Protein 3LKB (pdb70)

Radius of gyration: 27.09 Å; Cα contacts (8 Å, |Δi|>4): 1683; chains: 2; bounding box: 39×80×77 Å

Secondary structure (DSSP, 8-state):
---EEEEEEEEE-SSSTTHHHHHHHHHHHHHHHHHHHHHTSSTTEEEEEEEEE-TT-HHHHHHHHHHHHHTT--S-EEE--HHHHHHHHHHHHHHT--EEES---GGGGSSSS-TTB-EEE--HHHHHHHHHHHHHHH-TT-EEEEEE-SSHHHHTTHHHHHHHHHHHT-EEEEEEE--TT----HHHHHHHHHTT--EEEEES-HHHHHHHHHHHHHTT---EEEE-GGG-SHHHHHHHGGGGTT-EEEESBPPTTS--HHHHHHHHHHHHTT--HHHHT-HHHHHHHHHHHHHHHHHHHHHHHHSS--HHHHHHHHHT--GGG-B--SSB---SSS-SB---SS--EEE--BEEEEEETTEEEE-S--B--HHHHHHHH-/--PEEEEEEEEE-SSSTTHHHHHHHHHHHHHHHHHHHHHTSSTTEEEEEEEEE-TT-HHHHHHHHHHHHHHH--S-EEE--HHHHHHHHHHHHHHT--EEES---GGGTSSSS-TTB-EEE--HHHHHHHHHHHHHHHSTT-EEEEEE-SSHHHHTTHHHHHHHHHHHT-EEEEEEE--TT----HHHHHHHHHTT--EEEEES-HHHHHHHHHHHHHTT---EEEE-GGG-SHHHHHHHGGGGTT-EEEESBPPTTS--HHHHHHHHHHHHTT--HHHHT-HHHHHHHHHHHHHHHHHHHHHHHHS--SHHHHHHHHHT-SGGG-B--SSB---SSS-SB---SS--EEE--BEEEEEETTEEEE-S--B--HHHHHHHH-

Nearest PDB structures (foldseek):
  3lkb-assembly1_A  TM=1.003E+00  e=3.487E-83  Thermus thermophilus HB8
  3ip9-assembly1_A  TM=8.528E-01  e=4.993E-21  Agrobacterium fabrum str. C58
  3ipc-assembly1_A  TM=8.525E-01  e=5.986E-21  Agrobacterium fabrum str. C58
  1z17-assembly1_A  TM=8.556E-01  e=3.413E-18  Escherichia coli K-12
  1usg-assembly1_A  TM=5.687E-01  e=4.935E-19  Escherichia coli

Solvent-accessible surface area: 28973 Å² total

B-factor: mean 16.78, std 8.5, range [2.0, 55.26]

InterPro domains:
  IPR028081 Leucine-binding protein domain [PF13458] (36-386)
  IPR028082 Periplasmic binding protein-like I [SSF53822] (34-391)

Structure (mmCIF, N/CA/C/O backbone):
data_3LKB
#
_entry.id   3LKB
#
_cell.length_a   76.708
_cell.length_b   83.176
_cell.length_c   122.002
_cell.angle_alpha   90.00
_cell.angle_beta   90.00
_cell.angle_gamma   90.00
#
_symmetry.space_group_name_H-M   'P 21 21 21'
#
loop_
_entity.id
_entity.type
_entity.pdbx_description
1 polymer 'Probable branched-chain amino acid ABC transporter, amino acid binding protein'
2 non-polymer VALINE
3 non-polymer 'ISOPROPYL ALCOHOL'
4 non-polymer 'SODIUM ION'
5 water water
#
loop_
_atom_site.group_PDB
_atom_site.id
_atom_site.type_symbol
_atom_site.label_atom_id
_atom_site.label_alt_id
_atom_site.label_comp_id
_atom_site.label_asym_id
_atom_site.label_entity_id
_atom_site.label_seq_id
_atom_site.pdbx_PDB_ins_code
_atom_site.Cartn_x
_atom_site.Cartn_y
_atom_site.Cartn_z
_atom_site.occupancy
_atom_site.B_iso_or_equiv
_atom_site.auth_seq_id
_atom_site.auth_comp_id
_atom_site.auth_asym_id
_atom_site.auth_atom_id
_atom_site.pdbx_PDB_model_num
ATOM 1 N N . LEU A 1 3 ? 47.328 25.833 28.016 1.00 20.10 3 LEU A N 1
ATOM 2 C CA . LEU A 1 3 ? 46.048 25.711 28.840 1.00 20.21 3 LEU A CA 1
ATOM 3 C C . LEU A 1 3 ? 45.444 27.044 29.258 1.00 20.03 3 LEU A C 1
ATOM 4 O O . LEU A 1 3 ? 46.032 27.745 30.071 1.00 20.18 3 LEU A O 1
ATOM 9 N N . GLY A 1 4 ? 44.281 27.377 28.701 1.00 18.70 4 GLY A N 1
ATOM 10 C CA . GLY A 1 4 ? 43.741 28.718 28.823 1.00 19.55 4 GLY A CA 1
ATOM 11 C C . GLY A 1 4 ? 44.241 29.658 27.751 1.00 20.37 4 GLY A C 1
ATOM 12 O O . GLY A 1 4 ? 44.923 29.241 26.811 1.00 21.17 4 GLY A O 1
ATOM 13 N N . GLN A 1 5 ? 43.907 30.928 27.883 1.00 20.72 5 GLN A N 1
ATOM 14 C CA . GLN A 1 5 ? 44.416 31.968 26.998 1.00 22.49 5 GLN A CA 1
ATOM 15 C C . GLN A 1 5 ? 45.928 32.134 27.094 1.00 22.45 5 GLN A C 1
ATOM 16 O O . GLN A 1 5 ? 46.475 32.229 28.188 1.00 23.54 5 GLN A O 1
ATOM 22 N N . GLN A 1 6 ? 46.603 32.178 25.954 1.00 22.82 6 GLN A N 1
ATOM 23 C CA . GLN A 1 6 ? 48.016 32.586 25.902 1.00 23.12 6 GLN A CA 1
ATOM 24 C C . GLN A 1 6 ? 48.221 33.834 25.027 1.00 22.65 6 GLN A C 1
ATOM 25 O O . GLN A 1 6 ? 47.432 34.138 24.123 1.00 21.93 6 GLN A O 1
ATOM 31 N N . GLN A 1 7 ? 49.286 34.569 25.317 1.00 22.84 7 GLN A N 1
ATOM 32 C CA . GLN A 1 7 ? 49.623 35.733 24.524 1.00 22.30 7 GLN A CA 1
ATOM 33 C C . GLN A 1 7 ? 50.594 35.356 23.385 1.00 21.15 7 GLN A C 1
ATOM 34 O O . GLN A 1 7 ? 51.627 34.670 23.613 1.00 19.89 7 GLN A O 1
ATOM 40 N N . VAL A 1 8 ? 50.236 35.797 22.176 1.00 19.12 8 VAL A N 1
ATOM 41 C CA . VAL A 1 8 ? 51.088 35.655 21.010 1.00 18.84 8 VAL A CA 1
ATOM 42 C C . VAL A 1 8 ? 51.307 37.008 20.254 1.00 18.95 8 VAL A C 1
ATOM 43 O O . VAL A 1 8 ? 50.349 37.730 19.894 1.00 18.64 8 VAL A O 1
ATOM 47 N N . THR A 1 9 ? 52.580 37.329 20.032 1.00 18.14 9 THR A N 1
ATOM 48 C CA . THR A 1 9 ? 52.949 38.548 19.376 1.00 17.60 9 THR A CA 1
ATOM 49 C C . THR A 1 9 ? 53.065 38.449 17.869 1.00 17.02 9 THR A C 1
ATOM 50 O O . THR A 1 9 ? 53.754 37.579 17.294 1.00 16.30 9 THR A O 1
ATOM 54 N N . LEU A 1 10 ? 52.331 39.356 17.243 1.00 16.04 10 LEU A N 1
ATOM 55 C CA . LEU A 1 10 ? 52.326 39.486 15.817 1.00 15.00 10 LEU A CA 1
ATOM 56 C C . LEU A 1 10 ? 53.092 40.778 15.576 1.00 13.09 10 LEU A C 1
ATOM 57 O O . LEU A 1 10 ? 52.640 41.838 15.967 1.00 11.76 10 LEU A O 1
ATOM 62 N N . PHE A 1 11 ? 54.280 40.671 14.988 1.00 11.33 11 PHE A N 1
ATOM 63 C CA . PHE A 1 11 ? 55.168 41.805 14.887 1.00 10.73 11 PHE A CA 1
ATOM 64 C C . PHE A 1 11 ? 55.469 42.159 13.423 1.00 10.55 11 PHE A C 1
ATOM 65 O O . PHE A 1 11 ? 55.847 41.318 12.621 1.00 11.67 11 PHE A O 1
ATOM 73 N N . TRP A 1 12 ? 55.258 43.416 13.067 1.00 9.82 12 TRP A N 1
ATOM 74 C CA . TRP A 1 12 ? 55.633 43.915 11.749 1.00 8.18 12 TRP A CA 1
ATOM 75 C C . TRP A 1 12 ? 56.524 45.099 11.971 1.00 8.02 12 TRP A C 1
ATOM 76 O O . TRP A 1 12 ? 56.317 45.884 12.922 1.00 8.53 12 TRP A O 1
ATOM 87 N N . SER A 1 13 ? 57.549 45.209 11.143 1.00 7.46 13 SER A N 1
ATOM 88 C CA . SER A 1 13 ? 58.420 46.401 11.159 1.00 8.60 13 SER A CA 1
ATOM 89 C C . SER A 1 13 ? 58.540 46.896 9.731 1.00 8.76 13 SER A C 1
ATOM 90 O O . SER A 1 13 ? 58.916 46.139 8.859 1.00 9.61 13 SER A O 1
ATOM 93 N N . GLY A 1 14 ? 58.202 48.157 9.486 1.00 9.20 14 GLY A N 1
ATOM 94 C CA . GLY A 1 14 ? 58.240 48.730 8.141 1.00 7.85 14 GLY A CA 1
ATOM 95 C C . GLY A 1 14 ? 58.036 50.230 8.200 1.00 9.11 14 GLY A C 1
ATOM 96 O O . GLY A 1 14 ? 58.051 50.840 9.286 1.00 9.79 14 GLY A O 1
ATOM 97 N N . ALA A 1 15 ? 57.920 50.834 7.020 1.00 9.30 15 ALA A N 1
ATOM 98 C CA . ALA A 1 15 ? 57.921 52.266 6.823 1.00 9.36 15 ALA A CA 1
ATOM 99 C C . ALA A 1 15 ? 56.505 52.863 6.849 1.00 9.77 15 ALA A C 1
ATOM 100 O O . ALA A 1 15 ? 55.909 53.073 5.770 1.00 9.27 15 ALA A O 1
ATOM 102 N N . ILE A 1 16 ? 55.994 53.141 8.058 1.00 9.20 16 ILE A N 1
ATOM 103 C CA . ILE A 1 16 ? 54.742 53.871 8.249 1.00 9.47 16 ILE A CA 1
ATOM 104 C C . ILE A 1 16 ? 55.013 55.327 7.813 1.00 10.57 16 ILE A C 1
ATOM 105 O O . ILE A 1 16 ? 54.125 56.015 7.265 1.00 10.46 16 ILE A O 1
ATOM 110 N N . THR A 1 17 ? 56.263 55.783 8.011 1.00 9.86 17 THR A N 1
ATOM 111 C CA . THR A 1 17 ? 56.676 57.074 7.494 1.00 9.78 17 THR A CA 1
ATOM 112 C C . THR A 1 17 ? 58.012 56.916 6.856 1.00 9.79 17 THR A C 1
ATOM 113 O O . THR A 1 17 ? 58.560 55.820 6.894 1.00 9.97 17 THR A O 1
ATOM 117 N N . GLY A 1 18 ? 58.529 57.991 6.239 1.00 9.81 18 GLY A N 1
ATOM 118 C CA . GLY A 1 18 ? 59.806 57.946 5.543 1.00 7.86 18 GLY A CA 1
ATOM 119 C C . GLY A 1 18 ? 59.673 57.348 4.171 1.00 8.07 18 GLY A C 1
ATOM 120 O O . GLY A 1 18 ? 58.567 57.200 3.665 1.00 8.37 18 GLY A O 1
ATOM 121 N N . PRO A 1 19 ? 60.802 57.008 3.547 1.00 7.74 19 PRO A N 1
ATOM 122 C CA . PRO A 1 19 ? 60.803 56.565 2.143 1.00 8.38 19 PRO A CA 1
ATOM 123 C C . PRO A 1 19 ? 59.888 55.363 1.929 1.00 8.30 19 PRO A C 1
ATOM 124 O O . PRO A 1 19 ? 59.894 54.444 2.764 1.00 8.08 19 PRO A O 1
ATOM 128 N N . THR A 1 20 ? 59.087 55.377 0.861 1.00 9.17 20 THR A N 1
ATOM 129 C CA . THR A 1 20 ? 58.265 54.191 0.509 1.00 10.77 20 THR A CA 1
ATOM 130 C C . THR A 1 20 ? 56.958 54.152 1.296 1.00 11.30 20 THR A C 1
ATOM 131 O O . THR A 1 20 ? 56.129 53.234 1.125 1.00 12.34 20 THR A O 1
ATOM 135 N N . SER A 1 21 ? 56.748 55.167 2.141 1.00 10.44 21 SER A N 1
ATOM 136 C CA . SER A 1 21 ? 55.596 55.164 3.035 1.00 10.22 21 SER A CA 1
ATOM 137 C C . SER A 1 21 ? 54.215 55.253 2.338 1.00 10.26 21 SER A C 1
ATOM 138 O O . SER A 1 21 ? 53.193 54.900 2.910 1.00 10.22 21 SER A O 1
ATOM 141 N N . ASP A 1 22 ? 54.173 55.620 1.071 1.00 11.29 22 ASP A N 1
ATOM 142 C CA . ASP A 1 22 ? 52.905 55.498 0.315 1.00 12.06 22 ASP A CA 1
ATOM 143 C C . ASP A 1 22 ? 52.327 54.074 0.472 1.00 10.49 22 ASP A C 1
ATOM 144 O O . ASP A 1 22 ? 51.128 53.859 0.422 1.00 10.36 22 ASP A O 1
ATOM 149 N N . ALA A 1 23 ? 53.203 53.090 0.582 1.00 9.75 23 ALA A N 1
ATOM 150 C CA . ALA A 1 23 ? 52.786 51.707 0.619 1.00 8.58 23 ALA A CA 1
ATOM 151 C C . ALA A 1 23 ? 52.883 51.192 2.057 1.00 8.46 23 ALA A C 1
ATOM 152 O O . ALA A 1 23 ? 52.002 50.497 2.544 1.00 8.40 23 ALA A O 1
ATOM 154 N N . GLY A 1 24 ? 53.933 51.570 2.766 1.00 8.03 24 GLY A N 1
ATOM 155 C CA . GLY A 1 24 ? 54.083 51.063 4.101 1.00 8.43 24 GLY A CA 1
ATOM 156 C C . GLY A 1 24 ? 53.009 51.512 5.094 1.00 9.11 24 GLY A C 1
ATOM 157 O O . GLY A 1 24 ? 52.706 50.771 6.039 1.00 8.51 24 GLY A O 1
ATOM 158 N N . ALA A 1 25 ? 52.464 52.720 4.909 1.00 7.58 25 ALA A N 1
ATOM 159 C CA . ALA A 1 25 ? 51.431 53.210 5.820 1.00 8.85 25 ALA A CA 1
ATOM 160 C C . ALA A 1 25 ? 50.143 52.329 5.796 1.00 8.64 25 ALA A C 1
ATOM 161 O O . ALA A 1 25 ? 49.774 51.727 6.812 1.00 8.47 25 ALA A O 1
ATOM 163 N N . PRO A 1 26 ? 49.519 52.192 4.615 1.00 8.82 26 PRO A N 1
ATOM 164 C CA . PRO A 1 26 ? 48.343 51.340 4.501 1.00 8.56 26 PRO A CA 1
ATOM 165 C C . PRO A 1 26 ? 48.644 49.854 4.808 1.00 8.53 26 PRO A C 1
ATOM 166 O O . PRO A 1 26 ? 47.837 49.170 5.475 1.00 9.35 26 PRO A O 1
ATOM 170 N N . TYR A 1 27 ? 49.811 49.387 4.407 1.00 6.89 27 TYR A N 1
ATOM 171 C CA . TYR A 1 27 ? 50.249 48.052 4.769 1.00 6.35 27 TYR A CA 1
ATOM 172 C C . TYR A 1 27 ? 50.325 47.833 6.298 1.00 6.26 27 TYR A C 1
ATOM 173 O O . TYR A 1 27 ? 49.806 46.847 6.815 1.00 5.21 27 TYR A O 1
ATOM 182 N N . GLY A 1 28 ? 51.003 48.743 7.001 1.00 5.97 28 GLY A N 1
ATOM 183 C CA . GLY A 1 28 ? 51.153 48.625 8.438 1.00 7.01 28 GLY A CA 1
ATOM 184 C C . GLY A 1 28 ? 49.770 48.655 9.042 1.00 8.16 28 GLY A C 1
ATOM 185 O O . GLY A 1 28 ? 49.434 47.855 9.914 1.00 9.00 28 GLY A O 1
ATOM 186 N N . ALA A 1 29 ? 48.934 49.530 8.513 1.00 7.78 29 ALA A N 1
ATOM 187 C CA . ALA A 1 29 ? 47.621 49.718 9.087 1.00 8.78 29 ALA A CA 1
ATOM 188 C C . ALA A 1 29 ? 46.797 48.414 8.987 1.00 8.19 29 ALA A C 1
ATOM 189 O O . ALA A 1 29 ? 46.085 48.029 9.919 1.00 8.47 29 ALA A O 1
ATOM 191 N N . ALA A 1 30 ? 46.890 47.751 7.839 1.00 8.05 30 ALA A N 1
ATOM 192 C CA . ALA A 1 30 ? 46.162 46.484 7.618 1.00 7.40 30 ALA A CA 1
ATOM 193 C C . ALA A 1 30 ? 46.627 45.428 8.607 1.00 8.19 30 ALA A C 1
ATOM 194 O O . ALA A 1 30 ? 45.818 44.668 9.118 1.00 8.63 30 ALA A O 1
ATOM 196 N N . VAL A 1 31 ? 47.923 45.381 8.910 1.00 9.01 31 VAL A N 1
ATOM 197 C CA . VAL A 1 31 ? 48.406 44.331 9.816 1.00 10.19 31 VAL A CA 1
ATOM 198 C C . VAL A 1 31 ? 47.767 44.560 11.209 1.00 11.19 31 VAL A C 1
ATOM 199 O O . VAL A 1 31 ? 47.257 43.646 11.843 1.00 9.04 31 VAL A O 1
ATOM 203 N N . GLU A 1 32 ? 47.813 45.809 11.670 1.00 12.42 32 GLU A N 1
ATOM 204 C CA . GLU A 1 32 ? 47.298 46.150 12.969 1.00 13.65 32 GLU A CA 1
ATOM 205 C C . GLU A 1 32 ? 45.810 45.853 13.005 1.00 13.15 32 GLU A C 1
ATOM 206 O O . GLU A 1 32 ? 45.331 45.263 13.956 1.00 13.08 32 GLU A O 1
ATOM 212 N N . ASP A 1 33 ? 45.093 46.246 11.951 1.00 13.26 33 ASP A N 1
ATOM 213 C CA . ASP A 1 33 ? 43.647 46.025 11.889 1.00 13.14 33 ASP A CA 1
ATOM 214 C C . ASP A 1 33 ? 43.212 44.551 11.900 1.00 12.61 33 ASP A C 1
ATOM 215 O O . ASP A 1 33 ? 42.293 44.172 12.638 1.00 11.60 33 ASP A O 1
ATOM 220 N N . TYR A 1 34 ? 43.883 43.775 11.094 1.00 12.52 34 TYR A N 1
ATOM 221 C CA . TYR A 1 34 ? 43.559 42.367 10.984 1.00 14.19 34 TYR A CA 1
ATOM 222 C C . TYR A 1 34 ? 43.809 41.652 12.308 1.00 16.03 34 TYR A C 1
ATOM 223 O O . TYR A 1 34 ? 43.013 40.812 12.748 1.00 16.24 34 TYR A O 1
ATOM 232 N N . CYS A 1 35 ? 44.945 41.999 12.929 1.00 18.52 35 CYS A N 1
ATOM 233 C CA . CYS A 1 35 ? 45.307 41.409 14.193 1.00 21.62 35 CYS A CA 1
ATOM 234 C C . CYS A 1 35 ? 44.261 41.748 15.246 1.00 21.21 35 CYS A C 1
ATOM 235 O O . CYS A 1 35 ? 43.943 40.928 16.122 1.00 21.28 35 CYS A O 1
ATOM 238 N N . LYS A 1 36 ? 43.723 42.970 15.112 1.00 21.11 36 LYS A N 1
ATOM 239 C CA . LYS A 1 36 ? 42.681 43.493 15.986 1.00 21.44 36 LYS A CA 1
ATOM 240 C C . LYS A 1 36 ? 41.409 42.698 15.792 1.00 20.25 36 LYS A C 1
ATOM 241 O O . LYS A 1 36 ? 40.749 42.285 16.744 1.00 19.43 36 LYS A O 1
ATOM 247 N N . TRP A 1 37 ? 41.045 42.494 14.505 1.00 18.51 37 TRP A N 1
ATOM 248 C CA . TRP A 1 37 ? 39.924 41.644 14.102 1.00 19.14 37 TRP A CA 1
ATOM 249 C C . TRP A 1 37 ? 40.089 40.160 14.520 1.00 18.94 37 TRP A C 1
ATOM 250 O O . TRP A 1 37 ? 39.144 39.545 14.957 1.00 18.33 37 TRP A O 1
ATOM 261 N N . ALA A 1 38 ? 41.293 39.602 14.423 1.00 19.38 38 ALA A N 1
ATOM 262 C CA . ALA A 1 38 ? 41.537 38.253 14.967 1.00 19.92 38 ALA A CA 1
ATOM 263 C C . ALA A 1 38 ? 41.090 38.126 16.427 1.00 19.21 38 ALA A C 1
ATOM 264 O O . ALA A 1 38 ? 40.456 37.146 16.796 1.00 18.89 38 ALA A O 1
ATOM 266 N N . ASN A 1 39 ? 41.413 39.123 17.236 1.00 19.28 39 ASN A N 1
ATOM 267 C CA . ASN A 1 39 ? 41.056 39.131 18.667 1.00 19.86 39 ASN A CA 1
ATOM 268 C C . ASN A 1 39 ? 39.540 39.234 18.913 1.00 21.26 39 ASN A C 1
ATOM 269 O O . ASN A 1 39 ? 39.002 38.477 19.735 1.00 20.36 39 ASN A O 1
ATOM 274 N N . GLU A 1 40 ? 38.876 40.165 18.200 1.00 23.09 40 GLU A N 1
ATOM 275 C CA . GLU A 1 40 ? 37.426 40.384 18.303 1.00 25.46 40 GLU A CA 1
ATOM 276 C C . GLU A 1 40 ? 36.609 39.160 17.852 1.00 25.49 40 GLU A C 1
ATOM 277 O O . GLU A 1 40 ? 35.579 38.878 18.418 1.00 26.23 40 GLU A O 1
ATOM 283 N N . ARG A 1 41 ? 37.051 38.465 16.816 1.00 25.66 41 ARG A N 1
ATOM 284 C CA . ARG A 1 41 ? 36.317 37.326 16.299 1.00 26.81 41 ARG A CA 1
ATOM 285 C C . ARG A 1 41 ? 36.838 36.003 16.826 1.00 26.21 41 ARG A C 1
ATOM 286 O O . ARG A 1 41 ? 36.346 34.954 16.450 1.00 25.79 41 ARG A O 1
ATOM 294 N N . LYS A 1 42 ? 37.857 36.050 17.676 1.00 26.67 42 LYS A N 1
ATOM 295 C CA . LYS A 1 42 ? 38.472 34.829 18.218 1.00 26.79 42 LYS A CA 1
ATOM 296 C C . LYS A 1 42 ? 38.780 33.786 17.123 1.00 25.49 42 LYS A C 1
ATOM 297 O O . LYS A 1 42 ? 38.419 32.611 17.207 1.00 24.92 42 LYS A O 1
ATOM 303 N N . LEU A 1 43 ? 39.447 34.254 16.085 1.00 24.05 43 LEU A N 1
ATOM 304 C CA . LEU A 1 43 ? 39.868 33.411 15.002 1.00 23.49 43 LEU A CA 1
ATOM 305 C C . LEU A 1 43 ? 40.781 32.276 15.445 1.00 22.90 43 LEU A C 1
ATOM 306 O O . LEU A 1 43 ? 40.766 31.212 14.842 1.00 22.73 43 LEU A O 1
ATOM 311 N N . VAL A 1 44 ? 41.612 32.506 16.455 1.00 21.72 44 VAL A N 1
ATOM 312 C CA . VAL A 1 44 ? 42.397 31.413 16.978 1.00 21.86 44 VAL A CA 1
ATOM 313 C C . VAL A 1 44 ? 42.019 31.139 18.423 1.00 21.45 44 VAL A C 1
ATOM 314 O O . VAL A 1 44 ? 42.392 31.861 19.331 1.00 21.29 44 VAL A O 1
ATOM 318 N N . PRO A 1 45 ? 41.298 30.061 18.631 1.00 21.71 45 PRO A N 1
ATOM 319 C CA . PRO A 1 45 ? 40.795 29.816 19.967 1.00 22.29 45 PRO A CA 1
ATOM 320 C C . PRO A 1 45 ? 41.952 29.639 20.944 1.00 21.47 45 PRO A C 1
ATOM 321 O O . PRO A 1 45 ? 42.916 28.915 20.645 1.00 21.87 45 PRO A O 1
ATOM 325 N N . GLY A 1 46 ? 41.873 30.362 22.055 1.00 20.24 46 GLY A N 1
ATOM 326 C CA . GLY A 1 46 ? 42.834 30.285 23.138 1.00 19.47 46 GLY A CA 1
ATOM 327 C C . GLY A 1 46 ? 44.032 31.214 22.992 1.00 19.39 46 GLY A C 1
ATOM 328 O O . GLY A 1 46 ? 44.994 31.077 23.728 1.00 18.89 46 GLY A O 1
ATOM 329 N N . VAL A 1 47 ? 43.997 32.143 22.037 1.00 18.50 47 VAL A N 1
ATOM 330 C CA . VAL A 1 47 ? 45.149 33.005 21.792 1.00 18.42 47 VAL A CA 1
ATOM 331 C C . VAL A 1 47 ? 44.737 34.475 21.746 1.00 19.00 47 VAL A C 1
ATOM 332 O O . VAL A 1 47 ? 43.846 34.856 20.982 1.00 19.15 47 VAL A O 1
ATOM 336 N N . VAL A 1 48 ? 45.350 35.321 22.557 1.00 20.10 48 VAL A N 1
ATOM 337 C CA . VAL A 1 48 ? 45.167 36.762 22.283 1.00 20.89 48 VAL A CA 1
ATOM 338 C C . VAL A 1 48 ? 46.413 37.311 21.611 1.00 19.87 48 VAL A C 1
ATOM 339 O O . VAL A 1 48 ? 47.536 37.069 22.072 1.00 20.51 48 VAL A O 1
ATOM 343 N N . PHE A 1 49 ? 46.220 37.964 20.469 1.00 19.25 49 PHE A N 1
ATOM 344 C CA . PHE A 1 49 ? 47.350 38.542 19.763 1.00 18.81 49 PHE A CA 1
ATOM 345 C C . PHE A 1 49 ? 47.752 39.864 20.395 1.00 19.03 49 PHE A C 1
ATOM 346 O O . PHE A 1 49 ? 46.927 40.746 20.622 1.00 19.08 49 PHE A O 1
ATOM 354 N N . ASN A 1 50 ? 49.026 39.949 20.724 1.00 18.09 50 ASN A N 1
ATOM 355 C CA . ASN A 1 50 ? 49.659 41.199 21.013 1.00 18.29 50 ASN A CA 1
ATOM 356 C C . ASN A 1 50 ? 50.214 41.777 19.671 1.00 18.93 50 ASN A C 1
ATOM 357 O O . ASN A 1 50 ? 51.101 41.211 18.999 1.00 17.61 50 ASN A O 1
ATOM 362 N N . CYS A 1 51 ? 49.646 42.897 19.274 1.00 19.93 51 CYS A N 1
ATOM 363 C CA . CYS A 1 51 ? 49.930 43.462 17.974 1.00 21.60 51 CYS A CA 1
ATOM 364 C C . CYS A 1 51 ? 51.039 44.501 18.049 1.00 20.04 51 CYS A C 1
ATOM 365 O O . CYS A 1 51 ? 50.842 45.545 18.611 1.00 20.33 51 CYS A O 1
ATOM 368 N N . VAL A 1 52 ? 52.201 44.204 17.495 1.00 18.46 52 VAL A N 1
ATOM 369 C CA . VAL A 1 52 ? 53.281 45.132 17.540 1.00 17.39 52 VAL A CA 1
ATOM 370 C C . VAL A 1 52 ? 53.669 45.568 16.128 1.00 17.90 52 VAL A C 1
ATOM 371 O O . VAL A 1 52 ? 54.162 44.770 15.320 1.00 17.93 52 VAL A O 1
ATOM 375 N N . VAL A 1 53 ? 53.404 46.846 15.851 1.00 17.77 53 VAL A N 1
ATOM 376 C CA . VAL A 1 53 ? 53.605 47.458 14.551 1.00 17.92 53 VAL A CA 1
ATOM 377 C C . VAL A 1 53 ? 54.595 48.597 14.705 1.00 17.48 53 VAL A C 1
ATOM 378 O O . VAL A 1 53 ? 54.246 49.628 15.284 1.00 17.81 53 VAL A O 1
ATOM 382 N N . ARG A 1 54 ? 55.821 48.404 14.204 1.00 16.55 54 ARG A N 1
ATOM 383 C CA . ARG A 1 54 ? 56.904 49.395 14.376 1.00 16.30 54 ARG A CA 1
ATOM 384 C C . ARG A 1 54 ? 57.194 50.113 13.062 1.00 15.54 54 ARG A C 1
ATOM 385 O O . ARG A 1 54 ? 57.275 49.497 11.986 1.00 16.48 54 ARG A O 1
ATOM 393 N N . ASP A 1 55 ? 57.334 51.418 13.151 1.00 13.74 55 ASP A N 1
ATOM 394 C CA . ASP A 1 55 ? 57.775 52.219 12.078 1.00 12.09 55 ASP A CA 1
ATOM 395 C C . ASP A 1 55 ? 59.295 52.292 12.105 1.00 11.91 55 ASP A C 1
ATOM 396 O O . ASP A 1 55 ? 59.850 52.994 12.940 1.00 11.63 55 ASP A O 1
ATOM 401 N N . ASP A 1 56 ? 59.958 51.588 11.177 1.00 11.38 56 ASP A N 1
ATOM 402 C CA . ASP A 1 56 ? 61.399 51.681 11.017 1.00 10.64 56 ASP A CA 1
ATOM 403 C C . ASP A 1 56 ? 61.845 52.741 10.030 1.00 10.18 56 ASP A C 1
ATOM 404 O O . ASP A 1 56 ? 63.041 52.896 9.828 1.00 9.84 56 ASP A O 1
ATOM 409 N N . GLN A 1 57 ? 60.891 53.430 9.395 1.00 10.50 57 GLN A N 1
ATOM 410 C CA . GLN A 1 57 ? 61.160 54.475 8.387 1.00 10.95 57 GLN A CA 1
ATOM 411 C C . GLN A 1 57 ? 62.144 54.073 7.275 1.00 10.12 57 GLN A C 1
ATOM 412 O O . GLN A 1 57 ? 62.858 54.915 6.728 1.00 9.27 57 GLN A O 1
ATOM 418 N N . TYR A 1 58 ? 62.154 52.789 6.935 1.00 9.27 58 TYR A N 1
ATOM 419 C CA . TYR A 1 58 ? 62.998 52.289 5.858 1.00 9.19 58 TYR A CA 1
ATOM 420 C C . TYR A 1 58 ? 64.459 52.352 6.246 1.00 8.67 58 TYR A C 1
ATOM 421 O O . TYR A 1 58 ? 65.297 52.424 5.386 1.00 7.71 58 TYR A O 1
ATOM 430 N N . ASN A 1 59 ? 64.745 52.385 7.539 1.00 8.55 59 ASN A N 1
ATOM 431 C CA . ASN A 1 59 ? 66.114 52.389 8.004 1.00 8.97 59 ASN A CA 1
ATOM 432 C C . ASN A 1 59 ? 66.459 50.986 8.547 1.00 8.26 59 ASN A C 1
ATOM 433 O O . ASN A 1 59 ? 65.942 50.540 9.570 1.00 6.88 59 ASN A O 1
ATOM 438 N N . ASN A 1 60 ? 67.328 50.304 7.826 1.00 8.65 60 ASN A N 1
ATOM 439 C CA . ASN A 1 60 ? 67.698 48.922 8.128 1.00 10.13 60 ASN A CA 1
ATOM 440 C C . ASN A 1 60 ? 68.204 48.684 9.556 1.00 11.50 60 ASN A C 1
ATOM 441 O O . ASN A 1 60 ? 67.902 47.623 10.112 1.00 12.84 60 ASN A O 1
ATOM 446 N N . ALA A 1 61 ? 68.923 49.662 10.149 1.00 11.53 61 ALA A N 1
ATOM 447 C CA . ALA A 1 61 ? 69.349 49.614 11.560 1.00 11.72 61 ALA A CA 1
ATOM 448 C C . ALA A 1 61 ? 68.200 49.677 12.561 1.00 12.96 61 ALA A C 1
ATOM 449 O O . ALA A 1 61 ? 68.211 48.964 13.600 1.00 13.48 61 ALA A O 1
ATOM 451 N N . ASN A 1 62 ? 67.211 50.524 12.286 1.00 12.75 62 ASN A N 1
ATOM 452 C CA . ASN A 1 62 ? 65.992 50.447 13.070 1.00 13.55 62 ASN A CA 1
ATOM 453 C C . ASN A 1 62 ? 65.367 49.045 12.925 1.00 14.04 62 ASN A C 1
ATOM 454 O O . ASN A 1 62 ? 65.054 48.412 13.929 1.00 14.30 62 ASN A O 1
ATOM 459 N N . THR A 1 63 ? 65.244 48.528 11.701 1.00 14.38 63 THR A N 1
ATOM 460 C CA . THR A 1 63 ? 64.595 47.222 11.505 1.00 14.63 63 THR A CA 1
ATOM 461 C C . THR A 1 63 ? 65.297 46.079 12.274 1.00 16.17 63 THR A C 1
ATOM 462 O O . THR A 1 63 ? 64.641 45.209 12.844 1.00 15.90 63 THR A O 1
ATOM 466 N N . GLN A 1 64 ? 66.628 46.097 12.288 1.00 17.47 64 GLN A N 1
ATOM 467 C CA . GLN A 1 64 ? 67.391 45.065 12.963 1.00 19.06 64 GLN A CA 1
ATOM 468 C C . GLN A 1 64 ? 67.150 45.152 14.465 1.00 18.35 64 GLN A C 1
ATOM 469 O O . GLN A 1 64 ? 66.960 44.117 15.144 1.00 17.74 64 GLN A O 1
ATOM 475 N N . ARG A 1 65 ? 67.146 46.380 14.980 1.00 18.04 65 ARG A N 1
ATOM 476 C CA . ARG A 1 65 ? 66.994 46.572 16.411 1.00 18.02 65 ARG A CA 1
ATOM 477 C C . ARG A 1 65 ? 65.607 46.095 16.768 1.00 16.51 65 ARG A C 1
ATOM 478 O O . ARG A 1 65 ? 65.446 45.365 17.721 1.00 15.88 65 ARG A O 1
ATOM 486 N N . PHE A 1 66 ? 64.608 46.453 15.975 1.00 15.53 66 PHE A N 1
ATOM 487 C CA . PHE A 1 66 ? 63.234 46.047 16.302 1.00 15.31 66 PHE A CA 1
ATOM 488 C C . PHE A 1 66 ? 63.020 44.532 16.219 1.00 14.85 66 PHE A C 1
ATOM 489 O O . PHE A 1 66 ? 62.278 43.959 17.002 1.00 14.87 66 PHE A O 1
ATOM 497 N N . PHE A 1 67 ? 63.714 43.891 15.290 1.00 13.98 67 PHE A N 1
ATOM 498 C CA . PHE A 1 67 ? 63.648 42.469 15.137 1.00 13.61 67 PHE A CA 1
ATOM 499 C C . PHE A 1 67 ? 64.314 41.743 16.287 1.00 13.81 67 PHE A C 1
ATOM 500 O O . PHE A 1 67 ? 63.777 40.734 16.785 1.00 13.81 67 PHE A O 1
ATOM 508 N N . GLU A 1 68 ? 65.477 42.244 16.710 1.00 14.48 68 GLU A N 1
ATOM 509 C CA . GLU A 1 68 ? 66.190 41.625 17.837 1.00 16.41 68 GLU A CA 1
ATOM 510 C C . GLU A 1 68 ? 65.382 41.705 19.120 1.00 17.23 68 GLU A C 1
ATOM 511 O O . GLU A 1 68 ? 65.266 40.698 19.806 1.00 16.76 68 GLU A O 1
ATOM 517 N N . GLU A 1 69 ? 64.804 42.883 19.389 1.00 18.23 69 GLU A N 1
ATOM 518 C CA . GLU A 1 69 ? 63.902 43.093 20.517 1.00 20.80 69 GLU A CA 1
ATOM 519 C C . GLU A 1 69 ? 62.750 42.130 20.411 1.00 20.98 69 GLU A C 1
ATOM 520 O O . GLU A 1 69 ? 62.467 41.430 21.380 1.00 22.42 69 GLU A O 1
ATOM 526 N N . ALA A 1 70 ? 62.118 42.072 19.241 1.00 20.45 70 ALA A N 1
ATOM 527 C CA . ALA A 1 70 ? 60.978 41.197 19.034 1.00 19.99 70 ALA A CA 1
ATOM 528 C C . ALA A 1 70 ? 61.320 39.699 19.162 1.00 19.99 70 ALA A C 1
ATOM 529 O O . ALA A 1 70 ? 60.448 38.928 19.518 1.00 19.13 70 ALA A O 1
ATOM 531 N N . VAL A 1 71 ? 62.544 39.279 18.849 1.00 19.98 71 VAL A N 1
ATOM 532 C CA . VAL A 1 71 ? 62.838 37.861 19.003 1.00 21.83 71 VAL A CA 1
ATOM 533 C C . VAL A 1 71 ? 63.108 37.573 20.490 1.00 23.37 71 VAL A C 1
ATOM 534 O O . VAL A 1 71 ? 62.545 36.606 21.070 1.00 23.79 71 VAL A O 1
ATOM 538 N N . ASP A 1 72 ? 63.910 38.447 21.109 1.00 23.85 72 ASP A N 1
ATOM 539 C CA . ASP A 1 72 ? 64.323 38.324 22.523 1.00 25.62 72 ASP A CA 1
ATOM 540 C C . ASP A 1 72 ? 63.226 38.523 23.600 1.00 25.07 72 ASP A C 1
ATOM 541 O O . ASP A 1 72 ? 63.185 37.818 24.619 1.00 24.07 72 ASP A O 1
ATOM 546 N N . ARG A 1 73 ? 62.367 39.514 23.367 1.00 24.73 73 ARG A N 1
ATOM 547 C CA . ARG A 1 73 ? 61.408 39.932 24.349 1.00 24.55 73 ARG A CA 1
ATOM 548 C C . ARG A 1 73 ? 60.021 39.403 24.061 1.00 23.58 73 ARG A C 1
ATOM 549 O O . ARG A 1 73 ? 59.314 38.991 24.987 1.00 23.49 73 ARG A O 1
ATOM 557 N N . PHE A 1 74 ? 59.635 39.398 22.782 1.00 22.20 74 PHE A N 1
ATOM 558 C CA . PHE A 1 74 ? 58.301 38.943 22.40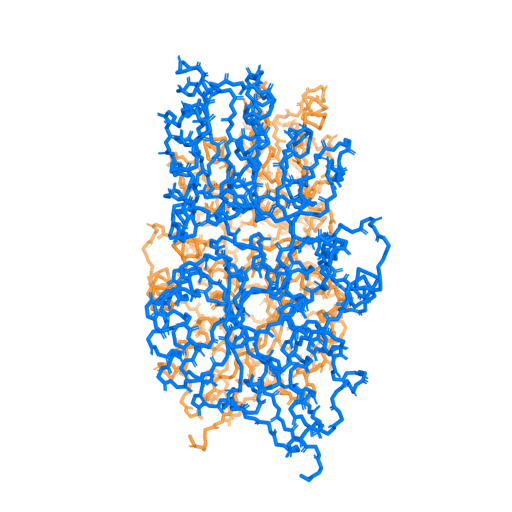7 1.00 21.22 74 PHE A CA 1
ATOM 559 C C . PHE A 1 74 ? 58.211 37.480 21.915 1.00 20.51 74 PHE A C 1
ATOM 560 O O . PHE A 1 74 ? 57.112 37.010 21.644 1.00 19.65 74 PHE A O 1
ATOM 568 N N . LYS A 1 75 ? 59.354 36.784 21.795 1.00 19.65 75 LYS A N 1
ATOM 569 C CA . LYS A 1 75 ? 59.374 35.346 21.419 1.00 19.15 75 LYS A CA 1
ATOM 570 C C . LYS A 1 75 ? 58.589 35.053 20.155 1.00 17.74 75 LYS A C 1
ATOM 571 O O . LYS A 1 75 ? 57.894 34.026 20.080 1.00 18.20 75 LYS A O 1
ATOM 577 N N . ILE A 1 76 ? 58.673 35.936 19.168 1.00 15.79 76 ILE A N 1
ATOM 578 C CA . ILE A 1 76 ? 57.866 35.776 17.957 1.00 15.08 76 ILE A CA 1
ATOM 579 C C . ILE A 1 76 ? 58.082 34.440 17.242 1.00 14.57 76 ILE A C 1
ATOM 580 O O . ILE A 1 76 ? 59.207 34.035 17.018 1.00 14.29 76 ILE A O 1
ATOM 585 N N . PRO A 1 77 ? 56.990 33.771 16.862 1.00 13.98 77 PRO A N 1
ATOM 586 C CA . PRO A 1 77 ? 57.026 32.580 16.037 1.00 14.10 77 PRO A CA 1
ATOM 587 C C . PRO A 1 77 ? 57.030 32.841 14.514 1.00 13.69 77 PRO A C 1
ATOM 588 O O . PRO A 1 77 ? 57.236 31.894 13.730 1.00 12.85 77 PRO A O 1
ATOM 592 N N . VAL A 1 78 ? 56.802 34.104 14.127 1.00 13.87 78 VAL A N 1
ATOM 593 C CA . VAL A 1 78 ? 56.772 34.614 12.720 1.00 13.95 78 VAL A CA 1
ATOM 594 C C . VAL A 1 78 ? 57.211 36.081 12.734 1.00 13.39 78 VAL A C 1
ATOM 595 O O . VAL A 1 78 ? 57.023 36.752 13.740 1.00 13.83 78 VAL A O 1
ATOM 599 N N . PHE A 1 79 ? 57.704 36.570 11.595 1.00 12.31 79 PHE A N 1
ATOM 600 C CA . PHE A 1 79 ? 58.187 37.937 11.406 1.00 10.67 79 PHE A CA 1
ATOM 601 C C . PHE A 1 79 ? 57.495 38.400 10.139 1.00 10.78 79 PHE A C 1
ATOM 602 O O . PHE A 1 79 ? 57.669 37.779 9.087 1.00 10.74 79 PHE A O 1
ATOM 610 N N . LEU A 1 80 ? 56.666 39.434 10.263 1.00 9.98 80 LEU A N 1
ATOM 611 C CA . LEU A 1 80 ? 56.094 40.169 9.144 1.00 9.82 80 LEU A CA 1
ATOM 612 C C . LEU A 1 80 ? 57.069 41.314 8.837 1.00 10.78 80 LEU A C 1
ATOM 613 O O . LEU A 1 80 ? 57.301 42.193 9.685 1.00 11.07 80 LEU A O 1
ATOM 618 N N . SER A 1 81 ? 57.722 41.256 7.675 1.00 10.26 81 SER A N 1
ATOM 619 C CA . SER A 1 81 ? 58.763 42.235 7.396 1.00 9.79 81 SER A CA 1
ATOM 620 C C . SER A 1 81 ? 58.375 43.084 6.212 1.00 9.08 81 SER A C 1
ATOM 621 O O . SER A 1 81 ? 57.287 42.918 5.640 1.00 8.09 81 SER A O 1
ATOM 624 N N . TYR A 1 82 ? 59.290 43.975 5.834 1.00 8.33 82 TYR A N 1
ATOM 625 C CA . TYR A 1 82 ? 58.964 45.012 4.865 1.00 6.81 82 TYR A CA 1
ATOM 626 C C . TYR A 1 82 ? 60.012 45.193 3.788 1.00 6.59 82 TYR A C 1
ATOM 627 O O . TYR A 1 82 ? 59.872 44.572 2.731 1.00 6.74 82 TYR A O 1
ATOM 636 N N . ALA A 1 83 ? 61.025 46.009 4.022 1.00 5.82 83 ALA A N 1
ATOM 637 C CA . ALA A 1 83 ? 61.983 46.447 3.020 1.00 7.17 83 ALA A CA 1
ATOM 638 C C . ALA A 1 83 ? 62.869 45.379 2.427 1.00 8.55 83 ALA A C 1
ATOM 639 O O . ALA A 1 83 ? 63.271 44.525 3.089 1.00 10.17 83 ALA A O 1
ATOM 641 N N . THR A 1 84 ? 63.139 45.477 1.152 1.00 10.05 84 THR A N 1
ATOM 642 C CA . THR A 1 84 ? 64.062 44.605 0.460 1.00 10.89 84 THR A CA 1
ATOM 643 C C . THR A 1 84 ? 65.455 44.633 1.089 1.00 11.18 84 THR A C 1
ATOM 644 O O . THR A 1 84 ? 66.028 43.634 1.317 1.00 11.84 84 THR A O 1
ATOM 648 N N . GLY A 1 85 ? 65.955 45.812 1.362 1.00 10.53 85 GLY A N 1
ATOM 649 C CA . GLY A 1 85 ? 67.275 45.986 1.843 1.00 10.66 85 GLY A CA 1
ATOM 650 C C . GLY A 1 85 ? 67.412 45.363 3.186 1.00 11.44 85 GLY A C 1
ATOM 651 O O . GLY A 1 85 ? 68.343 44.706 3.443 1.00 10.81 85 GLY A O 1
ATOM 652 N N . ALA A 1 86 ? 66.400 45.556 3.999 1.00 11.74 86 ALA A N 1
ATOM 653 C CA . ALA A 1 86 ? 66.374 45.034 5.353 1.00 12.33 86 ALA A CA 1
ATOM 654 C C . ALA A 1 86 ? 66.320 43.527 5.345 1.00 12.91 86 ALA A C 1
ATOM 655 O O . ALA A 1 86 ? 67.130 42.887 6.032 1.00 14.94 86 ALA A O 1
ATOM 657 N N . ASN A 1 87 ? 65.400 42.963 4.563 1.00 12.25 87 ASN A N 1
ATOM 658 C CA . ASN A 1 87 ? 65.295 41.514 4.432 1.00 12.22 87 ASN A CA 1
ATOM 659 C C . ASN A 1 87 ? 66.569 40.880 3.928 1.00 12.52 87 ASN A C 1
ATOM 660 O O . ASN A 1 87 ? 66.991 39.867 4.482 1.00 12.81 87 ASN A O 1
ATOM 665 N N . LEU A 1 88 ? 67.188 41.445 2.878 1.00 12.00 88 LEU A N 1
ATOM 666 C CA . LEU A 1 88 ? 68.535 40.956 2.446 1.00 11.68 88 LEU A CA 1
ATOM 667 C C . LEU A 1 88 ? 69.551 40.863 3.600 1.00 11.78 88 LEU A C 1
ATOM 668 O O . LEU A 1 88 ? 70.196 39.848 3.780 1.00 13.41 88 LEU A O 1
ATOM 673 N N . GLN A 1 89 ? 69.617 41.903 4.409 1.00 11.16 89 GLN A N 1
ATOM 674 C CA . GLN A 1 89 ? 70.557 42.042 5.484 1.00 11.88 89 GLN A CA 1
ATOM 675 C C . GLN A 1 89 ? 70.271 41.039 6.609 1.00 12.06 89 GLN A C 1
ATOM 676 O O . GLN A 1 89 ? 71.178 40.483 7.170 1.00 12.76 89 GLN A O 1
ATOM 682 N N . LEU A 1 90 ? 69.001 40.852 6.964 1.00 11.85 90 LEU A N 1
ATOM 683 C CA . LEU A 1 90 ? 68.593 39.870 7.985 1.00 12.10 90 LEU A CA 1
ATOM 684 C C . LEU A 1 90 ? 68.529 38.401 7.576 1.00 12.16 90 LEU A C 1
ATOM 685 O O . LEU A 1 90 ? 68.315 37.560 8.460 1.00 12.43 90 LEU A O 1
ATOM 690 N N . LYS A 1 91 ? 68.644 38.079 6.280 1.00 11.59 91 LYS A N 1
ATOM 691 C CA . LYS A 1 91 ? 68.561 36.660 5.842 1.00 12.52 91 LYS A CA 1
ATOM 692 C C . LYS A 1 91 ? 69.451 35.705 6.687 1.00 13.47 91 LYS A C 1
ATOM 693 O O . LYS A 1 91 ? 68.948 34.706 7.226 1.00 15.31 91 LYS A O 1
ATOM 699 N N . PRO A 1 92 ? 70.759 36.013 6.851 1.00 13.40 92 PRO A N 1
ATOM 700 C CA . PRO A 1 92 ? 71.592 35.082 7.680 1.00 13.55 92 PRO A CA 1
ATOM 701 C C . PRO A 1 92 ? 71.018 34.827 9.085 1.00 13.67 92 PRO A C 1
ATOM 702 O O . PRO A 1 92 ? 71.048 33.698 9.577 1.00 13.62 92 PRO A O 1
ATOM 706 N N . LEU A 1 93 ? 70.515 35.881 9.721 1.00 14.10 93 LEU A N 1
ATOM 707 C CA . LEU A 1 93 ? 69.979 35.778 11.062 1.00 14.88 93 LEU A CA 1
ATOM 708 C C . LEU A 1 93 ? 68.610 35.063 11.062 1.00 14.96 93 LEU A C 1
ATOM 709 O O . LEU A 1 93 ? 68.321 34.248 11.955 1.00 15.21 93 LEU A O 1
ATOM 714 N N . ILE A 1 94 ? 67.783 35.349 10.057 1.00 14.36 94 ILE A N 1
ATOM 715 C CA . ILE A 1 94 ? 66.494 34.653 9.945 1.00 14.85 94 ILE A CA 1
ATOM 716 C C . ILE A 1 94 ? 66.680 33.134 9.846 1.00 15.16 94 ILE A C 1
ATOM 717 O O . ILE A 1 94 ? 66.037 32.376 10.540 1.00 15.28 94 ILE A O 1
ATOM 722 N N . GLN A 1 95 ? 67.535 32.737 8.916 1.00 16.51 95 GLN A N 1
ATOM 723 C CA . GLN A 1 95 ? 68.007 31.379 8.743 1.00 17.23 95 GLN A CA 1
ATOM 724 C C . GLN A 1 95 ? 68.544 30.787 10.058 1.00 18.04 95 GLN A C 1
ATOM 725 O O . GLN A 1 95 ? 68.160 29.661 10.429 1.00 18.24 95 GLN A O 1
ATOM 731 N N . GLU A 1 96 ? 69.413 31.518 10.763 1.00 19.40 96 GLU A N 1
ATOM 732 C CA . GLU A 1 96 ? 70.050 30.962 11.998 1.00 21.16 96 GLU A CA 1
ATOM 733 C C . GLU A 1 96 ? 69.014 30.669 13.050 1.00 20.19 96 GLU A C 1
ATOM 734 O O . GLU A 1 96 ? 68.987 29.607 13.616 1.00 20.14 96 GLU A O 1
ATOM 740 N N . LEU A 1 97 ? 68.101 31.593 13.266 1.00 20.26 97 LEU A N 1
ATOM 741 C CA . LEU A 1 97 ? 67.102 31.323 14.272 1.00 20.57 97 LEU A CA 1
ATOM 742 C C . LEU A 1 97 ? 65.822 30.676 13.767 1.00 19.66 97 LEU A C 1
ATOM 743 O O . LEU A 1 97 ? 64.888 30.504 14.535 1.00 18.84 97 LEU A O 1
ATOM 748 N N . ARG A 1 98 ? 65.789 30.310 12.483 1.00 18.42 98 ARG A N 1
ATOM 749 C CA . ARG A 1 98 ? 64.664 29.573 11.920 1.00 18.28 98 ARG A CA 1
ATOM 750 C C . ARG A 1 98 ? 63.286 30.219 12.166 1.00 17.04 98 ARG A C 1
ATOM 751 O O . ARG A 1 98 ? 62.337 29.537 12.518 1.00 15.99 98 ARG A O 1
ATOM 759 N N . ILE A 1 99 ? 63.151 31.529 12.028 1.00 16.62 99 ILE A N 1
ATOM 760 C CA . ILE A 1 99 ? 61.777 32.036 12.086 1.00 15.96 99 ILE A CA 1
ATOM 761 C C . ILE A 1 99 ? 61.161 32.397 10.740 1.00 13.77 99 ILE A C 1
ATOM 762 O O . ILE A 1 99 ? 61.681 33.256 10.029 1.00 14.18 99 ILE A O 1
ATOM 767 N N . PRO A 1 100 ? 60.041 31.740 10.394 1.00 12.21 100 PRO A N 1
ATOM 768 C CA . PRO A 1 100 ? 59.295 32.050 9.151 1.00 10.86 100 PRO A CA 1
ATOM 769 C C . PRO A 1 100 ? 59.029 33.521 9.015 1.00 9.57 100 PRO A C 1
ATOM 770 O O . PRO A 1 100 ? 58.602 34.147 9.969 1.00 10.04 100 PRO A O 1
ATOM 774 N N . THR A 1 101 ? 59.239 34.057 7.827 1.00 9.15 101 THR A N 1
ATOM 775 C CA . THR A 1 101 ? 59.233 35.492 7.609 1.00 9.92 101 THR A CA 1
ATOM 776 C C . THR A 1 101 ? 58.451 35.757 6.384 1.00 9.71 101 THR A C 1
ATOM 777 O O . THR A 1 101 ? 58.764 35.186 5.318 1.00 11.17 101 THR A O 1
ATOM 781 N N . ILE A 1 102 ? 57.427 36.589 6.515 1.00 8.53 102 ILE A N 1
ATOM 782 C CA . ILE A 1 102 ? 56.586 36.910 5.380 1.00 8.82 102 ILE A CA 1
ATOM 783 C C . ILE A 1 102 ? 56.795 38.380 5.052 1.00 9.10 102 ILE A C 1
ATOM 784 O O . ILE A 1 102 ? 56.316 39.240 5.796 1.00 9.82 102 ILE A O 1
ATOM 789 N N . PRO A 1 103 ? 57.535 38.682 3.965 1.00 9.31 103 PRO A N 1
ATOM 790 C CA . PRO A 1 103 ? 57.857 40.058 3.581 1.00 9.01 103 PRO A CA 1
ATOM 791 C C . PRO A 1 103 ? 56.816 40.759 2.679 1.00 8.44 103 PRO A C 1
ATOM 792 O O . PRO A 1 103 ? 56.165 40.123 1.861 1.00 7.89 103 PRO A O 1
ATOM 796 N N . ALA A 1 104 ? 56.679 42.069 2.861 1.00 7.88 104 ALA A N 1
ATOM 797 C CA . ALA A 1 104 ? 56.055 42.946 1.871 1.00 7.93 104 ALA A CA 1
ATOM 798 C C . ALA A 1 104 ? 56.910 43.065 0.612 1.00 7.42 104 ALA A C 1
ATOM 799 O O . ALA A 1 104 ? 56.395 43.312 -0.440 1.00 7.57 104 ALA A O 1
ATOM 801 N N . SER A 1 105 ? 58.225 42.973 0.764 1.00 7.27 105 SER A N 1
ATOM 802 C CA . SER A 1 105 ? 59.117 42.976 -0.357 1.00 7.98 105 SER A CA 1
ATOM 803 C C . SER A 1 105 ? 58.806 41.738 -1.198 1.00 8.28 105 SER A C 1
ATOM 804 O O . SER A 1 105 ? 58.675 40.631 -0.661 1.00 8.37 105 SER A O 1
ATOM 807 N N . MET A 1 106 ? 58.757 41.912 -2.508 1.00 7.20 106 MET A N 1
ATOM 808 C CA . MET A 1 106 ? 58.534 40.780 -3.382 1.00 6.77 106 MET A CA 1
ATOM 809 C C . MET A 1 106 ? 59.813 40.474 -4.197 1.00 7.86 106 MET A C 1
ATOM 810 O O . MET A 1 106 ? 59.788 40.123 -5.393 1.00 8.23 106 MET A O 1
ATOM 815 N N . HIS A 1 107 ? 60.963 40.603 -3.556 1.00 7.93 107 HIS A N 1
ATOM 816 C CA . HIS A 1 107 ? 62.151 40.426 -4.325 1.00 8.72 107 HIS A CA 1
ATOM 817 C C . HIS A 1 107 ? 62.497 38.941 -4.371 1.00 9.34 107 HIS A C 1
ATOM 818 O O . HIS A 1 107 ? 62.573 38.296 -3.330 1.00 8.11 107 HIS A O 1
ATOM 825 N N . ILE A 1 108 ? 62.698 38.401 -5.568 1.00 10.18 108 ILE A N 1
ATOM 826 C CA . ILE A 1 108 ? 62.915 36.947 -5.692 1.00 11.89 108 ILE A CA 1
ATOM 827 C C . ILE A 1 108 ? 64.181 36.419 -4.970 1.00 13.99 108 ILE A C 1
ATOM 828 O O . ILE A 1 108 ? 64.223 35.268 -4.454 1.00 14.65 108 ILE A O 1
ATOM 833 N N . GLU A 1 109 ? 65.193 37.278 -4.920 1.00 14.16 109 GLU A N 1
ATOM 834 C CA . GLU A 1 109 ? 66.457 36.978 -4.265 1.00 16.28 109 GLU A CA 1
ATOM 835 C C . GLU A 1 109 ? 66.271 36.527 -2.799 1.00 15.20 109 GLU A C 1
ATOM 836 O O . GLU A 1 109 ? 67.090 35.776 -2.237 1.00 15.09 109 GLU A O 1
ATOM 842 N N . LEU A 1 110 ? 65.186 36.981 -2.185 1.00 13.89 110 LEU A N 1
ATOM 843 C CA . LEU A 1 110 ? 64.881 36.616 -0.809 1.00 12.58 110 LEU A CA 1
ATOM 844 C C . LEU A 1 110 ? 64.632 35.134 -0.618 1.00 12.34 110 LEU A C 1
ATOM 845 O O . LEU A 1 110 ? 64.959 34.627 0.439 1.00 12.12 110 LEU A O 1
ATOM 850 N N . ILE A 1 111 ? 64.039 34.462 -1.607 1.00 12.38 111 ILE A N 1
ATOM 851 C CA . ILE A 1 111 ? 63.766 33.028 -1.501 1.00 13.77 111 ILE A CA 1
ATOM 852 C C . ILE A 1 111 ? 64.786 32.190 -2.309 1.00 14.61 111 ILE A C 1
ATOM 853 O O . ILE A 1 111 ? 64.591 31.009 -2.496 1.00 14.13 111 ILE A O 1
ATOM 858 N N . ASP A 1 112 ? 65.864 32.829 -2.772 1.00 15.27 112 ASP A N 1
ATOM 859 C CA . ASP A 1 112 ? 66.980 32.142 -3.439 1.00 16.11 112 ASP A CA 1
ATOM 860 C C . ASP A 1 112 ? 68.093 31.884 -2.433 1.00 15.40 112 ASP A C 1
ATOM 861 O O . ASP A 1 112 ? 68.173 32.582 -1.449 1.00 15.31 112 ASP A O 1
ATOM 866 N N . PRO A 1 113 ? 68.893 30.826 -2.649 1.00 15.28 113 PRO A N 1
ATOM 867 C CA . PRO A 1 113 ? 69.958 30.411 -1.723 1.00 15.17 113 PRO A CA 1
ATOM 868 C C . PRO A 1 113 ? 71.062 31.423 -1.698 1.00 15.13 113 PRO A C 1
ATOM 869 O O . PRO A 1 113 ? 71.222 32.165 -2.662 1.00 16.25 113 PRO A O 1
ATOM 873 N N . PRO A 1 114 ? 71.808 31.496 -0.589 1.00 15.13 114 PRO A N 1
ATOM 874 C CA . PRO A 1 114 ? 71.631 30.697 0.659 1.00 13.98 114 PRO A CA 1
ATOM 875 C C . PRO A 1 114 ? 70.598 31.371 1.574 1.00 13.69 114 PRO A C 1
ATOM 876 O O . PRO A 1 114 ? 70.042 32.402 1.193 1.00 13.49 114 PRO A O 1
ATOM 880 N N . ASN A 1 115 ? 70.370 30.788 2.758 1.00 13.31 115 ASN A N 1
ATOM 881 C CA . ASN A 1 115 ? 69.623 31.399 3.862 1.00 12.64 115 ASN A CA 1
ATOM 882 C C . ASN A 1 115 ? 68.162 31.699 3.513 1.00 12.52 115 ASN A C 1
ATOM 883 O O . ASN A 1 115 ? 67.596 32.695 3.943 1.00 11.57 115 ASN A O 1
ATOM 888 N N . ASN A 1 116 ? 67.575 30.803 2.737 1.00 13.11 116 ASN A N 1
ATOM 889 C CA . ASN A 1 116 ? 66.240 30.967 2.176 1.00 13.48 116 ASN A CA 1
ATOM 890 C C . ASN A 1 116 ? 65.177 29.964 2.684 1.00 13.08 116 ASN A C 1
ATOM 891 O O . ASN A 1 116 ? 64.037 29.995 2.227 1.00 12.01 116 ASN A O 1
ATOM 896 N N . ASP A 1 117 ? 65.518 29.104 3.644 1.00 12.10 117 ASP A N 1
ATOM 897 C CA . ASP A 1 117 ? 64.558 28.088 4.050 1.00 11.62 117 ASP A CA 1
ATOM 898 C C . ASP A 1 117 ? 63.292 28.638 4.747 1.00 10.90 117 ASP A C 1
ATOM 899 O O . ASP A 1 117 ? 62.220 27.999 4.695 1.00 9.81 117 ASP A O 1
ATOM 904 N N . TYR A 1 118 ? 63.406 29.825 5.352 1.00 10.26 118 TYR A N 1
ATOM 905 C CA . TYR A 1 118 ? 62.311 30.389 6.182 1.00 11.13 118 TYR A CA 1
ATOM 906 C C . TYR A 1 118 ? 61.600 31.643 5.672 1.00 11.09 118 TYR A C 1
ATOM 907 O O . TYR A 1 118 ? 60.862 32.271 6.418 1.00 10.78 118 TYR A O 1
ATOM 916 N N . ILE A 1 119 ? 61.795 32.002 4.406 1.00 11.14 119 ILE A N 1
ATOM 917 C CA . ILE A 1 119 ? 61.208 33.237 3.898 1.00 11.16 119 ILE A CA 1
ATOM 918 C C . ILE A 1 119 ? 60.127 32.907 2.911 1.00 11.31 119 ILE A C 1
ATOM 919 O O . ILE A 1 119 ? 60.369 32.140 1.972 1.00 12.89 119 ILE A O 1
ATOM 924 N N . PHE A 1 120 ? 58.925 33.447 3.108 1.00 10.75 120 PHE A N 1
ATOM 925 C CA . PHE A 1 120 ? 57.819 33.101 2.216 1.00 9.37 120 PHE A CA 1
ATOM 926 C C . PHE A 1 120 ? 57.176 34.321 1.629 1.00 9.52 120 PHE A C 1
ATOM 927 O O . PHE A 1 120 ? 56.666 35.147 2.350 1.00 8.56 120 PHE A O 1
ATOM 935 N N . LEU A 1 121 ? 57.217 34.410 0.295 1.00 10.35 121 LEU A N 1
ATOM 936 C CA . LEU A 1 121 ? 56.652 35.502 -0.471 1.00 11.14 121 LEU A CA 1
ATOM 937 C C . LEU A 1 121 ? 55.154 35.262 -0.639 1.00 11.60 121 LEU A C 1
ATOM 938 O O . LEU A 1 121 ? 54.762 34.191 -1.104 1.00 12.33 121 LEU A O 1
ATOM 943 N N . PRO A 1 122 ? 54.311 36.230 -0.223 1.00 11.85 122 PRO A N 1
ATOM 944 C CA . PRO A 1 122 ? 52.875 36.034 -0.360 1.00 11.29 122 PRO A CA 1
ATOM 945 C C . PRO A 1 122 ? 52.463 36.053 -1.817 1.00 10.90 122 PRO A C 1
ATOM 946 O O . PRO A 1 122 ? 51.539 35.347 -2.166 1.00 9.16 122 PRO A O 1
ATOM 950 N N . THR A 1 123 ? 53.163 36.824 -2.663 1.00 11.27 123 THR A N 1
ATOM 951 C CA . THR A 1 123 ? 52.787 36.905 -4.093 1.00 11.95 123 THR A CA 1
ATOM 952 C C . THR A 1 123 ? 53.950 36.860 -5.070 1.00 12.48 123 THR A C 1
ATOM 953 O O . THR A 1 123 ? 55.100 36.752 -4.685 1.00 13.76 123 THR A O 1
ATOM 957 N N . THR A 1 124 ? 53.645 36.996 -6.351 1.00 12.84 124 THR A N 1
ATOM 958 C CA . THR A 1 124 ? 54.686 37.064 -7.376 1.00 13.25 124 THR A CA 1
ATOM 959 C C . THR A 1 124 ? 55.788 38.081 -7.077 1.00 13.22 124 THR A C 1
ATOM 960 O O . THR A 1 124 ? 55.590 39.033 -6.317 1.00 14.60 124 THR A O 1
ATOM 964 N N . SER A 1 125 ? 56.953 37.877 -7.685 1.00 12.69 125 SER A N 1
ATOM 965 C CA . SER A 1 125 ? 58.124 38.679 -7.373 1.00 11.64 125 SER A CA 1
ATOM 966 C C . SER A 1 125 ? 58.124 39.914 -8.280 1.00 11.22 125 SER A C 1
ATOM 967 O O . SER A 1 125 ? 57.390 39.935 -9.285 1.00 10.38 125 SER A O 1
ATOM 970 N N . TYR A 1 126 ? 58.943 40.909 -7.930 1.00 9.77 126 TYR A N 1
ATOM 971 C CA . TYR A 1 126 ? 59.160 42.083 -8.778 1.00 10.38 126 TYR A CA 1
ATOM 972 C C . TYR A 1 126 ? 59.632 41.659 -10.159 1.00 9.79 126 TYR A C 1
ATOM 973 O O . TYR A 1 126 ? 59.161 42.192 -11.165 1.00 9.59 126 TYR A O 1
ATOM 982 N N . SER A 1 127 ? 60.575 40.728 -10.191 1.00 8.52 127 SER A N 1
ATOM 983 C CA . SER A 1 127 ? 61.076 40.158 -11.453 1.00 9.56 127 SER A CA 1
ATOM 984 C C . SER A 1 127 ? 60.022 39.543 -12.389 1.00 9.89 127 SER A C 1
ATOM 985 O O . SER A 1 127 ? 59.974 39.894 -13.576 1.00 10.83 127 SER A O 1
ATOM 988 N N . GLU A 1 128 ? 59.183 38.651 -11.870 1.00 8.93 128 GLU A N 1
ATOM 989 C CA . GLU A 1 128 ? 58.123 38.070 -12.701 1.00 9.45 128 GLU A CA 1
ATOM 990 C C . GLU A 1 128 ? 57.213 39.172 -13.255 1.00 8.72 128 GLU A C 1
ATOM 991 O O . GLU A 1 128 ? 56.867 39.162 -14.431 1.00 9.73 128 GLU A O 1
ATOM 997 N N . GLN A 1 129 ? 56.815 40.089 -12.381 1.00 8.18 129 GLN A N 1
ATOM 998 C CA . GLN A 1 129 ? 55.999 41.260 -12.709 1.00 7.20 129 GLN A CA 1
ATOM 999 C C . GLN A 1 129 ? 56.628 42.026 -13.851 1.00 6.55 129 GLN A C 1
ATOM 1000 O O . GLN A 1 129 ? 55.985 42.265 -14.859 1.00 6.77 129 GLN A O 1
ATOM 1006 N N . VAL A 1 130 ? 57.877 42.409 -13.709 1.00 5.76 130 VAL A N 1
ATOM 1007 C CA . VAL A 1 130 ? 58.556 43.172 -14.704 1.00 6.29 130 VAL A CA 1
ATOM 1008 C C . VAL A 1 130 ? 58.725 42.424 -16.040 1.00 7.17 130 VAL A C 1
ATOM 1009 O O . VAL A 1 130 ? 58.456 42.978 -17.052 1.00 6.91 130 VAL A O 1
ATOM 1013 N N . VAL A 1 131 ? 59.120 41.165 -15.992 1.00 7.09 131 VAL A N 1
ATOM 1014 C CA . VAL A 1 131 ? 59.156 40.295 -17.136 1.00 7.26 131 VAL A CA 1
ATOM 1015 C C . VAL A 1 131 ? 57.763 40.089 -17.766 1.00 8.31 131 VAL A C 1
ATOM 1016 O O . VAL A 1 131 ? 57.636 40.030 -18.935 1.00 8.39 131 VAL A O 1
ATOM 1020 N N . ALA A 1 132 ? 56.732 40.008 -16.959 1.00 8.19 132 ALA A N 1
ATOM 1021 C CA . ALA A 1 132 ? 55.412 39.888 -17.497 1.00 8.18 132 ALA A CA 1
ATOM 1022 C C . ALA A 1 132 ? 55.032 41.122 -18.306 1.00 8.26 132 ALA A C 1
ATOM 1023 O O . ALA A 1 132 ? 54.514 40.999 -19.371 1.00 7.75 132 ALA A O 1
ATOM 1025 N N . LEU A 1 133 ? 55.298 42.277 -17.760 1.00 6.79 133 LEU A N 1
ATOM 1026 C CA . LEU A 1 133 ? 55.160 43.538 -18.483 1.00 8.28 133 LEU A CA 1
ATOM 1027 C C . LEU A 1 133 ? 55.990 43.624 -19.804 1.00 9.34 133 LEU A C 1
ATOM 1028 O O . LEU A 1 133 ? 55.507 44.144 -20.823 1.00 10.35 133 LEU A O 1
ATOM 1033 N N . LEU A 1 134 ? 57.232 43.176 -19.769 1.00 9.63 134 LEU A N 1
ATOM 1034 C CA . LEU A 1 134 ? 58.046 43.182 -20.977 1.00 11.42 134 LEU A CA 1
ATOM 1035 C C . LEU A 1 134 ? 57.450 42.278 -22.010 1.00 12.58 134 LEU A C 1
ATOM 1036 O O . LEU A 1 134 ? 57.515 42.613 -23.199 1.00 13.39 134 LEU A O 1
ATOM 1041 N N . GLU A 1 135 ? 56.861 41.156 -21.580 1.00 13.34 135 GLU A N 1
ATOM 1042 C CA . GLU A 1 135 ? 56.266 40.245 -22.528 1.00 14.93 135 GLU A CA 1
ATOM 1043 C C . GLU A 1 135 ? 55.135 41.000 -23.191 1.00 14.32 135 GLU A C 1
ATOM 1044 O O . GLU A 1 135 ? 55.021 41.048 -24.412 1.00 15.15 135 GLU A O 1
ATOM 1050 N N . TYR A 1 136 ? 54.323 41.644 -22.366 1.00 14.36 136 TYR A N 1
ATOM 1051 C CA . TYR A 1 136 ? 53.217 42.424 -22.852 1.00 13.52 136 TYR A CA 1
ATOM 1052 C C . TYR A 1 136 ? 53.744 43.502 -23.837 1.00 13.83 136 TYR A C 1
ATOM 1053 O O . TYR A 1 136 ? 53.163 43.687 -24.898 1.00 14.28 136 TYR A O 1
ATOM 1062 N N . ILE A 1 137 ? 54.839 44.192 -23.508 1.00 13.08 137 ILE A N 1
ATOM 1063 C CA . ILE A 1 137 ? 55.420 45.134 -24.459 1.00 13.33 137 ILE A CA 1
ATOM 1064 C C . ILE A 1 137 ? 55.763 44.475 -25.828 1.00 14.11 137 ILE A C 1
ATOM 1065 O O . ILE A 1 137 ? 55.447 45.049 -26.869 1.00 13.90 137 ILE A O 1
ATOM 1070 N N . ALA A 1 138 ? 56.420 43.307 -25.806 1.00 14.92 138 ALA A N 1
ATOM 1071 C CA . ALA A 1 138 ? 56.910 42.650 -27.034 1.00 17.18 138 ALA A CA 1
ATOM 1072 C C . ALA A 1 138 ? 55.736 42.155 -27.896 1.00 18.08 138 ALA A C 1
ATOM 1073 O O . ALA A 1 138 ? 55.819 42.178 -29.095 1.00 18.51 138 ALA A O 1
ATOM 1075 N N . ARG A 1 139 ? 54.641 41.721 -27.276 1.00 20.11 139 ARG A N 1
ATOM 1076 C CA . ARG A 1 139 ? 53.432 41.387 -28.035 1.00 21.78 139 ARG A CA 1
ATOM 1077 C C . ARG A 1 139 ? 52.897 42.603 -28.794 1.00 21.51 139 ARG A C 1
ATOM 1078 O O . ARG A 1 139 ? 52.424 42.462 -29.897 1.00 21.79 139 ARG A O 1
ATOM 1086 N N . GLU A 1 140 ? 52.945 43.790 -28.182 1.00 22.09 140 GLU A N 1
ATOM 1087 C CA . GLU A 1 140 ? 52.447 45.016 -28.818 1.00 22.01 140 GLU A CA 1
ATOM 1088 C C . GLU A 1 140 ? 53.313 45.481 -29.964 1.00 21.35 140 GLU A C 1
ATOM 1089 O O . GLU A 1 140 ? 52.787 45.905 -30.974 1.00 20.88 140 GLU A O 1
ATOM 1095 N N . LYS A 1 141 ? 54.636 45.432 -29.776 1.00 20.88 141 LYS A N 1
ATOM 1096 C CA . LYS A 1 141 ? 55.571 46.096 -30.660 1.00 20.95 141 LYS A CA 1
ATOM 1097 C C . LYS A 1 141 ? 56.924 45.437 -30.546 1.00 21.42 141 LYS A C 1
ATOM 1098 O O . LYS A 1 141 ? 57.550 45.528 -29.479 1.00 21.43 141 LYS A O 1
ATOM 1104 N N . LYS A 1 142 ? 57.369 44.759 -31.625 1.00 21.81 142 LYS A N 1
ATOM 1105 C CA . LYS A 1 142 ? 58.690 44.094 -31.667 1.00 22.09 142 LYS A CA 1
ATOM 1106 C C . LYS A 1 142 ? 59.761 45.111 -31.810 1.00 20.78 142 LYS A C 1
ATOM 1107 O O . LYS A 1 142 ? 59.578 46.135 -32.490 1.00 20.93 142 LYS A O 1
ATOM 1113 N N . GLY A 1 143 ? 60.870 44.813 -31.152 1.00 19.69 143 GLY A N 1
ATOM 1114 C CA . GLY A 1 143 ? 62.051 45.649 -31.162 1.00 18.09 143 GLY A CA 1
ATOM 1115 C C . GLY A 1 143 ? 61.835 46.940 -30.403 1.00 17.07 143 GLY A C 1
ATOM 1116 O O . GLY A 1 143 ? 62.606 47.884 -30.597 1.00 16.29 143 GLY A O 1
ATOM 1117 N N . ALA A 1 144 ? 60.800 46.983 -29.554 1.00 15.44 144 ALA A N 1
ATOM 1118 C CA . ALA A 1 144 ? 60.441 48.218 -28.839 1.00 15.48 144 ALA A CA 1
ATOM 1119 C C . ALA A 1 144 ? 61.565 48.748 -27.960 1.00 15.61 144 ALA A C 1
ATOM 1120 O O . ALA A 1 144 ? 62.256 47.992 -27.302 1.00 15.51 144 ALA A O 1
ATOM 1122 N N . LYS A 1 145 ? 61.748 50.058 -27.949 1.00 15.71 145 LYS A N 1
ATOM 1123 C CA . LYS A 1 145 ? 62.716 50.636 -27.067 1.00 15.71 145 LYS A CA 1
ATOM 1124 C C . LYS A 1 145 ? 62.066 50.907 -25.728 1.00 14.53 145 LYS A C 1
ATOM 1125 O O . LYS A 1 145 ? 61.052 51.557 -25.656 1.00 14.60 145 LYS A O 1
ATOM 1131 N N . VAL A 1 146 ? 62.683 50.431 -24.660 1.00 13.80 146 VAL A N 1
ATOM 1132 C CA . VAL A 1 146 ? 62.127 50.579 -23.330 1.00 12.27 146 VAL A CA 1
ATOM 1133 C C . VAL A 1 146 ? 63.153 51.152 -22.358 1.00 12.16 146 VAL A C 1
ATOM 1134 O O . VAL A 1 146 ? 64.352 50.892 -22.467 1.00 11.41 146 VAL A O 1
ATOM 1138 N N . ALA A 1 147 ? 62.664 51.939 -21.408 1.00 11.08 147 ALA A N 1
ATOM 1139 C CA . ALA A 1 147 ? 63.508 52.507 -20.393 1.00 10.92 147 ALA A CA 1
ATOM 1140 C C . ALA A 1 147 ? 62.977 52.009 -19.054 1.00 11.49 147 ALA A C 1
ATOM 1141 O O . ALA A 1 147 ? 61.764 51.828 -18.873 1.00 13.00 147 ALA A O 1
ATOM 1143 N N . LEU A 1 148 ? 63.873 51.761 -18.120 1.00 11.40 148 LEU A N 1
ATOM 1144 C CA . LEU A 1 148 ? 63.469 51.410 -16.797 1.00 11.39 148 LEU A CA 1
ATOM 1145 C C . LEU A 1 148 ? 63.712 52.612 -15.906 1.00 11.42 148 LEU A C 1
ATOM 1146 O O . LEU A 1 148 ? 64.766 53.251 -15.999 1.00 11.79 148 LEU A O 1
ATOM 1151 N N . VAL A 1 149 ? 62.730 52.916 -15.048 1.00 10.66 149 VAL A N 1
ATOM 1152 C CA . VAL A 1 149 ? 62.868 53.906 -13.985 1.00 9.88 149 VAL A CA 1
ATOM 1153 C C . VAL A 1 149 ? 62.528 53.293 -12.616 1.00 8.80 149 VAL A C 1
ATOM 1154 O O . VAL A 1 149 ? 61.448 52.787 -12.411 1.00 9.26 149 VAL A O 1
ATOM 1158 N N . VAL A 1 150 ? 63.411 53.479 -11.656 1.00 7.95 150 VAL A N 1
ATOM 1159 C CA . VAL A 1 150 ? 63.563 52.600 -10.549 1.00 7.81 150 VAL A CA 1
ATOM 1160 C C . VAL A 1 150 ? 63.902 53.391 -9.293 1.00 8.61 150 VAL A C 1
ATOM 1161 O O . VAL A 1 150 ? 64.587 54.430 -9.342 1.00 9.05 150 VAL A O 1
ATOM 1165 N N . HIS A 1 151 ? 63.363 52.939 -8.170 1.00 8.06 151 HIS A N 1
ATOM 1166 C CA . HIS A 1 151 ? 63.596 53.591 -6.911 1.00 7.97 151 HIS A CA 1
ATOM 1167 C C . HIS A 1 151 ? 65.067 53.385 -6.555 1.00 8.35 151 HIS A C 1
ATOM 1168 O O . HIS A 1 151 ? 65.659 52.311 -6.866 1.00 7.11 151 HIS A O 1
ATOM 1175 N N . PRO A 1 152 ? 65.677 54.395 -5.889 1.00 8.56 152 PRO A N 1
ATOM 1176 C CA . PRO A 1 152 ? 67.126 54.298 -5.630 1.00 8.84 152 PRO A CA 1
ATOM 1177 C C . PRO A 1 152 ? 67.357 53.442 -4.413 1.00 8.94 152 PRO A C 1
ATOM 1178 O O . PRO A 1 152 ? 67.569 53.958 -3.351 1.00 10.28 152 PRO A O 1
ATOM 1182 N N . SER A 1 153 ? 67.262 52.136 -4.550 1.00 9.59 153 SER A N 1
ATOM 1183 C CA . SER A 1 153 ? 67.478 51.269 -3.410 1.00 9.61 153 SER A CA 1
ATOM 1184 C C . SER A 1 153 ? 67.536 49.912 -3.961 1.00 8.87 153 SER A C 1
ATOM 1185 O O . SER A 1 153 ? 67.197 49.707 -5.115 1.00 9.29 153 SER A O 1
ATOM 1188 N N . PRO A 1 154 ? 67.945 48.963 -3.126 1.00 8.95 154 PRO A N 1
ATOM 1189 C CA . PRO A 1 154 ? 67.830 47.536 -3.432 1.00 8.65 154 PRO A CA 1
ATOM 1190 C C . PRO A 1 154 ? 66.417 47.209 -3.961 1.00 9.13 154 PRO A C 1
ATOM 1191 O O . PRO A 1 154 ? 66.269 46.403 -4.859 1.00 9.02 154 PRO A O 1
ATOM 1195 N N . PHE A 1 155 ? 65.374 47.808 -3.381 1.00 10.15 155 PHE A N 1
ATOM 1196 C CA . PHE A 1 155 ? 63.979 47.661 -3.889 1.00 9.78 155 PHE A CA 1
ATOM 1197 C C . PHE A 1 155 ? 63.780 48.070 -5.373 1.00 10.10 155 PHE A C 1
ATOM 1198 O O . PHE A 1 155 ? 63.167 47.335 -6.176 1.00 9.72 155 PHE A O 1
ATOM 1206 N N . GLY A 1 156 ? 64.211 49.236 -5.763 1.00 10.12 156 GLY A N 1
ATOM 1207 C CA . GLY A 1 156 ? 64.193 49.606 -7.143 1.00 10.01 156 GLY A CA 1
ATOM 1208 C C . GLY A 1 156 ? 65.029 48.771 -8.052 1.00 10.76 156 GLY A C 1
ATOM 1209 O O . GLY A 1 156 ? 64.650 48.460 -9.100 1.00 10.67 156 GLY A O 1
ATOM 1210 N N . ARG A 1 157 ? 66.201 48.420 -7.597 1.00 11.36 157 ARG A N 1
ATOM 1211 C CA . ARG A 1 157 ? 67.101 47.629 -8.391 1.00 12.35 157 ARG A CA 1
ATOM 1212 C C . ARG A 1 157 ? 66.756 46.151 -8.501 1.00 12.20 157 ARG A C 1
ATOM 1213 O O . ARG A 1 157 ? 67.200 45.532 -9.366 1.00 12.69 157 ARG A O 1
ATOM 1221 N N . ALA A 1 158 ? 65.947 45.618 -7.624 1.00 11.40 158 ALA A N 1
ATOM 1222 C CA . ALA A 1 158 ? 65.589 44.214 -7.611 1.00 12.38 158 ALA A CA 1
ATOM 1223 C C . ALA A 1 158 ? 65.336 43.490 -8.937 1.00 12.46 158 ALA A C 1
ATOM 1224 O O . ALA A 1 158 ? 65.883 42.471 -9.174 1.00 12.76 158 ALA A O 1
ATOM 1226 N N . PRO A 1 159 ? 64.464 44.029 -9.761 1.00 12.38 159 PRO A N 1
ATOM 1227 C CA . PRO A 1 159 ? 64.137 43.279 -10.970 1.00 13.34 159 PRO A CA 1
ATOM 1228 C C . PRO A 1 159 ? 64.992 43.664 -12.201 1.00 13.89 159 PRO A C 1
ATOM 1229 O O . PRO A 1 159 ? 64.808 43.115 -13.282 1.00 14.04 159 PRO A O 1
ATOM 1233 N N . VAL A 1 160 ? 65.912 44.600 -12.038 1.00 14.85 160 VAL A N 1
ATOM 1234 C CA . VAL A 1 160 ? 66.721 45.073 -13.171 1.00 15.19 160 VAL A CA 1
ATOM 1235 C C . VAL A 1 160 ? 67.455 43.977 -13.974 1.00 15.83 160 VAL A C 1
ATOM 1236 O O . VAL A 1 160 ? 67.329 43.922 -15.191 1.00 16.45 160 VAL A O 1
ATOM 1240 N N . GLU A 1 161 ? 68.189 43.085 -13.314 1.00 16.45 161 GLU A N 1
ATOM 1241 C CA . GLU A 1 161 ? 68.857 41.996 -14.029 1.00 16.81 161 GLU A CA 1
ATOM 1242 C C . GLU A 1 161 ? 67.931 41.003 -14.766 1.00 16.51 161 GLU A C 1
ATOM 1243 O O . GLU A 1 161 ? 68.220 40.621 -15.908 1.00 15.54 161 GLU A O 1
ATOM 1249 N N . ASP A 1 162 ? 66.818 40.609 -14.152 1.00 15.17 162 ASP A N 1
ATOM 1250 C CA . ASP A 1 162 ? 65.873 39.735 -14.841 1.00 14.62 162 ASP A CA 1
ATOM 1251 C C . ASP A 1 162 ? 65.253 40.437 -16.025 1.00 13.89 162 ASP A C 1
ATOM 1252 O O . ASP A 1 162 ? 64.974 39.814 -17.043 1.00 12.74 162 ASP A O 1
ATOM 1257 N N . ALA A 1 163 ? 65.113 41.751 -15.938 1.00 14.10 163 ALA A N 1
ATOM 1258 C CA . ALA A 1 163 ? 64.572 42.509 -17.063 1.00 15.16 163 ALA A CA 1
ATOM 1259 C C . ALA A 1 163 ? 65.548 42.573 -18.241 1.00 16.08 163 ALA A C 1
ATOM 1260 O O . ALA A 1 163 ? 65.150 42.455 -19.388 1.00 16.04 163 ALA A O 1
ATOM 1262 N N . ARG A 1 164 ? 66.829 42.770 -17.956 1.00 17.38 164 ARG A N 1
ATOM 1263 C CA . ARG A 1 164 ? 67.797 42.868 -19.020 1.00 19.12 164 ARG A CA 1
ATOM 1264 C C . ARG A 1 164 ? 67.811 41.539 -19.755 1.00 19.96 164 ARG A C 1
ATOM 1265 O O . ARG A 1 164 ? 67.703 41.483 -21.005 1.00 20.33 164 ARG A O 1
ATOM 1273 N N . LYS A 1 165 ? 67.914 40.452 -19.009 1.00 19.98 165 LYS A N 1
ATOM 1274 C CA . LYS A 1 165 ? 67.988 39.225 -19.738 1.00 21.01 165 LYS A CA 1
ATOM 1275 C C . LYS A 1 165 ? 66.686 38.861 -20.443 1.00 20.42 165 LYS A C 1
ATOM 1276 O O . LYS A 1 165 ? 66.753 38.300 -21.521 1.00 21.17 165 LYS A O 1
ATOM 1282 N N . ALA A 1 166 ? 65.522 39.211 -19.874 1.00 19.62 166 ALA A N 1
ATOM 1283 C CA . ALA A 1 166 ? 64.247 39.028 -20.565 1.00 17.99 166 ALA A CA 1
ATOM 1284 C C . ALA A 1 166 ? 64.155 39.898 -21.811 1.00 17.25 166 ALA A C 1
ATOM 1285 O O . ALA A 1 166 ? 63.668 39.440 -22.826 1.00 15.88 166 ALA A O 1
ATOM 1287 N N . ALA A 1 167 ? 64.635 41.139 -21.737 1.00 17.07 167 ALA A N 1
ATOM 1288 C CA . ALA A 1 167 ? 64.580 42.046 -22.879 1.00 18.07 167 ALA A CA 1
ATOM 1289 C C . ALA A 1 167 ? 65.371 41.479 -24.029 1.00 19.61 167 ALA A C 1
ATOM 1290 O O . ALA A 1 167 ? 64.940 41.512 -25.183 1.00 19.21 167 ALA A O 1
ATOM 1292 N N . ARG A 1 168 ? 66.523 40.929 -23.689 1.00 21.60 168 ARG A N 1
ATOM 1293 C CA . ARG A 1 168 ? 67.353 40.297 -24.656 1.00 24.70 168 ARG A CA 1
ATOM 1294 C C . ARG A 1 168 ? 66.556 39.158 -25.317 1.00 24.52 168 ARG A C 1
ATOM 1295 O O . ARG A 1 168 ? 66.477 39.081 -26.550 1.00 24.54 168 ARG A O 1
ATOM 1303 N N . GLU A 1 169 ? 65.924 38.313 -24.514 1.00 24.33 169 GLU A N 1
ATOM 1304 C CA . GLU A 1 169 ? 65.252 37.138 -25.076 1.00 25.31 169 GLU A CA 1
ATOM 1305 C C . GLU A 1 169 ? 64.105 37.490 -26.008 1.00 24.84 169 GLU A C 1
ATOM 1306 O O . GLU A 1 169 ? 63.805 36.740 -26.932 1.00 25.05 169 GLU A O 1
ATOM 1312 N N . LEU A 1 170 ? 63.478 38.637 -25.753 1.00 24.28 170 LEU A N 1
ATOM 1313 C CA . LEU A 1 170 ? 62.270 39.095 -26.440 1.00 22.93 170 LEU A CA 1
ATOM 1314 C C . LEU A 1 170 ? 62.591 39.984 -27.624 1.00 22.25 170 LEU A C 1
ATOM 1315 O O . LEU A 1 170 ? 61.695 40.381 -28.353 1.00 22.60 170 LEU A O 1
ATOM 1320 N N . GLY A 1 171 ? 63.856 40.341 -27.766 1.00 21.56 171 GLY A N 1
ATOM 1321 C CA . GLY A 1 171 ? 64.287 41.253 -28.802 1.00 21.21 171 GLY A CA 1
ATOM 1322 C C . GLY A 1 171 ? 63.962 42.715 -28.531 1.00 21.61 171 GLY A C 1
ATOM 1323 O O . GLY A 1 171 ? 63.764 43.476 -29.489 1.00 22.71 171 GLY A O 1
ATOM 1324 N N . LEU A 1 172 ? 63.894 43.124 -27.256 1.00 20.63 172 LEU A N 1
ATOM 1325 C CA . LEU A 1 172 ? 63.605 44.523 -26.913 1.00 19.77 172 LEU A CA 1
ATOM 1326 C C . LEU A 1 172 ? 64.896 45.218 -26.575 1.00 20.10 172 LEU A C 1
ATOM 1327 O O . LEU A 1 172 ? 65.876 44.591 -26.220 1.00 19.88 172 LEU A O 1
ATOM 1332 N N . GLN A 1 173 ? 64.934 46.532 -26.651 1.00 20.77 173 GLN A N 1
ATOM 1333 C CA . GLN A 1 173 ? 66.128 47.137 -26.133 1.00 21.18 173 GLN A CA 1
ATOM 1334 C C . GLN A 1 173 ? 65.901 48.052 -24.948 1.00 20.70 173 GLN A C 1
ATOM 1335 O O . GLN A 1 173 ? 65.115 48.998 -24.991 1.00 22.04 173 GLN A O 1
ATOM 1341 N N . ILE A 1 174 ? 66.562 47.718 -23.861 1.00 19.69 174 ILE A N 1
ATOM 1342 C CA . ILE A 1 174 ? 66.579 48.573 -22.711 1.00 18.97 174 ILE A CA 1
ATOM 1343 C C . ILE A 1 174 ? 67.599 49.631 -23.019 1.00 19.34 174 ILE A C 1
ATOM 1344 O O . ILE A 1 174 ? 68.783 49.306 -23.086 1.00 19.76 174 ILE A O 1
ATOM 1349 N N . VAL A 1 175 ? 67.177 50.874 -23.182 1.00 19.01 175 VAL A N 1
ATOM 1350 C CA . VAL A 1 175 ? 68.115 51.907 -23.619 1.00 21.05 175 VAL A CA 1
ATOM 1351 C C . VAL A 1 175 ? 68.684 52.755 -22.449 1.00 22.21 175 VAL A C 1
ATOM 1352 O O . VAL A 1 175 ? 69.775 53.352 -22.561 1.00 22.64 175 VAL A O 1
ATOM 1356 N N . ASP A 1 176 ? 67.954 52.814 -21.337 1.00 22.49 176 ASP A N 1
ATOM 1357 C CA . ASP A 1 176 ? 68.464 53.469 -20.157 1.00 22.52 176 ASP A CA 1
ATOM 1358 C C . ASP A 1 176 ? 67.844 52.826 -18.958 1.00 22.28 176 ASP A C 1
ATOM 1359 O O . ASP A 1 176 ? 66.767 52.214 -19.064 1.00 22.63 176 ASP A O 1
ATOM 1364 N N . VAL A 1 177 ? 68.560 52.911 -17.844 1.00 21.40 177 VAL A N 1
ATOM 1365 C CA . VAL A 1 177 ? 67.990 52.751 -16.535 1.00 20.86 177 VAL A CA 1
ATOM 1366 C C . VAL A 1 177 ? 68.432 53.846 -15.566 1.00 21.23 177 VAL A C 1
ATOM 1367 O O . VAL A 1 177 ? 69.635 54.102 -15.325 1.00 20.87 177 VAL A O 1
ATOM 1371 N N . GLN A 1 178 ? 67.408 54.517 -15.067 1.00 20.67 178 GLN A N 1
ATOM 1372 C CA . GLN A 1 178 ? 67.509 55.653 -14.202 1.00 21.26 178 GLN A CA 1
ATOM 1373 C C . GLN A 1 178 ? 66.871 55.375 -12.845 1.00 20.37 178 GLN A C 1
ATOM 1374 O O . GLN A 1 178 ? 65.801 54.780 -12.747 1.00 19.33 178 GLN A O 1
ATOM 1380 N N . GLU A 1 179 ? 67.468 55.897 -11.817 1.00 20.41 179 GLU A N 1
ATOM 1381 C CA . GLU A 1 179 ? 67.003 55.843 -10.486 1.00 20.09 179 GLU A CA 1
ATOM 1382 C C . GLU A 1 179 ? 66.324 57.158 -10.144 1.00 19.50 179 GLU A C 1
ATOM 1383 O O . GLU A 1 179 ? 66.915 58.154 -10.262 1.00 19.82 179 GLU A O 1
ATOM 1389 N N . VAL A 1 180 ? 65.054 57.119 -9.783 1.00 18.44 180 VAL A N 1
ATOM 1390 C CA . VAL A 1 180 ? 64.292 58.280 -9.349 1.00 17.87 180 VAL A CA 1
ATOM 1391 C C . VAL A 1 180 ? 63.545 58.025 -8.040 1.00 18.41 180 VAL A C 1
ATOM 1392 O O . VAL A 1 180 ? 62.747 57.149 -7.942 1.00 18.63 180 VAL A O 1
ATOM 1396 N N . GLY A 1 181 ? 63.828 58.838 -7.038 1.00 18.21 181 GLY A N 1
ATOM 1397 C CA . GLY A 1 181 ? 63.186 58.769 -5.745 1.00 17.54 181 GLY A CA 1
ATOM 1398 C C . GLY A 1 181 ? 62.112 59.773 -5.454 1.00 17.01 181 GLY A C 1
ATOM 1399 O O . GLY A 1 181 ? 61.677 60.451 -6.313 1.00 16.88 181 GLY A O 1
ATOM 1400 N N . SER A 1 182 ? 61.681 59.863 -4.220 1.00 17.03 182 SER A N 1
ATOM 1401 C CA . SER A 1 182 ? 60.612 60.787 -3.910 1.00 18.85 182 SER A CA 1
ATOM 1402 C C . SER A 1 182 ? 61.186 62.212 -3.909 1.00 18.19 182 SER A C 1
ATOM 1403 O O . SER A 1 182 ? 62.392 62.387 -3.755 1.00 18.61 182 SER A O 1
ATOM 1406 N N . GLY A 1 183 ? 60.347 63.210 -4.126 1.00 17.38 183 GLY A N 1
ATOM 1407 C CA . GLY A 1 183 ? 60.854 64.559 -4.255 1.00 17.66 183 GLY A CA 1
ATOM 1408 C C . GLY A 1 183 ? 61.254 64.896 -5.677 1.00 18.26 183 GLY A C 1
ATOM 1409 O O . GLY A 1 183 ? 61.891 65.923 -5.900 1.00 17.90 183 GLY A O 1
ATOM 1410 N N . ASN A 1 184 ? 60.893 64.033 -6.642 1.00 17.97 184 ASN A N 1
ATOM 1411 C CA . ASN A 1 184 ? 61.138 64.302 -8.062 1.00 17.25 184 ASN A CA 1
ATOM 1412 C C . ASN A 1 184 ? 60.128 65.302 -8.650 1.00 18.25 184 ASN A C 1
ATOM 1413 O O . ASN A 1 184 ? 59.278 64.989 -9.480 1.00 17.81 184 ASN A O 1
ATOM 1418 N N . LEU A 1 185 ? 60.229 66.542 -8.201 1.00 19.94 185 LEU A N 1
ATOM 1419 C CA . LEU A 1 185 ? 59.307 67.621 -8.629 1.00 20.54 185 LEU A CA 1
ATOM 1420 C C . LEU A 1 185 ? 59.340 67.916 -10.139 1.00 20.91 185 LEU A C 1
ATOM 1421 O O . LEU A 1 185 ? 58.353 68.385 -10.720 1.00 21.21 185 LEU A O 1
ATOM 1426 N N . ASP A 1 186 ? 60.482 67.659 -10.760 1.00 20.86 186 ASP A N 1
ATOM 1427 C CA . ASP A 1 186 ? 60.656 68.014 -12.154 1.00 21.47 186 ASP A CA 1
ATOM 1428 C C . ASP A 1 186 ? 61.521 66.994 -12.901 1.00 19.71 186 ASP A C 1
ATOM 1429 O O . ASP A 1 186 ? 62.696 66.899 -12.714 1.00 19.11 186 ASP A O 1
ATOM 1434 N N . ASN A 1 187 ? 60.856 66.249 -13.755 1.00 19.41 187 ASN A N 1
ATOM 1435 C CA . ASN A 1 187 ? 61.367 65.101 -14.465 1.00 18.10 187 ASN A CA 1
ATOM 1436 C C . ASN A 1 187 ? 61.506 65.428 -15.933 1.00 17.88 187 ASN A C 1
ATOM 1437 O O . ASN A 1 187 ? 61.754 64.537 -16.724 1.00 18.17 187 ASN A O 1
ATOM 1442 N N . THR A 1 188 ? 61.308 66.708 -16.289 1.00 18.47 188 THR A N 1
ATOM 1443 C CA . THR A 1 188 ? 61.543 67.235 -17.665 1.00 18.28 188 THR A CA 1
ATOM 1444 C C . THR A 1 188 ? 62.816 66.716 -18.318 1.00 17.29 188 THR A C 1
ATOM 1445 O O . THR A 1 188 ? 62.743 66.093 -19.372 1.00 16.69 188 THR A O 1
ATOM 1449 N N . ALA A 1 189 ? 63.967 66.960 -17.699 1.00 16.52 189 ALA A N 1
ATOM 1450 C CA . ALA A 1 189 ? 65.214 66.499 -18.273 1.00 17.25 189 ALA A CA 1
ATOM 1451 C C . ALA A 1 189 ? 65.217 64.981 -18.564 1.00 18.02 189 ALA A C 1
ATOM 1452 O O . ALA A 1 189 ? 65.708 64.516 -19.596 1.00 18.06 189 ALA A O 1
ATOM 1454 N N . LEU A 1 190 ? 64.684 64.201 -17.642 1.00 18.25 190 LEU A N 1
ATOM 1455 C CA . LEU A 1 190 ? 64.785 62.776 -17.781 1.00 18.56 190 LEU A CA 1
ATOM 1456 C C . LEU A 1 190 ? 63.881 62.356 -18.917 1.00 18.03 190 LEU A C 1
ATOM 1457 O O . LEU A 1 190 ? 64.268 61.596 -19.777 1.00 17.90 190 LEU A O 1
ATOM 1462 N N . LEU A 1 191 ? 62.676 62.881 -18.925 1.00 18.07 191 LEU A N 1
ATOM 1463 C CA . LEU A 1 191 ? 61.742 62.572 -19.991 1.00 17.78 191 LEU A CA 1
ATOM 1464 C C . LEU A 1 191 ? 62.241 63.026 -21.388 1.00 18.60 191 LEU A C 1
ATOM 1465 O O . LEU A 1 191 ? 62.087 62.289 -22.376 1.00 18.89 191 LEU A O 1
ATOM 1470 N N . LYS A 1 192 ? 62.836 64.217 -21.465 1.00 19.41 192 LYS A N 1
ATOM 1471 C CA . LYS A 1 192 ? 63.456 64.726 -22.724 1.00 20.98 192 LYS A CA 1
ATOM 1472 C C . LYS A 1 192 ? 64.609 63.830 -23.213 1.00 20.60 192 LYS A C 1
ATOM 1473 O O . LYS A 1 192 ? 64.730 63.595 -24.387 1.00 20.94 192 LYS A O 1
ATOM 1479 N N . ARG A 1 193 ? 65.417 63.316 -22.294 1.00 20.88 193 ARG A N 1
ATOM 1480 C CA . ARG A 1 193 ? 66.431 62.301 -22.579 1.00 21.81 193 ARG A CA 1
ATOM 1481 C C . ARG A 1 193 ? 65.828 61.061 -23.248 1.00 20.73 193 ARG A C 1
ATOM 1482 O O . ARG A 1 193 ? 66.333 60.611 -24.284 1.00 20.50 193 ARG A O 1
ATOM 1490 N N . PHE A 1 194 ? 64.748 60.531 -22.665 1.00 19.17 194 PHE A N 1
ATOM 1491 C CA . PHE A 1 194 ? 64.020 59.352 -23.208 1.00 18.57 194 PHE A CA 1
ATOM 1492 C C . PHE A 1 194 ? 63.442 59.610 -24.588 1.00 18.30 194 PHE A C 1
ATOM 1493 O O . PHE A 1 194 ? 63.556 58.792 -25.477 1.00 17.15 194 PHE A O 1
ATOM 1501 N N . GLU A 1 195 ? 62.824 60.772 -24.751 1.00 19.58 195 GLU A N 1
ATOM 1502 C CA . GLU A 1 195 ? 62.258 61.147 -26.011 1.00 21.01 195 GLU A CA 1
ATOM 1503 C C . GLU A 1 195 ? 63.365 61.233 -27.085 1.00 21.37 195 GLU A C 1
ATOM 1504 O O . GLU A 1 195 ? 63.139 60.777 -28.181 1.00 20.83 195 GLU A O 1
ATOM 1510 N N . GLN A 1 196 ? 64.554 61.773 -26.766 1.00 21.75 196 GLN A N 1
ATOM 1511 C CA . GLN A 1 196 ? 65.644 61.889 -27.772 1.00 23.05 196 GLN A CA 1
ATOM 1512 C C . GLN A 1 196 ? 66.127 60.523 -28.237 1.00 22.24 196 GLN A C 1
ATOM 1513 O O . GLN A 1 196 ? 66.430 60.301 -29.440 1.00 22.34 196 GLN A O 1
ATOM 1519 N N . ALA A 1 197 ? 66.185 59.612 -27.275 1.00 21.37 197 ALA A N 1
ATOM 1520 C CA . ALA A 1 197 ? 66.690 58.274 -27.515 1.00 20.36 197 ALA A CA 1
ATOM 1521 C C . ALA A 1 197 ? 65.604 57.414 -28.120 1.00 20.00 197 ALA A C 1
ATOM 1522 O O . ALA A 1 197 ? 65.824 56.245 -28.351 1.00 20.32 197 ALA A O 1
ATOM 1524 N N . GLY A 1 198 ? 64.420 57.985 -28.345 1.00 19.85 198 GLY A N 1
ATOM 1525 C CA . GLY A 1 198 ? 63.304 57.225 -28.941 1.00 19.57 198 GLY A CA 1
ATOM 1526 C C . GLY A 1 198 ? 62.636 56.170 -28.053 1.00 18.99 198 GLY A C 1
ATOM 1527 O O . GLY A 1 198 ? 62.027 55.234 -28.559 1.00 19.84 198 GLY A O 1
ATOM 1528 N N . VAL A 1 199 ? 62.732 56.321 -26.733 1.00 17.53 199 VAL A N 1
ATOM 1529 C CA . VAL A 1 199 ? 62.047 55.440 -25.799 1.00 16.01 199 VAL A CA 1
ATOM 1530 C C . VAL A 1 199 ? 60.547 55.418 -26.092 1.00 15.42 199 VAL A C 1
ATOM 1531 O O . VAL A 1 199 ? 59.964 56.441 -26.348 1.00 13.71 199 VAL A O 1
ATOM 1535 N N . GLU A 1 200 ? 59.928 54.240 -26.048 1.00 15.39 200 GLU A N 1
ATOM 1536 C CA . GLU A 1 200 ? 58.507 54.160 -26.379 1.00 16.09 200 GLU A CA 1
ATOM 1537 C C . GLU A 1 200 ? 57.683 53.596 -25.245 1.00 14.96 200 GLU A C 1
ATOM 1538 O O . GLU A 1 200 ? 56.466 53.700 -25.238 1.00 13.52 200 GLU A O 1
ATOM 1544 N N . TYR A 1 201 ? 58.375 52.997 -24.283 1.00 14.09 201 TYR A N 1
ATOM 1545 C CA . TYR A 1 201 ? 57.732 52.352 -23.173 1.00 12.85 201 TYR A CA 1
ATOM 1546 C C . TYR A 1 201 ? 58.619 52.611 -22.003 1.00 12.03 201 TYR A C 1
ATOM 1547 O O . TYR A 1 201 ? 59.813 52.353 -22.063 1.00 12.58 201 TYR A O 1
ATOM 1556 N N . VAL A 1 202 ? 58.042 53.116 -20.940 1.00 10.30 202 VAL A N 1
ATOM 1557 C CA . VAL A 1 202 ? 58.773 53.228 -19.702 1.00 10.06 202 VAL A CA 1
ATOM 1558 C C . VAL A 1 202 ? 58.192 52.267 -18.664 1.00 9.89 202 VAL A C 1
ATOM 1559 O O . VAL A 1 202 ? 56.997 52.312 -18.356 1.00 9.20 202 VAL A O 1
ATOM 1563 N N . VAL A 1 203 ? 59.041 51.402 -18.132 1.00 9.15 203 VAL A N 1
ATOM 1564 C CA . VAL A 1 203 ? 58.605 50.493 -17.088 1.00 8.61 203 VAL A CA 1
ATOM 1565 C C . VAL A 1 203 ? 59.105 51.008 -15.761 1.00 8.83 203 VAL A C 1
ATOM 1566 O O . VAL A 1 203 ? 60.292 51.268 -15.623 1.00 8.41 203 VAL A O 1
ATOM 1570 N N . HIS A 1 204 ? 58.204 51.123 -14.785 1.00 9.15 204 HIS A N 1
ATOM 1571 C CA . HIS A 1 204 ? 58.571 51.641 -13.446 1.00 9.07 204 HIS A CA 1
ATOM 1572 C C . HIS A 1 204 ? 58.657 50.577 -12.363 1.00 8.92 204 HIS A C 1
ATOM 1573 O O . HIS A 1 204 ? 57.794 49.719 -12.252 1.00 9.01 204 HIS A O 1
ATOM 1580 N N . GLN A 1 205 ? 59.673 50.670 -11.516 1.00 9.61 205 GLN A N 1
ATOM 1581 C CA . GLN A 1 205 ? 59.698 49.918 -10.264 1.00 7.79 205 GLN A CA 1
ATOM 1582 C C . GLN A 1 205 ? 59.847 50.904 -9.131 1.00 7.78 205 GLN A C 1
ATOM 1583 O O . GLN A 1 205 ? 60.941 51.361 -8.801 1.00 8.11 205 GLN A O 1
ATOM 1589 N N . ASN A 1 206 ? 58.754 51.209 -8.469 1.00 8.23 206 ASN A N 1
ATOM 1590 C CA . ASN A 1 206 ? 58.787 52.291 -7.513 1.00 8.15 206 ASN A CA 1
ATOM 1591 C C . ASN A 1 206 ? 57.550 52.237 -6.638 1.00 8.26 206 ASN A C 1
ATOM 1592 O O . ASN A 1 206 ? 56.723 51.331 -6.811 1.00 8.61 206 ASN A O 1
ATOM 1597 N N . VAL A 1 207 ? 57.417 53.174 -5.697 1.00 7.20 207 VAL A N 1
ATOM 1598 C CA . VAL A 1 207 ? 56.136 53.406 -5.062 1.00 7.39 207 VAL A CA 1
ATOM 1599 C C . VAL A 1 207 ? 55.461 54.443 -5.927 1.00 8.59 207 VAL A C 1
ATOM 1600 O O . VAL A 1 207 ? 56.076 54.941 -6.874 1.00 8.91 207 VAL A O 1
ATOM 1604 N N . ALA A 1 208 ? 54.215 54.760 -5.593 1.00 8.46 208 ALA A N 1
ATOM 1605 C CA . ALA A 1 208 ? 53.368 55.548 -6.452 1.00 9.37 208 ALA A CA 1
ATOM 1606 C C . ALA A 1 208 ? 53.704 57.054 -6.596 1.00 9.16 208 ALA A C 1
ATOM 1607 O O . ALA A 1 208 ? 53.461 57.610 -7.654 1.00 9.84 208 ALA A O 1
ATOM 1609 N N . GLY A 1 209 ? 54.199 57.725 -5.550 1.00 9.57 209 GLY A N 1
ATOM 1610 C CA . GLY A 1 209 ? 54.474 59.205 -5.623 1.00 7.54 209 GLY A CA 1
ATOM 1611 C C . GLY A 1 209 ? 55.514 59.591 -6.682 1.00 8.09 209 GLY A C 1
ATOM 1612 O O . GLY A 1 209 ? 55.275 60.433 -7.521 1.00 7.53 209 GLY A O 1
ATOM 1613 N N . PRO A 1 210 ? 56.694 58.950 -6.684 1.00 8.72 210 PRO A N 1
ATOM 1614 C CA . PRO A 1 210 ? 57.600 59.275 -7.825 1.00 8.74 210 PRO A CA 1
ATOM 1615 C C . PRO A 1 210 ? 57.014 58.984 -9.220 1.00 9.18 210 PRO A C 1
ATOM 1616 O O . PRO A 1 210 ? 57.225 59.759 -10.193 1.00 9.49 210 PRO A O 1
ATOM 1620 N N . VAL A 1 211 ? 56.278 57.883 -9.335 1.00 9.00 211 VAL A N 1
ATOM 1621 C CA . VAL A 1 211 ? 55.673 57.547 -10.626 1.00 8.56 211 VAL A CA 1
ATOM 1622 C C . VAL A 1 211 ? 54.644 58.615 -11.052 1.00 9.20 211 VAL A C 1
ATOM 1623 O O . VAL A 1 211 ? 54.693 59.097 -12.186 1.00 8.85 211 VAL A O 1
ATOM 1627 N N . ALA A 1 212 ? 53.754 58.992 -10.130 1.00 8.89 212 ALA A N 1
ATOM 1628 C CA . ALA A 1 212 ? 52.760 60.029 -10.366 1.00 9.73 212 ALA A CA 1
ATOM 1629 C C . ALA A 1 212 ? 53.389 61.333 -10.870 1.00 10.77 212 ALA A C 1
ATOM 1630 O O . ALA A 1 212 ? 52.864 62.004 -11.821 1.00 11.91 212 ALA A O 1
ATOM 1632 N N . ASN A 1 213 ? 54.494 61.722 -10.241 1.00 10.47 213 ASN A N 1
ATOM 1633 C CA . ASN A 1 213 ? 55.187 62.931 -10.666 1.00 11.37 213 ASN A CA 1
ATOM 1634 C C . ASN A 1 213 ? 55.694 62.850 -12.113 1.00 11.36 213 ASN A C 1
ATOM 1635 O O . ASN A 1 213 ? 55.595 63.817 -12.904 1.00 12.20 213 ASN A O 1
ATOM 1640 N N . ILE A 1 214 ? 56.266 61.702 -12.453 1.00 11.54 214 ILE A N 1
ATOM 1641 C CA . ILE A 1 214 ? 56.723 61.479 -13.810 1.00 11.33 214 ILE A CA 1
ATOM 1642 C C . ILE A 1 214 ? 55.537 61.566 -14.808 1.00 11.76 214 ILE A C 1
ATOM 1643 O O . ILE A 1 214 ? 55.664 62.238 -15.831 1.00 12.73 214 ILE A O 1
ATOM 1648 N N . LEU A 1 215 ? 54.397 60.933 -14.498 1.00 10.29 215 LEU A N 1
ATOM 1649 C CA . LEU A 1 215 ? 53.227 60.938 -15.389 1.00 10.58 215 LEU A CA 1
ATOM 1650 C C . LEU A 1 215 ? 52.672 62.333 -15.565 1.00 11.65 215 LEU A C 1
ATOM 1651 O O . LEU A 1 215 ? 52.327 62.722 -16.660 1.00 11.64 215 LEU A O 1
ATOM 1656 N N . LYS A 1 216 ? 52.580 63.079 -14.466 1.00 12.95 216 LYS A N 1
ATOM 1657 C CA . LYS A 1 216 ? 52.126 64.458 -14.524 1.00 14.70 216 LYS A CA 1
ATOM 1658 C C . LYS A 1 216 ? 52.980 65.257 -15.494 1.00 14.89 216 LYS A C 1
ATOM 1659 O O . LYS A 1 216 ? 52.469 65.946 -16.339 1.00 15.25 216 LYS A O 1
ATOM 1665 N N . ASP A 1 217 ? 54.290 65.129 -15.386 1.00 16.31 217 ASP A N 1
ATOM 1666 C CA . ASP A 1 217 ? 55.179 65.826 -16.300 1.00 18.03 217 ASP A CA 1
ATOM 1667 C C . ASP A 1 217 ? 55.038 65.299 -17.743 1.00 18.35 217 ASP A C 1
ATOM 1668 O O . ASP A 1 217 ? 54.947 66.102 -18.669 1.00 18.48 217 ASP A O 1
ATOM 1673 N N . ALA A 1 218 ? 54.970 63.968 -17.913 1.00 18.18 218 ALA A N 1
ATOM 1674 C CA . ALA A 1 218 ? 54.721 63.358 -19.228 1.00 19.57 218 ALA A CA 1
ATOM 1675 C C . ALA A 1 218 ? 53.502 63.933 -19.953 1.00 19.86 218 ALA A C 1
ATOM 1676 O O . ALA A 1 218 ? 53.579 64.327 -21.124 1.00 19.87 218 ALA A O 1
ATOM 1678 N N . LYS A 1 219 ? 52.391 63.981 -19.240 1.00 20.68 219 LYS A N 1
ATOM 1679 C CA . LYS A 1 219 ? 51.172 64.610 -19.730 1.00 22.09 219 LYS A CA 1
ATOM 1680 C C . LYS A 1 219 ? 51.425 66.088 -20.142 1.00 22.46 219 LYS A C 1
ATOM 1681 O O . LYS A 1 219 ? 51.180 66.467 -21.290 1.00 22.21 219 LYS A O 1
ATOM 1687 N N . ARG A 1 220 ? 51.968 66.878 -19.211 1.00 23.05 220 ARG A N 1
ATOM 1688 C CA . ARG A 1 220 ? 52.278 68.289 -19.397 1.00 24.09 220 ARG A CA 1
ATOM 1689 C C . ARG A 1 220 ? 53.025 68.501 -20.709 1.00 23.90 220 ARG A C 1
ATOM 1690 O O . ARG A 1 220 ? 52.681 69.392 -21.489 1.00 23.27 220 ARG A O 1
ATOM 1698 N N . LEU A 1 221 ? 54.048 67.678 -20.943 1.00 23.01 221 LEU A N 1
ATOM 1699 C CA . LEU A 1 221 ? 54.868 67.809 -22.137 1.00 23.64 221 LEU A CA 1
ATOM 1700 C C . LEU A 1 221 ? 54.265 67.206 -23.417 1.00 24.66 221 LEU A C 1
ATOM 1701 O O . LEU A 1 221 ? 54.859 67.335 -24.503 1.00 25.21 221 LEU A O 1
ATOM 1706 N N . GLY A 1 222 ? 53.121 66.533 -23.288 1.00 25.26 222 GLY A N 1
ATOM 1707 C CA . GLY A 1 222 ? 52.483 65.830 -24.407 1.00 25.93 222 GLY A CA 1
ATOM 1708 C C . GLY A 1 222 ? 53.193 64.620 -24.996 1.00 25.97 222 GLY A C 1
ATOM 1709 O O . GLY A 1 222 ? 53.071 64.388 -26.193 1.00 26.88 222 GLY A O 1
ATOM 1710 N N . LEU A 1 223 ? 53.912 63.827 -24.199 1.00 26.01 223 LEU A N 1
ATOM 1711 C CA . LEU A 1 223 ? 54.677 62.721 -24.787 1.00 25.92 223 LEU A CA 1
ATOM 1712 C C . LEU A 1 223 ? 53.815 61.491 -25.065 1.00 26.34 223 LEU A C 1
ATOM 1713 O O . LEU A 1 223 ? 52.773 61.300 -24.429 1.00 26.18 223 LEU A O 1
ATOM 1718 N N . LYS A 1 224 ? 54.266 60.654 -25.996 1.00 26.28 224 LYS A N 1
ATOM 1719 C CA . LYS A 1 224 ? 53.518 59.465 -26.392 1.00 26.91 224 LYS A CA 1
ATOM 1720 C C . LYS A 1 224 ? 54.011 58.133 -25.775 1.00 25.12 224 LYS A C 1
ATOM 1721 O O . LYS A 1 224 ? 53.430 57.076 -26.049 1.00 24.84 224 LYS A O 1
ATOM 1727 N N . MET A 1 225 ? 55.066 58.167 -24.971 1.00 23.00 225 MET A N 1
ATOM 1728 C CA . MET A 1 225 ? 55.580 56.932 -24.424 1.00 21.29 225 MET A CA 1
ATOM 1729 C C . MET A 1 225 ? 54.506 56.350 -23.523 1.00 20.00 225 MET A C 1
ATOM 1730 O O . MET A 1 225 ? 53.774 57.078 -22.836 1.00 18.86 225 MET A O 1
ATOM 1735 N N . ARG A 1 226 ? 54.424 55.036 -23.533 1.00 18.07 226 ARG A N 1
ATOM 1736 C CA . ARG A 1 226 ? 53.564 54.309 -22.633 1.00 17.34 226 ARG A CA 1
ATOM 1737 C C . ARG A 1 226 ? 54.290 53.979 -21.310 1.00 15.49 226 ARG A C 1
ATOM 1738 O O . ARG A 1 226 ? 55.469 53.588 -21.315 1.00 15.18 226 ARG A O 1
ATOM 1746 N N . HIS A 1 227 ? 53.579 54.142 -20.185 1.00 13.41 227 HIS A N 1
ATOM 1747 C CA . HIS A 1 227 ? 54.077 53.738 -18.871 1.00 10.99 227 HIS A CA 1
ATOM 1748 C C . HIS A 1 227 ? 53.429 52.478 -18.270 1.00 10.40 227 HIS A C 1
ATOM 1749 O O . HIS A 1 227 ? 52.210 52.266 -18.325 1.00 9.95 227 HIS A O 1
ATOM 1756 N N . LEU A 1 228 ? 54.286 51.646 -17.685 1.00 9.32 228 LEU A N 1
ATOM 1757 C CA . LEU A 1 228 ? 53.903 50.391 -17.061 1.00 9.24 228 LEU A CA 1
ATOM 1758 C C . LEU A 1 228 ? 54.632 50.287 -15.731 1.00 8.38 228 LEU A C 1
ATOM 1759 O O . LEU A 1 228 ? 55.585 51.024 -15.479 1.00 9.62 228 LEU A O 1
ATOM 1764 N N . GLY A 1 229 ? 54.224 49.370 -14.873 1.00 7.46 229 GLY A N 1
ATOM 1765 C CA . GLY A 1 229 ? 54.821 49.306 -13.555 1.00 6.76 229 GLY A CA 1
ATOM 1766 C C . GLY A 1 229 ? 54.447 48.094 -12.759 1.00 7.41 229 GLY A C 1
ATOM 1767 O O . GLY A 1 229 ? 53.413 47.483 -12.975 1.00 8.35 229 GLY A O 1
ATOM 1768 N N . ALA A 1 230 ? 55.329 47.741 -11.838 1.00 7.47 230 ALA A N 1
ATOM 1769 C CA . ALA A 1 230 ? 55.195 46.589 -11.025 1.00 6.37 230 ALA A CA 1
ATOM 1770 C C . ALA A 1 230 ? 54.349 46.910 -9.795 1.00 7.18 230 ALA A C 1
ATOM 1771 O O . ALA A 1 230 ? 53.834 48.007 -9.635 1.00 8.25 230 ALA A O 1
ATOM 1773 N N . HIS A 1 231 ? 54.244 45.955 -8.896 1.00 7.18 231 HIS A N 1
ATOM 1774 C CA . HIS A 1 231 ? 53.213 45.989 -7.885 1.00 7.19 231 HIS A CA 1
ATOM 1775 C C . HIS A 1 231 ? 52.973 47.336 -7.136 1.00 7.46 231 HIS A C 1
ATOM 1776 O O . HIS A 1 231 ? 51.832 47.845 -7.133 1.00 7.67 231 HIS A O 1
ATOM 1783 N N . TYR A 1 232 ? 54.022 47.859 -6.493 1.00 6.21 232 TYR A N 1
ATOM 1784 C CA . TYR A 1 232 ? 53.970 49.057 -5.695 1.00 5.73 232 TYR A CA 1
ATOM 1785 C C . TYR A 1 232 ? 53.730 50.383 -6.424 1.00 6.60 232 TYR A C 1
ATOM 1786 O O . TYR A 1 232 ? 53.540 51.414 -5.785 1.00 6.96 232 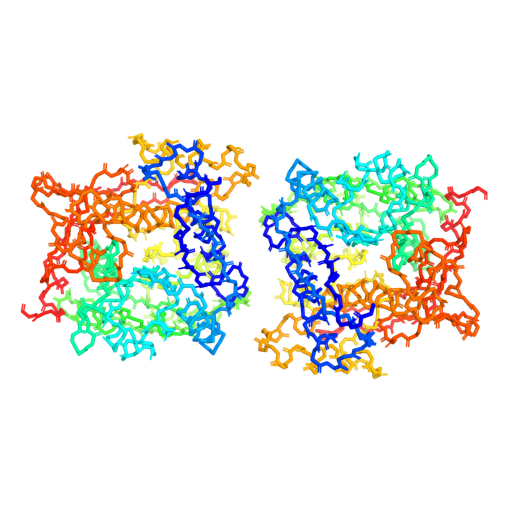TYR A O 1
ATOM 1795 N N . THR A 1 233 ? 53.701 50.360 -7.741 1.00 7.40 233 THR A N 1
ATOM 1796 C CA . THR A 1 233 ? 53.507 51.574 -8.513 1.00 8.70 233 THR A CA 1
ATOM 1797 C C . THR A 1 233 ? 52.053 51.989 -8.667 1.00 9.55 233 THR A C 1
ATOM 1798 O O . THR A 1 233 ? 51.788 53.148 -9.004 1.00 9.67 233 THR A O 1
ATOM 1802 N N . GLY A 1 234 ? 51.098 51.081 -8.464 1.00 9.81 234 GLY A N 1
ATOM 1803 C CA . GLY A 1 234 ? 49.749 51.366 -8.962 1.00 9.12 234 GLY A CA 1
ATOM 1804 C C . GLY A 1 234 ? 48.613 51.269 -7.972 1.00 9.94 234 GLY A C 1
ATOM 1805 O O . GLY A 1 234 ? 48.822 51.417 -6.773 1.00 9.57 234 GLY A O 1
ATOM 1806 N N . GLY A 1 235 ? 47.419 50.949 -8.509 1.00 9.92 235 GLY A N 1
ATOM 1807 C CA . GLY A 1 235 ? 46.171 50.931 -7.801 1.00 8.38 235 GLY A CA 1
ATOM 1808 C C . GLY A 1 235 ? 45.642 52.339 -7.583 1.00 9.65 235 GLY A C 1
ATOM 1809 O O . GLY A 1 235 ? 46.172 53.332 -8.123 1.00 8.83 235 GLY A O 1
ATOM 1810 N N . PRO A 1 236 ? 44.623 52.445 -6.717 1.00 10.16 236 PRO A N 1
ATOM 1811 C CA . PRO A 1 236 ? 43.960 53.704 -6.389 1.00 10.20 236 PRO A CA 1
ATOM 1812 C C . PRO A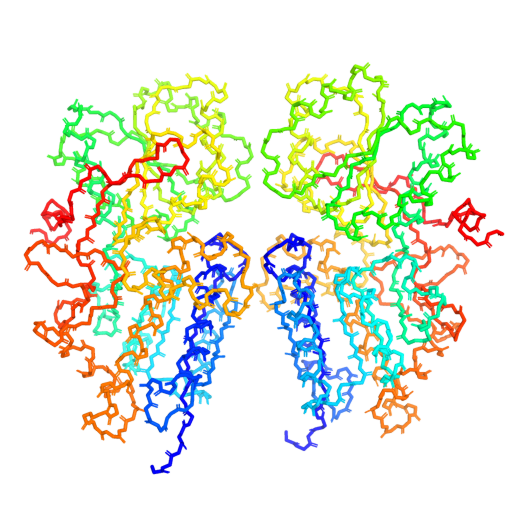 1 236 ? 44.876 54.761 -5.841 1.00 11.32 236 PRO A C 1
ATOM 1813 O O . PRO A 1 236 ? 44.607 55.936 -6.037 1.00 12.45 236 PRO A O 1
ATOM 1817 N N . ASP A 1 237 ? 45.950 54.362 -5.177 1.00 12.27 237 ASP A N 1
ATOM 1818 C CA . ASP A 1 237 ? 47.003 55.300 -4.803 1.00 13.79 237 ASP A CA 1
ATOM 1819 C C . ASP A 1 237 ? 47.588 56.059 -5.989 1.00 13.51 237 ASP A C 1
ATOM 1820 O O . ASP A 1 237 ? 47.675 57.294 -5.941 1.00 14.95 237 ASP A O 1
ATOM 1825 N N . LEU A 1 238 ? 47.994 55.368 -7.055 1.00 12.82 238 LEU A N 1
ATOM 1826 C CA . LEU A 1 238 ? 48.520 56.090 -8.213 1.00 12.12 238 LEU A CA 1
ATOM 1827 C C . LEU A 1 238 ? 47.477 57.039 -8.803 1.00 12.04 238 LEU A C 1
ATOM 1828 O O . LEU A 1 238 ? 47.777 58.181 -9.161 1.00 12.28 238 LEU A O 1
ATOM 1833 N N . ILE A 1 239 ? 46.247 56.583 -8.917 1.00 11.70 239 ILE A N 1
ATOM 1834 C CA . ILE A 1 239 ? 45.199 57.442 -9.474 1.00 11.47 239 ILE A CA 1
ATOM 1835 C C . ILE A 1 239 ? 45.009 58.700 -8.638 1.00 11.52 239 ILE A C 1
ATOM 1836 O O . ILE A 1 239 ? 44.872 59.801 -9.169 1.00 13.51 239 ILE A O 1
ATOM 1841 N N . ALA A 1 240 ? 45.021 58.553 -7.339 1.00 10.60 240 ALA A N 1
ATOM 1842 C CA . ALA A 1 240 ? 44.820 59.684 -6.468 1.00 10.80 240 ALA A CA 1
ATOM 1843 C C . ALA A 1 240 ? 45.938 60.735 -6.631 1.00 11.26 240 ALA A C 1
ATOM 1844 O O . ALA A 1 240 ? 45.682 61.951 -6.506 1.00 11.96 240 ALA A O 1
ATOM 1846 N N . LEU A 1 241 ? 47.173 60.279 -6.842 1.00 10.71 241 LEU A N 1
ATOM 1847 C CA . LEU A 1 241 ? 48.345 61.205 -6.962 1.00 9.73 241 LEU A CA 1
ATOM 1848 C C . LEU A 1 241 ? 48.536 61.716 -8.382 1.00 10.23 241 LEU A C 1
ATOM 1849 O O . LEU A 1 241 ? 49.054 62.808 -8.562 1.00 11.41 241 LEU A O 1
ATOM 1854 N N . ALA A 1 242 ? 48.119 60.942 -9.382 1.00 9.46 242 ALA A N 1
ATOM 1855 C CA . ALA A 1 242 ? 48.351 61.271 -10.793 1.00 10.13 242 ALA A CA 1
ATOM 1856 C C . ALA A 1 242 ? 47.083 61.787 -11.521 1.00 10.11 242 ALA A C 1
ATOM 1857 O O . ALA A 1 242 ? 47.195 62.491 -12.552 1.00 9.15 242 ALA A O 1
ATOM 1859 N N . GLY A 1 243 ? 45.906 61.431 -11.002 1.00 9.85 243 GLY A N 1
ATOM 1860 C CA . GLY A 1 243 ? 44.645 61.799 -11.682 1.00 11.01 243 GLY A CA 1
ATOM 1861 C C . GLY A 1 243 ? 44.679 61.282 -13.112 1.00 11.08 243 GLY A C 1
ATOM 1862 O O . GLY A 1 243 ? 45.052 60.171 -13.350 1.00 10.81 243 GLY A O 1
ATOM 1863 N N . ASP A 1 244 ? 44.351 62.121 -14.062 1.00 13.09 244 ASP A N 1
ATOM 1864 C CA . ASP A 1 244 ? 44.236 61.712 -15.439 1.00 15.71 244 ASP A CA 1
ATOM 1865 C C . ASP A 1 244 ? 45.534 61.389 -16.077 1.00 15.11 244 ASP A C 1
ATOM 1866 O O . ASP A 1 244 ? 45.547 60.829 -17.182 1.00 14.77 244 ASP A O 1
ATOM 1871 N N . ALA A 1 245 ? 46.627 61.792 -15.443 1.00 14.38 245 ALA A N 1
ATOM 1872 C CA . ALA A 1 245 ? 47.901 61.495 -16.067 1.00 14.42 245 ALA A CA 1
ATOM 1873 C C . ALA A 1 245 ? 48.129 60.001 -15.968 1.00 13.46 245 ALA A C 1
ATOM 1874 O O . ALA A 1 245 ? 48.989 59.476 -16.651 1.00 13.51 245 ALA A O 1
ATOM 1876 N N . ALA A 1 246 ? 47.339 59.331 -15.135 1.00 12.96 246 ALA A N 1
ATOM 1877 C CA . ALA A 1 246 ? 47.402 57.843 -14.996 1.00 13.73 246 ALA A CA 1
ATOM 1878 C C . ALA A 1 246 ? 46.698 57.047 -16.107 1.00 13.45 246 ALA A C 1
ATOM 1879 O O . ALA A 1 246 ? 46.966 55.884 -16.312 1.00 12.68 246 ALA A O 1
ATOM 1881 N N . GLU A 1 247 ? 45.773 57.673 -16.801 1.00 14.16 247 GLU A N 1
ATOM 1882 C CA . GLU A 1 247 ? 45.055 56.980 -17.897 1.00 14.51 247 GLU A CA 1
ATOM 1883 C C . GLU A 1 247 ? 45.964 56.107 -18.759 1.00 12.76 247 GLU A C 1
ATOM 1884 O O . GLU A 1 247 ? 46.950 56.589 -19.311 1.00 13.30 247 GLU A O 1
ATOM 1890 N N . GLY A 1 248 ? 45.634 54.833 -18.900 1.00 11.75 248 GLY A N 1
ATOM 1891 C CA . GLY A 1 248 ? 46.409 53.955 -19.774 1.00 9.40 248 GLY A CA 1
ATOM 1892 C C . GLY A 1 248 ? 47.645 53.354 -19.113 1.00 8.46 248 GLY A C 1
ATOM 1893 O O . GLY A 1 248 ? 48.317 52.525 -19.714 1.00 8.42 248 GLY A O 1
ATOM 1894 N N . PHE A 1 249 ? 47.973 53.749 -17.888 1.00 6.29 249 PHE A N 1
ATOM 1895 C CA . PHE A 1 249 ? 49.072 53.090 -17.193 1.00 6.08 249 PHE A CA 1
ATOM 1896 C C . PHE A 1 249 ? 48.852 51.568 -17.114 1.00 5.98 249 PHE A C 1
ATOM 1897 O O . PHE A 1 249 ? 47.745 51.141 -16.808 1.00 6.15 249 PHE A O 1
ATOM 1905 N N . LEU A 1 250 ? 49.905 50.770 -17.299 1.00 5.60 250 LEU A N 1
ATOM 1906 C CA . LEU A 1 250 ? 49.751 49.324 -17.235 1.00 6.84 250 LEU A CA 1
ATOM 1907 C C . LEU A 1 250 ? 50.467 48.762 -16.020 1.00 7.63 250 LEU A C 1
ATOM 1908 O O . LEU A 1 250 ? 51.651 48.972 -15.842 1.00 9.80 250 LEU A O 1
ATOM 1913 N N . TRP A 1 251 ? 49.747 48.016 -15.197 1.00 7.66 251 TRP A N 1
ATOM 1914 C CA . TRP A 1 251 ? 50.189 47.630 -13.881 1.00 6.52 251 TRP A CA 1
ATOM 1915 C C . TRP A 1 251 ? 50.116 46.106 -13.678 1.00 7.32 251 TRP A C 1
ATOM 1916 O O . TRP A 1 251 ? 49.118 45.482 -13.976 1.00 8.17 251 TRP A O 1
ATOM 1927 N N . ALA A 1 252 ? 51.204 45.516 -13.282 1.00 7.80 252 ALA A N 1
ATOM 1928 C CA . ALA A 1 252 ? 51.275 44.127 -12.927 1.00 8.20 252 ALA A CA 1
ATOM 1929 C C . ALA A 1 252 ? 51.197 43.905 -11.425 1.00 8.69 252 ALA A C 1
ATOM 1930 O O . ALA A 1 252 ? 51.915 44.498 -10.666 1.00 8.08 252 ALA A O 1
ATOM 1932 N N . THR A 1 253 ? 50.300 43.028 -11.046 1.00 7.59 253 THR A N 1
ATOM 1933 C CA . THR A 1 253 ? 49.965 42.738 -9.663 1.00 8.44 253 THR A CA 1
ATOM 1934 C C . THR A 1 253 ? 49.239 41.418 -9.489 1.00 7.56 253 THR A C 1
ATOM 1935 O O . THR A 1 253 ? 48.592 40.986 -10.336 1.00 7.97 253 THR A O 1
ATOM 1939 N N . SER A 1 254 ? 49.365 40.804 -8.339 1.00 7.09 254 SER A N 1
ATOM 1940 C CA . SER A 1 254 ? 48.647 39.598 -7.988 1.00 7.00 254 SER A CA 1
ATOM 1941 C C . SER A 1 254 ? 47.309 39.788 -7.279 1.00 7.27 254 SER A C 1
ATOM 1942 O O . SER A 1 254 ? 46.581 38.898 -7.094 1.00 6.81 254 SER A O 1
ATOM 1945 N N . PHE A 1 255 ? 47.048 40.986 -6.860 1.00 7.36 255 PHE A N 1
ATOM 1946 C CA . PHE A 1 255 ? 45.859 41.286 -6.058 1.00 7.83 255 PHE A CA 1
ATOM 1947 C C . PHE A 1 255 ? 44.580 41.504 -6.858 1.00 8.88 255 PHE A C 1
ATOM 1948 O O . PHE A 1 255 ? 44.622 41.842 -8.037 1.00 9.31 255 PHE A O 1
ATOM 1956 N N . TYR A 1 256 ? 43.446 41.235 -6.206 1.00 9.50 256 TYR A N 1
ATOM 1957 C CA . TYR A 1 256 ? 42.149 41.679 -6.649 1.00 9.22 256 TYR A CA 1
ATOM 1958 C C . TYR A 1 256 ? 42.056 43.182 -6.402 1.00 9.24 256 TYR A C 1
ATOM 1959 O O . TYR A 1 256 ? 42.735 43.721 -5.481 1.00 9.80 256 TYR A O 1
ATOM 1968 N N . MET A 1 257 ? 41.209 43.847 -7.196 1.00 8.23 257 MET A N 1
ATOM 1969 C CA . MET A 1 257 ? 40.899 45.251 -6.997 1.00 7.92 257 MET A CA 1
ATOM 1970 C C . MET A 1 257 ? 39.749 45.450 -6.044 1.00 8.78 257 MET A C 1
ATOM 1971 O O . MET A 1 257 ? 38.916 44.545 -5.824 1.00 8.83 257 MET A O 1
ATOM 1976 N N . ALA A 1 258 ? 39.678 46.669 -5.537 1.00 9.42 258 ALA A N 1
ATOM 1977 C CA . ALA A 1 258 ? 38.643 47.097 -4.623 1.00 10.97 258 ALA A CA 1
ATOM 1978 C C . ALA A 1 258 ? 37.231 46.976 -5.232 1.00 11.95 258 ALA A C 1
ATOM 1979 O O . ALA A 1 258 ? 36.240 46.867 -4.487 1.00 12.94 258 ALA A O 1
ATOM 1981 N N . HIS A 1 259 ? 37.146 46.945 -6.557 1.00 11.16 259 HIS A N 1
ATOM 1982 C CA . HIS A 1 259 ? 35.855 46.923 -7.199 1.00 12.16 259 HIS A CA 1
ATOM 1983 C C . HIS A 1 259 ? 35.453 45.541 -7.623 1.00 12.02 259 HIS A C 1
ATOM 1984 O O . HIS A 1 259 ? 34.378 45.367 -8.161 1.00 13.37 259 HIS A O 1
ATOM 1991 N N . GLU A 1 260 ? 36.292 44.547 -7.396 1.00 12.26 260 GLU A N 1
ATOM 1992 C CA . GLU A 1 260 ? 35.866 43.165 -7.688 1.00 13.09 260 GLU A CA 1
ATOM 1993 C C . GLU A 1 260 ? 35.167 42.468 -6.493 1.00 13.41 260 GLU A C 1
ATOM 1994 O O . GLU A 1 260 ? 35.240 42.915 -5.329 1.00 13.03 260 GLU A O 1
ATOM 2000 N N . ASP A 1 261 ? 34.473 41.372 -6.781 1.00 14.17 261 ASP A N 1
ATOM 2001 C CA . ASP A 1 261 ? 33.675 40.686 -5.748 1.00 14.64 261 ASP A CA 1
ATOM 2002 C C . ASP A 1 261 ? 34.304 39.405 -5.210 1.00 15.14 261 ASP A C 1
ATOM 2003 O O . ASP A 1 261 ? 34.399 38.414 -5.934 1.00 15.76 261 ASP A O 1
ATOM 2008 N N . THR A 1 262 ? 34.635 39.424 -3.913 1.00 16.16 262 THR A N 1
ATOM 2009 C CA . THR A 1 262 ? 35.502 38.468 -3.221 1.00 16.12 262 THR A CA 1
ATOM 2010 C C . THR A 1 262 ? 35.168 38.607 -1.742 1.00 16.97 262 THR A C 1
ATOM 2011 O O . THR A 1 262 ? 34.947 39.723 -1.264 1.00 17.21 262 THR A O 1
ATOM 2015 N N . PRO A 1 263 ? 35.127 37.482 -0.995 1.00 17.40 263 PRO A N 1
ATOM 2016 C CA . PRO A 1 263 ? 34.981 37.606 0.443 1.00 17.16 263 PRO A CA 1
ATOM 2017 C C . PRO A 1 263 ? 36.105 38.402 1.110 1.00 17.05 263 PRO A C 1
ATOM 2018 O O . PRO A 1 263 ? 35.877 39.042 2.158 1.00 17.07 263 PRO A O 1
ATOM 2022 N N . GLY A 1 264 ? 37.291 38.405 0.502 1.00 16.08 264 GLY A N 1
ATOM 2023 C CA . GLY A 1 264 ? 38.444 39.002 1.156 1.00 14.19 264 GLY A CA 1
ATOM 2024 C C . GLY A 1 264 ? 38.390 40.491 1.002 1.00 13.32 264 GLY A C 1
ATOM 2025 O O . GLY A 1 264 ? 38.531 41.214 1.986 1.00 12.95 264 GLY A O 1
ATOM 2026 N N . ILE A 1 265 ? 38.165 40.952 -0.236 1.00 13.44 265 ILE A N 1
ATOM 2027 C CA . ILE A 1 265 ? 37.907 42.379 -0.501 1.00 13.60 265 ILE A CA 1
ATOM 2028 C C . ILE A 1 265 ? 36.741 42.892 0.361 1.00 13.76 265 ILE A C 1
ATOM 2029 O O . ILE A 1 265 ? 36.823 43.957 0.956 1.00 13.99 265 ILE A O 1
ATOM 2034 N N . ARG A 1 266 ? 35.681 42.107 0.457 1.00 13.52 266 ARG A N 1
ATOM 2035 C CA . ARG A 1 266 ? 34.549 42.460 1.305 1.00 14.10 266 ARG A CA 1
ATOM 2036 C C . ARG A 1 266 ? 35.006 42.656 2.760 1.00 13.33 266 ARG A C 1
ATOM 2037 O O . ARG A 1 266 ? 34.692 43.662 3.391 1.00 12.85 266 ARG A O 1
ATOM 2045 N N . LEU A 1 267 ? 35.793 41.708 3.259 1.00 12.82 267 LEU A N 1
ATOM 2046 C CA . LEU A 1 267 ? 36.327 41.761 4.618 1.00 12.91 267 LEU A CA 1
ATOM 2047 C C . LEU A 1 267 ? 37.250 42.958 4.852 1.00 13.09 267 LEU A C 1
ATOM 2048 O O . LEU A 1 267 ? 37.174 43.622 5.891 1.00 13.17 267 LEU A O 1
ATOM 2053 N N . GLN A 1 268 ? 38.133 43.241 3.895 1.00 13.02 268 GLN A N 1
ATOM 2054 C CA . GLN A 1 268 ? 38.996 44.414 4.020 1.00 13.09 268 GLN A CA 1
ATOM 2055 C C . GLN A 1 268 ? 38.151 45.673 4.285 1.00 12.94 268 GLN A C 1
ATOM 2056 O O . GLN A 1 268 ? 38.485 46.451 5.184 1.00 12.57 268 GLN A O 1
ATOM 2062 N N . LYS A 1 269 ? 37.049 45.817 3.535 1.00 12.33 269 LYS A N 1
ATOM 2063 C CA . LYS A 1 269 ? 36.109 46.937 3.621 1.00 13.39 269 LYS A CA 1
ATOM 2064 C C . LYS A 1 269 ? 35.434 47.005 4.991 1.00 13.90 269 LYS A C 1
ATOM 2065 O O . LYS A 1 269 ? 35.467 48.042 5.685 1.00 14.49 269 LYS A O 1
ATOM 2071 N N . GLU A 1 270 ? 34.896 45.865 5.406 1.00 14.02 270 GLU A N 1
ATOM 2072 C CA . GLU A 1 270 ? 34.269 45.703 6.696 1.00 14.53 270 GLU A CA 1
ATOM 2073 C C . GLU A 1 270 ? 35.232 46.052 7.831 1.00 14.20 270 GLU A C 1
ATOM 2074 O O . GLU A 1 270 ? 34.888 46.840 8.719 1.00 13.46 270 GLU A O 1
ATOM 2080 N N . ILE A 1 271 ? 36.434 45.486 7.790 1.00 13.77 271 ILE A N 1
ATOM 2081 C CA . ILE A 1 271 ? 37.422 45.754 8.833 1.00 14.64 271 ILE A CA 1
ATOM 2082 C C . ILE A 1 271 ? 37.850 47.225 8.794 1.00 15.32 271 ILE A C 1
ATOM 2083 O O . ILE A 1 271 ? 37.929 47.928 9.814 1.00 14.62 271 ILE A O 1
ATOM 2088 N N . GLY A 1 272 ? 38.080 47.718 7.589 1.00 16.85 272 GLY A N 1
ATOM 2089 C CA . GLY A 1 272 ? 38.464 49.112 7.463 1.00 18.91 272 GLY A CA 1
ATOM 2090 C C . GLY A 1 272 ? 37.441 50.062 8.057 1.00 19.90 272 GLY A C 1
ATOM 2091 O O . GLY A 1 272 ? 37.805 50.993 8.732 1.00 20.27 272 GLY A O 1
ATOM 2092 N N . ARG A 1 273 ? 36.163 49.851 7.790 1.00 22.29 273 ARG A N 1
ATOM 2093 C CA . ARG A 1 273 ? 35.171 50.766 8.319 1.00 25.64 273 ARG A CA 1
ATOM 2094 C C . ARG A 1 273 ? 35.073 50.612 9.823 1.00 26.13 273 ARG A C 1
ATOM 2095 O O . ARG A 1 273 ? 35.088 51.610 10.574 1.00 26.31 273 ARG A O 1
ATOM 2103 N N . LYS A 1 274 ? 35.104 49.359 10.265 1.00 26.50 274 LYS A N 1
ATOM 2104 C CA . LYS A 1 274 ? 35.014 49.054 11.664 1.00 26.81 274 LYS A CA 1
ATOM 2105 C C . LYS A 1 274 ? 35.933 49.930 12.468 1.00 26.16 274 LYS A C 1
ATOM 2106 O O . LYS A 1 274 ? 35.476 50.489 13.449 1.00 26.86 274 LYS A O 1
ATOM 2112 N N . TYR A 1 275 ? 37.206 50.058 12.078 1.00 24.93 275 TYR A N 1
ATOM 2113 C CA . TYR A 1 275 ? 38.186 50.804 12.887 1.00 23.98 275 TYR A CA 1
ATOM 2114 C C . TYR A 1 275 ? 38.412 52.240 12.388 1.00 23.82 275 TYR A C 1
ATOM 2115 O O . TYR A 1 275 ? 39.429 52.872 12.710 1.00 23.46 275 TYR A O 1
ATOM 2124 N N . GLY A 1 276 ? 37.462 52.737 11.591 1.00 23.79 276 GLY A N 1
ATOM 2125 C CA . GLY A 1 276 ? 37.439 54.137 11.127 1.00 22.76 276 GLY A CA 1
ATOM 2126 C C . GLY A 1 276 ? 38.623 54.560 10.260 1.00 22.31 276 GLY A C 1
ATOM 2127 O O . GLY A 1 276 ? 39.083 55.692 10.355 1.00 22.57 276 GLY A O 1
ATOM 2128 N N . ARG A 1 277 ? 39.133 53.659 9.420 1.00 20.66 277 ARG A N 1
ATOM 2129 C CA . ARG A 1 277 ? 40.216 54.044 8.522 1.00 18.87 277 ARG A CA 1
ATOM 2130 C C . ARG A 1 277 ? 39.687 55.035 7.499 1.00 18.37 277 ARG A C 1
ATOM 2131 O O . ARG A 1 277 ? 38.503 54.990 7.154 1.00 18.42 277 ARG A O 1
ATOM 2139 N N . PRO A 1 278 ? 40.555 55.943 7.022 1.00 18.10 278 PRO A N 1
ATOM 2140 C CA . PRO A 1 278 ? 40.129 56.827 5.920 1.00 18.13 278 PRO A CA 1
ATOM 2141 C C . PRO A 1 278 ? 39.859 56.035 4.657 1.00 18.47 278 PRO A C 1
ATOM 2142 O O . PRO A 1 278 ? 40.519 55.004 4.401 1.00 17.50 278 PRO A O 1
ATOM 2146 N N . GLU A 1 279 ? 38.919 56.529 3.863 1.00 19.21 279 GLU A N 1
ATOM 2147 C CA . GLU A 1 279 ? 38.510 55.878 2.632 1.00 21.18 279 GLU A CA 1
ATOM 2148 C C . GLU A 1 279 ? 39.661 55.438 1.731 1.00 20.35 279 GLU A C 1
ATOM 2149 O O . GLU A 1 279 ? 39.637 54.318 1.188 1.00 19.98 279 GLU A O 1
ATOM 2155 N N . ASN A 1 280 ? 40.656 56.310 1.587 1.00 19.51 280 ASN A N 1
ATOM 2156 C CA . ASN A 1 280 ? 41.788 56.010 0.734 1.00 20.25 280 ASN A CA 1
ATOM 2157 C C . ASN A 1 280 ? 42.716 54.904 1.276 1.00 19.05 280 ASN A C 1
ATOM 2158 O O . ASN A 1 280 ? 43.424 54.298 0.488 1.00 18.13 280 ASN A O 1
ATOM 2163 N N . PHE A 1 281 ? 42.697 54.641 2.588 1.00 18.22 281 PHE A N 1
ATOM 2164 C CA . PHE A 1 281 ? 43.339 53.435 3.137 1.00 18.03 281 PHE A CA 1
ATOM 2165 C C . PHE A 1 281 ? 42.535 52.198 2.801 1.00 18.11 281 PHE A C 1
ATOM 2166 O O . PHE A 1 281 ? 43.102 51.226 2.323 1.00 18.43 281 PHE A O 1
ATOM 2174 N N . ILE A 1 282 ? 41.225 52.248 3.055 1.00 18.84 282 ILE A N 1
ATOM 2175 C CA . ILE A 1 282 ? 40.316 51.137 2.823 1.00 19.49 282 ILE A CA 1
ATOM 2176 C C . ILE A 1 282 ? 40.518 50.622 1.383 1.00 19.73 282 ILE A C 1
ATOM 2177 O O . ILE A 1 282 ? 40.563 49.410 1.153 1.00 20.15 282 ILE A O 1
ATOM 2182 N N . GLU A 1 283 ? 40.675 51.529 0.424 1.00 19.04 283 GLU A N 1
ATOM 2183 C CA . GLU A 1 283 ? 40.759 51.094 -0.965 1.00 18.95 283 GLU A CA 1
ATOM 2184 C C . GLU A 1 283 ? 42.156 50.822 -1.515 1.00 17.28 283 GLU A C 1
ATOM 2185 O O . GLU A 1 283 ? 42.298 50.434 -2.671 1.00 16.82 283 GLU A O 1
ATOM 2191 N N . SER A 1 284 ? 43.187 51.053 -0.708 1.00 14.73 284 SER A N 1
ATOM 2192 C CA . SER A 1 284 ? 44.517 50.873 -1.206 1.00 12.95 284 SER A CA 1
ATOM 2193 C C . SER A 1 284 ? 44.794 49.405 -1.458 1.00 11.44 284 SER A C 1
ATOM 2194 O O . SER A 1 284 ? 44.412 48.557 -0.661 1.00 11.37 284 SER A O 1
ATOM 2197 N N . VAL A 1 285 ? 45.464 49.095 -2.556 1.00 9.43 285 VAL A N 1
ATOM 2198 C CA . VAL A 1 285 ? 45.891 47.733 -2.797 1.00 8.42 285 VAL A CA 1
ATOM 2199 C C . VAL A 1 285 ? 46.906 47.307 -1.738 1.00 9.11 285 VAL A C 1
ATOM 2200 O O . VAL A 1 285 ? 47.030 46.129 -1.438 1.00 8.91 285 VAL A O 1
ATOM 2204 N N . ASN A 1 286 ? 47.577 48.270 -1.105 1.00 9.42 286 ASN A N 1
ATOM 2205 C CA . ASN A 1 286 ? 48.529 47.916 -0.025 1.00 9.60 286 ASN A CA 1
ATOM 2206 C C . ASN A 1 286 ? 47.928 47.573 1.349 1.00 8.65 286 ASN A C 1
ATOM 2207 O O . ASN A 1 286 ? 48.477 46.787 2.128 1.00 8.83 286 ASN A O 1
ATOM 2212 N N . TYR A 1 287 ? 46.755 48.115 1.605 1.00 8.09 287 TYR A N 1
ATOM 2213 C CA . TYR A 1 287 ? 45.922 47.649 2.694 1.00 7.36 287 TYR A CA 1
ATOM 2214 C C . TYR A 1 287 ? 45.507 46.211 2.402 1.00 7.05 287 TYR A C 1
ATOM 2215 O O . TYR A 1 287 ? 45.609 45.358 3.247 1.00 8.40 287 TYR A O 1
ATOM 2224 N N . THR A 1 288 ? 45.145 45.895 1.171 1.00 7.49 288 THR A N 1
ATOM 2225 C CA . THR A 1 288 ? 44.915 44.489 0.793 1.00 7.66 288 THR A CA 1
ATOM 2226 C C . THR A 1 288 ? 46.175 43.628 1.012 1.00 8.01 288 THR A C 1
ATOM 2227 O O . THR A 1 288 ? 46.098 42.517 1.527 1.00 8.84 288 THR A O 1
ATOM 2231 N N . ASN A 1 289 ? 47.329 44.163 0.610 1.00 7.97 289 ASN A N 1
ATOM 2232 C CA . ASN A 1 289 ? 48.635 43.502 0.690 1.00 6.91 289 ASN A CA 1
ATOM 2233 C C . ASN A 1 289 ? 49.033 43.159 2.130 1.00 6.52 289 ASN A C 1
ATOM 2234 O O . ASN A 1 289 ? 49.359 42.017 2.436 1.00 7.04 289 ASN A O 1
ATOM 2239 N N . GLY A 1 290 ? 48.968 44.137 3.025 1.00 6.36 290 GLY A N 1
ATOM 2240 C CA . GLY A 1 290 ? 49.160 43.879 4.466 1.00 6.85 290 GLY A CA 1
ATOM 2241 C C . GLY A 1 290 ? 48.172 42.899 5.079 1.00 6.22 290 GLY A C 1
ATOM 2242 O O . GLY A 1 290 ? 48.519 42.101 5.953 1.00 6.53 290 GLY A O 1
ATOM 2243 N N . MET A 1 291 ? 46.937 42.951 4.619 1.00 6.39 291 MET A N 1
ATOM 2244 C CA . MET A 1 291 ? 45.913 42.091 5.190 1.00 7.29 291 MET A CA 1
ATOM 2245 C C . MET A 1 291 ? 46.216 40.641 4.772 1.00 7.62 291 MET A C 1
ATOM 2246 O O . MET A 1 291 ? 46.057 39.694 5.560 1.00 7.23 291 MET A O 1
ATOM 2251 N N . LEU A 1 292 ? 46.676 40.456 3.541 1.00 7.25 292 LEU A N 1
ATOM 2252 C CA . LEU A 1 292 ? 47.031 39.094 3.139 1.00 7.16 292 LEU A CA 1
ATOM 2253 C C . LEU A 1 292 ? 48.207 38.581 4.014 1.00 6.71 292 LEU A C 1
ATOM 2254 O O . LEU A 1 292 ? 48.150 37.482 4.531 1.00 7.46 292 LEU A O 1
ATOM 2259 N N . ALA A 1 293 ? 49.244 39.385 4.214 1.00 6.27 293 ALA A N 1
ATOM 2260 C CA . ALA A 1 293 ? 50.385 38.959 4.993 1.00 6.22 293 ALA A CA 1
ATOM 2261 C C . ALA A 1 293 ? 49.943 38.620 6.418 1.00 7.63 293 ALA A C 1
ATOM 2262 O O . ALA A 1 293 ? 50.323 37.561 6.931 1.00 8.29 293 ALA A O 1
ATOM 2264 N N . ALA A 1 294 ? 49.182 39.505 7.075 1.00 6.65 294 ALA A N 1
ATOM 2265 C CA . ALA A 1 294 ? 48.728 39.209 8.433 1.00 7.10 294 ALA A CA 1
ATOM 2266 C C . ALA A 1 294 ? 47.799 37.980 8.441 1.00 8.03 294 ALA A C 1
ATOM 2267 O O . ALA A 1 294 ? 47.875 37.138 9.348 1.00 7.19 294 ALA A O 1
ATOM 2269 N N . ALA A 1 295 ? 46.921 37.893 7.441 1.00 8.06 295 ALA A N 1
ATOM 2270 C CA . ALA A 1 295 ? 46.023 36.732 7.312 1.00 8.65 295 ALA A CA 1
ATOM 2271 C C . ALA A 1 295 ? 46.792 35.419 7.170 1.00 9.04 295 ALA A C 1
ATOM 2272 O O . ALA A 1 295 ? 46.432 34.434 7.803 1.00 10.18 295 ALA A O 1
ATOM 2274 N N . ILE A 1 296 ? 47.865 35.410 6.374 1.00 9.46 296 ILE A N 1
ATOM 2275 C CA . ILE A 1 296 ? 48.677 34.210 6.231 1.00 8.81 296 ILE A CA 1
ATOM 2276 C C . ILE A 1 296 ? 49.244 33.795 7.602 1.00 9.96 296 ILE A C 1
ATOM 2277 O O . ILE A 1 296 ? 49.068 32.625 8.015 1.00 9.93 296 ILE A O 1
ATOM 2282 N N . ALA A 1 297 ? 49.842 34.767 8.311 1.00 9.95 297 ALA A N 1
ATOM 2283 C CA . ALA A 1 297 ? 50.434 34.578 9.651 1.00 9.90 297 ALA A CA 1
ATOM 2284 C C . ALA A 1 297 ? 49.392 34.080 10.608 1.00 10.27 297 ALA A C 1
ATOM 2285 O O . ALA A 1 297 ? 49.584 33.074 11.257 1.00 10.93 297 ALA A O 1
ATOM 2287 N N . VAL A 1 298 ? 48.274 34.779 10.693 1.00 9.97 298 VAL A N 1
ATOM 2288 C CA . VAL A 1 298 ? 47.249 34.337 11.578 1.00 10.28 298 VAL A CA 1
ATOM 2289 C C . VAL A 1 298 ? 46.736 32.940 11.148 1.00 11.47 298 VAL A C 1
ATOM 2290 O O . VAL A 1 298 ? 46.487 32.064 11.988 1.00 12.01 298 VAL A O 1
ATOM 2294 N N . GLU A 1 299 ? 46.601 32.678 9.868 1.00 11.56 299 GLU A N 1
ATOM 2295 C CA . GLU A 1 299 ? 46.151 31.303 9.549 1.00 12.10 299 GLU A CA 1
ATOM 2296 C C . GLU A 1 299 ? 47.189 30.219 9.898 1.00 11.85 299 GLU A C 1
ATOM 2297 O O . GLU A 1 299 ? 46.831 29.126 10.268 1.00 12.89 299 GLU A O 1
ATOM 2303 N N . ALA A 1 300 ? 48.477 30.501 9.785 1.00 12.92 300 ALA A N 1
ATOM 2304 C CA . ALA A 1 300 ? 49.466 29.476 10.132 1.00 13.22 300 ALA A CA 1
ATOM 2305 C C . ALA A 1 300 ? 49.534 29.256 11.651 1.00 13.68 300 ALA A C 1
ATOM 2306 O O . ALA A 1 300 ? 49.713 28.107 12.083 1.00 12.68 300 ALA A O 1
ATOM 2308 N N . ILE A 1 301 ? 49.386 30.296 12.460 1.00 13.60 301 ILE A N 1
ATOM 2309 C CA . ILE A 1 301 ? 49.246 30.192 13.910 1.00 14.46 301 ILE A CA 1
ATOM 2310 C C . ILE A 1 301 ? 48.044 29.319 14.318 1.00 14.84 301 ILE A C 1
ATOM 2311 O O . ILE A 1 301 ? 48.128 28.532 15.211 1.00 15.70 301 ILE A O 1
ATOM 2316 N N . ARG A 1 302 ? 46.946 29.486 13.628 1.00 14.62 302 ARG A N 1
ATOM 2317 C CA . ARG A 1 302 ? 45.756 28.720 13.855 1.00 16.23 302 ARG A CA 1
ATOM 2318 C C . ARG A 1 302 ? 45.954 27.247 13.546 1.00 16.94 302 ARG A C 1
ATOM 2319 O O . ARG A 1 302 ? 45.571 26.423 14.295 1.00 16.99 302 ARG A O 1
ATOM 2327 N N . ARG A 1 303 ? 46.574 26.960 12.429 1.00 16.41 303 ARG A N 1
ATOM 2328 C CA . ARG A 1 303 ? 46.913 25.617 12.072 1.00 16.71 303 ARG A CA 1
ATOM 2329 C C . ARG A 1 303 ? 47.920 25.003 13.009 1.00 17.79 303 ARG A C 1
ATOM 2330 O O . ARG A 1 303 ? 47.785 23.901 13.407 1.00 17.48 303 ARG A O 1
ATOM 2338 N N . ALA A 1 304 ? 48.905 25.760 13.400 1.00 18.85 304 ALA A N 1
ATOM 2339 C CA . ALA A 1 304 ? 49.776 25.308 14.466 1.00 20.88 304 ALA A CA 1
ATOM 2340 C C . ALA A 1 304 ? 48.988 24.917 15.751 1.00 22.02 304 ALA A C 1
ATOM 2341 O O . ALA A 1 304 ? 49.345 23.933 16.417 1.00 21.52 304 ALA A O 1
ATOM 2343 N N . GLN A 1 305 ? 47.928 25.653 16.101 1.00 23.20 305 GLN A N 1
ATOM 2344 C CA . GLN A 1 305 ? 47.256 25.347 17.365 1.00 25.01 305 GLN A CA 1
ATOM 2345 C C . GLN A 1 305 ? 46.442 24.102 17.267 1.00 25.85 305 GLN A C 1
ATOM 2346 O O . GLN A 1 305 ? 46.384 23.316 18.211 1.00 25.54 305 GLN A O 1
ATOM 2352 N N . GLU A 1 306 ? 45.776 23.964 16.134 1.00 26.96 306 GLU A N 1
ATOM 2353 C CA . GLU A 1 306 ? 44.965 22.818 15.856 1.00 29.29 306 GLU A CA 1
ATOM 2354 C C . GLU A 1 306 ? 45.819 21.539 15.823 1.00 29.46 306 GLU A C 1
ATOM 2355 O O . GLU A 1 306 ? 45.468 20.570 16.464 1.00 28.96 306 GLU A O 1
ATOM 2361 N N . ARG A 1 307 ? 46.955 21.559 15.124 1.00 30.08 307 ARG A N 1
ATOM 2362 C CA . ARG A 1 307 ? 47.780 20.361 14.976 1.00 31.18 307 ARG A CA 1
ATOM 2363 C C . ARG A 1 307 ? 48.590 20.076 16.256 1.00 31.11 307 ARG A C 1
ATOM 2364 O O . ARG A 1 307 ? 48.502 18.981 16.797 1.00 31.42 307 ARG A O 1
ATOM 2372 N N . PHE A 1 308 ? 49.346 21.056 16.758 1.00 30.71 308 PHE A N 1
ATOM 2373 C CA . PHE A 1 308 ? 50.313 20.792 17.812 1.00 30.24 308 PHE A CA 1
ATOM 2374 C C . PHE A 1 308 ? 49.907 21.254 19.196 1.00 30.30 308 PHE A C 1
ATOM 2375 O O . PHE A 1 308 ? 50.497 20.817 20.193 1.00 30.63 308 PHE A O 1
ATOM 2383 N N . LYS A 1 309 ? 48.904 22.129 19.259 1.00 29.39 309 LYS A N 1
ATOM 2384 C CA . LYS A 1 309 ? 48.465 22.752 20.502 1.00 29.20 309 LYS A CA 1
ATOM 2385 C C . LYS A 1 309 ? 49.629 23.522 21.189 1.00 27.37 309 LYS A C 1
ATOM 2386 O O . LYS A 1 309 ? 49.639 23.775 22.392 1.00 28.37 309 LYS A O 1
ATOM 2392 N N . ARG A 1 310 ? 50.603 23.912 20.392 1.00 25.25 310 ARG A N 1
ATOM 2393 C CA . ARG A 1 310 ? 51.705 24.757 20.839 1.00 24.24 310 ARG A CA 1
ATOM 2394 C C . ARG A 1 310 ? 52.053 25.663 19.668 1.00 22.09 310 ARG A C 1
ATOM 2395 O O . ARG A 1 310 ? 51.901 25.271 18.513 1.00 21.53 310 ARG A O 1
ATOM 2403 N N . ILE A 1 311 ? 52.488 26.878 19.966 1.00 19.32 311 ILE A N 1
ATOM 2404 C CA . ILE A 1 311 ? 52.736 27.854 18.947 1.00 16.98 311 ILE A CA 1
ATOM 2405 C C . ILE A 1 311 ? 54.181 28.297 19.044 1.00 17.20 311 ILE A C 1
ATOM 2406 O O . ILE A 1 311 ? 54.562 29.053 19.963 1.00 17.80 311 ILE A O 1
ATOM 2411 N N . THR A 1 312 ? 54.970 27.839 18.076 1.00 16.74 312 THR A N 1
ATOM 2412 C CA . THR A 1 312 ? 56.389 28.168 17.973 1.00 17.59 312 THR A CA 1
ATOM 2413 C C . THR A 1 312 ? 56.824 28.398 16.506 1.00 16.22 312 THR A C 1
ATOM 2414 O O . THR A 1 312 ? 56.071 28.105 15.555 1.00 15.18 312 THR A O 1
ATOM 2418 N N . ASN A 1 313 ? 58.028 28.940 16.337 1.00 14.98 313 ASN A N 1
ATOM 2419 C CA . ASN A 1 313 ? 58.602 29.084 15.011 1.00 15.18 313 ASN A CA 1
ATOM 2420 C C . ASN A 1 313 ? 58.588 27.760 14.243 1.00 15.07 313 ASN A C 1
ATOM 2421 O O . ASN A 1 313 ? 58.431 27.739 13.002 1.00 15.10 313 ASN A O 1
ATOM 2426 N N . GLU A 1 314 ? 58.770 26.668 14.970 1.00 15.40 314 GLU A N 1
ATOM 2427 C CA . GLU A 1 314 ? 58.763 25.351 14.332 1.00 17.03 314 GLU A CA 1
ATOM 2428 C C . GLU A 1 314 ? 57.372 24.895 13.926 1.00 15.45 314 GLU A C 1
ATOM 2429 O O . GLU A 1 314 ? 57.178 24.442 12.806 1.00 15.48 314 GLU A O 1
ATOM 2435 N N . THR A 1 315 ? 56.396 25.045 14.801 1.00 14.49 315 THR A N 1
ATOM 2436 C CA . THR A 1 315 ? 55.067 24.568 14.467 1.00 14.71 315 THR A CA 1
ATOM 2437 C C . THR A 1 315 ? 54.445 25.430 13.396 1.00 14.16 315 THR A C 1
ATOM 2438 O O . THR A 1 315 ? 53.745 24.887 12.508 1.00 13.91 315 THR A O 1
ATOM 2442 N N . VAL A 1 316 ? 54.701 26.740 13.477 1.00 12.29 316 VAL A N 1
ATOM 2443 C CA . VAL A 1 316 ? 54.219 27.687 12.473 1.00 12.82 316 VAL A CA 1
ATOM 2444 C C . VAL A 1 316 ? 54.849 27.402 11.117 1.00 13.04 316 VAL A C 1
ATOM 2445 O O . VAL A 1 316 ? 54.155 27.433 10.093 1.00 12.61 316 VAL A O 1
ATOM 2449 N N . TYR A 1 317 ? 56.155 27.089 11.127 1.00 13.37 317 TYR A N 1
ATOM 2450 C CA . TYR A 1 317 ? 56.837 26.626 9.926 1.00 14.27 317 TYR A CA 1
ATOM 2451 C C . TYR A 1 317 ? 56.081 25.434 9.277 1.00 14.60 317 TYR A C 1
ATOM 2452 O O . TYR A 1 317 ? 55.783 25.466 8.062 1.00 14.37 317 TYR A O 1
ATOM 2461 N N . GLN A 1 318 ? 55.704 24.440 10.093 1.00 14.72 318 GLN A N 1
ATOM 2462 C CA . GLN A 1 318 ? 55.084 23.177 9.615 1.00 14.54 318 GLN A CA 1
ATOM 2463 C C . GLN A 1 318 ? 53.712 23.430 9.073 1.00 14.18 318 GLN A C 1
ATOM 2464 O O . GLN A 1 318 ? 53.273 22.805 8.115 1.00 14.19 318 GLN A O 1
ATOM 2470 N N . ALA A 1 319 ? 53.013 24.359 9.698 1.00 14.78 319 ALA A N 1
ATOM 2471 C CA . ALA A 1 319 ? 51.713 24.811 9.191 1.00 14.24 319 ALA A CA 1
ATOM 2472 C C . ALA A 1 319 ? 51.864 25.471 7.811 1.00 14.11 319 ALA A C 1
ATOM 2473 O O . ALA A 1 319 ? 51.064 25.222 6.932 1.00 15.54 319 ALA A O 1
ATOM 2475 N N . ILE A 1 320 ? 52.901 26.266 7.591 1.00 13.27 320 ILE A N 1
ATOM 2476 C CA . ILE A 1 320 ? 53.053 26.941 6.292 1.00 13.20 320 ILE A CA 1
ATOM 2477 C C . ILE A 1 320 ? 53.396 25.999 5.144 1.00 13.10 320 ILE A C 1
ATOM 2478 O O . ILE A 1 320 ? 52.828 26.131 4.065 1.00 13.21 320 ILE A O 1
ATOM 2483 N N . VAL A 1 321 ? 54.312 25.048 5.377 1.00 12.43 321 VAL A N 1
ATOM 2484 C CA . VAL A 1 321 ? 54.777 24.118 4.330 1.00 11.70 321 VAL A CA 1
ATOM 2485 C C . VAL A 1 321 ? 53.794 22.993 4.088 1.00 12.10 321 VAL A C 1
ATOM 2486 O O . VAL A 1 321 ? 53.954 22.242 3.134 1.00 12.61 321 VAL A O 1
ATOM 2490 N N . GLY A 1 322 ? 52.803 22.855 4.959 1.00 11.87 322 GLY A N 1
ATOM 2491 C CA . GLY A 1 322 ? 51.654 21.986 4.688 1.00 12.43 322 GLY A CA 1
ATOM 2492 C C . GLY A 1 322 ? 50.460 22.708 4.051 1.00 12.85 322 GLY A C 1
ATOM 2493 O O . GLY A 1 322 ? 49.394 22.094 3.843 1.00 12.52 322 GLY A O 1
ATOM 2494 N N . MET A 1 323 ? 50.618 24.008 3.757 1.00 12.70 323 MET A N 1
ATOM 2495 C CA . MET A 1 323 ? 49.526 24.860 3.222 1.00 12.46 323 MET A CA 1
ATOM 2496 C C . MET A 1 323 ? 49.449 24.715 1.702 1.00 13.26 323 MET A C 1
ATOM 2497 O O . MET A 1 323 ? 49.788 25.657 0.955 1.00 12.27 323 MET A O 1
ATOM 2502 N N . ASN A 1 324 ? 49.038 23.524 1.242 1.00 13.26 324 ASN A N 1
ATOM 2503 C CA . ASN A 1 324 ? 48.941 23.224 -0.191 1.00 14.88 324 ASN A CA 1
ATOM 2504 C C . ASN A 1 324 ? 47.855 22.234 -0.572 1.00 15.71 324 ASN A C 1
ATOM 2505 O O . ASN A 1 324 ? 47.248 21.570 0.287 1.00 16.12 324 ASN A O 1
ATOM 2510 N N . GLY A 1 325 ? 47.601 22.146 -1.873 1.00 16.30 325 GLY A N 1
ATOM 2511 C CA . GLY A 1 325 ? 46.498 21.313 -2.388 1.00 16.28 325 GLY A CA 1
ATOM 2512 C C . GLY A 1 325 ? 45.151 21.766 -1.862 1.00 16.40 325 GLY A C 1
ATOM 2513 O O . GLY A 1 325 ? 44.854 22.948 -1.842 1.00 16.18 325 GLY A O 1
ATOM 2514 N N . PRO A 1 326 ? 44.306 20.816 -1.469 1.00 17.00 326 PRO A N 1
ATOM 2515 C CA . PRO A 1 326 ? 43.016 21.071 -0.811 1.00 16.98 326 PRO A CA 1
ATOM 2516 C C . PRO A 1 326 ? 43.203 21.724 0.564 1.00 16.25 326 PRO A C 1
ATOM 2517 O O . PRO A 1 326 ? 42.231 22.133 1.182 1.00 16.68 326 PRO A O 1
ATOM 2521 N N . ASN A 1 327 ? 44.437 21.767 1.054 1.00 15.68 327 ASN A N 1
ATOM 2522 C CA . ASN A 1 327 ? 44.747 22.380 2.347 1.00 14.38 327 ASN A CA 1
ATOM 2523 C C . ASN A 1 327 ? 45.365 23.788 2.129 1.00 13.22 327 ASN A C 1
ATOM 2524 O O . ASN A 1 327 ? 46.020 24.347 3.013 1.00 11.10 327 ASN A O 1
ATOM 2529 N N . ALA A 1 328 ? 45.135 24.350 0.948 1.00 12.20 328 ALA A N 1
ATOM 2530 C CA . ALA A 1 328 ? 45.622 25.678 0.635 1.00 13.25 328 ALA A CA 1
ATOM 2531 C C . ALA A 1 328 ? 44.780 26.733 1.355 1.00 14.32 328 ALA A C 1
ATOM 2532 O O . ALA A 1 328 ? 43.667 26.456 1.803 1.00 14.33 328 ALA A O 1
ATOM 2534 N N . PHE A 1 329 ? 45.325 27.940 1.453 1.00 14.44 329 PHE A N 1
ATOM 2535 C CA . PHE A 1 329 ? 44.633 29.011 2.107 1.00 15.49 329 PHE A CA 1
ATOM 2536 C C . PHE A 1 329 ? 44.017 29.908 1.020 1.00 16.34 329 PHE A C 1
ATOM 2537 O O . PHE A 1 329 ? 44.702 30.405 0.114 1.00 15.77 329 PHE A O 1
ATOM 2545 N N . LYS A 1 330 ? 42.700 30.055 1.081 1.00 17.27 330 LYS A N 1
ATOM 2546 C CA . LYS A 1 330 ? 42.013 30.845 0.103 1.00 18.49 330 LYS A CA 1
ATOM 2547 C C . LYS A 1 330 ? 41.251 31.996 0.745 1.00 16.81 330 LYS A C 1
ATOM 2548 O O . LYS A 1 330 ? 40.045 31.962 0.845 1.00 18.20 330 LYS A O 1
ATOM 2554 N N . PRO A 1 331 ? 41.957 33.040 1.185 1.00 15.59 331 PRO A N 1
ATOM 2555 C CA . PRO A 1 331 ? 41.162 34.147 1.769 1.00 14.27 331 PRO A CA 1
ATOM 2556 C C . PRO A 1 331 ? 40.450 35.042 0.715 1.00 12.91 331 PRO A C 1
ATOM 2557 O O . PRO A 1 331 ? 39.578 35.799 1.068 1.00 13.65 331 PRO A O 1
ATOM 2561 N N . GLY A 1 332 ? 40.796 34.939 -0.565 1.00 11.63 332 GLY A N 1
ATOM 2562 C CA . GLY A 1 332 ? 40.243 35.824 -1.592 1.00 9.85 332 GLY A CA 1
ATOM 2563 C C . GLY A 1 332 ? 40.941 37.178 -1.674 1.00 9.87 332 GLY A C 1
ATOM 2564 O O . GLY A 1 332 ? 40.331 38.153 -2.008 1.00 8.58 332 GLY A O 1
ATOM 2565 N N . PHE A 1 333 ? 42.234 37.255 -1.367 1.00 10.02 333 PHE A N 1
ATOM 2566 C CA . PHE A 1 333 ? 42.939 38.544 -1.536 1.00 10.53 333 PHE A CA 1
ATOM 2567 C C . PHE A 1 333 ? 43.678 38.668 -2.854 1.00 10.64 333 PHE A C 1
ATOM 2568 O O . PHE A 1 333 ? 43.749 39.770 -3.440 1.00 11.20 333 PHE A O 1
ATOM 2576 N N . ALA A 1 334 ? 44.200 37.544 -3.327 1.00 9.78 334 ALA A N 1
ATOM 2577 C CA . ALA A 1 334 ? 44.987 37.514 -4.536 1.00 9.88 334 ALA A CA 1
ATOM 2578 C C . ALA A 1 334 ? 44.341 36.565 -5.496 1.00 10.13 334 ALA A C 1
ATOM 2579 O O . ALA A 1 334 ? 43.600 35.674 -5.070 1.00 11.63 334 ALA A O 1
ATOM 2581 N N . VAL A 1 335 ? 44.664 36.729 -6.772 1.00 9.63 335 VAL A N 1
ATOM 2582 C CA . VAL A 1 335 ? 44.121 35.930 -7.846 1.00 10.15 335 VAL A CA 1
ATOM 2583 C C . VAL A 1 335 ? 44.691 34.499 -7.819 1.00 11.37 335 VAL A C 1
ATOM 2584 O O . VAL A 1 335 ? 45.657 34.237 -7.128 1.00 12.12 335 VAL A O 1
ATOM 2588 N N . SER A 1 336 ? 44.067 33.573 -8.528 1.00 12.60 336 SER A N 1
ATOM 2589 C CA . SER A 1 336 ? 44.622 32.238 -8.702 1.00 15.62 336 SER A CA 1
ATOM 2590 C C . SER A 1 336 ? 44.559 31.823 -10.186 1.00 17.24 336 SER A C 1
ATOM 2591 O O . SER A 1 336 ? 43.686 32.306 -10.946 1.00 17.61 336 SER A O 1
ATOM 2594 N N . THR A 1 337 ? 45.506 31.020 -10.659 1.00 19.12 337 THR A N 1
ATOM 2595 C CA . THR A 1 337 ? 45.371 30.541 -12.057 1.00 21.94 337 THR A CA 1
ATOM 2596 C C . THR A 1 337 ? 44.167 29.583 -12.180 1.00 23.62 337 THR A C 1
ATOM 2597 O O . THR A 1 337 ? 43.645 29.113 -11.166 1.00 23.38 337 THR A O 1
ATOM 2601 N N . LYS A 1 338 ? 43.675 29.325 -13.391 1.00 26.89 338 LYS A N 1
ATOM 2602 C CA . LYS A 1 338 ? 42.514 28.436 -13.475 1.00 30.12 338 LYS A CA 1
ATOM 2603 C C . LYS A 1 338 ? 42.972 27.044 -13.161 1.00 31.07 338 LYS A C 1
ATOM 2604 O O . LYS A 1 338 ? 42.225 26.218 -12.680 1.00 31.67 338 LYS A O 1
ATOM 2610 N N . GLN A 1 339 ? 44.254 26.848 -13.391 1.00 32.70 339 GLN A N 1
ATOM 2611 C CA . GLN A 1 339 ? 45.038 25.728 -12.880 1.00 34.77 339 GLN A CA 1
ATOM 2612 C C . GLN A 1 339 ? 45.152 25.631 -11.322 1.00 33.96 339 GLN A C 1
ATOM 2613 O O . GLN A 1 339 ? 44.970 24.551 -10.721 1.00 33.90 339 GLN A O 1
ATOM 2619 N N . GLY A 1 340 ? 45.489 26.763 -10.693 1.00 32.58 340 GLY A N 1
ATOM 2620 C CA . GLY A 1 340 ? 46.100 26.755 -9.370 1.00 29.80 340 GLY A CA 1
ATOM 2621 C C . GLY A 1 340 ? 45.132 27.102 -8.282 1.00 28.22 340 GLY A C 1
ATOM 2622 O O . GLY A 1 340 ? 43.921 27.222 -8.521 1.00 28.33 340 GLY A O 1
ATOM 2623 N N . VAL A 1 341 ? 45.683 27.235 -7.077 1.00 26.16 341 VAL A N 1
ATOM 2624 C CA . VAL A 1 341 ? 44.962 27.758 -5.923 1.00 23.73 341 VAL A CA 1
ATOM 2625 C C . VAL A 1 341 ? 45.604 29.068 -5.498 1.00 22.28 341 VAL A C 1
ATOM 2626 O O . VAL A 1 341 ? 46.625 29.463 -6.069 1.00 22.17 341 VAL A O 1
ATOM 2630 N N . GLU A 1 342 ? 45.007 29.738 -4.509 1.00 20.47 342 GLU A N 1
ATOM 2631 C CA . GLU A 1 342 ? 45.432 31.069 -4.115 1.00 17.73 342 GLU A CA 1
ATOM 2632 C C . GLU A 1 342 ? 46.735 31.019 -3.312 1.00 15.82 342 GLU A C 1
ATOM 2633 O O . GLU A 1 342 ? 47.805 31.227 -3.866 1.00 15.56 342 GLU A O 1
ATOM 2639 N N . ILE A 1 343 ? 46.663 30.750 -2.024 1.00 13.12 343 ILE A N 1
ATOM 2640 C CA . ILE A 1 343 ? 47.898 30.735 -1.248 1.00 11.69 343 ILE A CA 1
ATOM 2641 C C . ILE A 1 343 ? 48.384 29.318 -0.961 1.00 11.45 343 ILE A C 1
ATOM 2642 O O . ILE A 1 343 ? 47.801 28.630 -0.158 1.00 11.62 343 ILE A O 1
ATOM 2647 N N . ASP A 1 344 ? 49.456 28.905 -1.605 1.00 11.26 344 ASP A N 1
ATOM 2648 C CA . ASP A 1 344 ? 50.008 27.590 -1.382 1.00 12.69 344 ASP A CA 1
ATOM 2649 C C . ASP A 1 344 ? 51.529 27.616 -1.342 1.00 12.91 344 ASP A C 1
ATOM 2650 O O . ASP A 1 344 ? 52.179 28.265 -2.201 1.00 12.74 344 ASP A O 1
ATOM 2655 N N . PHE A 1 345 ? 52.069 26.966 -0.300 1.00 12.53 345 PHE A N 1
ATOM 2656 C CA . PHE A 1 345 ? 53.491 26.847 -0.082 1.00 11.86 345 PHE A CA 1
ATOM 2657 C C . PHE A 1 345 ? 53.861 25.372 0.128 1.00 12.70 345 PHE A C 1
ATOM 2658 O O . PHE A 1 345 ? 53.030 24.567 0.531 1.00 10.98 345 PHE A O 1
ATOM 2666 N N . THR A 1 346 ? 55.116 25.040 -0.145 1.00 12.48 346 THR A N 1
ATOM 2667 C CA . THR A 1 346 ? 55.667 23.787 0.251 1.00 14.36 346 THR A CA 1
ATOM 2668 C C . THR A 1 346 ? 57.090 24.109 0.655 1.00 15.60 346 THR A C 1
ATOM 2669 O O . THR A 1 346 ? 57.550 25.237 0.459 1.00 14.28 346 THR A O 1
ATOM 2673 N N . LYS A 1 347 ? 57.810 23.102 1.144 1.00 17.21 347 LYS A N 1
ATOM 2674 C CA . LYS A 1 347 ? 59.232 23.279 1.446 1.00 19.72 347 LYS A CA 1
ATOM 2675 C C . LYS A 1 347 ? 60.067 23.815 0.301 1.00 19.49 347 LYS A C 1
ATOM 2676 O O . LYS A 1 347 ? 61.103 24.432 0.516 1.00 19.88 347 LYS A O 1
ATOM 2682 N N . SER A 1 348 ? 59.623 23.577 -0.923 1.00 20.43 348 SER A N 1
ATOM 2683 C CA . SER A 1 348 ? 60.429 23.959 -2.077 1.00 20.14 348 SER A CA 1
ATOM 2684 C C . SER A 1 348 ? 59.735 25.048 -2.890 1.00 19.90 348 SER A C 1
ATOM 2685 O O . SER A 1 348 ? 60.320 25.611 -3.815 1.00 21.03 348 SER A O 1
ATOM 2688 N N . GLU A 1 349 ? 58.487 25.341 -2.553 1.00 18.83 349 GLU A N 1
ATOM 2689 C CA . GLU A 1 349 ? 57.755 26.405 -3.231 1.00 18.05 349 GLU A CA 1
ATOM 2690 C C . GLU A 1 349 ? 57.391 27.529 -2.257 1.00 15.41 349 GLU A C 1
ATOM 2691 O O . GLU A 1 349 ? 56.506 27.387 -1.448 1.00 14.40 349 GLU A O 1
ATOM 2697 N N . HIS A 1 350 ? 58.095 28.644 -2.361 1.00 13.90 350 HIS A N 1
ATOM 2698 C CA . HIS A 1 350 ? 58.031 29.662 -1.356 1.00 13.46 350 HIS A CA 1
ATOM 2699 C C . HIS A 1 350 ? 57.238 30.884 -1.847 1.00 13.40 350 HIS A C 1
ATOM 2700 O O . HIS A 1 350 ? 57.306 31.941 -1.242 1.00 14.54 350 HIS A O 1
ATOM 2707 N N . THR A 1 351 ? 56.493 30.760 -2.935 1.00 12.29 351 THR A N 1
ATOM 2708 C CA . THR A 1 351 ? 55.700 31.872 -3.437 1.00 11.97 351 THR A CA 1
ATOM 2709 C C . THR A 1 351 ? 54.252 31.537 -3.278 1.00 10.57 351 THR A C 1
ATOM 2710 O O . THR A 1 351 ? 53.839 30.529 -3.791 1.00 10.98 351 THR A O 1
ATOM 2714 N N . GLY A 1 352 ? 53.466 32.374 -2.602 1.00 9.47 352 GLY A N 1
ATOM 2715 C CA . GLY A 1 352 ? 52.075 32.007 -2.307 1.00 10.27 352 GLY A CA 1
ATOM 2716 C C . GLY A 1 352 ? 51.136 32.039 -3.519 1.00 10.63 352 GLY A C 1
ATOM 2717 O O . GLY A 1 352 ? 50.838 31.009 -4.101 1.00 11.05 352 GLY A O 1
ATOM 2718 N N . ALA A 1 353 ? 50.711 33.226 -3.903 1.00 10.28 353 ALA A N 1
ATOM 2719 C CA . ALA A 1 353 ? 49.959 33.430 -5.111 1.00 11.52 353 ALA A CA 1
ATOM 2720 C C . ALA A 1 353 ? 50.904 33.585 -6.302 1.00 12.53 353 ALA A C 1
ATOM 2721 O O . ALA A 1 353 ? 51.426 34.666 -6.562 1.00 13.40 353 ALA A O 1
ATOM 2723 N N . GLU A 1 354 ? 51.099 32.511 -7.045 1.00 13.33 354 GLU A N 1
ATOM 2724 C CA . GLU A 1 354 ? 52.027 32.522 -8.159 1.00 13.39 354 GLU A CA 1
ATOM 2725 C C . GLU A 1 354 ? 51.473 33.212 -9.438 1.00 12.63 354 GLU A C 1
ATOM 2726 O O . GLU A 1 354 ? 52.228 33.488 -10.378 1.00 13.09 354 GLU A O 1
ATOM 2732 N N . GLY A 1 355 ? 50.172 33.468 -9.488 1.00 11.89 355 GLY A N 1
ATOM 2733 C CA . GLY A 1 355 ? 49.595 34.202 -10.614 1.00 10.44 355 GLY A CA 1
ATOM 2734 C C . GLY A 1 355 ? 49.545 35.712 -10.414 1.00 11.09 355 GLY A C 1
ATOM 2735 O O . GLY A 1 355 ? 49.548 36.237 -9.270 1.00 10.31 355 GLY A O 1
ATOM 2736 N N . LEU A 1 356 ? 49.521 36.419 -11.542 1.00 10.74 356 LEU A N 1
ATOM 2737 C CA . LEU A 1 356 ? 49.401 37.866 -11.562 1.00 10.45 356 LEU A CA 1
ATOM 2738 C C . LEU A 1 356 ? 48.584 38.203 -12.798 1.00 9.79 356 LEU A C 1
ATOM 2739 O O . LEU A 1 356 ? 48.324 37.309 -13.619 1.00 9.52 356 LEU A O 1
ATOM 2744 N N . ARG A 1 357 ? 48.142 39.453 -12.898 1.00 7.74 357 ARG A N 1
ATOM 2745 C CA . ARG A 1 357 ? 47.532 39.948 -14.117 1.00 6.71 357 ARG A CA 1
ATOM 2746 C C . ARG A 1 357 ? 48.150 41.298 -14.460 1.00 6.99 357 ARG A C 1
ATOM 2747 O O . ARG A 1 357 ? 48.852 41.907 -13.637 1.00 6.34 357 ARG A O 1
ATOM 2755 N N . ILE A 1 358 ? 47.927 41.739 -15.692 1.00 6.65 358 ILE A N 1
ATOM 2756 C CA . ILE A 1 358 ? 48.171 43.112 -16.056 1.00 7.12 358 ILE A CA 1
ATOM 2757 C C . ILE A 1 358 ? 46.825 43.844 -16.052 1.00 8.21 358 ILE A C 1
ATOM 2758 O O . ILE A 1 358 ? 45.823 43.365 -16.613 1.00 7.75 358 ILE A O 1
ATOM 2763 N N . LEU A 1 359 ? 46.790 44.999 -15.394 1.00 9.35 359 LEU A N 1
ATOM 2764 C CA . LEU A 1 359 ? 45.582 45.827 -15.388 1.00 10.65 359 LEU A CA 1
ATOM 2765 C C . LEU A 1 359 ? 45.903 47.158 -16.067 1.00 10.88 359 LEU A C 1
ATOM 2766 O O . LEU A 1 359 ? 47.061 47.587 -16.059 1.00 11.16 359 LEU A O 1
ATOM 2771 N N . GLU A 1 360 ? 44.892 47.786 -16.677 1.00 10.62 360 GLU A N 1
ATOM 2772 C CA . GLU A 1 360 ? 45.057 49.055 -17.327 1.00 10.70 360 GLU A CA 1
ATOM 2773 C C . GLU A 1 360 ? 44.182 50.074 -16.628 1.00 10.61 360 GLU A C 1
ATOM 2774 O O . GLU A 1 360 ? 43.004 49.790 -16.353 1.00 11.35 360 GLU A O 1
ATOM 2780 N N . ALA A 1 361 ? 44.732 51.250 -16.351 1.00 10.40 361 ALA A N 1
ATOM 2781 C CA . ALA A 1 361 ? 43.958 52.353 -15.742 1.00 11.16 361 ALA A CA 1
ATOM 2782 C C . ALA A 1 361 ? 42.996 52.951 -16.790 1.00 11.75 361 ALA A C 1
ATOM 2783 O O . ALA A 1 361 ? 43.454 53.454 -17.850 1.00 9.75 361 ALA A O 1
ATOM 2785 N N . LYS A 1 362 ? 41.682 52.857 -16.525 1.00 12.77 362 LYS A N 1
ATOM 2786 C CA . LYS A 1 362 ? 40.665 53.415 -17.461 1.00 13.80 362 LYS A CA 1
ATOM 2787 C C . LYS A 1 362 ? 39.619 54.228 -16.706 1.00 14.10 362 LYS A C 1
ATOM 2788 O O . LYS A 1 362 ? 38.992 53.726 -15.787 1.00 14.50 362 LYS A O 1
ATOM 2794 N N . GLY A 1 363 ? 39.485 55.501 -17.063 1.00 14.39 363 GLY A N 1
ATOM 2795 C CA . GLY A 1 363 ? 38.623 56.429 -16.343 1.00 14.92 363 GLY A CA 1
ATOM 2796 C C . GLY A 1 363 ? 38.707 56.314 -14.844 1.00 15.46 363 GLY A C 1
ATOM 2797 O O . GLY A 1 363 ? 37.669 56.266 -14.178 1.00 16.92 363 GLY A O 1
ATOM 2798 N N . GLY A 1 364 ? 39.930 56.226 -14.310 1.00 14.55 364 GLY A N 1
ATOM 2799 C CA . GLY A 1 364 ? 40.153 56.349 -12.872 1.00 13.83 364 GLY A CA 1
ATOM 2800 C C . GLY A 1 364 ? 40.173 55.059 -12.069 1.00 13.79 364 GLY A C 1
ATOM 2801 O O . GLY A 1 364 ? 40.271 55.058 -10.830 1.00 12.96 364 GLY A O 1
ATOM 2802 N N . ARG A 1 365 ? 40.099 53.949 -12.784 1.00 13.71 365 ARG A N 1
ATOM 2803 C CA . ARG A 1 365 ? 40.047 52.664 -12.138 1.00 13.89 365 ARG A CA 1
ATOM 2804 C C . ARG A 1 365 ? 40.928 51.670 -12.911 1.00 12.97 365 ARG A C 1
ATOM 2805 O O . ARG A 1 365 ? 40.893 51.619 -14.180 1.00 12.43 365 ARG A O 1
ATOM 2813 N N . PHE A 1 366 ? 41.707 50.884 -12.177 1.00 10.86 366 PHE A N 1
ATOM 2814 C CA . PHE A 1 366 ? 42.406 49.745 -12.832 1.00 11.22 366 PHE A CA 1
ATOM 2815 C C . PHE A 1 366 ? 41.532 48.551 -13.284 1.00 11.80 366 PHE A C 1
ATOM 2816 O O . PHE A 1 366 ? 40.900 47.908 -12.474 1.00 12.65 366 PHE A O 1
ATOM 2824 N N . VAL A 1 367 ? 41.515 48.269 -14.582 1.00 12.62 367 VAL A N 1
ATOM 2825 C CA . VAL A 1 367 ? 40.662 47.260 -15.182 1.00 13.28 367 VAL A CA 1
ATOM 2826 C C . VAL A 1 367 ? 41.565 46.114 -15.651 1.00 14.21 367 VAL A C 1
ATOM 2827 O O . VAL A 1 367 ? 42.555 46.352 -16.317 1.00 13.01 367 VAL A O 1
ATOM 2831 N N . PRO A 1 368 ? 41.214 44.863 -15.314 1.00 15.91 368 PRO A N 1
ATOM 2832 C CA . PRO A 1 368 ? 42.051 43.749 -15.813 1.00 16.80 368 PRO A CA 1
ATOM 2833 C C . PRO A 1 368 ? 41.972 43.594 -17.318 1.00 17.23 368 PRO A C 1
ATOM 2834 O O . PRO A 1 368 ? 40.879 43.484 -17.876 1.00 18.73 368 PRO A O 1
ATOM 2838 N N . VAL A 1 369 ? 43.121 43.606 -17.971 1.00 16.67 369 VAL A N 1
ATOM 2839 C CA . VAL A 1 369 ? 43.180 43.294 -19.379 1.00 16.19 369 VAL A CA 1
ATOM 2840 C C . VAL A 1 369 ? 43.841 41.915 -19.603 1.00 16.75 369 VAL A C 1
ATOM 2841 O O . VAL A 1 369 ? 44.243 41.612 -20.721 1.00 17.10 369 VAL A O 1
ATOM 2845 N N . THR A 1 370 ? 43.992 41.109 -18.542 1.00 16.03 370 THR A N 1
ATOM 2846 C CA . THR A 1 370 ? 44.367 39.682 -18.704 1.00 15.01 370 THR A CA 1
ATOM 2847 C C . THR A 1 370 ? 43.633 38.765 -17.694 1.00 16.05 370 THR A C 1
ATOM 2848 O O . THR A 1 370 ? 42.961 39.231 -16.759 1.00 16.84 370 THR A O 1
ATOM 2852 N N . GLU A 1 371 ? 43.724 37.466 -17.945 1.00 16.62 371 GLU A N 1
ATOM 2853 C CA . GLU A 1 371 ? 43.426 36.428 -16.977 1.00 16.86 371 GLU A CA 1
ATOM 2854 C C . GLU A 1 371 ? 44.675 36.199 -16.096 1.00 15.03 371 GLU A C 1
ATOM 2855 O O . GLU A 1 371 ? 45.780 36.607 -16.472 1.00 13.04 371 GLU A O 1
ATOM 2861 N N . PRO A 1 372 ? 44.506 35.591 -14.890 1.00 14.00 372 PRO A N 1
ATOM 2862 C CA . PRO A 1 372 ? 45.710 35.318 -14.087 1.00 12.94 372 PRO A CA 1
ATOM 2863 C C . PRO A 1 372 ? 46.664 34.437 -14.877 1.00 13.06 372 PRO A C 1
ATOM 2864 O O . PRO A 1 372 ? 46.181 33.523 -15.537 1.00 14.62 372 PRO A O 1
ATOM 2868 N N . PHE A 1 373 ? 47.970 34.719 -14.844 1.00 11.14 373 PHE A N 1
ATOM 2869 C CA . PHE A 1 373 ? 48.962 33.902 -15.506 1.00 10.98 373 PHE A CA 1
ATOM 2870 C C . PHE A 1 373 ? 50.329 33.915 -14.768 1.00 10.57 373 PHE A C 1
ATOM 2871 O O . PHE A 1 373 ? 50.592 34.812 -13.960 1.00 9.59 373 PHE A O 1
ATOM 2879 N N . THR A 1 374 ? 51.150 32.895 -15.020 1.00 10.51 374 THR A N 1
ATOM 2880 C CA . THR A 1 374 ? 52.539 32.840 -14.548 1.00 11.76 374 THR A CA 1
ATOM 2881 C C . THR A 1 374 ? 53.446 33.035 -15.734 1.00 11.88 374 THR A C 1
ATOM 288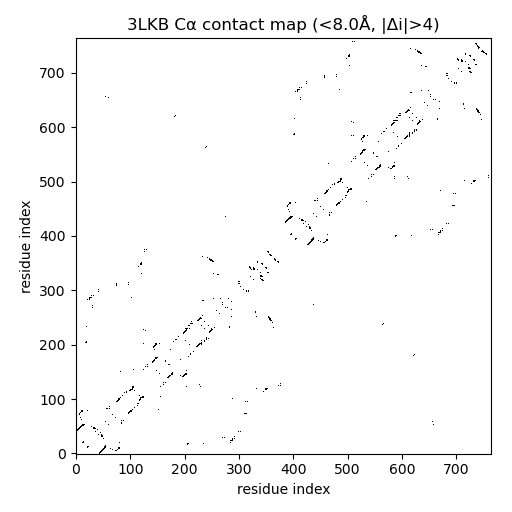2 O O . THR A 1 374 ? 53.069 32.689 -16.868 1.00 13.45 374 THR A O 1
ATOM 2886 N N . SER A 1 375 ? 54.614 33.624 -15.525 1.00 11.89 375 SER A N 1
ATOM 2887 C CA . SER A 1 375 ? 55.545 33.861 -16.645 1.00 12.49 375 SER A CA 1
ATOM 2888 C C . SER A 1 375 ? 56.606 32.759 -16.780 1.00 13.51 375 SER A C 1
ATOM 2889 O O . SER A 1 375 ? 57.545 32.702 -15.999 1.00 14.77 375 SER A O 1
ATOM 2892 N N . ALA A 1 376 ? 56.473 31.884 -17.769 1.00 13.85 376 ALA A N 1
ATOM 2893 C CA . ALA A 1 376 ? 57.532 30.912 -18.017 1.00 13.88 376 ALA A CA 1
ATOM 2894 C C . ALA A 1 376 ? 58.839 31.617 -18.433 1.00 14.32 376 ALA A C 1
ATOM 2895 O O . ALA A 1 376 ? 59.942 31.182 -18.025 1.00 15.15 376 ALA A O 1
ATOM 2897 N N . LEU A 1 377 ? 58.743 32.698 -19.220 1.00 13.72 377 LEU A N 1
ATOM 2898 C CA . LEU A 1 377 ? 59.943 33.511 -19.512 1.00 13.73 377 LEU A CA 1
ATOM 2899 C C . LEU A 1 377 ? 60.759 33.913 -18.241 1.00 13.82 377 LEU A C 1
ATOM 2900 O O . LEU A 1 377 ? 61.994 33.754 -18.180 1.00 14.70 377 LEU A O 1
ATOM 2905 N N . PHE A 1 378 ? 60.074 34.446 -17.241 1.00 13.51 378 PHE A N 1
ATOM 2906 C CA . PHE A 1 378 ? 60.698 34.704 -15.953 1.00 13.35 378 PHE A CA 1
ATOM 2907 C C . PHE A 1 378 ? 61.462 33.494 -15.431 1.00 13.78 378 PHE A C 1
ATOM 2908 O O . PHE A 1 378 ? 62.590 33.627 -14.924 1.00 13.72 378 PHE A O 1
ATOM 2916 N N . ARG A 1 379 ? 60.859 32.314 -15.515 1.00 13.94 379 ARG A N 1
ATOM 2917 C CA . ARG A 1 379 ? 61.563 31.157 -14.985 1.00 14.65 379 ARG A CA 1
ATOM 2918 C C . ARG A 1 379 ? 62.786 30.794 -15.848 1.00 15.07 379 ARG A C 1
ATOM 2919 O O . ARG A 1 379 ? 63.838 30.491 -15.286 1.00 14.33 379 ARG A O 1
ATOM 2927 N N . LYS A 1 380 ? 62.689 30.881 -17.183 1.00 15.81 380 LYS A N 1
ATOM 2928 C CA . LYS A 1 380 ? 63.912 30.650 -17.966 1.00 17.30 380 LYS A CA 1
ATOM 2929 C C . LYS A 1 380 ? 65.053 31.620 -17.637 1.00 16.68 380 LYS A C 1
ATOM 2930 O O . LYS A 1 380 ? 66.144 31.179 -17.347 1.00 15.91 380 LYS A O 1
ATOM 2936 N N . VAL A 1 381 ? 64.803 32.928 -17.645 1.00 17.20 381 VAL A N 1
ATOM 2937 C CA . VAL A 1 381 ? 65.899 33.868 -17.385 1.00 17.09 381 VAL A CA 1
ATOM 2938 C C . VAL A 1 381 ? 66.420 33.778 -15.963 1.00 17.41 381 VAL A C 1
ATOM 2939 O O . VAL A 1 381 ? 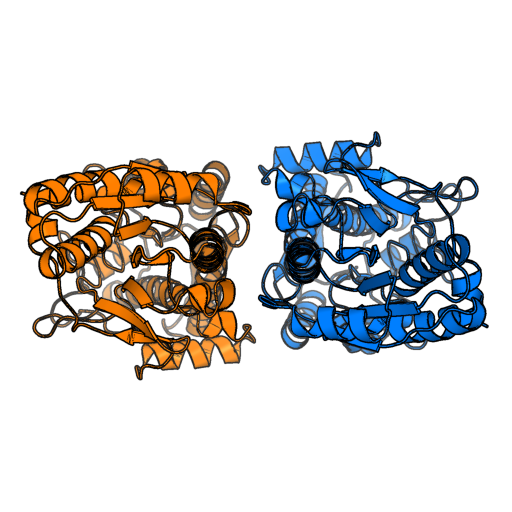67.605 34.010 -15.713 1.00 18.62 381 VAL A O 1
ATOM 2943 N N . HIS A 1 382 ? 65.555 33.438 -15.028 1.00 17.39 382 HIS A N 1
ATOM 2944 C CA . HIS A 1 382 ? 65.978 33.415 -13.653 1.00 17.66 382 HIS A CA 1
ATOM 2945 C C . HIS A 1 382 ? 66.551 32.087 -13.159 1.00 19.14 382 HIS A C 1
ATOM 2946 O O . HIS A 1 382 ? 67.522 32.090 -12.433 1.00 19.41 382 HIS A O 1
ATOM 2953 N N . TYR A 1 383 ? 65.943 30.964 -13.537 1.00 20.96 383 TYR A N 1
ATOM 2954 C CA . TYR A 1 383 ? 66.380 29.646 -13.094 1.00 22.61 383 TYR A CA 1
ATOM 2955 C C . TYR A 1 383 ? 67.169 28.851 -14.172 1.00 23.94 383 TYR A C 1
ATOM 2956 O O . TYR A 1 383 ? 67.842 27.867 -13.830 1.00 24.68 383 TYR A O 1
ATOM 2965 N N . GLY A 1 384 ? 67.087 29.274 -15.440 1.00 23.84 384 GLY A N 1
ATOM 2966 C CA . GLY A 1 384 ? 67.810 28.644 -16.546 1.00 25.17 384 GLY A CA 1
ATOM 2967 C C . GLY A 1 384 ? 67.064 27.440 -17.072 1.00 26.70 384 GLY A C 1
ATOM 2968 O O . GLY A 1 384 ? 65.933 27.166 -16.613 1.00 28.11 384 GLY A O 1
ATOM 2969 N N . LEU B 1 3 ? 64.284 48.490 37.071 1.00 22.06 3 LEU B N 1
ATOM 2970 C CA . LEU B 1 3 ? 63.635 47.759 38.240 1.00 21.83 3 LEU B CA 1
ATOM 2971 C C . LEU B 1 3 ? 63.329 48.678 39.420 1.00 21.13 3 LEU B C 1
ATOM 2972 O O . LEU B 1 3 ? 64.217 49.318 39.958 1.00 20.98 3 LEU B O 1
ATOM 2977 N N . GLY B 1 4 ? 62.064 48.761 39.811 1.00 21.18 4 GLY B N 1
ATOM 2978 C CA . GLY B 1 4 ? 61.673 49.587 40.966 1.00 22.35 4 GLY B CA 1
ATOM 2979 C C . GLY B 1 4 ? 61.395 51.046 40.642 1.00 22.03 4 GLY B C 1
ATOM 2980 O O . GLY B 1 4 ? 61.101 51.864 41.538 1.00 22.84 4 GLY B O 1
ATOM 2981 N N . GLN B 1 5 ? 61.497 51.365 39.361 1.00 21.58 5 GLN B N 1
ATOM 2982 C CA . GLN B 1 5 ? 61.384 52.741 38.904 1.00 22.15 5 GLN B CA 1
ATOM 2983 C C . GLN B 1 5 ? 59.927 53.074 38.642 1.00 20.98 5 GLN B C 1
ATOM 2984 O O . GLN B 1 5 ? 59.155 52.232 38.189 1.00 21.43 5 GLN B O 1
ATOM 2990 N N . GLN B 1 6 ? 59.553 54.286 38.986 1.00 20.05 6 GLN B N 1
ATOM 2991 C CA . GLN B 1 6 ? 58.219 54.769 38.717 1.00 19.70 6 GLN B CA 1
ATOM 2992 C C . GLN B 1 6 ? 57.924 55.006 37.225 1.00 19.69 6 GLN B C 1
ATOM 2993 O O . GLN B 1 6 ? 58.597 55.815 36.557 1.00 19.65 6 GLN B O 1
ATOM 2999 N N . GLN B 1 7 ? 56.904 54.312 36.725 1.00 19.42 7 GLN B N 1
ATOM 3000 C CA . GLN B 1 7 ? 56.490 54.450 35.345 1.00 20.10 7 GLN B CA 1
ATOM 3001 C C . GLN B 1 7 ? 55.578 55.638 35.110 1.00 19.38 7 GLN B C 1
ATOM 3002 O O . GLN B 1 7 ? 54.468 55.684 35.626 1.00 19.95 7 GLN B O 1
ATOM 3008 N N . VAL B 1 8 ? 56.013 56.598 34.306 1.00 18.79 8 VAL B N 1
ATOM 3009 C CA . VAL B 1 8 ? 55.117 57.694 33.925 1.00 17.96 8 VAL B CA 1
ATOM 3010 C C . VAL B 1 8 ? 54.815 57.637 32.417 1.00 18.02 8 VAL B C 1
ATOM 3011 O O . VAL B 1 8 ? 55.730 57.672 31.580 1.00 18.28 8 VAL B O 1
ATOM 3015 N N . THR B 1 9 ? 53.540 57.565 32.071 1.00 17.09 9 THR B N 1
ATOM 3016 C CA . THR B 1 9 ? 53.159 57.495 30.672 1.00 16.81 9 THR B CA 1
ATOM 3017 C C . THR B 1 9 ? 53.038 58.862 30.002 1.00 16.96 9 THR B C 1
ATOM 3018 O O . THR B 1 9 ? 52.315 59.741 30.509 1.00 16.53 9 THR B O 1
ATOM 3022 N N . LEU B 1 10 ? 53.805 59.055 28.908 1.00 16.76 10 LEU B N 1
ATOM 3023 C CA . LEU B 1 10 ? 53.659 60.254 28.031 1.00 17.44 10 LEU B CA 1
ATOM 3024 C C . LEU B 1 10 ? 52.800 59.945 26.805 1.00 16.41 10 LEU B C 1
ATOM 3025 O O . LEU B 1 10 ? 53.215 59.158 25.934 1.00 16.21 10 LEU B O 1
ATOM 3030 N N . PHE B 1 11 ? 51.596 60.522 26.763 1.00 14.51 11 PHE B N 1
ATOM 3031 C CA . PHE B 1 11 ? 50.608 60.144 25.754 1.00 13.14 11 PHE B CA 1
ATOM 3032 C C . PHE B 1 11 ? 50.343 61.231 24.734 1.00 11.88 11 PHE B C 1
ATOM 3033 O O . PHE B 1 11 ? 50.014 62.352 25.108 1.00 10.88 11 PHE B O 1
ATOM 3041 N N . TRP B 1 12 ? 50.420 60.859 23.453 1.00 10.73 12 TRP B N 1
ATOM 3042 C CA . TRP B 1 12 ? 50.097 61.732 22.323 1.00 9.06 12 TRP B CA 1
ATOM 3043 C C . TRP B 1 12 ? 49.257 60.967 21.326 1.00 8.96 12 TRP B C 1
ATOM 3044 O O . TRP B 1 12 ? 49.457 59.769 21.105 1.00 8.60 12 TRP B O 1
ATOM 3055 N N . SER B 1 13 ? 48.284 61.650 20.740 1.00 8.71 13 SER B N 1
ATOM 3056 C CA . SER B 1 13 ? 47.449 61.046 19.742 1.00 8.89 13 SER B CA 1
ATOM 3057 C C . SER B 1 13 ? 47.304 62.081 18.654 1.00 8.90 13 SER B C 1
ATOM 3058 O O . SER B 1 13 ? 46.977 63.278 18.951 1.00 8.80 13 SER B O 1
ATOM 3061 N N . GLY B 1 14 ? 47.566 61.669 17.412 1.00 7.74 14 GLY B N 1
ATOM 3062 C CA . GLY B 1 14 ? 47.602 62.613 16.294 1.00 7.26 14 GLY B CA 1
ATOM 3063 C C . GLY B 1 14 ? 47.748 61.924 14.960 1.00 7.89 14 GLY B C 1
ATOM 3064 O O . GLY B 1 14 ? 47.799 60.685 14.900 1.00 7.94 14 GLY B O 1
ATOM 3065 N N . ALA B 1 15 ? 47.804 62.717 13.881 1.00 7.33 15 ALA B N 1
ATOM 3066 C CA . ALA B 1 15 ? 47.810 62.169 12.531 1.00 6.69 15 ALA B CA 1
ATOM 3067 C C . ALA B 1 15 ? 49.215 61.797 12.110 1.00 7.10 15 ALA B C 1
ATOM 3068 O O . ALA B 1 15 ? 49.878 62.573 11.448 1.00 7.27 15 ALA B O 1
ATOM 3070 N N . ILE B 1 16 ? 49.689 60.631 12.520 1.00 7.00 16 ILE B N 1
ATOM 3071 C CA . ILE B 1 16 ? 50.917 60.096 11.925 1.00 7.26 16 ILE B CA 1
ATOM 3072 C C . ILE B 1 16 ? 50.705 59.820 10.436 1.00 8.35 16 ILE B C 1
ATOM 3073 O O . ILE B 1 16 ? 51.614 60.087 9.632 1.00 9.07 16 ILE B O 1
ATOM 3078 N N . THR B 1 17 ? 49.511 59.317 10.083 1.00 8.20 17 THR B N 1
ATOM 3079 C CA . THR B 1 17 ? 49.072 59.205 8.695 1.00 8.47 17 THR B CA 1
ATOM 3080 C C . THR B 1 17 ? 47.699 59.828 8.575 1.00 9.96 17 THR B C 1
ATOM 3081 O O . THR B 1 17 ? 47.121 60.339 9.580 1.00 9.62 17 THR B O 1
ATOM 3085 N N . GLY B 1 18 ? 47.164 59.803 7.353 1.00 9.94 18 GLY B N 1
ATOM 3086 C CA . GLY B 1 18 ? 45.944 60.543 7.058 1.00 9.94 18 GLY B CA 1
ATOM 3087 C C . GLY B 1 18 ? 46.075 62.068 6.910 1.00 9.70 18 GLY B C 1
ATOM 3088 O O . GLY B 1 18 ? 47.163 62.607 6.724 1.00 9.62 18 GLY B O 1
ATOM 3089 N N . PRO B 1 19 ? 44.935 62.759 6.959 1.00 9.32 19 PRO B N 1
ATOM 3090 C CA . PRO B 1 19 ? 44.916 64.213 6.784 1.00 8.68 19 PRO B CA 1
ATOM 3091 C C . PRO B 1 19 ? 45.766 64.969 7.845 1.00 8.88 19 PRO B C 1
ATOM 3092 O O . PRO B 1 19 ? 45.690 64.692 9.045 1.00 9.21 19 PRO B O 1
ATOM 3096 N N . THR B 1 20 ? 46.514 65.954 7.355 1.00 8.18 20 THR B N 1
ATOM 3097 C CA . THR B 1 20 ? 47.480 66.765 8.070 1.00 8.33 20 THR B CA 1
ATOM 3098 C C . THR B 1 20 ? 48.733 66.052 8.477 1.00 8.52 20 THR B C 1
ATOM 3099 O O . THR B 1 20 ? 49.557 66.687 9.110 1.00 9.86 20 THR B O 1
ATOM 3103 N N . SER B 1 21 ? 48.933 64.797 8.065 1.00 7.73 21 SER B N 1
ATOM 3104 C CA . SER B 1 21 ? 50.143 64.026 8.447 1.00 8.87 21 SER B CA 1
ATOM 3105 C C . SER B 1 21 ? 51.488 64.581 7.979 1.00 10.12 21 SER B C 1
ATOM 3106 O O . SER B 1 21 ? 52.537 64.198 8.513 1.00 9.55 21 SER B O 1
ATOM 3109 N N . ASP B 1 22 ? 51.491 65.478 6.993 1.00 11.66 22 ASP B N 1
ATOM 3110 C CA . ASP B 1 22 ? 52.767 66.149 6.617 1.00 13.28 22 ASP B CA 1
ATOM 3111 C C . ASP B 1 22 ? 53.378 66.797 7.896 1.00 13.22 22 ASP B C 1
ATOM 3112 O O . ASP B 1 22 ? 54.619 66.906 8.056 1.00 12.81 22 ASP B O 1
ATOM 3117 N N . ALA B 1 23 ? 52.475 67.196 8.795 1.00 11.53 23 ALA B N 1
ATOM 3118 C CA . ALA B 1 23 ? 52.832 67.823 10.034 1.00 10.83 23 ALA B CA 1
ATOM 3119 C C . ALA B 1 23 ? 52.852 66.804 11.153 1.00 10.07 23 ALA B C 1
ATOM 3120 O O . ALA B 1 23 ? 53.750 66.839 11.964 1.00 10.64 23 ALA B O 1
ATOM 3122 N N . GLY B 1 24 ? 51.854 65.922 11.219 1.00 9.26 24 GLY B N 1
ATOM 3123 C CA . GLY B 1 24 ? 51.655 65.112 12.421 1.00 7.72 24 GLY B CA 1
ATOM 3124 C C . GLY B 1 24 ? 52.698 64.034 12.616 1.00 7.80 24 GLY B C 1
ATOM 3125 O O . GLY B 1 24 ? 53.047 63.667 13.750 1.00 7.82 24 GLY B O 1
ATOM 3126 N N . ALA B 1 25 ? 53.215 63.534 11.497 1.00 7.69 25 ALA B N 1
ATOM 3127 C CA . ALA B 1 25 ? 54.226 62.483 11.493 1.00 6.97 25 ALA B CA 1
ATOM 3128 C C . ALA B 1 25 ? 55.531 62.964 12.171 1.00 6.82 25 ALA B C 1
ATOM 3129 O O . ALA B 1 25 ? 55.957 62.346 13.130 1.00 7.91 25 ALA B O 1
ATOM 3131 N N . PRO B 1 26 ? 56.142 64.080 11.702 1.00 6.50 26 PRO B N 1
ATOM 3132 C CA . PRO B 1 26 ? 57.359 64.609 12.383 1.00 5.80 26 PRO B CA 1
ATOM 3133 C C . PRO B 1 26 ? 57.083 65.065 13.817 1.00 6.04 26 PRO B C 1
ATOM 3134 O O . PRO B 1 26 ? 57.941 64.970 14.681 1.00 5.29 26 PRO B O 1
ATOM 3138 N N . TYR B 1 27 ? 55.881 65.565 14.054 1.00 6.69 27 TYR B N 1
ATOM 3139 C CA . TYR B 1 27 ? 55.462 65.991 15.379 1.00 7.46 27 TYR B CA 1
ATOM 3140 C C . TYR B 1 27 ? 55.436 64.788 16.321 1.00 6.96 27 TYR B C 1
ATOM 3141 O O . TYR B 1 27 ? 56.024 64.839 17.387 1.00 7.02 27 TYR B O 1
ATOM 3150 N N . GLY B 1 28 ? 54.753 63.719 15.909 1.00 7.35 28 GLY B N 1
ATOM 3151 C CA . GLY B 1 28 ? 54.663 62.481 16.711 1.00 8.07 28 GLY B CA 1
ATOM 3152 C C . GLY B 1 28 ? 56.034 61.808 16.876 1.00 8.02 28 GLY B C 1
ATOM 3153 O O . GLY B 1 28 ? 56.368 61.298 17.934 1.00 7.93 28 GLY B O 1
ATOM 3154 N N . ALA B 1 29 ? 56.827 61.832 15.811 1.00 8.57 29 ALA B N 1
ATOM 3155 C CA . ALA B 1 29 ? 58.207 61.318 15.857 1.00 8.68 29 ALA B CA 1
ATOM 3156 C C . ALA B 1 29 ? 59.024 62.029 16.933 1.00 8.41 29 ALA B C 1
ATOM 3157 O O . ALA B 1 29 ? 59.741 61.351 17.675 1.00 7.48 29 ALA B O 1
ATOM 3159 N N . ALA B 1 30 ? 58.843 63.353 17.074 1.00 8.60 30 ALA B N 1
ATOM 3160 C CA . ALA B 1 30 ? 59.598 64.164 18.085 1.00 9.03 30 ALA B CA 1
ATOM 3161 C C . ALA B 1 30 ? 59.158 63.828 19.486 1.00 9.73 30 ALA B C 1
ATOM 3162 O O . ALA B 1 30 ? 59.991 63.762 20.410 1.00 10.35 30 ALA B O 1
ATOM 3164 N N . VAL B 1 31 ? 57.855 63.623 19.668 1.00 9.40 31 VAL B N 1
ATOM 3165 C CA . VAL B 1 31 ? 57.363 63.199 20.983 1.00 9.08 31 VAL B CA 1
ATOM 3166 C C . VAL B 1 31 ? 58.015 61.876 21.394 1.00 10.44 31 VAL B C 1
ATOM 3167 O O . VAL B 1 31 ? 58.573 61.768 22.480 1.00 10.19 31 VAL B O 1
ATOM 3171 N N . GLU B 1 32 ? 57.964 60.885 20.519 1.00 11.61 32 GLU B N 1
ATOM 3172 C CA . GLU B 1 32 ? 58.569 59.577 20.795 1.00 14.73 32 GLU B CA 1
ATOM 3173 C C . GLU B 1 32 ? 60.065 59.677 21.091 1.00 15.28 32 GLU B C 1
ATOM 3174 O O . GLU B 1 32 ? 60.552 59.056 22.025 1.00 16.97 32 GLU B O 1
ATOM 3180 N N . ASP B 1 33 ? 60.789 60.466 20.307 1.00 15.22 33 ASP B N 1
ATOM 3181 C CA . ASP B 1 33 ? 62.230 60.565 20.437 1.00 15.12 33 ASP B CA 1
ATOM 3182 C C . ASP B 1 33 ? 62.641 61.349 21.682 1.00 15.18 33 ASP B C 1
ATOM 3183 O O . ASP B 1 33 ? 63.552 60.932 22.407 1.00 14.06 33 ASP B O 1
ATOM 3188 N N . TYR B 1 34 ? 62.000 62.487 21.928 1.00 15.07 34 TYR B N 1
ATOM 3189 C CA . TYR B 1 34 ? 62.306 63.228 23.131 1.00 15.16 34 TYR B CA 1
ATOM 3190 C C . TYR B 1 34 ? 62.077 62.355 24.353 1.00 16.73 34 TYR B C 1
ATOM 3191 O O . TYR B 1 34 ? 62.823 62.422 25.344 1.00 16.22 34 TYR B O 1
ATOM 3200 N N . CYS B 1 35 ? 61.059 61.513 24.254 1.00 18.79 35 CYS B N 1
ATOM 3201 C CA . CYS B 1 35 ? 60.738 60.497 25.275 1.00 21.71 35 CYS B CA 1
ATOM 3202 C C . CYS B 1 35 ? 61.863 59.470 25.482 1.00 20.55 35 CYS B C 1
ATOM 3203 O O . CYS B 1 35 ? 62.331 59.304 26.604 1.00 19.63 35 CYS B O 1
ATOM 3206 N N . LYS B 1 36 ? 62.315 58.813 24.401 1.00 20.52 36 LYS B N 1
ATOM 3207 C CA . LYS B 1 36 ? 63.435 57.887 24.495 1.00 20.28 36 LYS B CA 1
ATOM 3208 C C . LYS B 1 36 ? 64.616 58.621 25.139 1.00 19.43 36 LYS B C 1
ATOM 3209 O O . LYS B 1 36 ? 65.346 58.069 25.968 1.00 20.00 36 LYS B O 1
ATOM 3215 N N . TRP B 1 37 ? 64.790 59.877 24.772 1.00 18.13 37 TRP B N 1
ATOM 3216 C CA . TRP B 1 37 ? 65.922 60.634 25.226 1.00 17.90 37 TRP B CA 1
ATOM 3217 C C . TRP B 1 37 ? 65.857 60.974 26.733 1.00 18.23 37 TRP B C 1
ATOM 3218 O O . TRP B 1 37 ? 66.856 60.912 27.423 1.00 18.52 37 TRP B O 1
ATOM 3229 N N . ALA B 1 38 ? 64.683 61.357 27.222 1.00 18.45 38 ALA B N 1
ATOM 3230 C CA . ALA B 1 38 ? 64.467 61.531 28.644 1.00 19.66 38 ALA B CA 1
ATOM 3231 C C . ALA B 1 38 ? 64.881 60.274 29.422 1.00 19.72 38 ALA B C 1
ATOM 3232 O O . ALA B 1 38 ? 65.472 60.358 30.504 1.00 19.53 38 ALA B O 1
ATOM 3234 N N . ASN B 1 39 ? 64.571 59.120 28.858 1.00 20.01 39 ASN B N 1
ATOM 3235 C CA . ASN B 1 39 ? 64.993 57.876 29.470 1.00 20.81 39 ASN B CA 1
ATOM 3236 C C . ASN B 1 39 ? 66.499 57.686 29.439 1.00 22.88 39 ASN B C 1
ATOM 3237 O O . ASN B 1 39 ? 67.078 57.397 30.480 1.00 23.07 39 ASN B O 1
ATOM 3242 N N . GLU B 1 40 ? 67.128 57.907 28.276 1.00 25.35 40 GLU B N 1
ATOM 3243 C CA . GLU B 1 40 ? 68.582 57.739 28.111 1.00 28.13 40 GLU B CA 1
ATOM 3244 C C . GLU B 1 40 ? 69.361 58.604 29.089 1.00 28.36 40 GLU B C 1
ATOM 3245 O O . GLU B 1 40 ? 70.450 58.253 29.511 1.00 28.96 40 GLU B O 1
ATOM 3251 N N . ARG B 1 41 ? 68.806 59.748 29.425 1.00 28.45 41 ARG B N 1
ATOM 3252 C CA . ARG B 1 41 ? 69.575 60.761 30.106 1.00 30.01 41 ARG B CA 1
ATOM 3253 C C . ARG B 1 41 ? 69.069 60.922 31.539 1.00 30.00 41 ARG B C 1
ATOM 3254 O O . ARG B 1 41 ? 69.633 61.686 32.318 1.00 30.47 41 ARG B O 1
ATOM 3262 N N . LYS B 1 42 ? 68.011 60.165 31.869 1.00 30.13 42 LYS B N 1
ATOM 3263 C CA . LYS B 1 42 ? 67.279 60.242 33.127 1.00 29.27 42 LYS B CA 1
ATOM 3264 C C . LYS B 1 42 ? 67.020 61.672 33.497 1.00 28.27 42 LYS B C 1
ATOM 3265 O O . LYS B 1 42 ? 67.539 62.160 34.476 1.00 27.68 42 LYS B O 1
ATOM 3271 N N . LEU B 1 43 ? 66.234 62.366 32.687 1.00 27.90 43 LEU B N 1
ATOM 3272 C CA . LEU B 1 43 ? 65.936 63.770 32.997 1.00 27.35 43 LEU B CA 1
ATOM 3273 C C . LEU B 1 43 ? 65.254 63.873 34.359 1.00 26.09 43 LEU B C 1
ATOM 3274 O O . LEU B 1 43 ? 65.608 64.730 35.174 1.00 26.04 43 LEU B O 1
ATOM 3279 N N . VAL B 1 44 ? 64.340 62.953 34.626 1.00 24.62 44 VAL B N 1
ATOM 3280 C CA . VAL B 1 44 ? 63.701 62.946 35.918 1.00 24.57 44 VAL B CA 1
ATOM 3281 C C . VAL B 1 44 ? 64.081 61.716 36.737 1.00 23.46 44 VAL B C 1
ATOM 3282 O O . VAL B 1 44 ? 63.734 60.599 36.388 1.00 23.72 44 VAL B O 1
ATOM 3286 N N . PRO B 1 45 ? 64.838 61.925 37.817 1.00 23.19 45 PRO B N 1
ATOM 3287 C CA . PRO B 1 45 ? 65.483 60.855 38.629 1.00 22.88 45 PRO B CA 1
ATOM 3288 C C . PRO B 1 45 ? 64.457 59.880 39.152 1.00 22.19 45 PRO B C 1
ATOM 3289 O O . PRO B 1 45 ? 63.432 60.293 39.683 1.00 21.56 45 PRO B O 1
ATOM 3293 N N . GLY B 1 46 ? 64.722 58.599 38.979 1.00 22.71 46 GLY B N 1
ATOM 3294 C CA . GLY B 1 46 ? 63.848 57.560 39.536 1.00 22.93 46 GLY B CA 1
ATOM 3295 C C . GLY B 1 46 ? 62.568 57.217 38.770 1.00 22.66 46 GLY B C 1
ATOM 3296 O O . GLY B 1 46 ? 61.792 56.357 39.214 1.00 22.13 46 GLY B O 1
ATOM 3297 N N . VAL B 1 47 ? 62.351 57.879 37.623 1.00 22.81 47 VAL B N 1
ATOM 3298 C CA . VAL B 1 47 ? 61.182 57.593 36.767 1.00 22.67 47 VAL B CA 1
ATOM 3299 C C . VAL B 1 47 ? 61.543 57.166 35.364 1.00 21.81 47 VAL B C 1
ATOM 3300 O O . VAL B 1 47 ? 62.420 57.776 34.756 1.00 20.71 47 VAL B O 1
ATOM 3304 N N . VAL B 1 48 ? 60.832 56.152 34.851 1.00 21.60 48 VAL B N 1
ATOM 3305 C CA . VAL B 1 48 ? 60.919 55.781 33.420 1.00 21.41 48 VAL B CA 1
ATOM 3306 C C . VAL B 1 48 ? 59.657 56.221 32.686 1.00 20.64 48 VAL B C 1
ATOM 3307 O O . VAL B 1 48 ? 58.547 56.001 33.153 1.00 20.80 48 VAL B O 1
ATOM 3311 N N . PHE B 1 49 ? 59.840 56.885 31.555 1.00 20.13 49 PHE B N 1
ATOM 3312 C CA . PHE B 1 49 ? 58.722 57.288 30.721 1.00 19.54 49 PHE B CA 1
ATOM 3313 C C . PHE B 1 49 ? 58.297 56.171 29.795 1.00 19.80 49 PHE B C 1
ATOM 3314 O O . PHE B 1 49 ? 59.125 55.618 29.034 1.00 19.47 49 PHE B O 1
ATOM 3322 N N . ASN B 1 50 ? 57.017 55.835 29.862 1.00 19.26 50 ASN B N 1
ATOM 3323 C CA . ASN B 1 50 ? 56.443 54.947 28.890 1.00 19.64 50 ASN B CA 1
ATOM 3324 C C . ASN B 1 50 ? 55.764 55.798 27.810 1.00 20.22 50 ASN B C 1
ATOM 3325 O O . ASN B 1 50 ? 54.887 56.617 28.104 1.00 21.47 50 ASN B O 1
ATOM 3330 N N . CYS B 1 51 ? 56.135 55.572 26.568 1.00 20.19 51 CYS B N 1
ATOM 3331 C CA . CYS B 1 51 ? 55.702 56.437 25.513 1.00 21.04 51 CYS B CA 1
ATOM 3332 C C . CYS B 1 51 ? 54.561 55.901 24.643 1.00 19.61 51 CYS B C 1
ATOM 3333 O O . CYS B 1 51 ? 54.727 54.961 23.868 1.00 19.75 51 CYS B O 1
ATOM 3336 N N . VAL B 1 52 ? 53.396 56.505 24.771 1.00 18.17 52 VAL B N 1
ATOM 3337 C CA . VAL B 1 52 ? 52.267 56.052 23.990 1.00 17.81 52 VAL B CA 1
ATOM 3338 C C . VAL B 1 52 ? 51.972 57.106 22.933 1.00 17.63 52 VAL B C 1
ATOM 3339 O O . VAL B 1 52 ? 51.474 58.213 23.220 1.00 17.63 52 VAL B O 1
ATOM 3343 N N . VAL B 1 53 ? 52.399 56.801 21.720 1.00 17.10 53 VAL B N 1
ATOM 3344 C CA . VAL B 1 53 ? 52.219 57.713 20.599 1.00 16.87 53 VAL B CA 1
ATOM 3345 C C . VAL B 1 53 ? 51.301 56.964 19.660 1.00 17.15 53 VAL B C 1
ATOM 3346 O O . VAL B 1 53 ? 51.664 55.883 19.187 1.00 16.86 53 VAL B O 1
ATOM 3350 N N . ARG B 1 54 ? 50.098 57.505 19.438 1.00 17.43 54 ARG B N 1
ATOM 3351 C CA . ARG B 1 54 ? 49.019 56.803 18.697 1.00 17.46 54 ARG B CA 1
ATOM 3352 C C . ARG B 1 54 ? 48.615 57.562 17.444 1.00 16.37 54 ARG B C 1
ATOM 3353 O O . ARG B 1 54 ? 48.412 58.772 17.482 1.00 17.07 54 ARG B O 1
ATOM 3361 N N . ASP B 1 55 ? 48.469 56.867 16.334 1.00 15.40 55 ASP B N 1
ATOM 3362 C CA . ASP B 1 55 ? 47.997 57.476 15.095 1.00 14.14 55 ASP B CA 1
ATOM 3363 C C . ASP B 1 55 ? 46.441 57.468 15.015 1.00 13.68 55 ASP B C 1
ATOM 3364 O O . ASP B 1 55 ? 45.836 56.453 14.633 1.00 12.37 55 ASP B O 1
ATOM 3369 N N . ASP B 1 56 ? 45.795 58.592 15.356 1.00 12.53 56 ASP B N 1
ATOM 3370 C CA . ASP B 1 56 ? 44.328 58.715 15.178 1.00 11.61 56 ASP B CA 1
ATOM 3371 C C . ASP B 1 56 ? 43.847 59.098 13.771 1.00 11.12 56 ASP B C 1
ATOM 3372 O O . ASP B 1 56 ? 42.650 59.206 13.561 1.00 11.44 56 ASP B O 1
ATOM 3377 N N . GLN B 1 57 ? 44.781 59.328 12.846 1.00 10.53 57 GLN B N 1
ATOM 3378 C CA . GLN B 1 57 ? 44.502 59.721 11.477 1.00 11.21 57 GLN B CA 1
ATOM 3379 C C . GLN B 1 57 ? 43.544 60.895 11.323 1.00 11.32 57 GLN B C 1
ATOM 3380 O O . GLN B 1 57 ? 42.763 60.960 10.376 1.00 11.37 57 GLN B O 1
ATOM 3386 N N . TYR B 1 58 ? 43.603 61.813 12.274 1.00 11.27 58 TYR B N 1
ATOM 3387 C CA . TYR B 1 58 ? 42.764 63.000 12.229 1.00 12.14 58 TYR B CA 1
ATOM 3388 C C . TYR B 1 58 ? 41.246 62.711 12.429 1.00 11.88 58 TYR B C 1
ATOM 3389 O O . TYR B 1 58 ? 40.405 63.549 12.142 1.00 11.99 58 TYR B O 1
ATOM 3398 N N . ASN B 1 59 ? 40.927 61.544 12.964 1.00 12.03 59 ASN B N 1
ATOM 3399 C CA . ASN B 1 59 ? 39.566 61.173 13.220 1.00 12.53 59 ASN B CA 1
ATOM 3400 C C . ASN B 1 59 ? 39.245 61.354 14.709 1.00 12.88 59 ASN B C 1
ATOM 3401 O O . ASN B 1 59 ? 39.779 60.644 15.589 1.00 12.50 59 ASN B O 1
ATOM 3406 N N . ASN B 1 60 ? 38.344 62.281 14.992 1.00 12.85 60 ASN B N 1
ATOM 3407 C CA . ASN B 1 60 ? 38.045 62.639 16.371 1.00 13.90 60 ASN B CA 1
ATOM 3408 C C . ASN B 1 60 ? 37.570 61.496 17.226 1.00 14.25 60 ASN B C 1
ATOM 3409 O O . ASN B 1 60 ? 37.856 61.453 18.464 1.00 14.67 60 ASN B O 1
ATOM 3414 N N . ALA B 1 61 ? 36.827 60.581 16.609 1.00 14.10 61 ALA B N 1
ATOM 3415 C CA . ALA B 1 61 ? 36.376 59.408 17.367 1.00 14.44 61 ALA B CA 1
ATOM 3416 C C . ALA B 1 61 ? 37.561 58.544 17.817 1.00 14.58 61 ALA B C 1
ATOM 3417 O O . ALA B 1 61 ? 37.537 58.018 18.941 1.00 15.92 61 ALA B O 1
ATOM 3419 N N . ASN B 1 62 ? 38.590 58.378 16.979 1.00 14.12 62 ASN B N 1
ATOM 3420 C CA . ASN B 1 62 ? 39.729 57.583 17.429 1.00 14.40 62 ASN B CA 1
ATOM 3421 C C . ASN B 1 62 ? 40.411 58.344 18.590 1.00 14.66 62 ASN B C 1
ATOM 3422 O O . ASN B 1 62 ? 40.714 57.754 19.646 1.00 14.39 62 ASN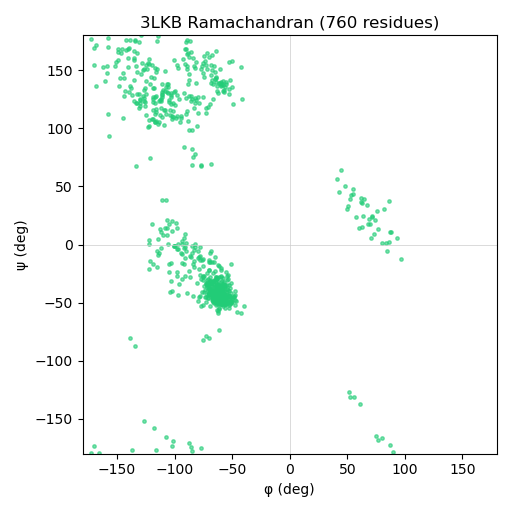 B O 1
ATOM 3427 N N . THR B 1 63 ? 40.636 59.649 18.394 1.00 14.37 63 THR B N 1
ATOM 3428 C CA . THR B 1 63 ? 41.324 60.475 19.380 1.00 14.50 63 THR B CA 1
ATOM 3429 C C . THR B 1 63 ? 40.652 60.328 20.774 1.00 15.53 63 THR B C 1
ATOM 3430 O O . THR B 1 63 ? 41.321 60.089 21.847 1.00 14.45 63 THR B O 1
ATOM 3434 N N . GLN B 1 64 ? 39.336 60.457 20.779 1.00 16.09 64 GLN B N 1
ATOM 3435 C CA . GLN B 1 64 ? 38.623 60.330 22.055 1.00 18.02 64 GLN B CA 1
ATOM 3436 C C . GLN B 1 64 ? 38.747 58.944 22.701 1.00 17.82 64 GLN B C 1
ATOM 3437 O O . GLN B 1 64 ? 38.979 58.808 23.951 1.00 17.87 64 GLN B O 1
ATOM 3443 N N . ARG B 1 65 ? 38.577 57.914 21.876 1.00 17.94 65 ARG B N 1
ATOM 3444 C CA . ARG B 1 65 ? 38.814 56.542 22.358 1.00 19.01 65 ARG B CA 1
ATOM 3445 C C . ARG B 1 65 ? 40.249 56.384 22.860 1.00 17.73 65 ARG B C 1
ATOM 3446 O O . ARG B 1 65 ? 40.460 55.842 23.955 1.00 18.08 65 ARG B O 1
ATOM 3454 N N . PHE B 1 66 ? 41.232 56.851 22.102 1.00 16.38 66 PHE B N 1
ATOM 3455 C CA . PHE B 1 66 ? 42.604 56.727 22.623 1.00 16.66 66 PHE B CA 1
ATOM 3456 C C . PHE B 1 66 ? 42.765 57.472 23.900 1.00 15.57 66 PHE B C 1
ATOM 3457 O O . PHE B 1 66 ? 43.399 56.985 24.805 1.00 16.49 66 PHE B O 1
ATOM 3465 N N . PHE B 1 67 ? 42.164 58.644 23.996 1.00 16.12 67 PHE B N 1
ATOM 3466 C CA . PHE B 1 67 ? 42.338 59.449 25.202 1.00 17.02 67 PHE B CA 1
ATOM 3467 C C . PHE B 1 67 ? 41.745 58.770 26.432 1.00 17.32 67 PHE B C 1
ATOM 3468 O O . PHE B 1 67 ? 42.375 58.717 27.493 1.00 16.72 67 PHE B O 1
ATOM 3476 N N . GLU B 1 68 ? 40.522 58.314 26.341 1.00 18.07 68 GLU B N 1
ATOM 3477 C CA . GLU B 1 68 ? 39.856 57.641 27.442 1.00 20.24 68 GLU B CA 1
ATOM 3478 C C . GLU B 1 68 ? 40.593 56.390 27.950 1.00 20.17 68 GLU B C 1
ATOM 3479 O O . GLU B 1 68 ? 40.711 56.184 29.094 1.00 19.56 68 GLU B O 1
ATOM 3485 N N . GLU B 1 69 ? 41.112 55.611 27.054 1.00 21.64 69 GLU B N 1
ATOM 3486 C CA . GLU B 1 69 ? 41.919 54.489 27.379 1.00 23.41 69 GLU B CA 1
ATOM 3487 C C . GLU B 1 69 ? 43.187 54.816 28.111 1.00 22.58 69 GLU B C 1
ATOM 3488 O O . GLU B 1 69 ? 43.595 54.123 28.966 1.00 22.46 69 GLU B O 1
ATOM 3494 N N . ALA B 1 70 ? 43.812 55.895 27.743 1.00 22.27 70 ALA B N 1
ATOM 3495 C CA . ALA B 1 70 ? 45.019 56.281 28.370 1.00 21.89 70 ALA B CA 1
ATOM 3496 C C . ALA B 1 70 ? 44.793 56.864 29.728 1.00 21.61 70 ALA B C 1
ATOM 3497 O O . ALA B 1 70 ? 45.621 56.766 30.556 1.00 21.47 70 ALA B O 1
ATOM 3499 N N . VAL B 1 71 ? 43.651 57.462 29.943 1.00 21.82 71 VAL B N 1
ATOM 3500 C CA . VAL B 1 71 ? 43.243 57.885 31.272 1.00 22.34 71 VAL B CA 1
ATOM 3501 C C . VAL B 1 71 ? 42.955 56.666 32.129 1.00 23.38 71 VAL B C 1
ATOM 3502 O O . VAL B 1 71 ? 43.544 56.494 33.189 1.00 23.87 71 VAL B O 1
ATOM 3506 N N . ASP B 1 72 ? 42.108 55.768 31.649 1.00 24.92 72 ASP B N 1
ATOM 3507 C CA . ASP B 1 72 ? 41.772 54.590 32.446 1.00 26.64 72 ASP B CA 1
ATOM 3508 C C . ASP B 1 72 ? 42.937 53.671 32.795 1.00 25.77 72 ASP B C 1
ATOM 3509 O O . ASP B 1 72 ? 43.107 53.236 33.929 1.00 25.73 72 ASP B O 1
ATOM 3514 N N . ARG B 1 73 ? 43.782 53.417 31.834 1.00 25.68 73 ARG B N 1
ATOM 3515 C CA . ARG B 1 73 ? 44.781 52.393 32.034 1.00 26.19 73 ARG B CA 1
ATOM 3516 C C . ARG B 1 73 ? 46.122 52.959 32.559 1.00 24.95 73 ARG B C 1
ATOM 3517 O O . ARG B 1 73 ? 46.818 52.309 33.316 1.00 25.04 73 ARG B O 1
ATOM 3525 N N . PHE B 1 74 ? 46.440 54.193 32.205 1.00 23.91 74 PHE B N 1
ATOM 3526 C CA . PHE B 1 74 ? 47.720 54.757 32.548 1.00 23.22 74 PHE B CA 1
ATOM 3527 C C . PHE B 1 74 ? 47.631 55.914 33.528 1.00 23.74 74 PHE B C 1
ATOM 3528 O O . PHE B 1 74 ? 48.642 56.356 34.017 1.00 24.68 74 PHE B O 1
ATOM 3536 N N . LYS B 1 75 ? 46.424 56.381 33.846 1.00 23.67 75 LYS B N 1
ATOM 3537 C CA . LYS B 1 75 ? 46.257 57.559 34.706 1.00 23.95 75 LYS B CA 1
ATOM 3538 C C . LYS B 1 75 ? 47.269 58.667 34.397 1.00 21.99 75 LYS B C 1
ATOM 3539 O O . LYS B 1 75 ? 48.017 59.125 35.253 1.00 20.63 75 LYS B O 1
ATOM 3545 N N . ILE B 1 76 ? 47.247 59.078 33.132 1.00 20.80 76 ILE B N 1
ATOM 3546 C CA . ILE B 1 76 ? 48.120 60.123 32.603 1.00 19.41 76 ILE B CA 1
ATOM 3547 C C . ILE B 1 76 ? 47.987 61.487 33.272 1.00 18.16 76 ILE B C 1
ATOM 3548 O O . ILE B 1 76 ? 46.897 61.945 33.560 1.00 17.79 76 ILE B O 1
ATOM 3553 N N . PRO B 1 77 ? 49.100 62.121 33.535 1.00 17.05 77 PRO B N 1
ATOM 3554 C CA . PRO B 1 77 ? 49.100 63.393 34.223 1.00 16.63 77 PRO B CA 1
ATOM 3555 C C . PRO B 1 77 ? 49.096 64.568 33.244 1.00 16.25 77 PRO B C 1
ATOM 3556 O O . PRO B 1 77 ? 48.800 65.635 33.629 1.00 16.35 77 PRO B O 1
ATOM 3560 N N . VAL B 1 78 ? 49.420 64.302 31.989 1.00 15.04 78 VAL B N 1
ATOM 3561 C CA . VAL B 1 78 ? 49.433 65.252 30.915 1.00 14.47 78 VAL B CA 1
ATOM 3562 C C . VAL B 1 78 ? 48.885 64.659 29.594 1.00 13.87 78 VAL B C 1
ATOM 3563 O O . VAL B 1 78 ? 48.940 63.522 29.373 1.00 13.33 78 VAL B O 1
ATOM 3567 N N . PHE B 1 79 ? 48.350 65.475 28.735 1.00 12.26 79 PHE B N 1
ATOM 3568 C CA . PHE B 1 79 ? 47.849 65.045 27.471 1.00 10.73 79 PHE B CA 1
ATOM 3569 C C . PHE B 1 79 ? 48.518 65.876 26.421 1.00 10.37 79 PHE B C 1
ATOM 3570 O O . PHE B 1 79 ? 48.386 67.037 26.472 1.00 8.50 79 PHE B O 1
ATOM 3578 N N . LEU B 1 80 ? 49.209 65.240 25.478 1.00 9.59 80 LEU B N 1
ATOM 3579 C CA . LEU B 1 80 ? 49.708 65.891 24.250 1.00 9.72 80 LEU B CA 1
ATOM 3580 C C . LEU B 1 80 ? 48.754 65.591 23.086 1.00 9.84 80 LEU B C 1
ATOM 3581 O O . LEU B 1 80 ? 48.666 64.453 22.609 1.00 10.27 80 LEU B O 1
ATOM 3586 N N . SER B 1 81 ? 48.035 66.619 22.663 1.00 8.81 81 SER B N 1
ATOM 3587 C CA . SER B 1 81 ? 46.941 66.440 21.760 1.00 9.98 81 SER B CA 1
ATOM 3588 C C . SER B 1 81 ? 47.324 67.126 20.483 1.00 9.74 81 SER B C 1
ATOM 3589 O O . SER B 1 81 ? 48.413 67.750 20.370 1.00 10.58 81 SER B O 1
ATOM 3592 N N . TYR B 1 82 ? 46.421 67.043 19.510 1.00 8.65 82 TYR B N 1
ATOM 3593 C CA . TYR B 1 82 ? 46.808 67.391 18.156 1.00 6.96 82 TYR B CA 1
ATOM 3594 C C . TYR B 1 82 ? 45.759 68.190 17.400 1.00 6.40 82 TYR B C 1
ATOM 3595 O O . TYR B 1 82 ? 45.908 69.377 17.301 1.00 6.76 82 TYR B O 1
ATOM 3604 N N . ALA B 1 83 ? 44.728 67.561 16.850 1.00 7.08 83 ALA B N 1
ATOM 3605 C CA . ALA B 1 83 ? 43.803 68.246 15.921 1.00 6.86 83 ALA B CA 1
ATOM 3606 C C . ALA B 1 83 ? 43.023 69.389 16.587 1.00 8.13 83 ALA B C 1
ATOM 3607 O O . ALA B 1 83 ? 42.629 69.270 17.754 1.00 9.78 83 ALA B O 1
ATOM 3609 N N . THR B 1 84 ? 42.842 70.518 15.893 1.00 8.32 84 THR B N 1
ATOM 3610 C CA . THR B 1 84 ? 42.064 71.559 16.481 1.00 8.52 84 THR B CA 1
ATOM 3611 C C . THR B 1 84 ? 40.680 71.050 16.734 1.00 8.46 84 THR B C 1
ATOM 3612 O O . THR B 1 84 ? 40.207 71.194 17.837 1.00 8.52 84 THR B O 1
ATOM 3616 N N . GLY B 1 85 ? 40.069 70.380 15.751 1.00 9.24 85 GLY B N 1
ATOM 3617 C CA . GLY B 1 85 ? 38.728 69.786 15.938 1.00 9.30 85 GLY B CA 1
ATOM 3618 C C . GLY B 1 85 ? 38.579 68.807 17.119 1.00 9.79 85 GLY B C 1
ATOM 3619 O O . GLY B 1 85 ? 37.596 68.841 17.870 1.00 10.51 85 GLY B O 1
ATOM 3620 N N . ALA B 1 86 ? 39.540 67.912 17.273 1.00 9.50 86 ALA B N 1
ATOM 3621 C CA . ALA B 1 86 ? 39.520 66.974 18.373 1.00 9.73 86 ALA B CA 1
ATOM 3622 C C . ALA B 1 86 ? 39.623 67.764 19.711 1.00 10.43 86 ALA B C 1
ATOM 3623 O O . ALA B 1 86 ? 38.861 67.498 20.665 1.00 11.34 86 ALA B O 1
ATOM 3625 N N . ASN B 1 87 ? 40.511 68.754 19.764 1.00 10.08 87 ASN B N 1
ATOM 3626 C CA . ASN B 1 87 ? 40.631 69.574 20.951 1.00 11.50 87 ASN B CA 1
ATOM 3627 C C . ASN B 1 87 ? 39.356 70.355 21.325 1.00 11.99 87 ASN B C 1
ATOM 3628 O O . ASN B 1 87 ? 38.958 70.356 22.498 1.00 12.10 87 ASN B O 1
ATOM 3633 N N . LEU B 1 88 ? 38.717 70.975 20.341 1.00 12.01 88 LEU B N 1
ATOM 3634 C CA . LEU B 1 88 ? 37.449 71.636 20.569 1.00 13.74 88 LEU B CA 1
ATOM 3635 C C . LEU B 1 88 ? 36.405 70.666 21.139 1.00 14.94 88 LEU B C 1
ATOM 3636 O O . LEU B 1 88 ? 35.629 71.019 22.027 1.00 15.31 88 LEU B O 1
ATOM 3641 N N . GLN B 1 89 ? 36.388 69.446 20.630 1.00 15.32 89 GLN B N 1
ATOM 3642 C CA . GLN B 1 89 ? 35.390 68.494 21.079 1.00 16.38 89 GLN B CA 1
ATOM 3643 C C . GLN B 1 89 ? 35.675 67.999 22.521 1.00 15.90 89 GLN B C 1
ATOM 3644 O O . GLN B 1 89 ? 34.766 67.761 23.309 1.00 14.83 89 GLN B O 1
ATOM 3650 N N . LEU B 1 90 ? 36.956 67.905 22.878 1.00 15.96 90 LEU B N 1
ATOM 3651 C CA . LEU B 1 90 ? 37.334 67.369 24.190 1.00 15.81 90 LEU B CA 1
ATOM 3652 C C . LEU B 1 90 ? 37.456 68.369 25.345 1.00 15.51 90 LEU B C 1
ATOM 3653 O O . LEU B 1 90 ? 37.686 67.975 26.512 1.00 15.84 90 LEU B O 1
ATOM 3658 N N . LYS B 1 91 ? 37.329 69.660 25.056 1.00 14.93 91 LYS B N 1
ATOM 3659 C CA . LYS B 1 91 ? 37.502 70.660 26.138 1.00 14.28 91 LYS B CA 1
ATOM 3660 C C . LYS B 1 91 ? 36.668 70.275 27.393 1.00 12.83 91 LYS B C 1
ATOM 3661 O O . LYS B 1 91 ? 37.171 70.343 28.483 1.00 12.73 91 LYS B O 1
ATOM 3667 N N . PRO B 1 92 ? 35.405 69.865 27.238 1.00 12.47 92 PRO B N 1
ATOM 3668 C CA . PRO B 1 92 ? 34.653 69.619 28.483 1.00 13.35 92 PRO B CA 1
ATOM 3669 C C . PRO B 1 92 ? 35.261 68.473 29.290 1.00 13.68 92 PRO B C 1
ATOM 3670 O O . PRO B 1 92 ? 35.416 68.591 30.523 1.00 14.24 92 PRO B O 1
ATOM 3674 N N . LEU B 1 93 ? 35.661 67.405 28.589 1.00 13.62 93 LEU B N 1
ATOM 3675 C CA . LEU B 1 93 ? 36.267 66.244 29.226 1.00 13.09 93 LEU B CA 1
ATOM 3676 C C . LEU B 1 93 ? 37.645 66.551 29.833 1.00 12.54 93 LEU B C 1
ATOM 3677 O O . LEU B 1 93 ? 37.974 66.083 30.940 1.00 13.19 93 LEU B O 1
ATOM 3682 N N . ILE B 1 94 ? 38.438 67.347 29.130 1.00 11.51 94 ILE B N 1
ATOM 3683 C CA . ILE B 1 94 ? 39.700 67.800 29.672 1.00 11.46 94 ILE B CA 1
ATOM 3684 C C . ILE B 1 94 ? 39.520 68.614 30.961 1.00 11.57 94 ILE B C 1
ATOM 3685 O O . ILE B 1 94 ? 40.264 68.448 31.937 1.00 9.66 94 ILE B O 1
ATOM 3690 N N . GLN B 1 95 ? 38.545 69.517 30.929 1.00 12.76 95 GLN B N 1
ATOM 3691 C CA . GLN B 1 95 ? 38.215 70.343 32.088 1.00 13.59 95 GLN B CA 1
ATOM 3692 C C . GLN B 1 95 ? 37.744 69.446 33.216 1.00 14.18 95 GLN B C 1
ATOM 3693 O O . GLN B 1 95 ? 38.203 69.557 34.351 1.00 13.15 95 GLN B O 1
ATOM 3699 N N . GLU B 1 96 ? 36.841 68.526 32.887 1.00 15.60 96 GLU B N 1
ATOM 3700 C CA . GLU B 1 96 ? 36.382 67.500 33.848 1.00 17.20 96 GLU B CA 1
ATOM 3701 C C . GLU B 1 96 ? 37.490 66.714 34.507 1.00 17.05 96 GLU B C 1
ATOM 3702 O O . GLU B 1 96 ? 37.434 66.416 35.716 1.00 17.17 96 GLU B O 1
ATOM 3708 N N . LEU B 1 97 ? 38.470 66.302 33.707 1.00 16.10 97 LEU B N 1
ATOM 3709 C CA . LEU B 1 97 ? 39.509 65.438 34.246 1.00 15.33 97 LEU B CA 1
ATOM 3710 C C . LEU B 1 97 ? 40.598 66.208 34.869 1.00 15.08 97 LEU B C 1
ATOM 3711 O O . LEU B 1 97 ? 41.432 65.608 35.548 1.00 15.86 97 LEU B O 1
ATOM 3716 N N . ARG B 1 98 ? 40.600 67.525 34.674 1.00 15.13 98 ARG B N 1
ATOM 3717 C CA . ARG B 1 98 ? 41.603 68.399 35.327 1.00 16.33 98 ARG B CA 1
ATOM 3718 C C . ARG B 1 98 ? 42.984 68.008 34.847 1.00 15.05 98 ARG B C 1
ATOM 3719 O O . ARG B 1 98 ? 43.898 67.926 35.646 1.00 15.94 98 ARG B O 1
ATOM 3727 N N . ILE B 1 99 ? 43.119 67.697 33.558 1.00 14.90 99 ILE B N 1
ATOM 3728 C CA . ILE B 1 99 ? 44.395 67.218 33.001 1.00 14.54 99 ILE B CA 1
ATOM 3729 C C . ILE B 1 99 ? 45.105 68.254 32.100 1.00 12.86 99 ILE B C 1
ATOM 3730 O O . ILE B 1 99 ? 44.576 68.638 31.069 1.00 13.23 99 ILE B O 1
ATOM 3735 N N . PRO B 1 100 ? 46.292 68.726 32.496 1.00 12.14 100 PRO B N 1
ATOM 3736 C CA . PRO B 1 100 ? 46.943 69.711 31.619 1.00 11.72 100 PRO B CA 1
ATOM 3737 C C . PRO B 1 100 ? 47.114 69.078 30.251 1.00 11.85 100 PRO B C 1
ATOM 3738 O O . PRO B 1 100 ? 47.545 67.929 30.158 1.00 10.99 100 PRO B O 1
ATOM 3742 N N . THR B 1 101 ? 46.718 69.840 29.230 1.00 12.44 101 THR B N 1
ATOM 3743 C CA . THR B 1 101 ? 46.673 69.451 27.835 1.00 12.27 101 THR B CA 1
ATOM 3744 C C . THR B 1 101 ? 47.455 70.488 27.003 1.00 12.70 101 THR B C 1
ATOM 3745 O O . THR B 1 101 ? 47.189 71.697 27.089 1.00 13.09 101 THR B O 1
ATOM 3749 N N . ILE B 1 102 ? 48.456 69.995 26.262 1.00 11.83 102 ILE B N 1
ATOM 3750 C CA . ILE B 1 102 ? 49.355 70.795 25.482 1.00 11.35 102 ILE B CA 1
ATOM 3751 C C . ILE B 1 102 ? 49.127 70.329 24.053 1.00 11.57 102 ILE B C 1
ATOM 3752 O O . ILE B 1 102 ? 49.470 69.201 23.698 1.00 12.72 102 ILE B O 1
ATOM 3757 N N . PRO B 1 103 ? 48.476 71.168 23.234 1.00 11.28 103 PRO B N 1
ATOM 3758 C CA . PRO B 1 103 ? 48.195 70.732 21.850 1.00 10.41 103 PRO B CA 1
ATOM 3759 C C . PRO B 1 103 ? 49.167 71.234 20.822 1.00 9.73 103 PRO B C 1
ATOM 3760 O O . PRO B 1 103 ? 49.767 72.267 21.018 1.00 10.56 103 PRO B O 1
ATOM 3764 N N . ALA B 1 104 ? 49.271 70.483 19.732 1.00 9.93 104 ALA B N 1
ATOM 3765 C CA . ALA B 1 104 ? 49.855 70.920 18.446 1.00 9.73 104 ALA B CA 1
ATOM 3766 C C . ALA B 1 104 ? 49.032 72.003 17.775 1.00 9.57 104 ALA B C 1
ATOM 3767 O O . ALA B 1 104 ? 49.587 72.890 17.089 1.00 10.62 104 ALA B O 1
ATOM 3769 N N . SER B 1 105 ? 47.712 71.851 17.854 1.00 8.46 105 SER B N 1
ATOM 3770 C CA . SER B 1 105 ? 46.794 72.895 17.475 1.00 8.74 105 SER B CA 1
ATOM 3771 C C . SER B 1 105 ? 47.120 74.228 18.199 1.00 9.39 105 SER B C 1
ATOM 3772 O O . SER B 1 105 ? 47.269 74.260 19.413 1.00 9.49 105 SER B O 1
ATOM 3775 N N . MET B 1 106 ? 47.219 75.308 17.437 1.00 9.55 106 MET B N 1
ATOM 3776 C CA . MET B 1 106 ? 47.395 76.647 17.992 1.00 10.33 106 MET B CA 1
ATOM 3777 C C . MET B 1 106 ? 46.124 77.526 17.872 1.00 10.28 106 MET B C 1
ATOM 3778 O O . MET B 1 106 ? 46.197 78.702 17.615 1.00 11.05 106 MET B O 1
ATOM 3783 N N . HIS B 1 107 ? 44.941 76.973 18.049 1.00 11.02 107 HIS B N 1
ATOM 3784 C CA . HIS B 1 107 ? 43.722 77.789 17.867 1.00 11.66 107 HIS B CA 1
ATOM 3785 C C . HIS B 1 107 ? 43.461 78.564 19.145 1.00 12.30 107 HIS B C 1
ATOM 3786 O O . HIS B 1 107 ? 43.320 77.958 20.215 1.00 12.58 107 HIS B O 1
ATOM 3793 N N . ILE B 1 108 ? 43.417 79.898 19.056 1.00 12.73 108 ILE B N 1
ATOM 3794 C CA . ILE B 1 108 ? 43.238 80.757 20.250 1.00 12.55 108 ILE B CA 1
ATOM 3795 C C . ILE B 1 108 ? 41.993 80.355 21.057 1.00 13.11 108 ILE B C 1
ATOM 3796 O O . ILE B 1 108 ? 41.950 80.500 22.291 1.00 12.27 108 ILE B O 1
ATOM 3801 N N . GLU B 1 109 ? 40.994 79.817 20.358 1.00 13.22 109 GLU B N 1
ATOM 3802 C CA . GLU B 1 109 ? 39.728 79.488 20.981 1.00 14.24 109 GLU B CA 1
ATOM 3803 C C . GLU B 1 109 ? 39.884 78.332 21.998 1.00 14.37 109 GLU B C 1
ATOM 3804 O O . GLU B 1 109 ? 39.043 78.151 22.908 1.00 12.76 109 GLU B O 1
ATOM 3810 N N . LEU B 1 110 ? 41.010 77.615 21.930 1.00 13.06 110 LEU B N 1
ATOM 3811 C CA . LEU B 1 110 ? 41.189 76.531 22.905 1.00 12.87 110 LEU B CA 1
ATOM 3812 C C . LEU B 1 110 ? 41.400 77.088 24.312 1.00 14.32 110 LEU B C 1
ATOM 3813 O O . LEU B 1 110 ? 41.113 76.392 25.299 1.00 13.68 110 LEU B O 1
ATOM 3818 N N . ILE B 1 111 ? 41.960 78.296 24.404 1.00 14.56 111 ILE B N 1
ATOM 3819 C CA . ILE B 1 111 ? 42.320 78.830 25.705 1.00 16.01 111 ILE B CA 1
ATOM 3820 C C . ILE B 1 111 ? 41.343 79.936 26.135 1.00 17.62 111 ILE B C 1
ATOM 3821 O O . ILE B 1 111 ? 41.441 80.474 27.239 1.00 18.35 111 ILE B O 1
ATOM 3826 N N . ASP B 1 112 ? 40.365 80.211 25.282 1.00 18.47 112 ASP B N 1
ATOM 3827 C CA . ASP B 1 112 ? 39.220 81.000 25.667 1.00 20.23 112 ASP B CA 1
ATOM 3828 C C . ASP B 1 112 ? 38.207 80.213 26.508 1.00 20.70 112 ASP B C 1
ATOM 3829 O O . ASP B 1 112 ? 38.092 78.978 26.376 1.00 20.86 112 ASP B O 1
ATOM 3834 N N . PRO B 1 113 ? 37.469 80.929 27.383 1.00 21.01 113 PRO B N 1
ATOM 3835 C CA . PRO B 1 113 ? 36.503 80.310 28.281 1.00 20.62 113 PRO B CA 1
ATOM 3836 C C . PRO B 1 113 ? 35.276 79.955 27.479 1.00 19.92 113 PRO B C 1
ATOM 3837 O O . PRO B 1 113 ? 35.026 80.591 26.467 1.00 20.63 113 PRO B O 1
ATOM 3841 N N . PRO B 1 114 ? 34.517 78.938 27.905 1.00 18.90 114 PRO B N 1
ATOM 3842 C CA . PRO B 1 114 ? 34.632 78.079 29.098 1.00 18.04 114 PRO B CA 1
ATOM 3843 C C . PRO B 1 114 ? 35.551 76.844 28.913 1.00 16.68 114 PRO B C 1
ATOM 3844 O O . PRO B 1 114 ? 36.081 76.641 27.810 1.00 16.19 114 PRO B O 1
ATOM 3848 N N . ASN B 1 115 ? 35.770 76.083 29.994 1.00 14.89 115 ASN B N 1
ATOM 3849 C CA . ASN B 1 115 ? 36.593 74.869 29.990 1.00 14.26 115 ASN B CA 1
ATOM 3850 C C . ASN B 1 115 ? 38.019 75.049 29.462 1.00 14.06 115 ASN B C 1
ATOM 3851 O O . ASN B 1 115 ? 38.488 74.289 28.634 1.00 14.86 115 ASN B O 1
ATOM 3856 N N . ASN B 1 116 ? 38.704 76.063 29.927 1.00 13.82 116 ASN B N 1
ATOM 3857 C CA . ASN B 1 116 ? 39.962 76.409 29.357 1.00 14.26 116 ASN B CA 1
ATOM 3858 C C . ASN B 1 116 ? 41.097 76.415 30.342 1.00 14.75 116 ASN B C 1
ATOM 3859 O O . ASN B 1 116 ? 42.215 76.773 29.935 1.00 15.37 116 ASN B O 1
ATOM 3864 N N . ASP B 1 117 ? 40.815 76.030 31.598 1.00 14.63 117 ASP B N 1
ATOM 3865 C CA . ASP B 1 117 ? 41.788 76.070 32.703 1.00 15.83 117 ASP B CA 1
ATOM 3866 C C . ASP B 1 117 ? 42.994 75.134 32.516 1.00 15.64 117 ASP B C 1
ATOM 3867 O O . ASP B 1 117 ? 44.052 75.411 33.051 1.00 15.09 117 ASP B O 1
ATOM 3872 N N . TYR B 1 118 ? 42.830 74.030 31.783 1.00 15.22 118 TYR B N 1
ATOM 3873 C CA . TYR B 1 118 ? 43.877 72.989 31.753 1.00 15.54 118 TYR B CA 1
ATOM 3874 C C . TYR B 1 118 ? 44.575 72.857 30.391 1.00 15.16 118 TYR B C 1
ATOM 3875 O O . TYR B 1 118 ? 45.375 71.926 30.202 1.00 15.20 118 TYR B O 1
ATOM 3884 N N . ILE B 1 119 ? 44.323 73.824 29.491 1.00 13.97 119 ILE B N 1
ATOM 3885 C CA . ILE B 1 119 ? 44.895 73.822 28.132 1.00 12.95 119 ILE B CA 1
ATOM 3886 C C . ILE B 1 119 ? 45.924 74.912 27.892 1.00 13.09 119 ILE B C 1
ATOM 3887 O O . ILE B 1 119 ? 45.645 76.062 28.137 1.00 14.27 119 ILE B O 1
ATOM 3892 N N . PHE B 1 120 ? 47.102 74.551 27.383 1.00 13.21 120 PHE B N 1
ATOM 3893 C CA . PHE B 1 120 ? 48.222 75.483 27.200 1.00 12.37 120 PHE B CA 1
ATOM 3894 C C . PHE B 1 120 ? 48.795 75.395 25.803 1.00 12.95 120 PHE B C 1
ATOM 3895 O O . PHE B 1 120 ? 49.231 74.326 25.387 1.00 13.99 120 PHE B O 1
ATOM 3903 N N . LEU B 1 121 ? 48.757 76.500 25.066 1.00 12.98 121 LEU B N 1
ATOM 3904 C CA . LEU B 1 121 ? 49.436 76.639 23.784 1.00 12.85 121 LEU B CA 1
ATOM 3905 C C . LEU B 1 121 ? 50.936 76.827 23.980 1.00 13.25 121 LEU B C 1
ATOM 3906 O O . LEU B 1 121 ? 51.370 77.708 24.712 1.00 13.27 121 LEU B O 1
ATOM 3911 N N . PRO B 1 122 ? 51.755 76.005 23.323 1.00 14.71 122 PRO B N 1
ATOM 3912 C CA . PRO B 1 122 ? 53.200 76.226 23.480 1.00 15.10 122 PRO B CA 1
ATOM 3913 C C . PRO B 1 122 ? 53.650 77.494 22.772 1.00 16.02 122 PRO B C 1
ATOM 3914 O O . PRO B 1 122 ? 54.573 78.175 23.260 1.00 16.00 122 PRO B O 1
ATOM 3918 N N . THR B 1 123 ? 52.993 77.797 21.643 1.00 15.89 123 THR B N 1
ATOM 3919 C CA . THR B 1 123 ? 53.323 78.953 20.835 1.00 16.75 123 THR B CA 1
ATOM 3920 C C . THR B 1 123 ? 52.090 79.725 20.401 1.00 16.71 123 THR B C 1
ATOM 3921 O O . THR B 1 123 ? 50.933 79.340 20.606 1.00 18.37 123 THR B O 1
ATOM 3925 N N . THR B 1 124 ? 52.398 80.816 19.762 1.00 15.12 124 THR B N 1
ATOM 3926 C CA . THR B 1 124 ? 51.488 81.744 19.179 1.00 15.03 124 THR B CA 1
ATOM 3927 C C . THR B 1 124 ? 50.317 81.088 18.420 1.00 14.02 124 THR B C 1
ATOM 3928 O O . THR B 1 124 ? 50.418 79.952 17.935 1.00 14.51 124 THR B O 1
ATOM 3932 N N . SER B 1 125 ? 49.187 81.781 18.336 1.00 12.75 125 SER B N 1
ATOM 3933 C CA . SER B 1 125 ? 47.986 81.175 17.739 1.00 11.19 125 SER B CA 1
ATOM 3934 C C . SER B 1 125 ? 47.918 81.447 16.269 1.00 10.99 125 SER B C 1
ATOM 3935 O O . SER B 1 125 ? 48.641 82.323 15.752 1.00 11.71 125 SER B O 1
ATOM 3938 N N . TYR B 1 126 ? 47.014 80.734 15.605 1.00 10.08 126 TYR B N 1
ATOM 3939 C CA . TYR B 1 126 ? 46.777 80.883 14.180 1.00 10.70 126 TYR B CA 1
ATOM 3940 C C . TYR B 1 126 ? 46.311 82.292 13.833 1.00 10.82 126 TYR B C 1
ATOM 3941 O O . TYR B 1 126 ? 46.674 82.867 12.799 1.00 11.15 126 TYR B O 1
ATOM 3950 N N . SER B 1 127 ? 45.459 82.819 14.701 1.00 10.62 127 SER B N 1
ATOM 3951 C CA . SER B 1 127 ? 44.857 84.115 14.518 1.00 9.34 127 SER B CA 1
ATOM 3952 C C . SER B 1 127 ? 45.923 85.192 14.555 1.00 9.25 127 SER B C 1
ATOM 3953 O O . SER B 1 127 ? 45.924 86.114 13.742 1.00 9.59 127 SER B O 1
ATOM 3956 N N . GLU B 1 128 ? 46.862 85.075 15.482 1.00 9.19 128 GLU B N 1
ATOM 3957 C CA . GLU B 1 128 ? 47.891 86.095 15.578 1.00 8.90 128 GLU B CA 1
ATOM 3958 C C . GLU B 1 128 ? 48.847 85.951 14.389 1.00 8.35 128 GLU B C 1
ATOM 3959 O O . GLU B 1 128 ? 49.330 86.959 13.856 1.00 8.76 128 GLU B O 1
ATOM 3965 N N . GLN B 1 129 ? 49.089 84.715 13.927 1.00 7.51 129 GLN B N 1
ATOM 3966 C CA . GLN B 1 129 ? 49.945 84.519 12.751 1.00 7.05 129 GLN B CA 1
ATOM 3967 C C . GLN B 1 129 ? 49.277 85.111 11.519 1.00 8.40 129 GLN B C 1
ATOM 3968 O O . GLN B 1 129 ? 49.903 85.853 10.741 1.00 9.31 129 GLN B O 1
ATOM 3974 N N . VAL B 1 130 ? 48.010 84.840 11.326 1.00 8.81 130 VAL B N 1
ATOM 3975 C CA . VAL B 1 130 ? 47.291 85.431 10.222 1.00 9.82 130 VAL B CA 1
ATOM 3976 C C . VAL B 1 130 ? 47.134 86.946 10.270 1.00 9.85 130 VAL B C 1
ATOM 3977 O O . VAL B 1 130 ? 47.299 87.591 9.305 1.00 8.81 130 VAL B O 1
ATOM 3981 N N . VAL B 1 131 ? 46.873 87.476 11.438 1.00 10.68 131 VAL B N 1
ATOM 3982 C CA . VAL B 1 131 ? 46.808 88.896 11.654 1.00 12.24 131 VAL B CA 1
ATOM 3983 C C . VAL B 1 131 ? 48.158 89.544 11.435 1.00 13.03 131 VAL B C 1
ATOM 3984 O O . VAL B 1 131 ? 48.216 90.607 10.927 1.00 15.31 131 VAL B O 1
ATOM 3988 N N . ALA B 1 132 ? 49.231 88.871 11.794 1.00 12.60 132 ALA B N 1
ATOM 3989 C CA . ALA B 1 132 ? 50.531 89.417 11.610 1.00 11.44 132 ALA B CA 1
ATOM 3990 C C . ALA B 1 132 ? 50.831 89.516 10.163 1.00 10.35 132 ALA B C 1
ATOM 3991 O O . ALA B 1 132 ? 51.315 90.492 9.713 1.00 10.07 132 ALA B O 1
ATOM 3993 N N . LEU B 1 133 ? 50.462 88.491 9.452 1.00 9.81 133 LEU B N 1
ATOM 3994 C CA . LEU B 1 133 ? 50.604 88.493 8.014 1.00 9.26 133 LEU B CA 1
ATOM 3995 C C . LEU B 1 133 ? 49.775 89.594 7.295 1.00 9.11 133 LEU B C 1
ATOM 3996 O O . LEU B 1 133 ? 50.253 90.238 6.377 1.00 10.50 133 LEU B O 1
ATOM 4001 N N . LEU B 1 134 ? 48.532 89.791 7.684 1.00 8.70 134 LEU B N 1
ATOM 4002 C CA . LEU B 1 134 ? 47.704 90.828 7.081 1.00 9.14 134 LEU B CA 1
ATOM 4003 C C . LEU B 1 134 ? 48.299 92.196 7.376 1.00 10.57 134 LEU B C 1
ATOM 4004 O O . LEU B 1 134 ? 48.121 93.136 6.576 1.00 9.87 134 LEU B O 1
ATOM 4009 N N . GLU B 1 135 ? 48.969 92.301 8.537 1.00 11.40 135 GLU B N 1
ATOM 4010 C CA . GLU B 1 135 ? 49.671 93.516 8.886 1.00 14.18 135 GLU B CA 1
ATOM 4011 C C . GLU B 1 135 ? 50.864 93.736 7.934 1.00 14.52 135 GLU B C 1
ATOM 4012 O O . GLU B 1 135 ? 51.061 94.859 7.440 1.00 15.79 135 GLU B O 1
ATOM 4018 N N . TYR B 1 136 ? 51.636 92.683 7.656 1.00 13.74 136 TYR B N 1
ATOM 4019 C CA . TYR B 1 136 ? 52.692 92.766 6.651 1.00 13.34 136 TYR B CA 1
ATOM 4020 C C . TYR B 1 136 ? 52.097 93.219 5.277 1.00 14.17 136 TYR B C 1
ATOM 4021 O O . TYR B 1 136 ? 52.660 94.078 4.584 1.00 12.02 136 TYR B O 1
ATOM 4030 N N . ILE B 1 137 ? 50.954 92.634 4.886 1.00 13.69 137 ILE B N 1
ATOM 4031 C CA . ILE B 1 137 ? 50.331 93.058 3.616 1.00 13.39 137 ILE B CA 1
ATOM 4032 C C . ILE B 1 137 ? 49.926 94.569 3.582 1.00 13.37 137 ILE B C 1
ATOM 4033 O O . ILE B 1 137 ? 50.129 95.245 2.563 1.00 12.19 137 ILE B O 1
ATOM 4038 N N . ALA B 1 138 ? 49.368 95.091 4.676 1.00 13.87 138 ALA B N 1
ATOM 4039 C CA . ALA B 1 138 ? 48.894 96.504 4.667 1.00 14.95 138 ALA B CA 1
ATOM 4040 C C . ALA B 1 138 ? 50.004 97.547 4.643 1.00 15.64 138 ALA B C 1
ATOM 4041 O O . ALA B 1 138 ? 49.781 98.609 4.096 1.00 15.47 138 ALA B O 1
ATOM 4043 N N . ARG B 1 139 ? 51.174 97.262 5.215 1.00 17.68 139 ARG B N 1
ATOM 4044 C CA . ARG B 1 139 ? 52.273 98.227 5.108 1.00 20.59 139 ARG B CA 1
ATOM 4045 C C . ARG B 1 139 ? 52.915 98.220 3.713 1.00 21.17 139 ARG B C 1
ATOM 4046 O O . ARG B 1 139 ? 53.422 99.253 3.236 1.00 20.36 139 ARG B O 1
ATOM 4054 N N . GLU B 1 140 ? 52.826 97.075 3.034 1.00 21.27 140 GLU B N 1
ATOM 4055 C CA . GLU B 1 140 ? 53.297 96.974 1.649 1.00 21.90 140 GLU B CA 1
ATOM 4056 C C . GLU B 1 140 ? 52.316 97.526 0.586 1.00 21.63 140 GLU B C 1
ATOM 4057 O O . GLU B 1 140 ? 52.755 98.034 -0.424 1.00 22.12 140 GLU B O 1
ATOM 4063 N N . LYS B 1 141 ? 51.004 97.408 0.805 1.00 20.73 141 LYS B N 1
ATOM 4064 C CA . LYS B 1 141 ? 50.005 97.741 -0.205 1.00 19.47 141 LYS B CA 1
ATOM 4065 C C . LYS B 1 141 ? 48.639 98.060 0.406 1.00 19.06 141 LYS B C 1
ATOM 4066 O O . LYS B 1 141 ? 47.778 97.170 0.610 1.00 17.73 141 LYS B O 1
ATOM 4072 N N . LYS B 1 142 ? 48.438 99.351 0.629 1.00 17.70 142 LYS B N 1
ATOM 4073 C CA . LYS B 1 142 ? 47.213 99.841 1.193 1.00 17.20 142 LYS B CA 1
ATOM 4074 C C . LYS B 1 142 ? 46.063 99.439 0.325 1.00 16.83 142 LYS B C 1
ATOM 4075 O O . LYS B 1 142 ? 46.169 99.462 -0.896 1.00 17.85 142 LYS B O 1
ATOM 4081 N N . GLY B 1 143 ? 44.967 99.063 0.967 1.00 16.94 143 GLY B N 1
ATOM 4082 C CA . GLY B 1 143 ? 43.747 98.597 0.292 1.00 16.68 143 GLY B CA 1
ATOM 4083 C C . GLY B 1 143 ? 43.848 97.333 -0.548 1.00 16.64 143 GLY B C 1
ATOM 4084 O O . GLY B 1 143 ? 42.953 97.064 -1.336 1.00 17.29 143 GLY B O 1
ATOM 4085 N N . ALA B 1 144 ? 44.924 96.555 -0.397 1.00 16.22 144 ALA B N 1
ATOM 4086 C CA . ALA B 1 144 ? 45.116 95.288 -1.163 1.00 15.47 144 ALA B CA 1
ATOM 4087 C C . ALA B 1 144 ? 43.954 94.273 -1.124 1.00 14.89 144 ALA B C 1
ATOM 4088 O O . ALA B 1 144 ? 43.307 94.035 -0.082 1.00 13.45 144 ALA B O 1
ATOM 4090 N N . LYS B 1 145 ? 43.736 93.653 -2.274 1.00 15.17 145 LYS B N 1
ATOM 4091 C CA . LYS B 1 145 ? 42.795 92.538 -2.400 1.00 16.14 145 LYS B CA 1
ATOM 4092 C C . LYS B 1 145 ? 43.455 91.267 -1.874 1.00 15.79 145 LYS B C 1
ATOM 4093 O O . LYS B 1 145 ? 44.504 90.869 -2.390 1.00 15.72 145 LYS B O 1
ATOM 4099 N N . VAL B 1 146 ? 42.872 90.607 -0.876 1.00 15.56 146 VAL B N 1
ATOM 4100 C CA . VAL B 1 146 ? 43.477 89.360 -0.450 1.00 14.70 146 VAL B CA 1
ATOM 4101 C C . VAL B 1 146 ? 42.490 88.187 -0.498 1.00 14.82 146 VAL B C 1
ATOM 4102 O O . VAL B 1 146 ? 41.267 88.383 -0.354 1.00 15.94 146 VAL B O 1
ATOM 4106 N N . ALA B 1 147 ? 43.018 86.988 -0.719 1.00 12.78 147 ALA B N 1
ATOM 4107 C CA . ALA B 1 147 ? 42.227 85.773 -0.564 1.00 12.66 147 ALA B CA 1
ATOM 4108 C C . ALA B 1 147 ? 42.775 84.891 0.555 1.00 12.18 147 ALA B C 1
ATOM 4109 O O . ALA B 1 147 ? 43.980 84.862 0.795 1.00 11.85 147 ALA B O 1
ATOM 4111 N N . LEU B 1 148 ? 41.893 84.162 1.220 1.00 11.82 148 LEU B N 1
ATOM 4112 C CA . LEU B 1 148 ? 42.319 83.163 2.193 1.00 12.91 148 LEU B CA 1
ATOM 4113 C C . LEU B 1 148 ? 42.033 81.798 1.633 1.00 12.97 148 LEU B C 1
ATOM 4114 O O . LEU B 1 148 ? 40.919 81.549 1.092 1.00 14.18 148 LEU B O 1
ATOM 4119 N N . VAL B 1 149 ? 43.003 80.918 1.712 1.00 11.68 149 VAL B N 1
ATOM 4120 C CA . VAL B 1 149 ? 42.850 79.537 1.369 1.00 9.77 149 VAL B CA 1
ATOM 4121 C C . VAL B 1 149 ? 43.126 78.662 2.582 1.00 9.67 149 VAL B C 1
ATOM 4122 O O . VAL B 1 149 ? 44.133 78.709 3.143 1.00 10.73 149 VAL B O 1
ATOM 4126 N N . VAL B 1 150 ? 42.181 77.862 2.965 1.00 8.26 150 VAL B N 1
ATOM 4127 C CA . VAL B 1 150 ? 42.256 77.140 4.169 1.00 7.93 150 VAL B CA 1
ATOM 4128 C C . VAL B 1 150 ? 41.881 75.703 3.983 1.00 8.40 150 VAL B C 1
ATOM 4129 O O . VAL B 1 150 ? 41.170 75.361 3.119 1.00 7.00 150 VAL B O 1
ATOM 4133 N N . HIS B 1 151 ? 42.432 74.911 4.869 1.00 8.48 151 HIS B N 1
ATOM 4134 C CA . HIS B 1 151 ? 42.168 73.534 5.058 1.00 9.05 151 HIS B CA 1
ATOM 4135 C C . HIS B 1 151 ? 40.717 73.293 5.444 1.00 9.93 151 HIS B C 1
ATOM 4136 O O . HIS B 1 151 ? 40.148 74.029 6.167 1.00 9.89 151 HIS B O 1
ATOM 4143 N N . PRO B 1 152 ? 40.106 72.266 4.893 1.00 10.68 152 PRO B N 1
ATOM 4144 C CA . PRO B 1 152 ? 38.652 72.075 5.140 1.00 11.36 152 PRO B CA 1
ATOM 4145 C C . PRO B 1 152 ? 38.339 71.342 6.438 1.00 11.46 152 PRO B C 1
ATOM 4146 O O . PRO B 1 152 ? 37.938 70.176 6.419 1.00 12.28 152 PRO B O 1
ATOM 4150 N N . SER B 1 153 ? 38.480 72.061 7.555 1.00 10.60 153 SER B N 1
ATOM 4151 C CA . SER B 1 153 ? 38.315 71.517 8.894 1.00 10.22 153 SER B CA 1
ATOM 4152 C C . SER B 1 153 ? 38.271 72.734 9.824 1.00 10.27 153 SER B C 1
ATOM 4153 O O . SER B 1 153 ? 38.519 73.834 9.366 1.00 10.82 153 SER B O 1
ATOM 4156 N N . PRO B 1 154 ? 37.952 72.533 11.122 1.00 9.88 154 PRO B N 1
ATOM 4157 C CA . PRO B 1 154 ? 38.076 73.526 12.192 1.00 9.83 154 PRO B CA 1
ATOM 4158 C C . PRO B 1 154 ? 39.484 74.170 12.246 1.00 11.15 154 PRO B C 1
ATOM 4159 O O . PRO B 1 154 ? 39.625 75.393 12.565 1.00 10.96 154 PRO B O 1
ATOM 4163 N N . PHE B 1 155 ? 40.512 73.350 11.983 1.00 9.94 155 PHE B N 1
ATOM 4164 C CA . PHE B 1 155 ? 41.887 73.811 11.874 1.00 8.73 155 PHE B CA 1
ATOM 4165 C C . PHE B 1 155 ? 42.068 74.922 10.822 1.00 9.33 155 PHE B C 1
ATOM 4166 O O . PHE B 1 155 ? 42.724 75.952 11.069 1.00 8.98 155 PHE B O 1
ATOM 4174 N N . GLY B 1 156 ? 41.508 74.699 9.642 1.00 9.15 156 GLY B N 1
ATOM 4175 C CA . GLY B 1 156 ? 41.571 75.685 8.601 1.00 10.08 156 GLY B CA 1
ATOM 4176 C C . GLY B 1 156 ? 40.763 76.926 8.921 1.00 10.74 156 GLY B C 1
ATOM 4177 O O . GLY B 1 156 ? 41.236 78.032 8.738 1.00 10.37 156 GLY B O 1
ATOM 4178 N N . ARG B 1 157 ? 39.536 76.737 9.390 1.00 11.70 157 ARG B N 1
ATOM 4179 C CA . ARG B 1 157 ? 38.632 77.848 9.609 1.00 12.69 157 ARG B CA 1
ATOM 4180 C C . ARG B 1 157 ? 39.016 78.628 10.859 1.00 13.09 157 ARG B C 1
ATOM 4181 O O . ARG B 1 157 ? 38.528 79.745 11.040 1.00 13.97 157 ARG B O 1
ATOM 4189 N N . ALA B 1 158 ? 39.912 78.071 11.690 1.00 12.30 158 ALA B N 1
ATOM 4190 C CA . ALA B 1 158 ? 40.212 78.657 12.994 1.00 12.23 158 ALA B CA 1
ATOM 4191 C C . ALA B 1 158 ? 40.559 80.169 12.973 1.00 11.92 158 ALA B C 1
ATOM 4192 O O . ALA B 1 158 ? 40.006 80.901 13.741 1.00 11.11 158 ALA B O 1
ATOM 4194 N N . PRO B 1 159 ? 41.462 80.629 12.092 1.00 12.09 159 PRO B N 1
ATOM 4195 C CA . PRO B 1 159 ? 41.736 82.050 12.236 1.00 13.45 159 PRO B CA 1
ATOM 4196 C C . PRO B 1 159 ? 40.856 83.007 11.387 1.00 13.43 159 PRO B C 1
ATOM 4197 O O . PRO B 1 159 ? 41.141 84.195 11.327 1.00 14.50 159 PRO B O 1
ATOM 4201 N N . VAL B 1 160 ? 39.825 82.521 10.741 1.00 13.55 160 VAL B N 1
ATOM 4202 C CA . VAL B 1 160 ? 39.167 83.328 9.696 1.00 14.61 160 VAL B CA 1
ATOM 4203 C C . VAL B 1 160 ? 38.438 84.561 10.255 1.00 16.61 160 VAL B C 1
ATOM 4204 O O . VAL B 1 160 ? 38.507 85.665 9.663 1.00 15.71 160 VAL B O 1
ATOM 4208 N N . GLU B 1 161 ? 37.761 84.396 11.395 1.00 17.19 161 GLU B N 1
ATOM 4209 C CA . GLU B 1 161 ? 37.055 85.544 11.956 1.00 19.15 161 GLU B CA 1
ATOM 4210 C C . GLU B 1 161 ? 37.972 86.659 12.420 1.00 18.14 161 GLU B C 1
ATOM 4211 O O . GLU B 1 161 ? 37.663 87.833 12.196 1.00 17.54 161 GLU B O 1
ATOM 4217 N N . ASP B 1 162 ? 39.111 86.297 13.025 1.00 18.33 162 ASP B N 1
ATOM 4218 C CA . ASP B 1 162 ? 40.143 87.298 13.421 1.00 17.60 162 ASP B CA 1
ATOM 4219 C C . ASP B 1 162 ? 40.744 87.983 12.195 1.00 16.76 162 ASP B C 1
ATOM 4220 O O . ASP B 1 162 ? 40.913 89.199 12.155 1.00 14.95 162 ASP B O 1
ATOM 4225 N N . ALA B 1 163 ? 40.982 87.185 11.160 1.00 17.31 163 ALA B N 1
ATOM 4226 C CA . ALA B 1 163 ? 41.366 87.711 9.848 1.00 18.16 163 ALA B CA 1
ATOM 4227 C C . ALA B 1 163 ? 40.361 88.708 9.294 1.00 18.55 163 ALA B C 1
ATOM 4228 O O . ALA B 1 163 ? 40.747 89.776 8.845 1.00 18.96 163 ALA B O 1
ATOM 4230 N N . ARG B 1 164 ? 39.087 88.413 9.247 1.00 19.61 164 ARG B N 1
ATOM 4231 C CA . ARG B 1 164 ? 38.142 89.367 8.689 1.00 20.34 164 ARG B CA 1
ATOM 4232 C C . ARG B 1 164 ? 38.150 90.659 9.475 1.00 20.12 164 ARG B C 1
ATOM 4233 O O . ARG B 1 164 ? 38.132 91.680 8.948 1.00 19.88 164 ARG B O 1
ATOM 4241 N N . LYS B 1 165 ? 38.202 90.556 10.769 1.00 20.79 165 LYS B N 1
ATOM 4242 C CA . LYS B 1 165 ? 38.192 91.678 11.660 1.00 21.94 165 LYS B CA 1
ATOM 4243 C C . LYS B 1 165 ? 39.380 92.614 11.462 1.00 21.20 165 LYS B C 1
ATOM 4244 O O . LYS B 1 165 ? 39.230 93.786 11.413 1.00 21.44 165 LYS B O 1
ATOM 4250 N N . ALA B 1 166 ? 40.545 92.017 11.365 1.00 20.35 166 ALA B N 1
ATOM 4251 C CA . ALA B 1 166 ? 41.793 92.654 11.160 1.00 19.33 166 ALA B CA 1
ATOM 4252 C C . ALA B 1 166 ? 41.873 93.345 9.831 1.00 19.18 166 ALA B C 1
ATOM 4253 O O . ALA B 1 166 ? 42.386 94.404 9.747 1.00 18.93 166 ALA B O 1
ATOM 4255 N N . ALA B 1 167 ? 41.370 92.696 8.810 1.00 18.77 167 ALA B N 1
ATOM 4256 C CA . ALA B 1 167 ? 41.398 93.189 7.468 1.00 19.18 167 ALA B CA 1
ATOM 4257 C C . ALA B 1 167 ? 40.578 94.457 7.402 1.00 19.64 167 ALA B C 1
ATOM 4258 O O . ALA B 1 167 ? 40.988 95.461 6.822 1.00 19.24 167 ALA B O 1
ATOM 4260 N N . ARG B 1 168 ? 39.408 94.410 7.996 1.00 20.09 168 ARG B N 1
ATOM 4261 C CA . ARG B 1 168 ? 38.586 95.573 7.994 1.00 22.03 168 ARG B CA 1
ATOM 4262 C C . ARG B 1 168 ? 39.295 96.706 8.784 1.00 21.40 168 ARG B C 1
ATOM 4263 O O . ARG B 1 168 ? 39.334 97.819 8.317 1.00 22.51 168 ARG B O 1
ATOM 4271 N N . GLU B 1 169 ? 39.941 96.436 9.913 1.00 20.79 169 GLU B N 1
ATOM 4272 C CA . GLU B 1 169 ? 40.707 97.486 10.568 1.00 20.32 169 GLU B CA 1
ATOM 4273 C C . GLU B 1 169 ? 41.820 98.049 9.680 1.00 20.11 169 GLU B C 1
ATOM 4274 O O . GLU B 1 169 ? 42.218 99.189 9.872 1.00 19.92 169 GLU B O 1
ATOM 4280 N N . LEU B 1 170 ? 42.351 97.250 8.750 1.00 18.90 170 LEU B N 1
ATOM 4281 C CA . LEU B 1 170 ? 43.505 97.672 7.941 1.00 18.41 170 LEU B CA 1
ATOM 4282 C C . LEU B 1 170 ? 43.156 98.283 6.601 1.00 18.16 170 LEU B C 1
ATOM 4283 O O . LEU B 1 170 ? 44.059 98.742 5.893 1.00 18.95 170 LEU B O 1
ATOM 4288 N N . GLY B 1 171 ? 41.876 98.250 6.229 1.00 17.77 171 GLY B N 1
ATOM 4289 C CA . GLY B 1 171 ? 41.452 98.720 4.915 1.00 17.12 171 GLY B CA 1
ATOM 4290 C C . GLY B 1 171 ? 41.756 97.732 3.808 1.00 17.59 171 GLY B C 1
ATOM 4291 O O . GLY B 1 171 ? 41.683 98.079 2.629 1.00 18.41 171 GLY B O 1
ATOM 4292 N N . LEU B 1 172 ? 42.088 96.492 4.165 1.00 18.20 172 LEU B N 1
ATOM 4293 C CA . LEU B 1 172 ? 42.236 95.410 3.165 1.00 18.61 172 LEU B CA 1
ATOM 4294 C C . LEU B 1 172 ? 40.880 94.823 2.803 1.00 18.50 172 LEU B C 1
ATOM 4295 O O . LEU B 1 172 ? 39.976 94.826 3.603 1.00 18.53 172 LEU B O 1
ATOM 4300 N N . GLN B 1 173 ? 40.767 94.301 1.592 1.00 19.51 173 GLN B N 1
ATOM 4301 C CA . GLN B 1 173 ? 39.546 93.678 1.125 1.00 20.21 173 GLN B CA 1
ATOM 4302 C C . GLN B 1 173 ? 39.812 92.213 0.988 1.00 19.59 173 GLN B C 1
ATOM 4303 O O . GLN B 1 173 ? 40.532 91.813 0.075 1.00 19.56 173 GLN B O 1
ATOM 4309 N N . ILE B 1 174 ? 39.216 91.411 1.868 1.00 19.49 174 ILE B N 1
ATOM 4310 C CA . ILE B 1 174 ? 39.197 89.975 1.676 1.00 19.57 174 ILE B CA 1
ATOM 4311 C C . ILE B 1 174 ? 38.088 89.643 0.684 1.00 20.40 174 ILE B C 1
ATOM 4312 O O . ILE B 1 174 ? 36.906 89.579 1.070 1.00 20.82 174 ILE B O 1
ATOM 4317 N N . VAL B 1 175 ? 38.483 89.389 -0.565 1.00 20.51 175 VAL B N 1
ATOM 4318 C CA . VAL B 1 175 ? 37.571 89.107 -1.658 1.00 21.44 175 VAL B CA 1
ATOM 4319 C C . VAL B 1 175 ? 37.058 87.659 -1.817 1.00 22.03 175 VAL B C 1
ATOM 4320 O O . VAL B 1 175 ? 36.104 87.432 -2.559 1.00 21.86 175 VAL B O 1
ATOM 4324 N N . ASP B 1 176 ? 37.670 86.683 -1.143 1.00 22.91 176 ASP B N 1
ATOM 4325 C CA . ASP B 1 176 ? 37.321 85.258 -1.327 1.00 22.80 176 ASP B CA 1
ATOM 4326 C C . ASP B 1 176 ? 37.998 84.472 -0.222 1.00 22.27 176 ASP B C 1
ATOM 4327 O O . ASP B 1 176 ? 39.166 84.731 0.096 1.00 22.40 176 ASP B O 1
ATOM 4332 N N . VAL B 1 177 ? 37.275 83.532 0.384 1.00 21.35 177 VAL B N 1
ATOM 4333 C CA . VAL B 1 177 ? 37.917 82.496 1.164 1.00 20.63 177 VAL B CA 1
ATOM 4334 C C . VAL B 1 177 ? 37.609 81.091 0.565 1.00 20.58 177 VAL B C 1
ATOM 4335 O O . VAL B 1 177 ? 36.475 80.739 0.348 1.00 21.18 177 VAL B O 1
ATOM 4339 N N . GLN B 1 178 ? 38.622 80.304 0.249 1.00 19.36 178 GLN B N 1
ATOM 4340 C CA . GLN B 1 178 ? 38.390 78.987 -0.336 1.00 18.53 178 GLN B CA 1
ATOM 4341 C C . GLN B 1 178 ? 38.886 77.919 0.614 1.00 18.18 178 GLN B C 1
ATOM 4342 O O . GLN B 1 178 ? 39.820 78.166 1.384 1.00 17.24 178 GLN B O 1
ATOM 4348 N N . GLU B 1 179 ? 38.264 76.742 0.572 1.00 17.72 179 GLU B N 1
ATOM 4349 C CA . GLU B 1 179 ? 38.761 75.623 1.340 1.00 18.41 179 GLU B CA 1
ATOM 4350 C C . GLU B 1 179 ? 39.376 74.552 0.421 1.00 18.10 179 GLU B C 1
ATOM 4351 O O . GLU B 1 179 ? 38.681 73.943 -0.383 1.00 18.38 179 GLU B O 1
ATOM 4357 N N . VAL B 1 180 ? 40.673 74.318 0.543 1.00 16.94 180 VAL B N 1
ATOM 4358 C CA . VAL B 1 180 ? 41.269 73.223 -0.181 1.00 16.99 180 VAL B CA 1
ATOM 4359 C C . VAL B 1 180 ? 42.069 72.274 0.720 1.00 17.62 180 VAL B C 1
ATOM 4360 O O . VAL B 1 180 ? 42.842 72.699 1.606 1.00 17.30 180 VAL B O 1
ATOM 4364 N N . GLY B 1 181 ? 41.822 70.983 0.522 1.00 18.18 181 GLY B N 1
ATOM 4365 C CA . GLY B 1 181 ? 42.497 69.921 1.253 1.00 18.43 181 GLY B CA 1
ATOM 4366 C C . GLY B 1 181 ? 43.473 69.217 0.335 1.00 19.17 181 GLY B C 1
ATOM 4367 O O . GLY B 1 181 ? 43.797 69.729 -0.748 1.00 17.72 181 GLY B O 1
ATOM 4368 N N . SER B 1 182 ? 43.933 68.047 0.779 1.00 19.78 182 SER B N 1
ATOM 4369 C CA . SER B 1 182 ? 44.897 67.258 0.045 1.00 21.45 182 SER B CA 1
ATOM 4370 C C . SER B 1 182 ? 44.312 66.636 -1.213 1.00 21.50 182 SER B C 1
ATOM 4371 O O . SER B 1 182 ? 43.095 66.520 -1.359 1.00 21.32 182 SER B O 1
ATOM 4374 N N . GLY B 1 183 ? 45.190 66.238 -2.126 1.00 21.76 183 GLY B N 1
ATOM 4375 C CA . GLY B 1 183 ? 44.740 65.782 -3.441 1.00 22.05 183 GLY B CA 1
ATOM 4376 C C . GLY B 1 183 ? 44.252 66.894 -4.361 1.00 21.74 183 GLY B C 1
ATOM 4377 O O . GLY B 1 183 ? 43.685 66.614 -5.416 1.00 22.40 183 GLY B O 1
ATOM 4378 N N . ASN B 1 184 ? 44.440 68.157 -3.973 1.00 21.11 184 ASN B N 1
ATOM 4379 C CA . ASN B 1 184 ? 44.208 69.275 -4.903 1.00 19.79 184 ASN B CA 1
ATOM 4380 C C . ASN B 1 184 ? 45.261 69.283 -6.027 1.00 19.91 184 ASN B C 1
ATOM 4381 O O . ASN B 1 184 ? 46.128 70.158 -6.083 1.00 20.99 184 ASN B O 1
ATOM 4386 N N . LEU B 1 185 ? 45.189 68.292 -6.906 1.00 20.02 185 LEU B N 1
ATOM 4387 C CA . LEU B 1 185 ? 46.057 68.172 -8.083 1.00 20.45 185 LEU B CA 1
ATOM 4388 C C . LEU B 1 185 ? 46.016 69.317 -9.093 1.00 20.60 185 LEU B C 1
ATOM 4389 O O . LEU B 1 185 ? 47.051 69.619 -9.693 1.00 20.61 185 LEU B O 1
ATOM 4394 N N . ASP B 1 186 ? 44.826 69.884 -9.334 1.00 20.55 186 ASP B N 1
ATOM 4395 C CA . ASP B 1 186 ? 44.639 70.997 -10.291 1.00 21.12 186 ASP B CA 1
ATOM 4396 C C . ASP B 1 186 ? 43.966 72.175 -9.584 1.00 20.86 186 ASP B C 1
ATOM 4397 O O . ASP B 1 186 ? 42.796 72.116 -9.187 1.00 20.54 186 ASP B O 1
ATOM 4402 N N . ASN B 1 187 ? 44.716 73.247 -9.409 1.00 20.28 187 ASN B N 1
ATOM 4403 C CA . ASN B 1 187 ? 44.186 74.416 -8.729 1.00 19.96 187 ASN B CA 1
ATOM 4404 C C . ASN B 1 187 ? 43.903 75.576 -9.677 1.00 19.38 187 ASN B C 1
ATOM 4405 O O . ASN B 1 187 ? 43.832 76.731 -9.269 1.00 19.34 187 ASN B O 1
ATOM 4410 N N . THR B 1 188 ? 43.755 75.243 -10.945 1.00 18.93 188 THR B N 1
ATOM 4411 C CA . THR B 1 188 ? 43.653 76.225 -11.995 1.00 19.12 188 THR B CA 1
ATOM 4412 C C . THR B 1 188 ? 42.389 77.062 -11.879 1.00 18.68 188 THR B C 1
ATOM 4413 O O . THR B 1 188 ? 42.447 78.298 -11.943 1.00 18.23 188 THR B O 1
ATOM 4417 N N . ALA B 1 189 ? 41.258 76.373 -11.728 1.00 17.08 189 ALA B N 1
ATOM 4418 C CA . ALA B 1 189 ? 40.002 77.023 -11.646 1.00 16.95 189 ALA B CA 1
ATOM 4419 C C . ALA B 1 189 ? 40.038 78.062 -10.500 1.00 16.84 189 ALA B C 1
ATOM 4420 O O . ALA B 1 189 ? 39.746 79.233 -10.721 1.00 17.99 189 ALA B O 1
ATOM 4422 N N . LEU B 1 190 ? 40.466 77.646 -9.316 1.00 16.85 190 LEU B N 1
ATOM 4423 C CA . LEU B 1 190 ? 40.589 78.520 -8.141 1.00 16.52 190 LEU B CA 1
ATOM 4424 C C . LEU B 1 190 ? 41.482 79.762 -8.358 1.00 16.19 190 LEU B C 1
ATOM 4425 O O . LEU B 1 190 ? 41.104 80.897 -8.002 1.00 15.74 190 LEU B O 1
ATOM 4430 N N . LEU B 1 191 ? 42.657 79.546 -8.956 1.00 15.79 191 LEU B N 1
ATOM 4431 C CA . LEU B 1 191 ? 43.583 80.637 -9.210 1.00 16.33 191 LEU B CA 1
ATOM 4432 C C . LEU B 1 191 ? 43.083 81.641 -10.269 1.00 17.34 191 LEU B C 1
ATOM 4433 O O . LEU B 1 191 ? 43.162 82.849 -10.060 1.00 17.07 191 LEU B O 1
ATOM 4438 N N . LYS B 1 192 ? 42.504 81.152 -11.339 1.00 18.28 192 LYS B N 1
ATOM 4439 C CA . LYS B 1 192 ? 41.875 81.974 -12.322 1.00 19.52 192 LYS B CA 1
ATOM 4440 C C . LYS B 1 192 ? 40.752 82.822 -11.792 1.00 19.25 192 LYS B C 1
ATOM 4441 O O . LYS B 1 192 ? 40.645 83.939 -12.144 1.00 20.20 192 LYS B O 1
ATOM 4447 N N . ARG B 1 193 ? 39.936 82.257 -10.939 1.00 18.28 193 ARG B N 1
ATOM 4448 C CA . ARG B 1 193 ? 38.955 82.979 -10.218 1.00 18.94 193 ARG B CA 1
ATOM 4449 C C . ARG B 1 193 ? 39.611 84.016 -9.340 1.00 19.15 193 ARG B C 1
ATOM 4450 O O . ARG B 1 193 ? 39.075 85.050 -9.171 1.00 19.87 193 ARG B O 1
ATOM 4458 N N . PHE B 1 194 ? 40.771 83.741 -8.796 1.00 18.45 194 PHE B N 1
ATOM 4459 C CA . PHE B 1 194 ? 41.451 84.736 -8.028 1.00 18.74 194 PHE B CA 1
ATOM 4460 C C . PHE B 1 194 ? 41.851 85.916 -8.886 1.00 18.98 194 PHE B C 1
ATOM 4461 O O . PHE B 1 194 ? 41.637 87.009 -8.485 1.00 18.25 194 PHE B O 1
ATOM 4469 N N . GLU B 1 195 ? 42.389 85.645 -10.074 1.00 19.93 195 GLU B N 1
ATOM 4470 C CA . GLU B 1 195 ? 42.939 86.657 -10.942 1.00 23.11 195 GLU B CA 1
ATOM 4471 C C . GLU B 1 195 ? 41.850 87.587 -11.478 1.00 23.89 195 GLU B C 1
ATOM 4472 O O . GLU B 1 195 ? 41.996 88.811 -11.469 1.00 24.03 195 GLU B O 1
ATOM 4478 N N . GLN B 1 196 ? 40.742 86.986 -11.888 1.00 25.00 196 GLN B N 1
ATOM 4479 C CA . GLN B 1 196 ? 39.551 87.712 -12.329 1.00 26.57 196 GLN B CA 1
ATOM 4480 C C . GLN B 1 196 ? 38.930 88.550 -11.222 1.00 26.17 196 GLN B C 1
ATOM 4481 O O . GLN B 1 196 ? 38.290 89.568 -11.508 1.00 27.13 196 GLN B O 1
ATOM 4487 N N . ALA B 1 197 ? 39.099 88.130 -9.967 1.00 24.78 197 ALA B N 1
ATOM 4488 C CA . ALA B 1 197 ? 38.671 88.957 -8.828 1.00 23.07 197 ALA B CA 1
ATOM 4489 C C . ALA B 1 197 ? 39.717 90.017 -8.434 1.00 22.50 197 ALA B C 1
ATOM 4490 O O . ALA B 1 197 ? 39.462 90.831 -7.557 1.00 22.99 197 ALA B O 1
ATOM 4492 N N . GLY B 1 198 ? 40.881 90.003 -9.080 1.00 21.44 198 GLY B N 1
ATOM 4493 C CA . GLY B 1 198 ? 41.955 90.943 -8.788 1.00 20.37 198 GLY B CA 1
ATOM 4494 C C . GLY B 1 198 ? 42.722 90.688 -7.483 1.00 19.72 198 GLY B C 1
ATOM 4495 O O . GLY B 1 198 ? 43.360 91.606 -6.975 1.00 19.08 198 GLY B O 1
ATOM 4496 N N . VAL B 1 199 ? 42.678 89.461 -6.951 1.00 18.36 199 VAL B N 1
ATOM 4497 C CA . VAL B 1 199 ? 43.498 89.097 -5.776 1.00 17.67 199 VAL B CA 1
ATOM 4498 C C . VAL B 1 199 ? 44.976 89.434 -6.029 1.00 16.57 199 VAL B C 1
ATOM 4499 O O . VAL B 1 199 ? 45.517 89.134 -7.076 1.00 15.93 199 VAL B O 1
ATOM 4503 N N . GLU B 1 200 ? 45.626 90.053 -5.062 1.00 16.33 200 GLU B N 1
ATOM 4504 C CA . GLU B 1 200 ? 47.052 90.357 -5.196 1.00 17.16 200 GLU B CA 1
ATOM 4505 C C . GLU B 1 200 ? 47.864 89.638 -4.092 1.00 15.92 200 GLU B C 1
ATOM 4506 O O . GLU B 1 200 ? 49.053 89.457 -4.233 1.00 16.15 200 GLU B O 1
ATOM 4512 N N . TYR B 1 201 ? 47.191 89.179 -3.040 1.00 15.02 201 TYR B N 1
ATOM 4513 C CA . TYR B 1 201 ? 47.817 88.395 -1.970 1.00 15.51 201 TYR B CA 1
ATOM 4514 C C . TYR B 1 201 ? 46.905 87.224 -1.558 1.00 15.19 201 TYR B C 1
ATOM 4515 O O . TYR B 1 201 ? 45.684 87.406 -1.349 1.00 14.59 201 TYR B O 1
ATOM 4524 N N . VAL B 1 202 ? 47.532 86.058 -1.428 1.00 13.15 202 VAL B N 1
ATOM 4525 C CA . VAL B 1 202 ? 46.909 84.853 -0.920 1.00 12.97 202 VAL B CA 1
ATOM 4526 C C . VAL B 1 202 ? 47.473 84.417 0.469 1.00 12.28 202 VAL B C 1
ATOM 4527 O O . VAL B 1 202 ? 48.659 84.125 0.606 1.00 11.86 202 VAL B O 1
ATOM 4531 N N . VAL B 1 203 ? 46.633 84.396 1.498 1.00 11.05 203 VAL B N 1
ATOM 4532 C CA . VAL B 1 203 ? 47.100 83.972 2.801 1.00 9.80 203 VAL B CA 1
ATOM 4533 C C . VAL B 1 203 ? 46.565 82.558 3.043 1.00 9.95 203 VAL B C 1
ATOM 4534 O O . VAL B 1 203 ? 45.336 82.365 2.945 1.00 9.29 203 VAL B O 1
ATOM 4538 N N . HIS B 1 204 ? 47.479 81.604 3.332 1.00 7.94 204 HIS B N 1
ATOM 4539 C CA . HIS B 1 204 ? 47.162 80.174 3.538 1.00 7.50 204 HIS B CA 1
ATOM 4540 C C . HIS B 1 204 ? 47.077 79.723 4.998 1.00 7.12 204 HIS B C 1
ATOM 4541 O O . HIS B 1 204 ? 47.939 80.027 5.787 1.00 7.66 204 HIS B O 1
ATOM 4548 N N . GLN B 1 205 ? 46.033 79.001 5.375 1.00 8.55 205 GLN B N 1
ATOM 4549 C CA . GLN B 1 205 ? 45.990 78.376 6.706 1.00 8.80 205 GLN B CA 1
ATOM 4550 C C . GLN B 1 205 ? 45.819 76.908 6.430 1.00 9.77 205 GLN B C 1
ATOM 4551 O O . GLN B 1 205 ? 44.733 76.456 6.090 1.00 10.82 205 GLN B O 1
ATOM 4557 N N . ASN B 1 206 ? 46.913 76.168 6.536 1.00 9.52 206 ASN B N 1
ATOM 4558 C CA . ASN B 1 206 ? 46.944 74.838 5.986 1.00 8.65 206 ASN B CA 1
ATOM 4559 C C . ASN B 1 206 ? 48.213 74.051 6.353 1.00 8.37 206 ASN B C 1
ATOM 4560 O O . ASN B 1 206 ? 49.086 74.578 7.022 1.00 6.97 206 ASN B O 1
ATOM 4565 N N . VAL B 1 207 ? 48.283 72.783 5.941 1.00 7.02 207 VAL B N 1
ATOM 4566 C CA . VAL B 1 207 ? 49.557 72.090 5.976 1.00 7.03 207 VAL B CA 1
ATOM 4567 C C . VAL B 1 207 ? 50.267 72.309 4.633 1.00 8.12 207 VAL B C 1
ATOM 4568 O O . VAL B 1 207 ? 49.693 72.891 3.666 1.00 7.77 207 VAL B O 1
ATOM 4572 N N . ALA B 1 208 ? 51.507 71.823 4.578 1.00 8.15 208 ALA B N 1
ATOM 4573 C CA . ALA B 1 208 ? 52.412 72.136 3.482 1.00 8.90 208 ALA B CA 1
ATOM 4574 C C . ALA B 1 208 ? 51.934 71.567 2.124 1.00 8.93 208 ALA B C 1
ATOM 4575 O O . ALA B 1 208 ? 52.125 72.208 1.084 1.00 10.41 208 ALA B O 1
ATOM 4577 N N . GLY B 1 209 ? 51.357 70.368 2.121 1.00 7.82 209 GLY B N 1
ATOM 4578 C CA . GLY B 1 209 ? 51.089 69.678 0.861 1.00 8.38 209 GLY B CA 1
ATOM 4579 C C . GLY B 1 209 ? 50.145 70.432 -0.068 1.00 9.29 209 GLY B C 1
ATOM 4580 O O . GLY B 1 209 ? 50.503 70.692 -1.206 1.00 10.15 209 GLY B O 1
ATOM 4581 N N . PRO B 1 210 ? 48.935 70.801 0.404 1.00 8.73 210 PRO B N 1
ATOM 4582 C CA . PRO B 1 210 ? 48.042 71.565 -0.447 1.00 9.41 210 PRO B CA 1
ATOM 4583 C C . PRO B 1 210 ? 48.608 72.913 -0.877 1.00 9.88 210 PRO B C 1
ATOM 4584 O O . PRO B 1 210 ? 48.420 73.316 -2.036 1.00 10.45 210 PRO B O 1
ATOM 4588 N N . VAL B 1 211 ? 49.270 73.628 0.035 1.00 10.29 211 VAL B N 1
ATOM 4589 C CA . VAL B 1 211 ? 49.876 74.904 -0.316 1.00 9.58 211 VAL B CA 1
ATOM 4590 C C . VAL B 1 211 ? 50.845 74.683 -1.461 1.00 10.39 211 VAL B C 1
ATOM 4591 O O . VAL B 1 211 ? 50.780 75.388 -2.479 1.00 10.94 211 VAL B O 1
ATOM 4595 N N . ALA B 1 212 ? 51.695 73.665 -1.330 1.00 9.59 212 ALA B N 1
ATOM 4596 C CA . ALA B 1 212 ? 52.673 73.384 -2.389 1.00 9.73 212 ALA B CA 1
ATOM 4597 C C . ALA B 1 212 ? 51.993 73.145 -3.718 1.00 9.90 212 ALA B C 1
ATOM 4598 O O . ALA B 1 212 ? 52.441 73.680 -4.743 1.00 11.50 212 ALA B O 1
ATOM 4600 N N . ASN B 1 213 ? 50.926 72.354 -3.736 1.00 9.30 213 ASN B N 1
ATOM 4601 C CA . ASN B 1 213 ? 50.267 72.122 -5.004 1.00 9.31 213 ASN B CA 1
ATOM 4602 C C . ASN B 1 213 ? 49.786 73.440 -5.637 1.00 10.01 213 ASN B C 1
ATOM 4603 O O . ASN B 1 213 ? 49.957 73.630 -6.831 1.00 10.85 213 ASN B O 1
ATOM 4608 N N . ILE B 1 214 ? 49.236 74.369 -4.843 1.00 9.69 214 ILE B N 1
ATOM 4609 C CA . ILE B 1 214 ? 48.839 75.699 -5.350 1.00 8.67 214 ILE B CA 1
ATOM 4610 C C . ILE B 1 214 ? 50.035 76.529 -5.868 1.00 8.92 214 ILE B C 1
ATOM 4611 O O . ILE B 1 214 ? 49.978 77.131 -6.959 1.00 7.74 214 ILE B O 1
ATOM 4616 N N . LEU B 1 215 ? 51.124 76.557 -5.117 1.00 9.61 215 LEU B N 1
ATOM 4617 C CA . LEU B 1 215 ? 52.304 77.304 -5.611 1.00 10.33 215 LEU B CA 1
ATOM 4618 C C . LEU B 1 215 ? 52.801 76.841 -6.976 1.00 11.31 215 LEU B C 1
ATOM 4619 O O . LEU B 1 215 ? 53.190 77.649 -7.796 1.00 11.61 215 LEU B O 1
ATOM 4624 N N . LYS B 1 216 ? 52.742 75.543 -7.233 1.00 13.15 216 LYS B N 1
ATOM 4625 C CA . LYS B 1 216 ? 53.301 75.002 -8.462 1.00 14.44 216 LYS B CA 1
ATOM 4626 C C . LYS B 1 216 ? 52.379 75.301 -9.639 1.00 14.69 216 LYS B C 1
ATOM 4627 O O . LYS B 1 216 ? 52.855 75.636 -10.716 1.00 14.07 216 LYS B O 1
ATOM 4633 N N . ASP B 1 217 ? 51.072 75.172 -9.431 1.00 15.12 217 ASP B N 1
ATOM 4634 C CA . ASP B 1 217 ? 50.098 75.626 -10.419 1.00 16.95 217 ASP B CA 1
ATOM 4635 C C . ASP B 1 217 ? 50.228 77.129 -10.746 1.00 17.10 217 ASP B C 1
ATOM 4636 O O . ASP B 1 217 ? 50.323 77.508 -11.934 1.00 17.22 217 ASP B O 1
ATOM 4641 N N . ALA B 1 218 ? 50.278 77.962 -9.699 1.00 16.54 218 ALA B N 1
ATOM 4642 C CA . ALA B 1 218 ? 50.511 79.419 -9.829 1.00 16.51 218 ALA B CA 1
ATOM 4643 C C . ALA B 1 218 ? 51.804 79.785 -10.566 1.00 17.09 218 ALA B C 1
ATOM 4644 O O . ALA B 1 218 ? 51.830 80.775 -11.298 1.00 17.67 218 ALA B O 1
ATOM 4646 N N . LYS B 1 219 ? 52.870 79.020 -10.349 1.00 17.82 219 LYS B N 1
ATOM 4647 C CA . LYS B 1 219 ? 54.091 79.198 -11.095 1.00 19.63 219 LYS B CA 1
ATOM 4648 C C . LYS B 1 219 ? 53.931 78.792 -12.595 1.00 20.73 219 LYS B C 1
ATOM 4649 O O . LYS B 1 219 ? 54.350 79.529 -13.484 1.00 20.15 219 LYS B O 1
ATOM 4655 N N . ARG B 1 220 ? 53.285 77.656 -12.853 1.00 21.86 220 ARG B N 1
ATOM 465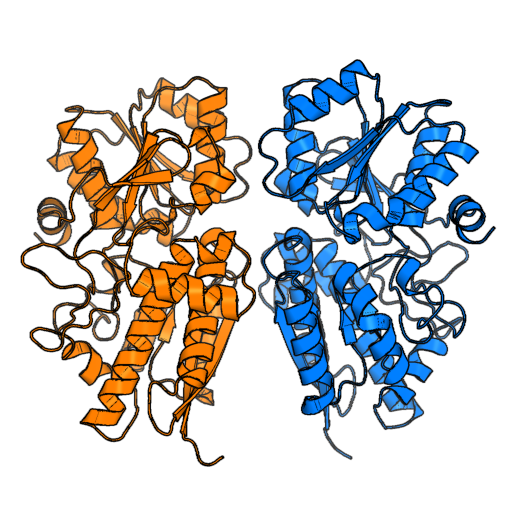6 C CA . ARG B 1 220 ? 52.977 77.242 -14.207 1.00 23.96 220 ARG B CA 1
ATOM 4657 C C . ARG B 1 220 ? 52.166 78.298 -14.949 1.00 23.39 220 ARG B C 1
ATOM 4658 O O . ARG B 1 220 ? 52.321 78.470 -16.132 1.00 23.64 220 ARG B O 1
ATOM 4666 N N . LEU B 1 221 ? 51.296 79.006 -14.251 1.00 23.44 221 LEU B N 1
ATOM 4667 C CA . LEU B 1 221 ? 50.352 79.899 -14.918 1.00 23.04 221 LEU B CA 1
ATOM 4668 C C . LEU B 1 221 ? 50.908 81.296 -15.084 1.00 23.14 221 LEU B C 1
ATOM 4669 O O . LEU B 1 221 ? 50.209 82.171 -15.584 1.00 23.46 221 LEU B O 1
ATOM 4674 N N . GLY B 1 222 ? 52.145 81.513 -14.635 1.00 22.92 222 GLY B N 1
ATOM 4675 C CA . GLY B 1 222 ? 52.758 82.843 -14.660 1.00 22.48 222 GLY B CA 1
ATOM 4676 C C . GLY B 1 222 ? 52.087 83.917 -13.808 1.00 22.56 222 GLY B C 1
ATOM 4677 O O . GLY B 1 222 ? 52.238 85.112 -14.091 1.00 23.38 222 GLY B O 1
ATOM 4678 N N . LEU B 1 223 ? 51.368 83.511 -12.761 1.00 22.15 223 LEU B N 1
ATOM 4679 C CA . LEU B 1 223 ? 50.678 84.451 -11.855 1.00 22.24 223 LEU B CA 1
ATOM 4680 C C . LEU B 1 223 ? 51.590 85.259 -10.933 1.00 22.57 223 LEU B C 1
ATOM 4681 O O . LEU B 1 223 ? 52.661 84.822 -10.558 1.00 21.75 223 LEU B O 1
ATOM 4686 N N . LYS B 1 224 ? 51.163 86.452 -10.562 1.00 23.69 224 LYS B N 1
ATOM 4687 C CA . LYS B 1 224 ? 52.027 87.313 -9.723 1.00 24.45 224 LYS B CA 1
ATOM 4688 C C . LYS B 1 224 ? 51.466 87.714 -8.355 1.00 22.61 224 LYS B C 1
ATOM 4689 O O . LYS B 1 224 ? 51.965 88.641 -7.734 1.00 22.71 224 LYS B O 1
ATOM 4695 N N . MET B 1 225 ? 50.453 87.000 -7.880 1.00 20.53 225 MET B N 1
ATOM 4696 C CA . MET B 1 225 ? 49.960 87.207 -6.516 1.00 19.52 225 MET B CA 1
ATOM 4697 C C . MET B 1 225 ? 51.072 86.744 -5.579 1.00 18.51 225 MET B C 1
ATOM 4698 O O . MET B 1 225 ? 51.742 85.732 -5.852 1.00 18.18 225 MET B O 1
ATOM 4703 N N . ARG B 1 226 ? 51.262 87.472 -4.483 1.00 17.13 226 ARG B N 1
ATOM 4704 C CA . ARG B 1 226 ? 52.161 87.034 -3.422 1.00 16.64 226 ARG B CA 1
ATOM 4705 C C . ARG B 1 226 ? 51.493 86.018 -2.473 1.00 14.74 226 ARG B C 1
ATOM 4706 O O . ARG B 1 226 ? 50.339 86.146 -2.129 1.00 14.55 226 ARG B O 1
ATOM 4714 N N . HIS B 1 227 ? 52.221 84.990 -2.065 1.00 13.67 227 HIS B N 1
ATOM 4715 C CA . HIS B 1 227 ? 51.660 83.962 -1.177 1.00 11.46 227 HIS B CA 1
ATOM 4716 C C . HIS B 1 227 ? 52.282 84.034 0.202 1.00 10.55 227 HIS B C 1
ATOM 4717 O O . HIS B 1 227 ? 53.509 84.190 0.339 1.00 11.18 227 HIS B O 1
ATOM 4724 N N . LEU B 1 228 ? 51.432 83.894 1.208 1.00 8.46 228 LEU B N 1
ATOM 4725 C CA . LEU B 1 228 ? 51.829 83.952 2.605 1.00 7.55 228 LEU B CA 1
ATOM 4726 C C . LEU B 1 228 ? 51.176 82.820 3.396 1.00 6.71 228 LEU B C 1
ATOM 4727 O O . LEU B 1 228 ? 50.169 82.238 2.948 1.00 7.57 228 LEU B O 1
ATOM 4732 N N . GLY B 1 229 ? 51.738 82.452 4.542 1.00 5.13 229 GLY B N 1
ATOM 4733 C CA . GLY B 1 229 ? 51.118 81.364 5.296 1.00 3.45 229 GLY B CA 1
ATOM 4734 C C . GLY B 1 229 ? 51.454 81.324 6.753 1.00 3.25 229 GLY B C 1
ATOM 4735 O O . GLY B 1 229 ? 52.510 81.820 7.176 1.00 2.06 229 GLY B O 1
ATOM 4736 N N . ALA B 1 230 ? 50.515 80.747 7.505 1.00 4.06 230 ALA B N 1
ATOM 4737 C CA . ALA B 1 230 ? 50.600 80.557 8.947 1.00 4.66 230 ALA B CA 1
ATOM 4738 C C . ALA B 1 230 ? 51.542 79.354 9.289 1.00 5.83 230 ALA B C 1
ATOM 4739 O O . ALA B 1 230 ? 52.179 78.780 8.381 1.00 5.64 230 ALA B O 1
ATOM 4741 N N . HIS B 1 231 ? 51.640 79.001 10.578 1.00 5.92 231 HIS B N 1
ATOM 4742 C CA . HIS B 1 231 ? 52.730 78.148 11.018 1.00 6.66 231 HIS B CA 1
ATOM 4743 C C . HIS B 1 231 ? 52.883 76.838 10.197 1.00 7.40 231 HIS B C 1
ATOM 4744 O O . HIS B 1 231 ? 53.987 76.508 9.757 1.00 7.42 231 HIS B O 1
ATOM 4751 N N . TYR B 1 232 ? 51.796 76.094 10.034 1.00 7.77 232 TYR B N 1
ATOM 4752 C CA . TYR B 1 232 ? 51.851 74.700 9.531 1.00 8.18 232 TYR B CA 1
ATOM 4753 C C . TYR B 1 232 ? 52.041 74.599 8.035 1.00 7.97 232 TYR B C 1
ATOM 4754 O O . TYR B 1 232 ? 52.138 73.508 7.479 1.00 7.10 232 TYR B O 1
ATOM 4763 N N . THR B 1 233 ? 52.088 75.746 7.380 1.00 8.93 233 THR B N 1
ATOM 4764 C CA . THR B 1 233 ? 52.178 75.778 5.920 1.00 9.20 233 THR B CA 1
ATOM 4765 C C . THR B 1 233 ? 53.622 75.722 5.446 1.00 10.67 233 THR B C 1
ATOM 4766 O O . THR B 1 233 ? 53.882 75.356 4.297 1.00 10.35 233 THR B O 1
ATOM 4770 N N . GLY B 1 234 ? 54.563 76.110 6.304 1.00 10.73 234 GLY B N 1
ATOM 4771 C CA . GLY B 1 234 ? 55.918 76.408 5.805 1.00 11.29 234 GLY B CA 1
ATOM 4772 C C . GLY B 1 234 ? 57.049 75.536 6.351 1.00 12.25 234 GLY B C 1
ATOM 4773 O O . GLY B 1 234 ? 56.827 74.414 6.817 1.00 11.21 234 GLY B O 1
ATOM 4774 N N . GLY B 1 235 ? 58.277 76.052 6.281 1.00 12.81 235 GLY B N 1
ATOM 4775 C CA . GLY B 1 235 ? 59.441 75.275 6.722 1.00 12.78 235 GLY B CA 1
ATOM 4776 C C . GLY B 1 235 ? 60.060 74.440 5.610 1.00 11.95 235 GLY B C 1
ATOM 4777 O O . GLY B 1 235 ? 59.648 74.510 4.444 1.00 11.99 235 GLY B O 1
ATOM 4778 N N . PRO B 1 236 ? 61.103 73.682 5.952 1.00 11.80 236 PRO B N 1
ATOM 4779 C CA . PRO B 1 236 ? 61.738 72.828 4.919 1.00 11.51 236 PRO B CA 1
ATOM 4780 C C . PRO B 1 236 ? 60.783 71.850 4.207 1.00 11.80 236 PRO B C 1
ATOM 4781 O O . PRO B 1 236 ? 61.034 71.431 3.065 1.00 12.11 236 PRO B O 1
ATOM 4785 N N . ASP B 1 237 ? 59.680 71.519 4.856 1.00 11.37 237 ASP B N 1
ATOM 4786 C CA . ASP B 1 237 ? 58.692 70.686 4.225 1.00 11.44 237 ASP B CA 1
ATOM 4787 C C . ASP B 1 237 ? 57.977 71.361 3.074 1.00 11.45 237 ASP B C 1
ATOM 4788 O O . ASP B 1 237 ? 57.661 70.697 2.090 1.00 11.06 237 ASP B O 1
ATOM 4793 N N . LEU B 1 238 ? 57.674 72.652 3.191 1.00 10.39 238 LEU B N 1
ATOM 4794 C CA . LEU B 1 238 ? 57.066 73.311 2.078 1.00 10.39 238 LEU B CA 1
ATOM 4795 C C . LEU B 1 238 ? 58.101 73.372 0.955 1.00 10.45 238 LEU B C 1
ATOM 4796 O O . LEU B 1 238 ? 57.761 73.091 -0.191 1.00 11.50 238 LEU B O 1
ATOM 4801 N N . ILE B 1 239 ? 59.356 73.710 1.261 1.00 10.10 239 ILE B N 1
ATOM 4802 C CA . ILE B 1 239 ? 60.395 73.718 0.223 1.00 10.01 239 ILE B CA 1
ATOM 4803 C C . ILE B 1 239 ? 60.527 72.372 -0.535 1.00 10.23 239 ILE B C 1
ATOM 4804 O O . ILE B 1 239 ? 60.604 72.339 -1.772 1.00 10.85 239 ILE B O 1
ATOM 4809 N N . ALA B 1 240 ? 60.540 71.272 0.193 1.00 9.61 240 ALA B N 1
ATOM 4810 C CA . ALA B 1 240 ? 60.671 69.964 -0.426 1.00 11.02 240 ALA B CA 1
ATOM 4811 C C . ALA B 1 240 ? 59.482 69.628 -1.343 1.00 11.29 240 ALA B C 1
ATOM 4812 O O . ALA B 1 240 ? 59.645 68.861 -2.271 1.00 11.92 240 ALA B O 1
ATOM 4814 N N . LEU B 1 241 ? 58.301 70.181 -1.076 1.00 11.24 241 LEU B N 1
ATOM 4815 C CA . LEU B 1 241 ? 57.121 69.817 -1.854 1.00 11.45 241 LEU B CA 1
ATOM 4816 C C . LEU B 1 241 ? 56.889 70.712 -3.058 1.00 10.93 241 LEU B C 1
ATOM 4817 O O . LEU B 1 241 ? 56.263 70.310 -4.058 1.00 11.92 241 LEU B O 1
ATOM 4822 N N . ALA B 1 242 ? 57.371 71.938 -2.943 1.00 10.27 242 ALA B N 1
ATOM 4823 C CA . ALA B 1 242 ? 57.060 72.986 -3.896 1.00 10.13 242 ALA B CA 1
ATOM 4824 C C . ALA B 1 242 ? 58.303 73.440 -4.645 1.00 10.21 242 ALA B C 1
ATOM 4825 O O . ALA B 1 242 ? 58.185 74.052 -5.701 1.00 10.00 242 ALA B O 1
ATOM 4827 N N . GLY B 1 243 ? 59.480 73.151 -4.096 1.00 10.64 243 GLY B N 1
ATOM 4828 C CA . GLY B 1 243 ? 60.742 73.579 -4.707 1.00 12.55 243 GLY B CA 1
ATOM 4829 C C . GLY B 1 243 ? 60.779 75.069 -4.999 1.00 14.07 243 GLY B C 1
ATOM 4830 O O . GLY B 1 243 ? 60.436 75.929 -4.139 1.00 14.26 243 GLY B O 1
ATOM 4831 N N . ASP B 1 244 ? 61.174 75.386 -6.217 1.00 14.88 244 ASP B N 1
ATOM 4832 C CA . ASP B 1 244 ? 61.271 76.778 -6.637 1.00 17.28 244 ASP B CA 1
ATOM 4833 C C . ASP B 1 244 ? 59.999 77.619 -6.576 1.00 15.84 244 ASP B C 1
ATOM 4834 O O . ASP B 1 244 ? 60.070 78.822 -6.399 1.00 15.59 244 ASP B O 1
ATOM 4839 N N . ALA B 1 245 ? 58.852 76.988 -6.775 1.00 14.71 245 ALA B N 1
ATOM 4840 C CA . ALA B 1 245 ? 57.577 77.696 -6.736 1.00 15.06 245 ALA B CA 1
ATOM 4841 C C . ALA B 1 245 ? 57.356 78.356 -5.378 1.00 15.36 245 ALA B C 1
ATOM 4842 O O . ALA B 1 245 ? 56.578 79.315 -5.278 1.00 16.43 245 ALA B O 1
ATOM 4844 N N . ALA B 1 246 ? 58.062 77.880 -4.346 1.00 14.47 246 ALA B N 1
ATOM 4845 C CA . ALA B 1 246 ? 57.947 78.483 -3.027 1.00 14.66 246 ALA B CA 1
ATOM 4846 C C . ALA B 1 246 ? 58.743 79.776 -2.826 1.00 14.88 246 ALA B C 1
ATOM 4847 O O . ALA B 1 246 ? 58.529 80.474 -1.818 1.00 14.09 246 ALA B O 1
ATOM 4849 N N . GLU B 1 247 ? 59.642 80.096 -3.757 1.00 13.94 247 GLU B N 1
ATOM 4850 C CA . GLU B 1 247 ? 60.468 81.299 -3.648 1.00 14.09 247 GLU B CA 1
ATOM 4851 C C . GLU B 1 247 ? 59.649 82.541 -3.330 1.00 12.38 247 GLU B C 1
ATOM 4852 O O . GLU B 1 247 ? 58.730 82.916 -4.055 1.00 11.31 247 GLU B O 1
ATOM 4858 N N . GLY B 1 248 ? 59.955 83.191 -2.227 1.00 11.41 248 GLY B N 1
ATOM 4859 C CA . GLY B 1 248 ? 59.208 84.403 -1.898 1.00 9.01 248 GLY B CA 1
ATOM 4860 C C . GLY B 1 248 ? 58.065 84.221 -0.935 1.00 7.55 248 GLY B C 1
ATOM 4861 O O . GLY B 1 248 ? 57.539 85.197 -0.410 1.00 7.09 248 GLY B O 1
ATOM 4862 N N . PHE B 1 249 ? 57.673 82.977 -0.673 1.00 6.22 249 PHE B N 1
ATOM 4863 C CA . PHE B 1 249 ? 56.559 82.708 0.261 1.00 5.07 249 PHE B CA 1
ATOM 4864 C C . PHE B 1 249 ? 56.936 83.344 1.614 1.00 5.67 249 PHE B C 1
ATOM 4865 O O . PHE B 1 249 ? 58.099 83.219 2.076 1.00 4.50 249 PHE B O 1
ATOM 4873 N N . LEU B 1 250 ? 55.957 84.003 2.232 1.00 5.14 250 LEU B N 1
ATOM 4874 C CA . LEU B 1 250 ? 56.130 84.627 3.511 1.00 4.92 250 LEU B CA 1
ATOM 4875 C C . LEU B 1 250 ? 55.423 83.813 4.586 1.00 5.34 250 LEU B C 1
ATOM 4876 O O . LEU B 1 250 ? 54.225 83.467 4.451 1.00 4.69 250 LEU B O 1
ATOM 4881 N N . TRP B 1 251 ? 56.153 83.530 5.668 1.00 4.02 251 TRP B N 1
ATOM 4882 C CA . TRP B 1 251 ? 55.711 82.543 6.604 1.00 4.23 251 TRP B CA 1
ATOM 4883 C C . TRP B 1 251 ? 55.756 83.017 8.040 1.00 4.47 251 TRP B C 1
ATOM 4884 O O . TRP B 1 251 ? 56.787 83.508 8.490 1.00 4.81 251 TRP B O 1
ATOM 4895 N N . ALA B 1 252 ? 54.664 82.854 8.779 1.00 4.61 252 ALA B N 1
ATOM 4896 C CA . ALA B 1 252 ? 54.657 83.301 10.192 1.00 6.17 252 ALA B CA 1
ATOM 4897 C C . ALA B 1 252 ? 54.766 82.074 11.110 1.00 7.25 252 ALA B C 1
ATOM 4898 O O . ALA B 1 252 ? 53.950 81.153 10.958 1.00 7.77 252 ALA B O 1
ATOM 4900 N N . THR B 1 253 ? 55.791 82.045 11.975 1.00 6.47 253 THR B N 1
ATOM 4901 C CA . THR B 1 253 ? 55.960 81.019 12.993 1.00 6.41 253 THR B CA 1
ATOM 4902 C C . THR B 1 253 ? 56.671 81.640 14.186 1.00 6.49 253 THR B C 1
ATOM 4903 O O . THR B 1 253 ? 57.326 82.684 14.065 1.00 6.30 253 THR B O 1
ATOM 4907 N N . SER B 1 254 ? 56.632 80.902 15.298 1.00 6.09 254 SER B N 1
ATOM 4908 C CA . SER B 1 254 ? 57.410 81.200 16.491 1.00 6.79 254 SER B CA 1
ATOM 4909 C C . SER B 1 254 ? 58.715 80.409 16.598 1.00 6.38 254 SER B C 1
ATOM 4910 O O . SER B 1 254 ? 59.429 80.615 17.561 1.00 6.27 254 SER B O 1
ATOM 4913 N N . PHE B 1 255 ? 58.997 79.486 15.667 1.00 6.31 255 PHE B N 1
ATOM 4914 C CA . PHE B 1 255 ? 60.172 78.594 15.862 1.00 7.39 255 PHE B CA 1
ATOM 4915 C C . PHE B 1 255 ? 61.476 79.143 15.289 1.00 8.47 255 PHE B C 1
ATOM 4916 O O . PHE B 1 255 ? 61.459 79.967 14.357 1.00 8.87 255 PHE B O 1
ATOM 4924 N N . TYR B 1 256 ? 62.583 78.741 15.914 1.00 8.33 256 TYR B N 1
ATOM 4925 C CA . TYR B 1 256 ? 63.898 78.843 15.332 1.00 8.63 256 TYR B CA 1
ATOM 4926 C C . TYR B 1 256 ? 63.948 77.934 14.138 1.00 8.73 256 TYR B C 1
ATOM 4927 O O . TYR B 1 256 ? 63.211 76.925 14.105 1.00 8.90 256 TYR B O 1
ATOM 4936 N N . MET B 1 257 ? 64.825 78.256 13.174 1.00 9.25 257 MET B N 1
ATOM 4937 C CA . MET B 1 257 ? 64.993 77.409 11.971 1.00 10.17 257 MET B CA 1
ATOM 4938 C C . MET B 1 257 ? 66.081 76.396 12.139 1.00 11.34 257 MET B C 1
ATOM 4939 O O . MET B 1 257 ? 66.960 76.575 12.987 1.00 13.29 257 MET B O 1
ATOM 4944 N N . ALA B 1 258 ? 66.047 75.338 11.332 1.00 11.36 258 ALA B N 1
ATOM 4945 C CA . ALA B 1 258 ? 67.068 74.277 11.386 1.00 10.16 258 ALA B CA 1
ATOM 4946 C C . ALA B 1 258 ? 68.507 74.810 11.185 1.00 10.65 258 ALA B C 1
ATOM 4947 O O . ALA B 1 258 ? 69.499 74.245 11.747 1.00 11.00 258 ALA B O 1
ATOM 4949 N N . HIS B 1 259 ? 68.620 75.839 10.355 1.00 9.75 259 HIS B N 1
ATOM 4950 C CA . HIS B 1 259 ? 69.904 76.412 10.059 1.00 11.12 259 HIS B CA 1
ATOM 4951 C C . HIS B 1 259 ? 70.385 77.465 11.060 1.00 11.18 259 HIS B C 1
ATOM 4952 O O . HIS B 1 259 ? 71.455 77.976 10.870 1.00 12.16 259 HIS B O 1
ATOM 4959 N N . GLU B 1 260 ? 69.601 77.782 12.091 1.00 11.27 260 GLU B N 1
ATOM 4960 C CA . GLU B 1 260 ? 70.013 78.698 13.149 1.00 12.12 260 GLU B CA 1
ATOM 4961 C C . GLU B 1 260 ? 70.690 77.915 14.275 1.00 13.42 260 GLU B C 1
ATOM 4962 O O . GLU B 1 260 ? 70.644 76.668 14.314 1.00 14.07 260 GLU B O 1
ATOM 4968 N N . ASP B 1 261 ? 71.321 78.653 15.186 1.00 13.38 261 ASP B N 1
ATOM 4969 C CA . ASP B 1 261 ? 72.233 78.079 16.138 1.00 13.41 261 ASP B CA 1
ATOM 4970 C C . ASP B 1 261 ? 71.652 78.274 17.551 1.00 12.71 261 ASP B C 1
ATOM 4971 O O . ASP B 1 261 ? 71.539 79.405 18.061 1.00 11.73 261 ASP B O 1
ATOM 4976 N N . THR B 1 262 ? 71.301 77.153 18.174 1.00 11.51 262 THR B N 1
ATOM 4977 C CA . THR B 1 262 ? 70.506 77.159 19.373 1.00 12.13 262 THR B CA 1
ATOM 4978 C C . THR B 1 262 ? 70.766 75.821 20.058 1.00 11.69 262 THR B C 1
ATOM 4979 O O . THR B 1 262 ? 71.020 74.835 19.386 1.00 11.20 262 THR B O 1
ATOM 4983 N N . PRO B 1 263 ? 70.726 75.789 21.396 1.00 11.42 263 PRO B N 1
ATOM 4984 C CA . PRO B 1 263 ? 70.880 74.499 22.038 1.00 11.34 263 PRO B CA 1
ATOM 4985 C C . PRO B 1 263 ? 69.748 73.567 21.648 1.00 11.21 263 PRO B C 1
ATOM 4986 O O . PRO B 1 263 ? 70.006 72.385 21.468 1.00 11.76 263 PRO B O 1
ATOM 4990 N N . GLY B 1 264 ? 68.538 74.095 21.499 1.00 10.71 264 GLY B N 1
ATOM 4991 C CA . GLY B 1 264 ? 67.338 73.293 21.215 1.00 10.72 264 GLY B CA 1
ATOM 4992 C C . GLY B 1 264 ? 67.383 72.648 19.838 1.00 10.80 264 GLY B C 1
ATOM 4993 O O . GLY B 1 264 ? 67.185 71.419 19.678 1.00 9.81 264 GLY B O 1
ATOM 4994 N N . ILE B 1 265 ? 67.712 73.474 18.848 1.00 11.07 265 ILE B N 1
ATOM 4995 C CA . ILE B 1 265 ? 67.963 72.996 17.485 1.00 10.05 265 ILE B CA 1
ATOM 4996 C C . ILE B 1 265 ? 69.138 72.055 17.471 1.00 9.92 265 ILE B C 1
ATOM 4997 O O . ILE B 1 265 ? 69.111 71.083 16.738 1.00 11.37 265 ILE B O 1
ATOM 5002 N N . ARG B 1 266 ? 70.165 72.294 18.267 1.00 9.05 266 ARG B N 1
ATOM 5003 C CA . ARG B 1 266 ? 71.249 71.320 18.269 1.00 10.48 266 ARG B CA 1
ATOM 5004 C C . ARG B 1 266 ? 70.798 69.987 18.835 1.00 10.70 266 ARG B C 1
ATOM 5005 O O . ARG B 1 266 ? 71.217 68.933 18.376 1.00 12.26 266 ARG B O 1
ATOM 5013 N N . LEU B 1 267 ? 69.950 70.037 19.850 1.00 10.31 267 LEU B N 1
ATOM 5014 C CA . LEU B 1 267 ? 69.428 68.856 20.487 1.00 10.68 267 LEU B CA 1
ATOM 5015 C C . LEU B 1 267 ? 68.599 68.039 19.522 1.00 10.29 267 LEU B C 1
ATOM 5016 O O . LEU B 1 267 ? 68.710 66.820 19.490 1.00 9.58 267 LEU B O 1
ATOM 5021 N N . GLN B 1 268 ? 67.748 68.706 18.746 1.00 10.42 268 GLN B N 1
ATOM 5022 C CA . GLN B 1 268 ? 66.918 67.955 17.813 1.00 10.49 268 GLN B CA 1
ATOM 5023 C C . GLN B 1 268 ? 67.753 67.175 16.794 1.00 10.46 268 GLN B C 1
ATOM 5024 O O . GLN B 1 268 ? 67.458 66.017 16.548 1.00 10.26 268 GLN B O 1
ATOM 5030 N N . LYS B 1 269 ? 68.808 67.781 16.239 1.00 11.36 269 LYS B N 1
ATOM 5031 C CA . LYS B 1 269 ? 69.698 67.037 15.300 1.00 12.48 269 LYS B CA 1
ATOM 5032 C C . LYS B 1 269 ? 70.344 65.880 16.002 1.00 12.17 269 LYS B C 1
ATOM 5033 O O . LYS B 1 269 ? 70.441 64.816 15.451 1.00 12.34 269 LYS B O 1
ATOM 5039 N N . GLU B 1 270 ? 70.815 66.102 17.226 1.00 12.48 270 GLU B N 1
ATOM 5040 C CA . GLU B 1 270 ? 71.454 65.044 17.941 1.00 13.21 270 GLU B CA 1
ATOM 5041 C C . GLU B 1 270 ? 70.448 63.931 18.272 1.00 13.66 270 GLU B C 1
ATOM 5042 O O . GLU B 1 270 ? 70.739 62.725 18.114 1.00 14.08 270 GLU B O 1
ATOM 5048 N N . ILE B 1 271 ? 69.266 64.297 18.739 1.00 13.20 271 ILE B N 1
ATOM 5049 C CA . ILE B 1 271 ? 68.281 63.252 19.060 1.00 13.25 271 ILE B CA 1
ATOM 5050 C C . ILE B 1 271 ? 67.878 62.504 17.792 1.00 13.28 271 ILE B C 1
ATOM 5051 O O . ILE B 1 271 ? 67.869 61.272 17.763 1.00 13.48 271 ILE B O 1
ATOM 5056 N N . GLY B 1 272 ? 67.547 63.239 16.743 1.00 13.00 272 GLY B N 1
ATOM 5057 C CA . GLY B 1 272 ? 67.106 62.611 15.530 1.00 14.32 272 GLY B CA 1
ATOM 5058 C C . GLY B 1 272 ? 68.145 61.720 14.884 1.00 15.34 272 GLY B C 1
ATOM 5059 O O . GLY B 1 272 ? 67.812 60.651 14.364 1.00 14.69 272 GLY B O 1
ATOM 5060 N N . ARG B 1 273 ? 69.409 62.125 14.879 1.00 17.01 273 ARG B N 1
ATOM 5061 C CA . ARG B 1 273 ? 70.369 61.235 14.234 1.00 19.53 273 ARG B CA 1
ATOM 5062 C C . ARG B 1 273 ? 70.639 60.039 15.105 1.00 19.72 273 ARG B C 1
ATOM 5063 O O . ARG B 1 273 ? 70.713 58.937 14.602 1.00 19.56 273 ARG B O 1
ATOM 5071 N N . LYS B 1 274 ? 70.656 60.240 16.420 1.00 20.56 274 LYS B N 1
ATOM 5072 C CA . LYS B 1 274 ? 70.742 59.136 17.363 1.00 21.95 274 LYS B CA 1
ATOM 5073 C C . LYS B 1 274 ? 69.733 58.014 17.060 1.00 21.88 274 LYS B C 1
ATOM 5074 O O . LYS B 1 274 ? 70.111 56.835 17.106 1.00 22.31 274 LYS B O 1
ATOM 5080 N N . TYR B 1 275 ? 68.477 58.355 16.752 1.00 20.29 275 TYR B N 1
ATOM 5081 C CA . TYR B 1 275 ? 67.462 57.328 16.490 1.00 19.43 275 TYR B CA 1
ATOM 5082 C C . TYR B 1 275 ? 67.198 57.012 15.033 1.00 18.56 275 TYR B C 1
ATOM 5083 O O . TYR B 1 275 ? 66.201 56.393 14.727 1.00 18.97 275 TYR B O 1
ATOM 5092 N N . GLY B 1 276 ? 68.066 57.440 14.124 1.00 16.87 276 GLY B N 1
ATOM 5093 C CA . GLY B 1 276 ? 67.917 57.094 12.721 1.00 15.37 276 GLY B CA 1
ATOM 5094 C C . GLY B 1 276 ? 66.686 57.650 12.047 1.00 15.05 276 GLY B C 1
ATOM 5095 O O . GLY B 1 276 ? 66.042 56.967 11.238 1.00 15.35 276 GLY B O 1
ATOM 5096 N N . ARG B 1 277 ? 66.336 58.887 12.372 1.00 13.99 277 ARG B N 1
ATOM 5097 C CA . ARG B 1 277 ? 65.258 59.527 11.665 1.00 13.80 277 ARG B CA 1
ATOM 5098 C C . ARG B 1 277 ? 65.748 59.938 10.317 1.00 12.99 277 ARG B C 1
ATOM 5099 O O . ARG B 1 277 ? 66.900 60.275 10.173 1.00 13.56 277 ARG B O 1
ATOM 5107 N N . PRO B 1 278 ? 64.872 59.928 9.317 1.00 13.45 278 PRO B N 1
ATOM 5108 C CA . PRO B 1 278 ? 65.265 60.520 8.018 1.00 13.89 278 PRO B CA 1
ATOM 5109 C C . PRO B 1 278 ? 65.619 62.021 8.135 1.00 14.44 278 PRO B C 1
ATOM 5110 O O . PRO B 1 278 ? 65.107 62.729 9.002 1.00 12.95 278 PRO B O 1
ATOM 5114 N N . GLU B 1 279 ? 66.503 62.474 7.254 1.00 15.45 279 GLU B N 1
ATOM 5115 C CA . GLU B 1 279 ? 67.025 63.837 7.269 1.00 17.19 279 GLU B CA 1
ATOM 5116 C C . GLU B 1 279 ? 65.887 64.902 7.191 1.00 15.73 279 GLU B C 1
ATOM 5117 O O . GLU B 1 279 ? 65.888 65.887 7.926 1.00 15.17 279 GLU B O 1
ATOM 5123 N N . ASN B 1 280 ? 64.922 64.671 6.320 1.00 13.92 280 ASN B N 1
ATOM 5124 C CA . ASN B 1 280 ? 63.755 65.535 6.224 1.00 14.32 280 ASN B CA 1
ATOM 5125 C C . ASN B 1 280 ? 62.911 65.666 7.486 1.00 13.24 280 ASN B C 1
ATOM 5126 O O . ASN B 1 280 ? 62.357 66.715 7.715 1.00 14.14 280 ASN B O 1
ATOM 5131 N N . PHE B 1 281 ? 62.820 64.627 8.302 1.00 12.11 281 PHE B N 1
ATOM 5132 C CA . PHE B 1 281 ? 62.185 64.737 9.607 1.00 11.88 281 PHE B CA 1
ATOM 5133 C C . PHE B 1 281 ? 63.039 65.589 10.541 1.00 12.61 281 PHE B C 1
ATOM 5134 O O . PHE B 1 281 ? 62.520 66.355 11.376 1.00 11.85 281 PHE B O 1
ATOM 5142 N N . ILE B 1 282 ? 64.351 65.460 10.406 1.00 13.01 282 ILE B N 1
ATOM 5143 C CA . ILE B 1 282 ? 65.241 66.063 11.377 1.00 14.20 282 ILE B CA 1
ATOM 5144 C C . ILE B 1 282 ? 65.271 67.566 11.194 1.00 14.80 282 ILE B C 1
ATOM 5145 O O . ILE B 1 282 ? 65.314 68.265 12.224 1.00 15.31 282 ILE B O 1
ATOM 5150 N N . GLU B 1 283 ? 65.134 68.045 9.942 1.00 13.13 283 GLU B N 1
ATOM 5151 C CA . GLU B 1 283 ? 65.010 69.490 9.674 1.00 14.59 283 GLU B CA 1
ATOM 5152 C C . GLU B 1 283 ? 63.583 70.074 9.779 1.00 13.35 283 GLU B C 1
ATOM 5153 O O . GLU B 1 283 ? 63.387 71.293 9.629 1.00 13.35 283 GLU B O 1
ATOM 5159 N N . SER B 1 284 ? 62.587 69.214 9.947 1.00 11.45 284 SER B N 1
ATOM 5160 C CA . SER B 1 284 ? 61.224 69.669 9.887 1.00 9.91 284 SER B CA 1
ATOM 5161 C C . SER B 1 284 ? 61.012 70.570 11.073 1.00 9.28 284 SER B C 1
ATOM 5162 O O . SER B 1 284 ? 61.473 70.257 12.152 1.00 8.34 284 SER B O 1
ATOM 5165 N N . VAL B 1 285 ? 60.315 71.685 10.868 1.00 8.64 285 VAL B N 1
ATOM 5166 C CA . VAL B 1 285 ? 59.941 72.580 11.967 1.00 7.34 285 VAL B CA 1
ATOM 5167 C C . VAL B 1 285 ? 58.902 71.894 12.836 1.00 8.26 285 VAL B C 1
ATOM 5168 O O . VAL B 1 285 ? 58.658 72.283 13.986 1.00 8.19 285 VAL B O 1
ATOM 5172 N N . ASN B 1 286 ? 58.305 70.819 12.312 1.00 7.95 286 ASN B N 1
ATOM 5173 C CA . ASN B 1 286 ? 57.285 70.171 13.099 1.00 7.91 286 ASN B CA 1
ATOM 5174 C C . ASN B 1 286 ? 57.862 69.068 13.940 1.00 7.67 286 ASN B C 1
ATOM 5175 O O . ASN B 1 286 ? 57.287 68.700 14.958 1.00 7.25 286 ASN B O 1
ATOM 5180 N N . TYR B 1 287 ? 59.078 68.653 13.575 1.00 7.46 287 TYR B N 1
ATOM 5181 C CA . TYR B 1 287 ? 59.930 67.925 14.498 1.00 6.54 287 TYR B CA 1
ATOM 5182 C C . TYR B 1 287 ? 60.335 68.864 15.675 1.00 7.57 287 TYR B C 1
ATOM 5183 O O . TYR B 1 287 ? 60.188 68.481 16.823 1.00 7.96 287 TYR B O 1
ATOM 5192 N N . THR B 1 288 ? 60.732 70.119 15.394 1.00 7.23 288 THR B N 1
ATOM 5193 C CA . THR B 1 288 ? 60.992 71.105 16.413 1.00 5.91 288 THR B CA 1
ATOM 5194 C C . THR B 1 288 ? 59.751 71.340 17.295 1.00 6.45 288 THR B C 1
ATOM 5195 O O . THR B 1 288 ? 59.834 71.435 18.521 1.00 6.10 288 THR B O 1
ATOM 5199 N N . ASN B 1 289 ? 58.602 71.425 16.656 1.00 6.25 289 ASN B N 1
ATOM 5200 C CA . ASN B 1 289 ? 57.355 71.751 17.314 1.00 6.48 289 ASN B CA 1
ATOM 5201 C C . ASN B 1 289 ? 56.946 70.644 18.302 1.00 7.14 289 ASN B C 1
ATOM 5202 O O . ASN B 1 289 ? 56.600 70.913 19.461 1.00 6.41 289 ASN B O 1
ATOM 5207 N N . GLY B 1 290 ? 57.012 69.396 17.843 1.00 6.45 290 GLY B N 1
ATOM 5208 C CA . GLY B 1 290 ? 56.740 68.289 18.725 1.00 7.58 290 GLY B CA 1
ATOM 5209 C C . GLY B 1 290 ? 57.710 68.135 19.889 1.00 7.91 290 GLY B C 1
ATOM 5210 O O . GLY B 1 290 ? 57.306 67.731 20.974 1.00 7.81 290 GLY B O 1
ATOM 5211 N N . MET B 1 291 ? 58.985 68.449 19.666 1.00 8.11 291 MET B N 1
ATOM 5212 C CA . MET B 1 291 ? 59.992 68.355 20.712 1.00 7.76 291 MET B CA 1
ATOM 5213 C C . MET B 1 291 ? 59.747 69.406 21.767 1.00 8.82 291 MET B C 1
ATOM 5214 O O . MET B 1 291 ? 59.910 69.145 22.942 1.00 9.65 291 MET B O 1
ATOM 5219 N N . LEU B 1 292 ? 59.363 70.610 21.357 1.00 9.16 292 LEU B N 1
ATOM 5220 C CA . LEU B 1 292 ? 58.982 71.626 22.315 1.00 9.02 292 LEU B CA 1
ATOM 5221 C C . LEU B 1 292 ? 57.819 71.134 23.177 1.00 9.13 292 LEU B C 1
ATOM 5222 O O . LEU B 1 292 ? 57.855 71.257 24.391 1.00 9.53 292 LEU B O 1
ATOM 5227 N N . ALA B 1 293 ? 56.820 70.522 22.560 1.00 8.67 293 ALA B N 1
ATOM 5228 C CA . ALA B 1 293 ? 55.648 70.122 23.315 1.00 7.75 293 ALA B CA 1
ATOM 5229 C C . ALA B 1 293 ? 56.070 69.090 24.340 1.00 8.45 293 ALA B C 1
ATOM 5230 O O . ALA B 1 293 ? 55.790 69.231 25.550 1.00 8.95 293 ALA B O 1
ATOM 5232 N N . ALA B 1 294 ? 56.773 68.066 23.859 1.00 7.30 294 ALA B N 1
ATOM 5233 C CA . ALA B 1 294 ? 57.316 67.030 24.710 1.00 7.87 294 ALA B CA 1
ATOM 5234 C C . ALA B 1 294 ? 58.248 67.582 25.806 1.00 8.26 294 ALA B C 1
ATOM 5235 O O . ALA B 1 294 ? 58.141 67.164 26.957 1.00 8.08 294 ALA B O 1
ATOM 5237 N N . ALA B 1 295 ? 59.125 68.527 25.454 1.00 8.61 295 ALA B N 1
ATOM 5238 C CA . ALA B 1 295 ? 60.015 69.184 26.449 1.00 9.47 295 ALA B CA 1
ATOM 5239 C C . ALA B 1 295 ? 59.253 69.924 27.541 1.00 9.35 295 ALA B C 1
ATOM 5240 O O . ALA B 1 295 ? 59.553 69.781 28.719 1.00 9.73 295 ALA B O 1
ATOM 5242 N N . ILE B 1 296 ? 58.275 70.721 27.172 1.00 9.81 296 ILE B N 1
ATOM 5243 C CA . ILE B 1 296 ? 57.439 71.292 28.209 1.00 10.29 296 ILE B CA 1
ATOM 5244 C C . ILE B 1 296 ? 56.782 70.222 29.146 1.00 10.96 296 ILE B C 1
ATOM 5245 O O . ILE B 1 296 ? 56.801 70.378 30.391 1.00 11.12 296 ILE B O 1
ATOM 5250 N N . ALA B 1 297 ? 56.216 69.172 28.551 1.00 10.03 297 ALA B N 1
ATOM 5251 C CA . ALA B 1 297 ? 55.550 68.112 29.329 1.00 10.39 297 ALA B CA 1
ATOM 5252 C C . ALA B 1 297 ? 56.549 67.505 30.317 1.00 11.26 297 ALA B C 1
ATOM 5253 O O . ALA B 1 297 ? 56.244 67.377 31.500 1.00 10.37 297 ALA B O 1
ATOM 5255 N N . VAL B 1 298 ? 57.748 67.187 29.816 1.00 10.97 298 VAL B N 1
ATOM 5256 C CA . VAL B 1 298 ? 58.786 66.591 30.613 1.00 11.46 298 VAL B CA 1
ATOM 5257 C C . VAL B 1 298 ? 59.347 67.524 31.706 1.00 12.26 298 VAL B C 1
ATOM 5258 O O . VAL B 1 298 ? 59.519 67.109 32.854 1.00 12.45 298 VAL B O 1
ATOM 5262 N N . GLU B 1 299 ? 59.646 68.779 31.366 1.00 13.30 299 GLU B N 1
ATOM 5263 C CA . GLU B 1 299 ? 60.051 69.756 32.396 1.00 13.96 299 GLU B CA 1
ATOM 5264 C C . GLU B 1 299 ? 58.978 69.931 33.502 1.00 14.06 299 GLU B C 1
ATOM 5265 O O . GLU B 1 299 ? 59.309 70.186 34.637 1.00 14.89 299 GLU B O 1
ATOM 5271 N N . ALA B 1 300 ? 57.698 69.848 33.159 1.00 14.08 300 ALA B N 1
ATOM 5272 C CA . ALA B 1 300 ? 56.684 70.039 34.171 1.00 14.95 300 ALA B CA 1
ATOM 5273 C C . ALA B 1 300 ? 56.681 68.835 35.093 1.00 15.89 300 ALA B C 1
ATOM 5274 O O . ALA B 1 300 ? 56.600 68.988 36.315 1.00 15.51 300 ALA B O 1
ATOM 5276 N N . ILE B 1 301 ? 56.792 67.638 34.507 1.00 15.79 301 ILE B N 1
ATOM 5277 C CA . ILE B 1 301 ? 56.836 66.453 35.304 1.00 15.65 301 ILE B CA 1
ATOM 5278 C C . ILE B 1 301 ? 58.078 66.532 36.219 1.00 17.18 301 ILE B C 1
ATOM 5279 O O . ILE B 1 301 ? 57.965 66.354 37.440 1.00 17.49 301 ILE B O 1
ATOM 5284 N N . ARG B 1 302 ? 59.233 66.884 35.640 1.00 17.38 302 ARG B N 1
ATOM 5285 C CA . ARG B 1 302 ? 60.460 67.080 36.409 1.00 18.15 302 ARG B CA 1
ATOM 5286 C C . ARG B 1 302 ? 60.266 68.034 37.590 1.00 18.61 302 ARG B C 1
ATOM 5287 O O . ARG B 1 302 ? 60.749 67.742 38.698 1.00 18.58 302 ARG B O 1
ATOM 5295 N N . ARG B 1 303 ? 59.613 69.175 37.358 1.00 17.64 303 ARG B N 1
ATOM 5296 C CA . ARG B 1 303 ? 59.483 70.136 38.437 1.00 18.43 303 ARG B CA 1
ATOM 5297 C C . ARG B 1 303 ? 58.528 69.652 39.520 1.00 19.00 303 ARG B C 1
ATOM 5298 O O . ARG B 1 303 ? 58.808 69.840 40.686 1.00 18.92 303 ARG B O 1
ATOM 5306 N N . ALA B 1 304 ? 57.433 69.009 39.121 1.00 19.50 304 ALA B N 1
ATOM 5307 C CA . ALA B 1 304 ? 56.464 68.363 40.028 1.00 20.26 304 ALA B CA 1
ATOM 5308 C C . ALA B 1 304 ? 57.092 67.339 40.979 1.00 22.09 304 ALA B C 1
ATOM 5309 O O . ALA B 1 304 ? 56.784 67.321 42.184 1.00 21.68 304 ALA B O 1
ATOM 5311 N N . GLN B 1 305 ? 57.909 66.453 40.409 1.00 24.13 305 GLN B N 1
ATOM 5312 C CA . GLN B 1 305 ? 58.727 65.507 41.149 1.00 26.01 305 GLN B CA 1
ATOM 5313 C C . GLN B 1 305 ? 59.572 66.213 42.199 1.00 26.90 305 GLN B C 1
ATOM 5314 O O . GLN B 1 305 ? 59.575 65.838 43.357 1.00 27.28 305 GLN B O 1
ATOM 5320 N N . GLU B 1 306 ? 60.292 67.234 41.774 1.00 27.95 306 GLU B N 1
ATOM 5321 C CA . GLU B 1 306 ? 61.225 67.950 42.645 1.00 30.20 306 GLU B CA 1
ATOM 5322 C C . GLU B 1 306 ? 60.488 68.774 43.712 1.00 29.81 306 GLU B C 1
ATOM 5323 O O . GLU B 1 306 ? 60.881 68.762 44.863 1.00 30.04 306 GLU B O 1
ATOM 5329 N N . ARG B 1 307 ? 59.409 69.453 43.337 1.00 29.74 307 ARG B N 1
ATOM 5330 C CA . ARG B 1 307 ? 58.672 70.288 44.280 1.00 29.68 307 ARG B CA 1
ATOM 5331 C C . ARG B 1 307 ? 57.788 69.432 45.196 1.00 29.52 307 ARG B C 1
ATOM 5332 O O . ARG B 1 307 ? 57.774 69.662 46.400 1.00 29.18 307 ARG B O 1
ATOM 5340 N N . PHE B 1 308 ? 57.074 68.448 44.644 1.00 29.08 308 PHE B N 1
ATOM 5341 C CA . PHE B 1 308 ? 55.997 67.776 45.392 1.00 29.00 308 PHE B CA 1
ATOM 5342 C C . PHE B 1 308 ? 56.222 66.290 45.702 1.00 28.75 308 PHE B C 1
ATOM 5343 O O . PHE B 1 308 ? 55.398 65.683 46.381 1.00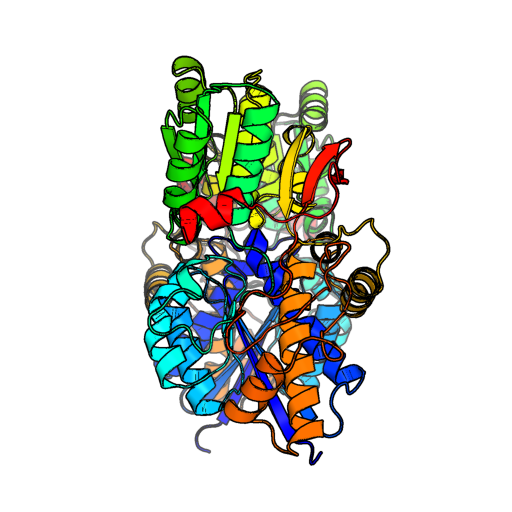 28.94 308 PHE B O 1
ATOM 5351 N N . LYS B 1 309 ? 57.292 65.687 45.182 1.00 28.28 309 LYS B N 1
ATOM 5352 C CA . LYS B 1 309 ? 57.545 64.257 45.417 1.00 28.94 309 LYS B CA 1
ATOM 5353 C C . LYS B 1 309 ? 56.440 63.335 44.899 1.00 28.23 309 LYS B C 1
ATOM 5354 O O . LYS B 1 309 ? 56.383 62.166 45.263 1.00 28.41 309 LYS B O 1
ATOM 5360 N N . ARG B 1 310 ? 55.557 63.877 44.068 1.00 26.78 310 ARG B N 1
ATOM 5361 C CA . ARG B 1 310 ? 54.487 63.114 43.471 1.00 26.10 310 ARG B CA 1
ATOM 5362 C C . ARG B 1 310 ? 54.177 63.659 42.082 1.00 23.69 310 ARG B C 1
ATOM 5363 O O . ARG B 1 310 ? 54.258 64.860 41.805 1.00 23.25 310 ARG B O 1
ATOM 5371 N N . ILE B 1 311 ? 53.854 62.747 41.191 1.00 20.72 311 ILE B N 1
ATOM 5372 C CA . ILE B 1 311 ? 53.606 63.111 39.837 1.00 17.86 311 ILE B CA 1
ATOM 5373 C C . ILE B 1 311 ? 52.153 62.793 39.515 1.00 17.32 311 ILE B C 1
ATOM 5374 O O . ILE B 1 311 ? 51.772 61.627 39.320 1.00 16.20 311 ILE B O 1
ATOM 5379 N N . THR B 1 312 ? 51.365 63.853 39.433 1.00 16.42 312 THR B N 1
ATOM 5380 C CA . THR B 1 312 ? 49.938 63.762 39.198 1.00 17.01 312 THR B CA 1
ATOM 5381 C C . THR B 1 312 ? 49.471 64.861 38.227 1.00 16.19 312 THR B C 1
ATOM 5382 O O . THR B 1 312 ? 50.208 65.831 37.952 1.00 15.85 312 THR B O 1
ATOM 5386 N N . ASN B 1 313 ? 48.223 64.750 37.764 1.00 15.74 313 ASN B N 1
ATOM 5387 C CA . ASN B 1 313 ? 47.630 65.827 37.003 1.00 15.64 313 ASN B CA 1
ATOM 5388 C C . ASN B 1 313 ? 47.656 67.120 37.803 1.00 15.75 313 ASN B C 1
ATOM 5389 O O . ASN B 1 313 ? 47.924 68.159 37.229 1.00 15.98 313 ASN B O 1
ATOM 5394 N N . GLU B 1 314 ? 47.477 67.038 39.122 1.00 16.72 314 GLU B N 1
ATOM 5395 C CA . GLU B 1 314 ? 47.425 68.230 39.971 1.00 18.35 314 GLU B CA 1
ATOM 5396 C C . GLU B 1 314 ? 48.815 68.868 40.091 1.00 18.23 314 GLU B C 1
ATOM 5397 O O . GLU B 1 314 ? 48.948 70.090 39.926 1.00 18.14 314 GLU B O 1
ATOM 5403 N N . THR B 1 315 ? 49.848 68.059 40.332 1.00 17.43 315 THR B N 1
ATOM 5404 C CA . THR B 1 315 ? 51.211 68.624 40.575 1.00 17.37 315 THR B CA 1
ATOM 5405 C C . THR B 1 315 ? 51.878 69.122 39.278 1.00 17.71 315 THR B C 1
ATOM 5406 O O . THR B 1 315 ? 52.664 70.104 39.280 1.00 18.11 315 THR B O 1
ATOM 5410 N N . VAL B 1 316 ? 51.535 68.460 38.173 1.00 17.24 316 VAL B N 1
ATOM 5411 C CA . VAL B 1 316 ? 52.022 68.870 36.849 1.00 15.67 316 VAL B CA 1
ATOM 5412 C C . VAL B 1 316 ? 51.434 70.227 36.478 1.00 15.92 316 VAL B C 1
ATOM 5413 O O . VAL B 1 316 ? 52.149 71.092 35.938 1.00 16.47 316 VAL B O 1
ATOM 5417 N N . TYR B 1 317 ? 50.130 70.386 36.714 1.00 15.92 317 TYR B N 1
ATOM 5418 C CA . TYR B 1 317 ? 49.439 71.653 36.552 1.00 16.14 317 TYR B CA 1
ATOM 5419 C C . TYR B 1 317 ? 50.114 72.769 37.376 1.00 16.50 317 TYR B C 1
ATOM 5420 O O . TYR B 1 317 ? 50.334 73.869 36.872 1.00 16.96 317 TYR B O 1
ATOM 5429 N N . GLN B 1 318 ? 50.455 72.492 38.634 1.00 16.53 318 GLN B N 1
ATOM 5430 C CA . GLN B 1 318 ? 51.059 73.510 39.486 1.00 16.34 318 GLN B CA 1
ATOM 5431 C C . GLN B 1 318 ? 52.451 73.891 38.965 1.00 15.64 318 GLN B C 1
ATOM 5432 O O . GLN B 1 318 ? 52.895 75.056 39.071 1.00 15.45 318 GLN B O 1
ATOM 5438 N N . ALA B 1 319 ? 53.140 72.898 38.403 1.00 14.44 319 ALA B N 1
ATOM 5439 C CA . ALA B 1 319 ? 54.453 73.113 37.847 1.00 13.28 319 ALA B CA 1
ATOM 5440 C C . ALA B 1 319 ? 54.379 73.861 36.528 1.00 13.55 319 ALA B C 1
ATOM 5441 O O . ALA B 1 319 ? 55.304 74.531 36.179 1.00 14.66 319 ALA B O 1
ATOM 5443 N N . ILE B 1 320 ? 53.276 73.745 35.803 1.00 13.43 320 ILE B N 1
ATOM 5444 C CA . ILE B 1 320 ? 53.092 74.538 34.609 1.00 13.32 320 ILE B CA 1
ATOM 5445 C C . ILE B 1 320 ? 52.756 75.980 34.947 1.00 13.46 320 ILE B C 1
ATOM 5446 O O . ILE B 1 320 ? 53.387 76.849 34.433 1.00 13.85 320 ILE B O 1
ATOM 5451 N N . VAL B 1 321 ? 51.765 76.251 35.788 1.00 13.69 321 VAL B N 1
ATOM 5452 C CA . VAL B 1 321 ? 51.385 77.663 36.076 1.00 14.35 321 VAL B CA 1
ATOM 5453 C C . VAL B 1 321 ? 52.416 78.495 36.889 1.00 14.52 321 VAL B C 1
ATOM 5454 O O . VAL B 1 321 ? 52.254 79.741 37.054 1.00 14.51 321 VAL B O 1
ATOM 5458 N N . GLY B 1 322 ? 53.454 77.815 37.375 1.00 14.84 322 GLY B N 1
ATOM 5459 C CA . GLY B 1 322 ? 54.576 78.448 38.105 1.00 14.98 322 GLY B CA 1
ATOM 5460 C C . GLY B 1 322 ? 55.769 78.628 37.175 1.00 15.77 322 GLY B C 1
ATOM 5461 O O . GLY B 1 322 ? 56.805 79.142 37.593 1.00 15.51 322 GLY B O 1
ATOM 5462 N N . MET B 1 323 ? 55.618 78.174 35.920 1.00 15.57 323 MET B N 1
ATOM 5463 C CA . MET B 1 323 ? 56.660 78.229 34.880 1.00 16.04 323 MET B CA 1
ATOM 5464 C C . MET B 1 323 ? 56.764 79.671 34.309 1.00 16.89 323 MET B C 1
ATOM 5465 O O . MET B 1 323 ? 56.371 79.940 33.168 1.00 16.94 323 MET B O 1
ATOM 5470 N N . ASN B 1 324 ? 57.229 80.617 35.132 1.00 18.08 324 ASN B N 1
ATOM 5471 C CA . ASN B 1 324 ? 57.313 82.029 34.749 1.00 19.14 324 ASN B CA 1
ATOM 5472 C C . ASN B 1 324 ? 58.332 82.756 35.589 1.00 19.81 324 ASN B C 1
ATOM 5473 O O . ASN B 1 324 ? 58.909 82.190 36.508 1.00 19.18 324 ASN B O 1
ATOM 5478 N N . GLY B 1 325 ? 58.523 84.033 35.280 1.00 21.18 325 GLY B N 1
ATOM 5479 C CA . GLY B 1 325 ? 59.553 84.849 35.909 1.00 22.28 325 GLY B CA 1
ATOM 5480 C C . GLY B 1 325 ? 60.906 84.183 35.844 1.00 23.43 325 GLY B C 1
ATOM 5481 O O . GLY B 1 325 ? 61.357 83.766 34.762 1.00 22.60 325 GLY B O 1
ATOM 5482 N N . PRO B 1 326 ? 61.551 84.057 37.016 1.00 24.75 326 PRO B N 1
ATOM 5483 C CA . PRO B 1 326 ? 62.827 83.375 37.262 1.00 25.28 326 PRO B CA 1
ATOM 5484 C C . PRO B 1 326 ? 62.747 81.891 36.926 1.00 24.95 326 PRO B C 1
ATOM 5485 O O . PRO B 1 326 ? 63.772 81.236 36.764 1.00 24.53 326 PRO B O 1
ATOM 5489 N N . ASN B 1 327 ? 61.529 81.372 36.846 1.00 25.00 327 ASN B N 1
ATOM 5490 C CA . ASN B 1 327 ? 61.296 79.948 36.581 1.00 25.15 327 ASN B CA 1
ATOM 5491 C C . ASN B 1 327 ? 60.776 79.683 35.169 1.00 23.62 327 ASN B C 1
ATOM 5492 O O . ASN B 1 327 ? 60.369 78.570 34.853 1.00 24.10 327 ASN B O 1
ATOM 5497 N N . ALA B 1 328 ? 60.756 80.702 34.317 1.00 22.44 328 ALA B N 1
ATOM 5498 C CA . ALA B 1 328 ? 60.431 80.465 32.916 1.00 21.29 328 ALA B CA 1
ATOM 5499 C C . ALA B 1 328 ? 61.338 79.364 32.366 1.00 20.17 328 ALA B C 1
ATOM 5500 O O . ALA B 1 328 ? 62.402 79.099 32.900 1.00 20.75 328 ALA B O 1
ATOM 5502 N N . PHE B 1 329 ? 60.898 78.710 31.304 1.00 19.49 329 PHE B N 1
ATOM 5503 C CA . PHE B 1 329 ? 61.611 77.552 30.738 1.00 18.11 329 PHE B CA 1
ATOM 5504 C C . PHE B 1 329 ? 62.244 77.986 29.403 1.00 17.63 329 PHE B C 1
ATOM 5505 O O . PHE B 1 329 ? 61.585 78.676 28.601 1.00 16.85 329 PHE B O 1
ATOM 5513 N N . LYS B 1 330 ? 63.525 77.668 29.200 1.00 17.39 330 LYS B N 1
ATOM 5514 C CA . LYS B 1 330 ? 64.241 78.137 27.986 1.00 19.14 330 LYS B CA 1
ATOM 5515 C C . LYS B 1 330 ? 65.050 77.068 27.266 1.00 18.01 330 LYS B C 1
ATOM 5516 O O . LYS B 1 330 ? 66.289 77.141 27.208 1.00 17.33 330 LYS B O 1
ATOM 5522 N N . PRO B 1 331 ? 64.326 76.084 26.684 1.00 17.23 331 PRO B N 1
ATOM 5523 C CA . PRO B 1 331 ? 64.958 74.990 25.969 1.00 16.52 331 PRO B CA 1
ATOM 5524 C C . PRO B 1 331 ? 65.602 75.445 24.643 1.00 16.03 331 PRO B C 1
ATOM 5525 O O . PRO B 1 331 ? 66.498 74.749 24.174 1.00 17.40 331 PRO B O 1
ATOM 5529 N N . GLY B 1 332 ? 65.177 76.580 24.057 1.00 14.57 332 GLY B N 1
ATOM 5530 C CA . GLY B 1 332 ? 65.756 77.092 22.791 1.00 12.73 332 GLY B CA 1
ATOM 5531 C C . GLY B 1 332 ? 65.146 76.526 21.508 1.00 12.78 332 GLY B C 1
ATOM 5532 O O . GLY B 1 332 ? 65.840 76.258 20.525 1.00 12.79 332 GLY B O 1
ATOM 5533 N N . PHE B 1 333 ? 63.840 76.310 21.503 1.00 12.06 333 PHE B N 1
ATOM 5534 C CA . PHE B 1 333 ? 63.160 75.838 20.290 1.00 11.67 333 PHE B CA 1
ATOM 5535 C C . PHE B 1 333 ? 62.422 76.979 19.621 1.00 11.68 333 PHE B C 1
ATOM 5536 O O . PHE B 1 333 ? 62.300 77.001 18.389 1.00 11.67 333 PHE B O 1
ATOM 5544 N N . ALA B 1 334 ? 61.946 77.918 20.439 1.00 11.37 334 ALA B N 1
ATOM 5545 C CA . ALA B 1 334 ? 61.107 79.020 19.964 1.00 12.35 334 ALA B CA 1
ATOM 5546 C C . ALA B 1 334 ? 61.712 80.382 20.289 1.00 12.61 334 ALA B C 1
ATOM 5547 O O . ALA B 1 334 ? 62.472 80.525 21.241 1.00 11.85 334 ALA B O 1
ATOM 5549 N N . VAL B 1 335 ? 61.347 81.382 19.503 1.00 13.75 335 VAL B N 1
ATOM 5550 C CA . VAL B 1 335 ? 61.930 82.701 19.666 1.00 16.10 335 VAL B CA 1
ATOM 5551 C C . VAL B 1 335 ? 61.385 83.350 20.895 1.00 18.72 335 VAL B C 1
ATOM 5552 O O . VAL B 1 335 ? 60.313 82.998 21.389 1.00 19.62 335 VAL B O 1
ATOM 5556 N N . SER B 1 336 ? 62.124 84.314 21.397 1.00 21.98 336 SER B N 1
ATOM 5557 C CA . SER B 1 336 ? 61.587 85.183 22.420 1.00 24.72 336 SER B CA 1
ATOM 5558 C C . SER B 1 336 ? 61.778 86.624 21.980 1.00 27.30 336 SER B C 1
ATOM 5559 O O . SER B 1 336 ? 62.721 86.929 21.238 1.00 28.64 336 SER B O 1
ATOM 5562 N N . THR B 1 337 ? 60.866 87.496 22.411 1.00 30.28 337 THR B N 1
ATOM 5563 C CA . THR B 1 337 ? 61.036 88.966 22.324 1.00 32.43 337 THR B CA 1
ATOM 5564 C C . THR B 1 337 ? 62.222 89.458 23.194 1.00 34.46 337 THR B C 1
ATOM 5565 O O . THR B 1 337 ? 62.736 88.733 24.054 1.00 34.89 337 THR B O 1
ATOM 5569 N N . LYS B 1 338 ? 62.649 90.698 22.982 1.00 36.90 338 LYS B N 1
ATOM 5570 C CA . LYS B 1 338 ? 63.786 91.278 23.730 1.00 38.81 338 LYS B CA 1
ATOM 5571 C C . LYS B 1 338 ? 63.532 91.483 25.242 1.00 38.97 338 LYS B C 1
ATOM 5572 O O . LYS B 1 338 ? 64.401 91.196 26.079 1.00 38.85 338 LYS B O 1
ATOM 5578 N N . GLN B 1 339 ? 62.351 91.996 25.576 1.00 39.28 339 GLN B N 1
ATOM 5579 C CA . GLN B 1 339 ? 61.935 92.179 26.976 1.00 40.14 339 GLN B CA 1
ATOM 5580 C C . GLN B 1 339 ? 61.506 90.814 27.571 1.00 38.65 339 GLN B C 1
ATOM 5581 O O . GLN B 1 339 ? 61.643 90.570 28.768 1.00 38.38 339 GLN B O 1
ATOM 5587 N N . GLY B 1 340 ? 60.998 89.937 26.704 1.00 37.27 340 GLY B N 1
ATOM 5588 C CA . GLY B 1 340 ? 60.424 88.671 27.098 1.00 34.28 340 GLY B CA 1
ATOM 5589 C C . GLY B 1 340 ? 61.413 87.526 27.211 1.00 33.01 340 GLY B C 1
ATOM 5590 O O . GLY B 1 340 ? 62.635 87.692 27.105 1.00 33.35 340 GLY B O 1
ATOM 5591 N N . VAL B 1 341 ? 60.835 86.345 27.379 1.00 31.19 341 VAL B N 1
ATOM 5592 C CA . VAL B 1 341 ? 61.519 85.123 27.741 1.00 29.37 341 VAL B CA 1
ATOM 5593 C C . VAL B 1 341 ? 60.853 83.996 26.913 1.00 26.69 341 VAL B C 1
ATOM 5594 O O . VAL B 1 341 ? 59.737 84.203 26.408 1.00 27.57 341 VAL B O 1
ATOM 5598 N N . GLU B 1 342 ? 61.510 82.843 26.742 1.00 23.28 342 GLU B N 1
ATOM 5599 C CA . GLU B 1 342 ? 60.983 81.765 25.857 1.00 20.18 342 GLU B CA 1
ATOM 5600 C C . GLU B 1 342 ? 59.612 81.148 26.243 1.00 17.95 342 GLU B C 1
ATOM 5601 O O . GLU B 1 342 ? 58.639 81.372 25.570 1.00 18.44 342 GLU B O 1
ATOM 5607 N N . ILE B 1 343 ? 59.541 80.337 27.284 1.00 15.74 343 ILE B N 1
ATOM 5608 C CA . ILE B 1 343 ? 58.288 79.651 27.623 1.00 14.33 343 ILE B CA 1
ATOM 5609 C C . ILE B 1 343 ? 57.838 80.094 29.025 1.00 14.89 343 ILE B C 1
ATOM 5610 O O . ILE B 1 343 ? 58.561 79.883 30.017 1.00 14.75 343 ILE B O 1
ATOM 5615 N N . ASP B 1 344 ? 56.693 80.766 29.113 1.00 14.27 344 ASP B N 1
ATOM 5616 C CA . ASP B 1 344 ? 56.186 81.155 30.434 1.00 15.61 344 ASP B CA 1
ATOM 5617 C C . ASP B 1 344 ? 54.679 81.044 30.483 1.00 15.07 344 ASP B C 1
ATOM 5618 O O . ASP B 1 344 ? 53.990 81.510 29.579 1.00 16.31 344 ASP B O 1
ATOM 5623 N N . PHE B 1 345 ? 54.167 80.412 31.523 1.00 15.34 345 PHE B N 1
ATOM 5624 C CA . PHE B 1 345 ? 52.719 80.309 31.735 1.00 15.17 345 PHE B CA 1
ATOM 5625 C C . PHE B 1 345 ? 52.387 80.790 33.106 1.00 16.31 345 PHE B C 1
ATOM 5626 O O . PHE B 1 345 ? 53.226 80.673 34.028 1.00 17.82 345 PHE B O 1
ATOM 5634 N N . THR B 1 346 ? 51.181 81.322 33.257 1.00 16.60 346 THR B N 1
ATOM 5635 C CA . THR B 1 346 ? 50.589 81.555 34.575 1.00 17.82 346 THR B CA 1
ATOM 5636 C C . THR B 1 346 ? 49.171 80.972 34.545 1.00 19.22 346 THR B C 1
ATOM 5637 O O . THR B 1 346 ? 48.716 80.537 33.454 1.00 18.64 346 THR B O 1
ATOM 5641 N N . LYS B 1 347 ? 48.484 80.966 35.711 1.00 20.15 347 LYS B N 1
ATOM 5642 C CA . LYS B 1 347 ? 47.049 80.595 35.809 1.00 22.00 347 LYS B CA 1
ATOM 5643 C C . LYS B 1 347 ? 46.234 81.395 34.795 1.00 22.18 347 LYS B C 1
ATOM 5644 O O . LYS B 1 347 ? 45.131 81.049 34.462 1.00 22.40 347 LYS B O 1
ATOM 5650 N N . SER B 1 348 ? 46.816 82.468 34.292 1.00 22.47 348 SER B N 1
ATOM 5651 C CA . SER B 1 348 ? 46.079 83.459 33.590 1.00 23.39 348 SER B CA 1
ATOM 5652 C C . SER B 1 348 ? 46.655 83.633 32.168 1.00 23.54 348 SER B C 1
ATOM 5653 O O . SER B 1 348 ? 45.978 84.099 31.246 1.00 22.97 348 SER B O 1
ATOM 5656 N N . GLU B 1 349 ? 47.908 83.223 31.988 1.00 23.73 349 GLU B N 1
ATOM 5657 C CA . GLU B 1 349 ? 48.579 83.350 30.701 1.00 23.59 349 GLU B CA 1
ATOM 5658 C C . GLU B 1 349 ? 48.855 81.954 30.153 1.00 21.74 349 GLU B C 1
ATOM 5659 O O . GLU B 1 349 ? 49.755 81.259 30.623 1.00 21.76 349 GLU B O 1
ATOM 5665 N N . HIS B 1 350 ? 48.061 81.525 29.179 1.00 20.41 350 HIS B N 1
ATOM 5666 C CA . HIS B 1 350 ? 48.089 80.131 28.712 1.00 18.41 350 HIS B CA 1
ATOM 5667 C C . HIS B 1 350 ? 48.791 79.944 27.378 1.00 17.85 350 HIS B C 1
ATOM 5668 O O . HIS B 1 350 ? 48.593 78.919 26.722 1.00 19.21 350 HIS B O 1
ATOM 5675 N N . THR B 1 351 ? 49.589 80.913 26.955 1.00 15.74 351 THR B N 1
ATOM 5676 C CA . THR B 1 351 ? 50.375 80.799 25.725 1.00 14.93 351 THR B CA 1
ATOM 5677 C C . THR B 1 351 ? 51.895 80.820 26.071 1.00 14.39 351 THR B C 1
ATOM 5678 O O . THR B 1 351 ? 52.349 81.718 26.768 1.00 14.28 351 THR B O 1
ATOM 5682 N N . GLY B 1 352 ? 52.663 79.839 25.600 1.00 12.68 352 GLY B N 1
ATOM 5683 C CA . GLY B 1 352 ? 54.036 79.708 26.025 1.00 12.41 352 GLY B CA 1
ATOM 5684 C C . GLY B 1 352 ? 54.888 80.833 25.466 1.00 13.20 352 GLY B C 1
ATOM 5685 O O . GLY B 1 352 ? 55.180 81.806 26.166 1.00 12.37 352 GLY B O 1
ATOM 5686 N N . ALA B 1 353 ? 55.278 80.674 24.206 1.00 13.39 353 ALA B N 1
ATOM 5687 C CA . ALA B 1 353 ? 56.154 81.586 23.515 1.00 14.24 353 ALA B CA 1
ATOM 5688 C C . ALA B 1 353 ? 55.257 82.532 22.788 1.00 15.15 353 ALA B C 1
ATOM 5689 O O . ALA B 1 353 ? 54.639 82.122 21.799 1.00 15.49 353 ALA B O 1
ATOM 5691 N N . GLU B 1 354 ? 55.198 83.774 23.260 1.00 15.57 354 GLU B N 1
ATOM 5692 C CA . GLU B 1 354 ? 54.243 84.756 22.762 1.00 18.46 354 GLU B CA 1
ATOM 5693 C C . GLU B 1 354 ? 54.735 85.470 21.474 1.00 18.05 354 GLU B C 1
ATOM 5694 O O . GLU B 1 354 ? 53.926 86.099 20.747 1.00 20.24 354 GLU B O 1
ATOM 5700 N N . GLY B 1 355 ? 56.032 85.389 21.179 1.00 16.08 355 GLY B N 1
ATOM 5701 C CA . GLY B 1 355 ? 56.572 86.055 19.985 1.00 14.42 355 GLY B CA 1
ATOM 5702 C C . GLY B 1 355 ? 56.557 85.244 18.709 1.00 13.34 355 GLY B C 1
ATOM 5703 O O . GLY B 1 355 ? 56.555 84.019 18.739 1.00 13.94 355 GLY B O 1
ATOM 5704 N N . LEU B 1 356 ? 56.518 85.911 17.572 1.00 12.44 356 LEU B N 1
ATOM 5705 C CA . LEU B 1 356 ? 56.679 85.193 16.318 1.00 12.63 356 LEU B CA 1
ATOM 5706 C C . LEU B 1 356 ? 57.567 85.993 15.371 1.00 11.66 356 LEU B C 1
ATOM 5707 O O . LEU B 1 356 ? 57.951 87.120 15.699 1.00 10.79 356 LEU B O 1
ATOM 5712 N N . ARG B 1 357 ? 57.873 85.410 14.210 1.00 9.83 357 ARG B N 1
ATOM 5713 C CA . ARG B 1 357 ? 58.617 86.113 13.199 1.00 8.62 357 ARG B CA 1
ATOM 5714 C C . ARG B 1 357 ? 57.981 85.880 11.854 1.00 8.27 357 ARG B C 1
ATOM 5715 O O . ARG B 1 357 ? 57.203 84.922 11.685 1.00 7.44 357 ARG B O 1
ATOM 5723 N N . ILE B 1 358 ? 58.289 86.771 10.899 1.00 8.08 358 ILE B N 1
ATOM 5724 C CA . ILE B 1 358 ? 57.986 86.503 9.483 1.00 7.77 358 ILE B CA 1
ATOM 5725 C C . ILE B 1 358 ? 59.282 86.117 8.796 1.00 9.21 358 ILE B C 1
ATOM 5726 O O . ILE B 1 358 ? 60.318 86.753 8.997 1.00 10.13 358 ILE B O 1
ATOM 5731 N N . LEU B 1 359 ? 59.245 85.014 8.058 1.00 9.90 359 LEU B N 1
ATOM 5732 C CA . LEU B 1 359 ? 60.383 84.578 7.260 1.00 10.60 359 LEU B CA 1
ATOM 5733 C C . LEU B 1 359 ? 60.003 84.429 5.802 1.00 11.29 359 LEU B C 1
ATOM 5734 O O . LEU B 1 359 ? 58.804 84.211 5.458 1.00 10.58 359 LEU B O 1
ATOM 5739 N N . GLU B 1 360 ? 61.028 84.525 4.944 1.00 11.02 360 GLU B N 1
ATOM 5740 C CA . GLU B 1 360 ? 60.806 84.485 3.519 1.00 11.56 360 GLU B CA 1
ATOM 5741 C C . GLU B 1 360 ? 61.665 83.417 2.912 1.00 10.80 360 GLU B C 1
ATOM 5742 O O . GLU B 1 360 ? 62.826 83.318 3.225 1.00 11.84 360 GLU B O 1
ATOM 5748 N N . ALA B 1 361 ? 61.085 82.620 2.045 1.00 9.91 361 ALA B N 1
ATOM 5749 C CA . ALA B 1 361 ? 61.816 81.598 1.330 1.00 10.64 361 ALA B CA 1
ATOM 5750 C C . ALA B 1 361 ? 62.709 82.249 0.278 1.00 10.61 361 ALA B C 1
ATOM 5751 O O . ALA B 1 361 ? 62.198 82.847 -0.644 1.00 11.21 361 ALA B O 1
ATOM 5753 N N . LYS B 1 362 ? 64.024 82.178 0.434 1.00 12.06 362 LYS B N 1
ATOM 5754 C CA . LYS B 1 362 ? 64.960 82.543 -0.647 1.00 13.10 362 LYS B CA 1
ATOM 5755 C C . LYS B 1 362 ? 66.040 81.497 -0.820 1.00 13.72 362 LYS B C 1
ATOM 5756 O O . LYS B 1 362 ? 66.626 81.064 0.146 1.00 13.31 362 LYS B O 1
ATOM 5762 N N . GLY B 1 363 ? 66.244 81.048 -2.058 1.00 14.53 363 GLY B N 1
ATOM 5763 C CA . GLY B 1 363 ? 67.156 79.933 -2.367 1.00 15.00 363 GLY B CA 1
ATOM 5764 C C . GLY B 1 363 ? 66.854 78.673 -1.592 1.00 16.44 363 GLY B C 1
ATOM 5765 O O . GLY B 1 363 ? 67.769 78.062 -1.022 1.00 17.29 363 GLY B O 1
ATOM 5766 N N . GLY B 1 364 ? 65.563 78.314 -1.481 1.00 16.57 364 GLY B N 1
ATOM 5767 C CA . GLY B 1 364 ? 65.161 77.047 -0.834 1.00 13.96 364 GLY B CA 1
ATOM 5768 C C . GLY B 1 364 ? 65.344 77.003 0.671 1.00 13.87 364 GLY B C 1
ATOM 5769 O O . GLY B 1 364 ? 65.487 75.937 1.250 1.00 14.07 364 GLY B O 1
ATOM 5770 N N . ARG B 1 365 ? 65.339 78.161 1.313 1.00 13.50 365 ARG B N 1
ATOM 5771 C CA . ARG B 1 365 ? 65.553 78.244 2.746 1.00 12.80 365 ARG B CA 1
ATOM 5772 C C . ARG B 1 365 ? 64.765 79.405 3.281 1.00 12.24 365 ARG B C 1
ATOM 5773 O O . ARG B 1 365 ? 64.744 80.471 2.676 1.00 12.21 365 ARG B O 1
ATOM 5781 N N . PHE B 1 366 ? 64.098 79.199 4.406 1.00 11.21 366 PHE B N 1
ATOM 5782 C CA . PHE B 1 366 ? 63.384 80.310 5.017 1.00 11.73 366 PHE B CA 1
ATOM 5783 C C . PHE B 1 366 ? 64.294 81.179 5.840 1.00 11.38 366 PHE B C 1
ATOM 5784 O O . PHE B 1 366 ? 65.005 80.679 6.699 1.00 11.80 366 PHE B O 1
ATOM 5792 N N . VAL B 1 367 ? 64.273 82.465 5.546 1.00 11.32 367 VAL B N 1
ATOM 5793 C CA . VAL B 1 367 ? 65.168 83.475 6.121 1.00 12.47 367 VAL B CA 1
ATOM 5794 C C . VAL B 1 367 ? 64.328 84.487 6.922 1.00 13.50 367 VAL B C 1
ATOM 5795 O O . VAL B 1 367 ? 63.375 85.027 6.383 1.00 14.72 367 VAL B O 1
ATOM 5799 N N . PRO B 1 368 ? 64.669 84.743 8.195 1.00 14.58 368 PRO B N 1
ATOM 5800 C CA . PRO B 1 368 ? 63.919 85.733 8.949 1.00 15.44 368 PRO B CA 1
ATOM 5801 C C . PRO B 1 368 ? 63.997 87.107 8.310 1.00 17.05 368 PRO B C 1
ATOM 5802 O O . PRO B 1 368 ? 65.068 87.539 7.904 1.00 17.09 368 PRO B O 1
ATOM 5806 N N . VAL B 1 369 ? 62.876 87.811 8.299 1.00 16.68 369 VAL B N 1
ATOM 5807 C CA . VAL B 1 369 ? 62.804 89.063 7.638 1.00 17.70 369 VAL B CA 1
ATOM 5808 C C . VAL B 1 369 ? 62.369 90.110 8.718 1.00 18.35 369 VAL B C 1
ATOM 5809 O O . VAL B 1 369 ? 62.242 91.310 8.465 1.00 17.33 369 VAL B O 1
ATOM 5813 N N . THR B 1 370 ? 62.194 89.634 9.918 1.00 18.27 370 THR B N 1
ATOM 5814 C CA . THR B 1 370 ? 61.763 90.423 11.033 1.00 17.64 370 THR B CA 1
ATOM 5815 C C . THR B 1 370 ? 62.423 89.878 12.238 1.00 17.55 370 THR B C 1
ATOM 5816 O O . THR B 1 370 ? 62.961 88.835 12.230 1.00 17.20 370 THR B O 1
ATOM 5820 N N . GLU B 1 371 ? 62.375 90.661 13.269 1.00 17.57 371 GLU B N 1
ATOM 5821 C CA . GLU B 1 371 ? 62.722 90.293 14.593 1.00 18.80 371 GLU B CA 1
ATOM 5822 C C . GLU B 1 371 ? 61.502 89.659 15.259 1.00 16.79 371 GLU B C 1
ATOM 5823 O O . GLU B 1 371 ? 60.433 89.744 14.800 1.00 16.78 371 GLU B O 1
ATOM 5829 N N . PRO B 1 372 ? 61.666 89.008 16.356 1.00 15.05 372 PRO B N 1
ATOM 5830 C CA . PRO B 1 372 ? 60.495 88.528 17.029 1.00 14.40 372 PRO B CA 1
ATOM 5831 C C . PRO B 1 372 ? 59.620 89.672 17.507 1.00 13.82 372 PRO B C 1
ATOM 5832 O O . PRO B 1 372 ? 60.104 90.654 17.890 1.00 13.39 372 PRO B O 1
ATOM 5836 N N . PHE B 1 373 ? 58.321 89.502 17.440 1.00 13.31 373 PHE B N 1
ATOM 5837 C CA . PHE B 1 373 ? 57.367 90.550 17.860 1.00 12.84 373 PHE B CA 1
ATOM 5838 C C . PHE B 1 373 ? 56.012 89.913 18.189 1.00 12.96 373 PHE B C 1
ATOM 5839 O O . PHE B 1 373 ? 55.803 88.723 17.925 1.00 13.26 373 PHE B O 1
ATOM 5847 N N . THR B 1 374 ? 55.119 90.707 18.769 1.00 12.48 374 THR B N 1
ATOM 5848 C CA . THR B 1 374 ? 53.718 90.352 19.032 1.00 13.87 374 THR B CA 1
ATOM 5849 C C . THR B 1 374 ? 52.812 91.406 18.384 1.00 13.97 374 THR B C 1
ATOM 5850 O O . THR B 1 374 ? 53.225 92.563 18.180 1.00 13.91 374 THR B O 1
ATOM 5854 N N . SER B 1 375 ? 51.585 91.014 18.067 1.00 13.85 375 SER B N 1
ATOM 5855 C CA . SER B 1 375 ? 50.709 91.878 17.288 1.00 13.42 375 SER B CA 1
ATOM 5856 C C . SER B 1 375 ? 49.728 92.537 18.204 1.00 14.13 375 SER B C 1
ATOM 5857 O O . SER B 1 375 ? 48.832 91.857 18.727 1.00 15.12 375 SER B O 1
ATOM 5860 N N . ALA B 1 376 ? 49.871 93.841 18.422 1.00 13.94 376 ALA B N 1
ATOM 5861 C CA . ALA B 1 376 ? 48.834 94.592 19.174 1.00 13.82 376 ALA B CA 1
ATOM 5862 C C . ALA B 1 376 ? 47.481 94.467 18.476 1.00 13.51 376 ALA B C 1
ATOM 5863 O O . ALA B 1 376 ? 46.429 94.361 19.135 1.00 14.25 376 ALA B O 1
ATOM 5865 N N . LEU B 1 377 ? 47.505 94.431 17.148 1.00 12.33 377 LEU B N 1
ATOM 5866 C CA . LEU B 1 377 ? 46.253 94.402 16.385 1.00 13.26 377 LEU B CA 1
ATOM 5867 C C . LEU B 1 377 ? 45.505 93.128 16.710 1.00 14.68 377 LEU B C 1
ATOM 5868 O O . LEU B 1 377 ? 44.266 93.127 16.826 1.00 15.73 377 LEU B O 1
ATOM 5873 N N . PHE B 1 378 ? 46.256 92.040 16.894 1.00 15.12 378 PHE B N 1
ATOM 5874 C CA . PHE B 1 378 ? 45.602 90.802 17.228 1.00 15.05 378 PHE B CA 1
ATOM 5875 C C . PHE B 1 378 ? 44.841 90.926 18.569 1.00 15.76 378 PHE B C 1
ATOM 5876 O O . PHE B 1 378 ? 43.671 90.539 18.659 1.00 15.51 378 PHE B O 1
ATOM 5884 N N . ARG B 1 379 ? 45.502 91.491 19.579 1.00 16.79 379 ARG B N 1
ATOM 5885 C CA . ARG B 1 379 ? 44.886 91.702 20.878 1.00 17.82 379 ARG B CA 1
ATOM 5886 C C . ARG B 1 379 ? 43.683 92.650 20.787 1.00 18.97 379 ARG B C 1
ATOM 5887 O O . ARG B 1 379 ? 42.711 92.427 21.484 1.00 18.97 379 ARG B O 1
ATOM 5895 N N . LYS B 1 380 ? 43.731 93.657 19.899 1.00 20.62 380 LYS B N 1
ATOM 5896 C CA . LYS B 1 380 ? 42.598 94.564 19.696 1.00 22.50 380 LYS B CA 1
ATOM 5897 C C . LYS B 1 380 ? 41.376 93.766 19.187 1.00 22.61 380 LYS B C 1
ATOM 5898 O O . LYS B 1 380 ? 40.305 93.745 19.826 1.00 22.59 380 LYS B O 1
ATOM 5904 N N . VAL B 1 381 ? 41.540 93.069 18.064 1.00 22.79 381 VAL B N 1
ATOM 5905 C CA . VAL B 1 381 ? 40.385 92.386 17.464 1.00 21.54 381 VAL B CA 1
ATOM 5906 C C . VAL B 1 381 ? 39.921 91.182 18.258 1.00 21.74 381 VAL B C 1
ATOM 5907 O O . VAL B 1 381 ? 38.735 90.922 18.368 1.00 22.01 381 VAL B O 1
ATOM 5911 N N . HIS B 1 382 ? 40.844 90.454 18.858 1.00 22.14 382 HIS B N 1
ATOM 5912 C CA . HIS B 1 382 ? 40.388 89.254 19.534 1.00 21.72 382 HIS B CA 1
ATOM 5913 C C . HIS B 1 382 ? 39.886 89.499 20.943 1.00 22.21 382 HIS B C 1
ATOM 5914 O O . HIS B 1 382 ? 38.834 88.988 21.277 1.00 22.40 382 HIS B O 1
ATOM 5921 N N . TYR B 1 383 ? 40.609 90.301 21.728 1.00 22.72 383 TYR B N 1
ATOM 5922 C CA . TYR B 1 383 ? 40.244 90.600 23.108 1.00 23.90 383 TYR B CA 1
ATOM 5923 C C . TYR B 1 383 ? 39.506 91.918 23.343 1.00 24.99 383 TYR B C 1
ATOM 5924 O O . TYR B 1 383 ? 38.767 92.018 24.315 1.00 25.02 383 TYR B O 1
ATOM 5933 N N . GLY B 1 384 ? 39.715 92.922 22.475 1.00 26.26 384 GLY B N 1
ATOM 5934 C CA . GLY B 1 384 ? 39.235 94.281 22.714 1.00 26.86 384 GLY B CA 1
ATOM 5935 C C . GLY B 1 384 ? 40.134 95.061 23.663 1.00 28.20 384 GLY B C 1
ATOM 5936 O O . GLY B 1 384 ? 41.361 94.856 23.702 1.00 28.72 384 GLY B O 1
#

CATH classification: 3.40.50.2300 (+1 more: 3.40.50.2300)

Organism: Thermus thermophilus (strain ATCC 27634 / DSM 579 / HB8) (NCBI:txid300852)

Sequence (764 aa):
LGQQQVTLFWSGAITGPTSDAGAPYGAAVEDYCKWANERKLVPGVVFNCVVRDDQYNNANTQRFFEEAVDRFKIPVFLSYATGANLQLKPLIQELRIPTIPASMHIELIDPPNNDYIFLPTTSYSEQVVALLEYIAREKKGAKVALVVHPSPFGRAPVEDARKAARELGLQIVDVQEVGSGNLDNTALLKRFEQAGVEYVVHQNVAGPVANILKDAKRLGLKMRHLGAHYTGGPDLIALAGDAAEGFLWATSFYMAHEDTPGIRLQKEIGRKYGRPENFIESVNYTNGMLAAAIAVEAIRRAQERFKRITNETVYQAIVGMNGPNAFKPGFAVSTKQGVEIDFTKSEHTGAEGLRILEAKGGRFVPVTEPFTSALFRKVHYGLGQQQVTLFWSGAITGPTSDAGAPYGAAVEDYCKWANERKLVPGVVFNCVVRDDQYNNANTQRFFEEAVDRFKIPVFLSYATGANLQLKPLIQELRIPTIPASMHIELIDPPNNDYIFLPTTSYSEQVVALLEYIAREKKGAKVALVVHPSPFGRAPVEDARKAARELGLQIVDVQEVGSGNLDNTALLKRFEQAGVEYVVHQNVAGPVANILKDAKRLGLKMRHLGAHYTGGPDLIALAGDAAEGFLWATSFYMAHEDTPGIRLQKEIGRKYGRPENFIESVNYTNGMLAAAIAVEAIRRAQERFKRITNETVYQAIVGMNGPNAFKPGFAVSTKQGVEIDFTKSEHTGAEGLRILEAKGGRFVPVTEPFTSALFRKVHYG

Foldseek 3Di:
DAADEAEDEEEEACDAFLVLQVVLLLVLLQLLLVVCQVVVVFPRYRYDYHRHHPNLPLVSVVVRVVCCCVPRVHLEYEYEDPVNLVVCLVVCLVVLHAYEYPAQFPVCCDDDSNQRYFYQAHHQQQFLLVVVVVVLVVPAQAEEEEEFAPDCQRCRNVQSNCVSCVVSNYHHPYYYHDTAPCQDCPVVVVVCVVVPHAEYEYRGAARRVLNVLQVCVVVVDRHAYEYEDRHDFLSNCVSNPCSQAFYKYKDFWDFCPDDAQLSVVLLVSCVVVPHDPSSSGDLSNLSSNSSSVLQVVLQNQLCVPPVDRHNVSSSVSQQPQDDVNHDARGTGAAAPPGGAAHHHSNRRYGRQWMFMWTQHNSGTHTPDHTDHDPSSCVSPVD/DQAAEAEDEEEEACDAFLVLQGVLLLVLLVLLLVVCQVVVLAPRYHYDYHRYHPNLDLVSVVVSVVVCCVPRVHLAYEYEDPVNLVVCLVVCLVSLHQYEYPAQQPVCCDDDSRQRYFYQAHHQQQFLLVVLVVVLVVDQQAEEEEEFAPDCQGCRNVQSNVLSCVVSNYHHPYYYYDTPPPQDCPVVVVVCVVSVHQEYEYRGAQQVVLNVLQNCVVVVHHRAYEYEDRRDFLSNCVSNPPSQAFYKYKDFWDFCPDDWQLSVVLLVSCVVVVHDPCSSRGLSNLVSNSSSVLQSQLQNVLCVPPVDGHSVSSSVSQQVCDDVNPDASTTGDADPVGDAAHHHSNRRYGHQWMFMWGDDPSGTHTPDHTDGDVSSCVSPPD